Protein 8BHH (pdb70)

Sequence (1007 aa):
CAGFKTSLKLPNTKVWFTEHVPAGKNITFPDNHPTCTPKSTITDVEICRVAMFVTTTGPKSNLTLEAWLPSNWTGRFLSTGNGGMAGCIQYDDVAYGAGFGFATVGANNGHNGTSAVSMYKNSGVVEDYVYRSVHTGTVLGKELTKKFYGKKHTKSYYLGCSTGGRQGWKEAQSFPDDFDGIVAGAPAMRFNGLQSRSGSFWGITGPPGAPTHLSPEEWAMVQKNVLVQCDEPLDGVADGILEDPNLCQYRRPEALVCSKGQTKNCLTGPQIETVRKKVFGPLYGNNGTTYIYPRIPPGADQGFGFAIGEQPFPYSTEWFQYVIWNDTKWDPNTIGPNDYQKASEVNPFNVETWEGDLSKFRKRGSKIIHWHGLEDGLISSDNSMMEYYNHVSATMGLSNTELDEFYRYFRVSGCGHCSGGIGANRIGNNRANLGGKEAKNNVLLALVKWVEEEGQAPETITGVRYVNGATTGKVEVERRHCRYPYRNVWDRKGNYKNPDSWKCELPLEDFAAKCAGFKTSLKLPNTKVWFTEHVPAGKNITFPDNHPTCTPKSTITDVEICRVAMFVTTGPKSNLTLEAWLPSNWTGRFLSTGNGGMMAGCIQYDDVAYGAGFGFATVGANNGHNGTSAVSMYKNSGVVEDYVYRSVHTGTVLGKELTKKFYGKKHTKSYYLGCSSTGGRQGWKEAQSFPDDFDGIVAGAPAMRFNGLQSRSGSFWGITGPPGAPTHLSPEEWAMVQKNVLVQCDEPLDGVADGILEDPNLCQYRPEALVCTKNCLTGPQIETVRKVFGPLYGNNGTTYIYPRIPPGADQGFGFAIGEQPFPYSTEWFQYVIWNDTKWDPNTIGPNDYQKASSEVNPFNVETWEGDLSKFRKRGSKIIHWHGLEDGLISSDNSMMEYYNHVSATMGLSNTELDEFYRYFRVSGCGHCSGGIGANRIGNNRANLGGKEAKNNVLLALVKWVEEGQAPETITGVRYVNGATTTTGKVEVERRHCRYPYRNVWDRKGNYKNPDSWKCELPLE

Radius of gyration: 32.87 Å; Cα contacts (8 Å, |Δi|>4): 2571; chains: 2; bounding box: 97×68×80 Å

Nearest PDB structures (foldseek):
  8bhh-assembly2_B  TM=1.001E+00  e=0.000E+00  Fusarium oxysporum
  6fat-assembly2_B  TM=1.001E+00  e=0.000E+00  Fusarium oxysporum
  6g21-assembly2_B  TM=9.791E-01  e=9.464E-74  Aspergillus oryzae RIB40
  3wmt-assembly1_A  TM=9.776E-01  e=5.243E-69  Aspergillus oryzae RIB40
  3wmt-assembly1_B  TM=9.788E-01  e=8.998E-69  Aspergillus oryzae RIB40

Foldseek 3Di:
DQCCLPVDDDPQKHWPGKDWDAAFDFAAQVPAPPQEDDRTDGQRGIWIWIWMWGDQDPPWIKIKIWTAGPQAPLEAEEEEDDFLWAYWPVQFQSLQVNVRHRYMTIGLTHHHRANQVLFVPLSSVVSNLAVVRQVNLVSSQVSNCVVPVHGRDFYEYFYFASRLLNQLCCLQPVLVSGQEYERELYCALVLLLLLLLLVLCLLQPAPPPLLHAAPVRVVLQLVQQLVQQPCVPFVDSLLWRLDLVVGDDDLCVQEADVPRPPSGRHPSNSSSVCSQQAFDAAPPRHGRGGHQGRSQAFCQCQSRHRDHHRSSLSCLCRPQVSHVPDDSNPRGRVSSVSSVVSCRVVSNSLRLASPVNVVVNGAYEAEYECNENSRRVVRVVVSVVSNCVVHVHDVVRCLQHYWYWYHMQAYRQGHGSALHQQASGLRSHDDDDLQRHVRNVRVCCSPVVDHHQFGKGFAAVPNDSDDHTQAIAGTHTPPWGKHACNPDDNRDNVRIDGDDDPD/DVQVLQQVLQVVDDDPQKHWPGFGKDAAQDKAAQVPAPPQEDDRIDGQRAIWTKIWMWGDQDPLWIKIKIWTAGPQAPLEAEEEEDDFLWAYWPVLFNSLQVNVRHRYMTITLTHHHNANQSLFVPLNSVLSNLAVVRVVNLVRSQVSNCVSVVHGRPFYEYFYFASRLLNQLCCLQPVLVSGLEYERELYCALVLLLLLLLLVLCLLQPAPPDLLHDAPVRVVLQLVVQLVQAPCVPFVDSQLWRLDLVVGDRQLCVQDDVPRGRDPSNSSSVCVQQAFDAADPRHGRGGHQGRSQQFCLCQSRHNDHHNSSLSCLCRPQVSHVPDDSNPRGRVSSVSSVVRCRVVSSSLRLASPVSVVVNGAYEYEYECNENSRHPVRVVVSVVSNCVVHVHDQVRCQQHYWYWYHMQAYRQGDGRALHQQASGLRSHDDDDLQRHVVNVRCCCSPVVDHHQFGKGFAAVVSDSDHHTQAIARTHTPPWGWHACSPDDNRDHVRIDGDDDDD

InterPro domains:
  IPR011118 Tannase/feruloyl esterase [PF07519] (114-346)
  IPR011118 Tannase/feruloyl esterase [PF07519] (403-554)
  IPR011118 Tannase/feruloyl esterase [PTHR33938] (48-555)
  IPR029058 Alpha/Beta hydrolase fold [SSF53474] (112-471)

Structure (mmCIF, N/CA/C/O backbone):
data_8BHH
#
_entry.id   8BHH
#
_cell.length_a   67.704
_cell.length_b   89.637
_cell.length_c   116.978
_cell.angle_alpha   90.00
_cell.angle_beta   103.99
_cell.angle_gamma   90.00
#
_symmetry.space_group_name_H-M   'P 1 21 1'
#
loop_
_entity.id
_entity.type
_entity.pdbx_description
1 polymer 'Carboxylic ester hydrolase'
2 branched alpha-D-mannopyranose-(1-2)-alpha-D-mannopyranose-(1-2)-alpha-D-mannopyranose-(1-3)-[alpha-D-mannopyranose-(1-2)-alpha-D-mannopyranose-(1-6)-[alpha-D-mannopyranose-(1-3)]alpha-D-mannopyranose-(1-6)]beta-D-mannopyranose-(1-4)-2-acetamido-2-deoxy-beta-D-glucopyranose-(1-4)-2-acetamido-2-deoxy-beta-D-glucopyranose
3 branched alpha-D-mannopyranose-(1-2)-alpha-D-mannopyranose-(1-6)-alpha-D-mannopyranose-(1-6)-beta-D-mannopyranose-(1-4)-2-acetamido-2-deoxy-beta-D-glucopyranose-(1-4)-2-acetamido-2-deoxy-beta-D-glucopyranose
4 non-polymer "4'-HYDROXYCINNAMIC ACID"
5 non-polymer 2-acetamido-2-deoxy-beta-D-glucopyranose
6 non-polymer 1,2-ETHANEDIOL
7 non-polymer 'CALCIUM ION'
8 non-polymer 'TETRAETHYLENE GLYCOL'
9 non-polymer 'HEXAETHYLENE GLYCOL'
10 non-polymer DI(HYDROXYETHYL)ETHER
11 water water
#
loop_
_atom_site.group_PDB
_atom_site.id
_atom_site.type_symbol
_atom_site.label_atom_id
_atom_site.label_alt_id
_atom_site.label_comp_id
_atom_site.label_asym_id
_atom_site.label_entity_id
_atom_site.label_seq_id
_atom_site.pdbx_PDB_ins_code
_atom_site.Cartn_x
_atom_site.Cartn_y
_atom_site.Cartn_z
_atom_site.occupancy
_atom_site.B_iso_or_equiv
_atom_site.auth_seq_id
_atom_site.auth_comp_id
_atom_site.auth_asym_id
_atom_site.auth_atom_id
_atom_site.pdbx_PDB_model_num
ATOM 1 N N . CYS A 1 6 ? -51.088 -20.224 4.314 1.00 48.17 41 CYS A N 1
ATOM 2 C CA . CYS A 1 6 ? -50.016 -20.694 3.399 1.00 67.41 41 CYS A CA 1
ATOM 3 C C . CYS A 1 6 ? -50.525 -21.971 2.737 1.00 72.25 41 CYS A C 1
ATOM 4 O O . CYS A 1 6 ? -50.711 -21.948 1.495 1.00 69.41 41 CYS A O 1
ATOM 7 N N . ALA A 1 7 ? -50.780 -23.003 3.551 1.00 67.47 42 ALA A N 1
ATOM 8 C CA . ALA A 1 7 ? -51.394 -24.284 3.126 1.00 66.59 42 ALA A CA 1
ATOM 9 C C . ALA A 1 7 ? -52.630 -23.989 2.261 1.00 57.71 42 ALA A C 1
ATOM 10 O O . ALA A 1 7 ? -52.749 -24.627 1.184 1.00 52.83 42 ALA A O 1
ATOM 12 N N . GLY A 1 8 ? -53.459 -23.026 2.700 1.00 49.44 43 GLY A N 1
ATOM 13 C CA . GLY A 1 8 ? -54.759 -22.650 2.122 1.00 47.85 43 GLY A CA 1
ATOM 14 C C . GLY A 1 8 ? -54.628 -21.725 0.932 1.00 57.15 43 GLY A C 1
ATOM 15 O O . GLY A 1 8 ? -55.489 -21.788 0.029 1.00 57.91 43 GLY A O 1
ATOM 16 N N . PHE A 1 9 ? -53.598 -20.879 0.915 1.00 59.43 44 PHE A N 1
ATOM 17 C CA . PHE A 1 9 ? -53.270 -19.972 -0.216 1.00 54.82 44 PHE A CA 1
ATOM 18 C C . PHE A 1 9 ? -53.255 -20.803 -1.515 1.00 48.68 44 PHE A C 1
ATOM 19 O O . PHE A 1 9 ? -53.701 -20.310 -2.560 1.00 55.06 44 PHE A O 1
ATOM 27 N N . LYS A 1 10 ? -52.785 -22.049 -1.449 1.00 53.24 45 LYS A N 1
ATOM 28 C CA . LYS A 1 10 ? -52.721 -22.986 -2.605 1.00 55.34 45 LYS A CA 1
ATOM 29 C C . LYS A 1 10 ? -53.994 -22.890 -3.460 1.00 65.70 45 LYS A C 1
ATOM 30 O O . LYS A 1 10 ? -53.870 -22.971 -4.709 1.00 61.26 45 LYS A O 1
ATOM 36 N N . THR A 1 11 ? -55.158 -22.711 -2.815 1.00 61.57 46 THR A N 1
ATOM 37 C CA . THR A 1 11 ? -56.510 -22.832 -3.428 1.00 61.65 46 THR A CA 1
ATOM 38 C C . THR A 1 11 ? -57.172 -21.452 -3.533 1.00 57.81 46 THR A C 1
ATOM 39 O O . THR A 1 11 ? -57.901 -21.244 -4.532 1.00 57.19 46 THR A O 1
ATOM 43 N N . SER A 1 12 ? -56.935 -20.544 -2.575 1.00 50.81 47 SER A N 1
ATOM 44 C CA . SER A 1 12 ? -57.518 -19.177 -2.564 1.00 49.32 47 SER A CA 1
ATOM 45 C C . SER A 1 12 ? -56.873 -18.277 -3.642 1.00 53.08 47 SER A C 1
ATOM 46 O O . SER A 1 12 ? -57.602 -17.448 -4.234 1.00 49.63 47 SER A O 1
ATOM 49 N N . LEU A 1 13 ? -55.561 -18.400 -3.879 1.00 48.05 48 LEU A N 1
ATOM 50 C CA . LEU A 1 13 ? -54.846 -17.546 -4.865 1.00 46.69 48 LEU A CA 1
ATOM 51 C C . LEU A 1 13 ? -55.364 -17.828 -6.288 1.00 36.54 48 LEU A C 1
ATOM 52 O O . LEU A 1 13 ? -55.198 -18.932 -6.808 1.00 43.38 48 LEU A O 1
ATOM 57 N N . LYS A 1 14 ? -55.957 -16.822 -6.904 1.00 44.49 49 LYS A N 1
ATOM 58 C CA . LYS A 1 14 ? -56.429 -16.888 -8.307 1.00 51.33 49 LYS A CA 1
ATOM 59 C C . LYS A 1 14 ? -55.770 -15.726 -9.034 1.00 45.28 49 LYS A C 1
ATOM 60 O O . LYS A 1 14 ? -56.119 -14.583 -8.733 1.00 44.12 49 LYS A O 1
ATOM 66 N N . LEU A 1 15 ? -54.807 -16.035 -9.895 1.00 45.12 50 LEU A N 1
ATOM 67 C CA . LEU A 1 15 ? -54.126 -15.035 -10.747 1.00 44.33 50 LEU A CA 1
ATOM 68 C C . LEU A 1 15 ? -54.448 -15.334 -12.204 1.00 37.48 50 LEU A C 1
ATOM 69 O O . LEU A 1 15 ? -54.445 -16.490 -12.625 1.00 34.94 50 LEU A O 1
ATOM 74 N N . PRO A 1 16 ? -54.592 -14.274 -13.022 1.00 38.13 51 PRO A N 1
ATOM 75 C CA . PRO A 1 16 ? -54.901 -14.425 -14.445 1.00 44.37 51 PRO A CA 1
ATOM 76 C C . PRO A 1 16 ? -53.843 -15.281 -15.151 1.00 41.45 51 PRO A C 1
ATOM 77 O O . PRO A 1 16 ? -52.671 -15.014 -14.967 1.00 42.10 51 PRO A O 1
ATOM 81 N N . ASN A 1 17 ? -54.287 -16.301 -15.877 1.00 41.08 52 ASN A N 1
ATOM 82 C CA . ASN A 1 17 ? -53.456 -17.141 -16.766 1.00 44.21 52 ASN A CA 1
ATOM 83 C C . ASN A 1 17 ? -52.466 -17.946 -15.953 1.00 46.87 52 ASN A C 1
ATOM 84 O O . ASN A 1 17 ? -51.488 -18.391 -16.533 1.00 48.89 52 ASN A O 1
ATOM 89 N N . THR A 1 18 ? -52.744 -18.175 -14.673 1.00 47.47 53 THR A N 1
ATOM 90 C CA . THR A 1 18 ? -51.778 -18.786 -13.729 1.00 43.30 53 THR A CA 1
ATOM 91 C C . THR A 1 18 ? -52.373 -20.038 -13.076 1.00 45.12 53 THR A C 1
ATOM 92 O O . THR A 1 18 ? -53.519 -19.963 -12.603 1.00 44.44 53 THR A O 1
ATOM 96 N N . LYS A 1 19 ? -51.615 -21.128 -13.041 1.00 41.73 54 LYS A N 1
ATOM 97 C CA . LYS A 1 19 ? -51.940 -22.347 -12.261 1.00 47.58 54 LYS A CA 1
ATOM 98 C C . LYS A 1 19 ? -51.022 -22.371 -11.041 1.00 50.19 54 LYS A C 1
ATOM 99 O O . LYS A 1 19 ? -49.792 -22.385 -11.232 1.00 46.16 54 LYS A O 1
ATOM 105 N N . VAL A 1 20 ? -51.576 -22.341 -9.830 1.00 45.08 55 VAL A N 1
ATOM 106 C CA . VAL A 1 20 ? -50.770 -22.540 -8.592 1.00 42.83 55 VAL A CA 1
ATOM 107 C C . VAL A 1 20 ? -50.589 -24.031 -8.376 1.00 52.09 55 VAL A C 1
ATOM 108 O O . VAL A 1 20 ? -51.580 -24.637 -7.985 1.00 59.10 55 VAL A O 1
ATOM 112 N N . TRP A 1 21 ? -49.388 -24.579 -8.592 1.00 50.13 56 TRP A N 1
ATOM 113 C CA . TRP A 1 21 ? -49.076 -26.022 -8.412 1.00 52.20 56 TRP A CA 1
ATOM 114 C C . TRP A 1 21 ? -49.153 -26.361 -6.934 1.00 53.35 56 TRP A C 1
ATOM 115 O O . TRP A 1 21 ? -49.582 -27.454 -6.573 1.00 50.23 56 TRP A O 1
ATOM 126 N N . PHE A 1 22 ? -48.555 -25.524 -6.115 1.00 51.61 57 PHE A N 1
ATOM 127 C CA . PHE A 1 22 ? -48.394 -25.868 -4.692 1.00 53.89 57 PHE A CA 1
ATOM 128 C C . PHE A 1 22 ? -47.982 -24.627 -3.938 1.00 57.30 57 PHE A C 1
ATOM 129 O O . PHE A 1 22 ? -47.663 -23.566 -4.514 1.00 54.02 57 PHE A O 1
ATOM 137 N N . THR A 1 23 ? -48.087 -24.800 -2.639 1.00 53.78 58 THR A N 1
ATOM 138 C CA . THR A 1 23 ? -47.676 -23.856 -1.597 1.00 53.32 58 THR A CA 1
ATOM 139 C C . THR A 1 23 ? -46.864 -24.723 -0.651 1.00 58.14 58 THR A C 1
ATOM 140 O O . THR A 1 23 ? -46.900 -25.959 -0.810 1.00 63.41 58 THR A O 1
ATOM 144 N N . GLU A 1 24 ? -46.111 -24.113 0.241 1.00 65.69 59 GLU A N 1
ATOM 145 C CA . GLU A 1 24 ? -45.161 -24.851 1.100 1.00 65.40 59 GLU A CA 1
ATOM 146 C C . GLU A 1 24 ? -44.702 -23.906 2.200 1.00 66.89 59 GLU A C 1
ATOM 147 O O . GLU A 1 24 ? -44.095 -22.873 1.882 1.00 62.47 59 GLU A O 1
ATOM 153 N N . HIS A 1 25 ? -45.086 -24.226 3.428 1.00 64.24 60 HIS A N 1
ATOM 154 C CA . HIS A 1 25 ? -44.440 -23.726 4.657 1.00 62.99 60 HIS A CA 1
ATOM 155 C C . HIS A 1 25 ? -43.016 -24.295 4.675 1.00 59.05 60 HIS A C 1
ATOM 156 O O . HIS A 1 25 ? -42.870 -25.497 4.434 1.00 61.67 60 HIS A O 1
ATOM 163 N N . VAL A 1 26 ? -42.007 -23.423 4.830 1.00 66.02 61 VAL A N 1
ATOM 164 C CA . VAL A 1 26 ? -40.558 -23.752 5.009 1.00 60.09 61 VAL A CA 1
ATOM 165 C C . VAL A 1 26 ? -40.030 -22.879 6.143 1.00 70.44 61 VAL A C 1
ATOM 166 O O . VAL A 1 26 ? -40.176 -21.653 6.083 1.00 65.27 61 VAL A O 1
ATOM 170 N N . PRO A 1 27 ? -39.437 -23.475 7.211 1.00 76.20 62 PRO A N 1
ATOM 171 C CA . PRO A 1 27 ? -38.923 -22.711 8.347 1.00 71.70 62 PRO A CA 1
ATOM 172 C C . PRO A 1 27 ? -37.469 -22.285 8.116 1.00 60.65 62 PRO A C 1
ATOM 173 O O . PRO A 1 27 ? -36.786 -22.935 7.326 1.00 58.01 62 PRO A O 1
ATOM 177 N N . ALA A 1 28 ? -37.046 -21.221 8.803 1.00 57.93 63 ALA A N 1
ATOM 178 C CA . ALA A 1 28 ? -35.636 -20.773 8.874 1.00 57.81 63 ALA A CA 1
ATOM 179 C C . ALA A 1 28 ? -34.750 -22.008 9.057 1.00 56.94 63 ALA A C 1
ATOM 180 O O . ALA A 1 28 ? -35.080 -22.846 9.915 1.00 60.52 63 ALA A O 1
ATOM 182 N N . GLY A 1 29 ? -33.726 -22.149 8.214 1.00 46.61 64 GLY A N 1
ATOM 183 C CA . GLY A 1 29 ? -32.679 -23.168 8.346 1.00 48.27 64 GLY A CA 1
ATOM 184 C C . GLY A 1 29 ? -32.735 -24.231 7.271 1.00 47.96 64 GLY A C 1
ATOM 185 O O . GLY A 1 29 ? -31.659 -24.813 7.021 1.00 51.24 64 GLY A O 1
ATOM 186 N N . LYS A 1 30 ? -33.906 -24.486 6.658 1.00 53.76 65 LYS A N 1
ATOM 187 C CA . LYS A 1 30 ? -34.143 -25.706 5.821 1.00 58.25 65 LYS A CA 1
ATOM 188 C C . LYS A 1 30 ? -33.423 -25.636 4.465 1.00 60.56 65 LYS A C 1
ATOM 189 O O . LYS A 1 30 ? -33.515 -24.587 3.795 1.00 65.16 65 LYS A O 1
ATOM 195 N N . ASN A 1 31 ? -32.737 -26.730 4.104 1.00 66.79 66 ASN A N 1
ATOM 196 C CA . ASN A 1 31 ? -32.160 -27.043 2.764 1.00 72.05 66 ASN A CA 1
ATOM 197 C C . ASN A 1 31 ? -33.315 -27.360 1.797 1.00 77.09 66 ASN A C 1
ATOM 198 O O . ASN A 1 31 ? -33.607 -28.560 1.600 1.00 81.21 66 ASN A O 1
ATOM 203 N N . ILE A 1 32 ? -33.985 -26.323 1.263 1.00 73.82 67 ILE A N 1
ATOM 204 C CA . ILE A 1 32 ? -34.983 -26.428 0.153 1.00 58.00 67 ILE A CA 1
ATOM 205 C C . ILE A 1 32 ? -34.292 -27.061 -1.052 1.00 57.18 67 ILE A C 1
ATOM 206 O O . ILE A 1 32 ? -33.185 -26.627 -1.402 1.00 69.92 67 ILE A O 1
ATOM 211 N N . THR A 1 33 ? -34.927 -28.043 -1.675 1.00 52.12 68 THR A N 1
ATOM 212 C CA . THR A 1 33 ? -34.327 -28.906 -2.723 1.00 52.12 68 THR A CA 1
ATOM 213 C C . THR A 1 33 ? -35.206 -28.718 -3.955 1.00 44.90 68 THR A C 1
ATOM 214 O O . THR A 1 33 ? -36.394 -28.457 -3.739 1.00 52.05 68 THR A O 1
ATOM 218 N N . PHE A 1 34 ? -34.662 -28.823 -5.169 1.00 44.77 69 PHE A N 1
ATOM 219 C CA . PHE A 1 34 ? -35.383 -28.481 -6.432 1.00 45.97 69 PHE A CA 1
ATOM 220 C C . PHE A 1 34 ? -35.392 -29.671 -7.360 1.00 45.50 69 PHE A C 1
ATOM 221 O O . PHE A 1 34 ? -34.808 -29.623 -8.430 1.00 48.22 69 PHE A O 1
ATOM 229 N N . PRO A 1 35 ? -36.109 -30.747 -6.992 1.00 42.54 70 PRO A N 1
ATOM 230 C CA . PRO A 1 35 ? -35.983 -32.016 -7.700 1.00 40.43 70 PRO A CA 1
ATOM 231 C C . PRO A 1 35 ? -36.472 -31.925 -9.151 1.00 37.61 70 PRO A C 1
ATOM 232 O O . PRO A 1 35 ? -36.046 -32.715 -9.953 1.00 40.84 70 PRO A O 1
ATOM 236 N N . ASP A 1 36 ? -37.341 -30.967 -9.459 1.00 42.51 71 ASP A N 1
ATOM 237 C CA . ASP A 1 36 ? -37.846 -30.780 -10.849 1.00 45.25 71 ASP A CA 1
ATOM 238 C C . ASP A 1 36 ? -37.044 -29.726 -11.633 1.00 46.78 71 ASP A C 1
ATOM 239 O O . ASP A 1 36 ? -37.484 -29.369 -12.725 1.00 43.21 71 ASP A O 1
ATOM 244 N N . ASN A 1 37 ? -35.944 -29.222 -11.081 1.00 48.36 72 ASN A N 1
ATOM 245 C CA . ASN A 1 37 ? -35.125 -28.175 -11.733 1.00 42.20 72 ASN A CA 1
ATOM 246 C C . ASN A 1 37 ? -34.514 -28.856 -12.945 1.00 42.89 72 ASN A C 1
ATOM 247 O O . ASN A 1 37 ? -34.133 -30.029 -12.809 1.00 35.46 72 ASN A O 1
ATOM 252 N N . HIS A 1 38 ? -34.407 -28.174 -14.087 1.00 39.92 73 HIS A N 1
ATOM 253 C CA . HIS A 1 38 ? -33.785 -28.780 -15.291 1.00 33.91 73 HIS A CA 1
ATOM 254 C C . HIS A 1 38 ? -32.428 -29.323 -14.864 1.00 32.59 73 HIS A C 1
ATOM 255 O O . HIS A 1 38 ? -31.783 -28.777 -13.976 1.00 34.79 73 HIS A O 1
ATOM 262 N N . PRO A 1 39 ? -31.943 -30.437 -15.429 1.00 37.01 74 PRO A N 1
ATOM 263 C CA . PRO A 1 39 ? -30.597 -30.929 -15.102 1.00 38.10 74 PRO A CA 1
ATOM 264 C C . PRO A 1 39 ? -29.447 -29.899 -15.181 1.00 46.37 74 PRO A C 1
ATOM 265 O O . PRO A 1 39 ? -28.528 -29.990 -14.362 1.00 40.69 74 PRO A O 1
ATOM 269 N N . THR A 1 40 ? -29.500 -28.977 -16.168 1.00 41.68 75 THR A N 1
ATOM 270 C CA . THR A 1 40 ? -28.459 -27.943 -16.440 1.00 35.96 75 THR A CA 1
ATOM 271 C C . THR A 1 40 ? -28.613 -26.779 -15.463 1.00 36.81 75 THR A C 1
ATOM 272 O O . THR A 1 40 ? -27.756 -25.912 -15.455 1.00 40.31 75 THR A O 1
ATOM 276 N N . CYS A 1 41 ? -29.696 -26.708 -14.720 1.00 36.04 76 CYS A N 1
ATOM 277 C CA . CYS A 1 41 ? -29.945 -25.550 -13.833 1.00 37.06 76 CYS A CA 1
ATOM 278 C C . CYS A 1 41 ? -29.223 -25.707 -12.497 1.00 41.86 76 CYS A C 1
ATOM 279 O O . CYS A 1 41 ? -28.948 -26.811 -12.067 1.00 40.78 76 CYS A O 1
ATOM 282 N N . THR A 1 42 ? -28.938 -24.572 -11.880 1.00 45.84 77 THR A N 1
ATOM 283 C CA . THR A 1 42 ? -28.095 -24.427 -10.677 1.00 49.14 77 THR A CA 1
ATOM 284 C C . THR A 1 42 ? -28.785 -23.410 -9.788 1.00 49.36 77 THR A C 1
ATOM 285 O O . THR A 1 42 ? -29.400 -22.500 -10.319 1.00 44.73 77 THR A O 1
ATOM 289 N N . PRO A 1 43 ? -28.765 -23.555 -8.442 1.00 54.52 78 PRO A N 1
ATOM 290 C CA . PRO A 1 43 ? -28.190 -24.736 -7.773 1.00 52.75 78 PRO A CA 1
ATOM 291 C C . PRO A 1 43 ? -29.250 -25.839 -7.602 1.00 49.40 78 PRO A C 1
ATOM 292 O O . PRO A 1 43 ? -30.393 -25.621 -8.003 1.00 53.14 78 PRO A O 1
ATOM 296 N N . LYS A 1 44 ? -28.917 -26.970 -6.979 1.00 57.04 79 LYS A N 1
ATOM 297 C CA . LYS A 1 44 ? -29.895 -28.086 -6.793 1.00 56.09 79 LYS A CA 1
ATOM 298 C C . LYS A 1 44 ? -30.613 -27.927 -5.449 1.00 54.28 79 LYS A C 1
ATOM 299 O O . LYS A 1 44 ? -31.693 -28.538 -5.263 1.00 50.34 79 LYS A O 1
ATOM 305 N N . SER A 1 45 ? -30.123 -27.021 -4.608 1.00 52.38 80 SER A N 1
ATOM 306 C CA . SER A 1 45 ? -30.765 -26.632 -3.330 1.00 52.39 80 SER A CA 1
ATOM 307 C C . SER A 1 45 ? -30.245 -25.260 -2.909 1.00 51.83 80 SER A C 1
ATOM 308 O O . SER A 1 45 ? -29.220 -24.822 -3.480 1.00 58.37 80 SER A O 1
ATOM 311 N N . THR A 1 46 ? -30.893 -24.656 -1.914 1.00 47.40 81 THR A N 1
ATOM 312 C CA . THR A 1 46 ? -30.485 -23.384 -1.267 1.00 48.15 81 THR A CA 1
ATOM 313 C C . THR A 1 46 ? -31.101 -23.335 0.134 1.00 46.87 81 THR A C 1
ATOM 314 O O . THR A 1 46 ? -32.228 -23.805 0.289 1.00 50.92 81 THR A O 1
ATOM 318 N N . ILE A 1 47 ? -30.396 -22.737 1.094 1.00 47.73 82 ILE A N 1
ATOM 319 C CA . ILE A 1 47 ? -30.865 -22.532 2.493 1.00 50.05 82 ILE A CA 1
ATOM 320 C C . ILE A 1 47 ? -31.726 -21.269 2.510 1.00 49.53 82 ILE A C 1
ATOM 321 O O . ILE A 1 47 ? -31.280 -20.278 1.914 1.00 53.47 82 ILE A O 1
ATOM 326 N N . THR A 1 48 ? -32.884 -21.277 3.177 1.00 52.32 83 THR A N 1
ATOM 327 C CA . THR A 1 48 ? -33.634 -20.046 3.566 1.00 50.65 83 THR A CA 1
ATOM 328 C C . THR A 1 48 ? -33.280 -19.765 5.029 1.00 56.43 83 THR A C 1
ATOM 329 O O . THR A 1 48 ? -33.358 -20.711 5.821 1.00 57.49 83 THR A O 1
ATOM 333 N N . ASP A 1 49 ? -32.830 -18.546 5.346 1.00 51.58 84 ASP A N 1
ATOM 334 C CA . ASP A 1 49 ? -32.339 -18.168 6.698 1.00 53.52 84 ASP A CA 1
ATOM 335 C C . ASP A 1 49 ? -33.545 -17.753 7.542 1.00 52.99 84 ASP A C 1
ATOM 336 O O . ASP A 1 49 ? -33.386 -17.577 8.774 1.00 60.67 84 ASP A O 1
ATOM 341 N N . VAL A 1 50 ? -34.698 -17.605 6.888 1.00 49.71 85 VAL A N 1
ATOM 342 C CA . VAL A 1 50 ? -35.982 -17.129 7.472 1.00 49.74 85 VAL A CA 1
ATOM 343 C C . VAL A 1 50 ? -37.128 -18.054 7.039 1.00 53.05 85 VAL A C 1
ATOM 344 O O . VAL A 1 50 ? -36.968 -18.877 6.080 1.00 47.23 85 VAL A O 1
ATOM 348 N N . GLU A 1 51 ? -38.260 -17.914 7.720 1.00 54.79 86 GLU A N 1
ATOM 349 C CA . GLU A 1 51 ? -39.454 -18.771 7.533 1.00 50.65 86 GLU A CA 1
ATOM 350 C C . GLU A 1 51 ? -40.258 -18.208 6.361 1.00 42.45 86 GLU A C 1
ATOM 351 O O . GLU A 1 51 ? -40.574 -17.019 6.400 1.00 38.78 86 GLU A O 1
ATOM 357 N N . ILE A 1 52 ? -40.606 -19.034 5.371 1.00 45.14 87 ILE A N 1
ATOM 358 C CA . ILE A 1 52 ? -41.341 -18.509 4.179 1.00 56.90 87 ILE A CA 1
ATOM 359 C C . ILE A 1 52 ? -42.567 -19.366 3.828 1.00 51.36 87 ILE A C 1
ATOM 360 O O . ILE A 1 52 ? -42.660 -20.509 4.287 1.00 53.99 87 ILE A O 1
ATOM 365 N N . CYS A 1 53 ? -43.462 -18.802 3.021 1.00 50.57 88 CYS A N 1
ATOM 366 C CA . CYS A 1 53 ? -44.388 -19.567 2.155 1.00 51.99 88 CYS A CA 1
ATOM 367 C C . CYS A 1 53 ? -43.827 -19.632 0.720 1.00 43.96 88 CYS A C 1
ATOM 368 O O . CYS A 1 53 ? -43.863 -18.628 0.024 1.00 49.41 88 CYS A O 1
ATOM 371 N N . ARG A 1 54 ? -43.334 -20.788 0.294 1.00 49.23 89 ARG A N 1
ATOM 372 C CA . ARG A 1 54 ? -42.871 -21.012 -1.098 1.00 44.30 89 ARG A CA 1
ATOM 373 C C . ARG A 1 54 ? -44.104 -21.295 -1.977 1.00 50.96 89 ARG A C 1
ATOM 374 O O . ARG A 1 54 ? -44.773 -22.329 -1.737 1.00 40.27 89 ARG A O 1
ATOM 382 N N . VAL A 1 55 ? -44.419 -20.388 -2.916 1.00 40.32 90 VAL A N 1
ATOM 383 C CA . VAL A 1 55 ? -45.515 -20.536 -3.920 1.00 44.73 90 VAL A CA 1
ATOM 384 C C . VAL A 1 55 ? -44.920 -20.841 -5.302 1.00 47.09 90 VAL A C 1
ATOM 385 O O . VAL A 1 55 ? -44.198 -19.989 -5.836 1.00 48.67 90 VAL A O 1
ATOM 389 N N . ALA A 1 56 ? -45.238 -21.994 -5.871 1.00 40.18 91 ALA A N 1
ATOM 390 C CA . ALA A 1 56 ? -44.775 -22.414 -7.206 1.00 40.90 91 ALA A CA 1
ATOM 391 C C . ALA A 1 56 ? -45.944 -22.336 -8.185 1.00 45.78 91 ALA A C 1
ATOM 392 O O . ALA A 1 56 ? -46.930 -23.074 -7.951 1.00 42.46 91 ALA A O 1
ATOM 394 N N . MET A 1 57 ? -45.835 -21.463 -9.207 1.00 39.06 92 MET A N 1
ATOM 395 C CA . MET A 1 57 ? -46.846 -21.247 -10.279 1.00 39.05 92 MET A CA 1
ATOM 396 C C . MET A 1 57 ? -46.351 -21.659 -11.665 1.00 40.66 92 MET A C 1
ATOM 397 O O . MET A 1 57 ? -45.123 -21.756 -11.914 1.00 39.65 92 MET A O 1
ATOM 402 N N . PHE A 1 58 ? -47.316 -21.874 -12.547 1.00 39.11 93 PHE A N 1
ATOM 403 C CA . PHE A 1 58 ? -47.133 -21.984 -14.009 1.00 39.06 93 PHE A CA 1
ATOM 404 C C . PHE A 1 58 ? -47.960 -20.858 -14.619 1.00 42.85 93 PHE A C 1
ATOM 405 O O . PHE A 1 58 ? -49.126 -20.617 -14.185 1.00 42.08 93 PHE A O 1
ATOM 413 N N . VAL A 1 59 ? -47.364 -20.109 -15.554 1.00 37.60 94 VAL A N 1
ATOM 414 C CA . VAL A 1 59 ? -48.007 -18.908 -16.147 1.00 37.80 94 VAL A CA 1
ATOM 415 C C . VAL A 1 59 ? -47.976 -19.028 -17.662 1.00 42.24 94 VAL A C 1
ATOM 416 O O . VAL A 1 59 ? -46.876 -19.189 -18.235 1.00 42.19 94 VAL A O 1
ATOM 420 N N A THR A 1 60 ? -49.137 -18.952 -18.314 0.50 40.59 95 THR A N 1
ATOM 421 N N B THR A 1 60 ? -49.145 -18.992 -18.292 0.50 37.58 95 THR A N 1
ATOM 422 C CA A THR A 1 60 ? -49.231 -19.029 -19.798 0.50 41.49 95 THR A CA 1
ATOM 423 C CA B THR A 1 60 ? -49.233 -18.977 -19.769 0.50 36.56 95 THR A CA 1
ATOM 424 C C A THR A 1 60 ? -49.106 -17.592 -20.323 0.50 38.94 95 THR A C 1
ATOM 425 C C B THR A 1 60 ? -48.967 -17.532 -20.186 0.50 35.71 95 THR A C 1
ATOM 426 O O A THR A 1 60 ? -49.878 -16.719 -19.877 0.50 38.03 95 THR A O 1
ATOM 427 O O B THR A 1 60 ? -49.460 -16.602 -19.506 0.50 34.21 95 THR A O 1
ATOM 434 N N . THR A 1 61 ? -48.129 -17.348 -21.200 1.00 38.64 96 THR A N 1
ATOM 435 C CA . THR A 1 61 ? -47.832 -16.007 -21.752 1.00 35.01 96 THR A CA 1
ATOM 436 C C . THR A 1 61 ? -48.403 -15.949 -23.170 1.00 34.26 96 THR A C 1
ATOM 437 O O . THR A 1 61 ? -48.498 -14.836 -23.679 1.00 40.81 96 THR A O 1
ATOM 441 N N . GLY A 1 62 ? -48.775 -17.092 -23.741 1.00 38.34 97 GLY A N 1
ATOM 442 C CA . GLY A 1 62 ? -49.326 -17.224 -25.100 1.00 38.61 97 GLY A CA 1
ATOM 443 C C . GLY A 1 62 ? -49.602 -18.684 -25.460 1.00 41.86 97 GLY A C 1
ATOM 444 O O . GLY A 1 62 ? -49.326 -19.604 -24.677 1.00 39.07 97 GLY A O 1
ATOM 445 N N . PRO A 1 63 ? -50.127 -18.934 -26.680 1.00 42.47 98 PRO A N 1
ATOM 446 C CA . PRO A 1 63 ? -50.439 -20.291 -27.146 1.00 43.90 98 PRO A CA 1
ATOM 447 C C . PRO A 1 63 ? -49.330 -21.333 -26.932 1.00 41.29 98 PRO A C 1
ATOM 448 O O . PRO A 1 63 ? -49.644 -22.430 -26.645 1.00 37.93 98 PRO A O 1
ATOM 452 N N . LYS A 1 64 ? -48.054 -20.966 -27.084 1.00 40.51 99 LYS A N 1
ATOM 453 C CA . LYS A 1 64 ? -46.900 -21.893 -26.908 1.00 33.98 99 LYS A CA 1
ATOM 454 C C . LYS A 1 64 ? -45.786 -21.216 -26.094 1.00 31.16 99 LYS A C 1
ATOM 455 O O . LYS A 1 64 ? -44.618 -21.510 -26.300 1.00 30.75 99 LYS A O 1
ATOM 461 N N . SER A 1 65 ? -46.111 -20.343 -25.164 1.00 28.24 100 SER A N 1
ATOM 462 C CA . SER A 1 65 ? -45.059 -19.786 -24.279 1.00 31.55 100 SER A CA 1
ATOM 463 C C . SER A 1 65 ? -45.607 -19.665 -22.869 1.00 31.94 100 SER A C 1
ATOM 464 O O . SER A 1 65 ? -46.833 -19.425 -22.720 1.00 31.70 100 SER A O 1
ATOM 467 N N . ASN A 1 66 ? -44.726 -19.804 -21.887 1.00 33.07 101 ASN A N 1
ATOM 468 C CA . ASN A 1 66 ? -45.134 -19.918 -20.468 1.00 35.26 101 ASN A CA 1
ATOM 469 C C . ASN A 1 66 ? -43.907 -19.739 -19.571 1.00 34.83 101 ASN A C 1
ATOM 470 O O . ASN A 1 66 ? -42.769 -19.891 -20.093 1.00 31.54 101 ASN A O 1
ATOM 475 N N . LEU A 1 67 ? -44.143 -19.323 -18.324 1.00 29.83 102 LEU A N 1
ATOM 476 C CA . LEU A 1 67 ? -43.109 -19.193 -17.276 1.00 33.97 102 LEU A CA 1
ATOM 477 C C . LEU A 1 67 ? -43.356 -20.236 -16.182 1.00 37.24 102 LEU A C 1
ATOM 478 O O . LEU A 1 67 ? -44.474 -20.719 -16.025 1.00 36.59 102 LEU A O 1
ATOM 483 N N . THR A 1 68 ? -42.325 -20.521 -15.425 1.00 36.29 103 THR A N 1
ATOM 484 C CA . THR A 1 68 ? -42.437 -20.997 -14.035 1.00 35.72 103 THR A CA 1
ATOM 485 C C . THR A 1 68 ? -42.008 -19.819 -13.193 1.00 38.59 103 THR A C 1
ATOM 486 O O . THR A 1 68 ? -40.950 -19.242 -13.497 1.00 36.42 103 THR A O 1
ATOM 490 N N . LEU A 1 69 ? -42.843 -19.455 -12.236 1.00 32.79 104 LEU A N 1
ATOM 491 C CA . LEU A 1 69 ? -42.638 -18.326 -11.323 1.00 31.93 104 LEU A CA 1
ATOM 492 C C . LEU A 1 69 ? -42.659 -18.927 -9.926 1.00 41.37 104 LEU A C 1
ATOM 493 O O . LEU A 1 69 ? -43.469 -19.836 -9.675 1.00 38.66 104 LEU A O 1
ATOM 498 N N . GLU A 1 70 ? -41.790 -18.475 -9.048 1.00 36.74 105 GLU A N 1
ATOM 499 C CA . GLU A 1 70 ? -42.000 -18.763 -7.614 1.00 38.18 105 GLU A CA 1
ATOM 500 C C . GLU A 1 70 ? -42.029 -17.426 -6.916 1.00 37.30 105 GLU A C 1
ATOM 501 O O . GLU A 1 70 ? -41.459 -16.466 -7.448 1.00 34.58 105 GLU A O 1
ATOM 507 N N . ALA A 1 71 ? -42.773 -17.390 -5.821 1.00 39.43 106 ALA A N 1
ATOM 508 C CA . ALA A 1 71 ? -42.793 -16.341 -4.797 1.00 36.91 106 ALA A CA 1
ATOM 509 C C . ALA A 1 71 ? -42.352 -17.012 -3.509 1.00 43.98 106 ALA A C 1
ATOM 510 O O . ALA A 1 71 ? -42.905 -18.080 -3.176 1.00 44.96 106 ALA A O 1
ATOM 512 N N . TRP A 1 72 ? -41.365 -16.445 -2.835 1.00 40.92 107 TRP A N 1
ATOM 513 C CA . TRP A 1 72 ? -40.995 -16.863 -1.462 1.00 45.21 107 TRP A CA 1
ATOM 514 C C . TRP A 1 72 ? -41.413 -15.720 -0.539 1.00 42.05 107 TRP A C 1
ATOM 515 O O . TRP A 1 72 ? -40.908 -14.607 -0.721 1.00 42.94 107 TRP A O 1
ATOM 526 N N . LEU A 1 73 ? -42.397 -15.967 0.326 1.00 42.21 108 LEU A N 1
ATOM 527 C CA . LEU A 1 73 ? -43.068 -14.913 1.126 1.00 45.63 108 LEU A CA 1
ATOM 528 C C . LEU A 1 73 ? -42.722 -15.104 2.599 1.00 48.69 108 LEU A C 1
ATOM 529 O O . LEU A 1 73 ? -43.147 -16.069 3.240 1.00 44.50 108 LEU A O 1
ATOM 534 N N . PRO A 1 74 ? -41.924 -14.186 3.171 1.00 52.86 109 PRO A N 1
ATOM 535 C CA . PRO A 1 74 ? -41.468 -14.338 4.552 1.00 52.53 109 PRO A CA 1
ATOM 536 C C . PRO A 1 74 ? -42.590 -14.077 5.562 1.00 47.54 109 PRO A C 1
ATOM 537 O O . PRO A 1 74 ? -43.353 -13.135 5.346 1.00 43.28 109 PRO A O 1
ATOM 541 N N . SER A 1 75 ? -42.635 -14.885 6.632 1.00 52.86 110 SER A N 1
ATOM 542 C CA . SER A 1 75 ? -43.500 -14.640 7.828 1.00 52.62 110 SER A CA 1
ATOM 543 C C . SER A 1 75 ? -43.210 -13.235 8.383 1.00 51.04 110 SER A C 1
ATOM 544 O O . SER A 1 75 ? -44.163 -12.448 8.492 1.00 54.47 110 SER A O 1
ATOM 547 N N . ASN A 1 76 ? -41.944 -12.853 8.565 1.00 49.45 111 ASN A N 1
ATOM 548 C CA . ASN A 1 76 ? -41.572 -11.452 8.911 1.00 45.47 111 ASN A CA 1
ATOM 549 C C . ASN A 1 76 ? -41.354 -10.605 7.630 1.00 53.12 111 ASN A C 1
ATOM 550 O O . ASN A 1 76 ? -40.206 -10.565 7.099 1.00 48.08 111 ASN A O 1
ATOM 555 N N . TRP A 1 77 ? -42.394 -9.892 7.192 1.00 51.31 112 TRP A N 1
ATOM 556 C CA . TRP A 1 77 ? -42.435 -9.092 5.944 1.00 49.96 112 TRP A CA 1
ATOM 557 C C . TRP A 1 77 ? -42.236 -7.608 6.230 1.00 48.97 112 TRP A C 1
ATOM 558 O O . TRP A 1 77 ? -43.053 -7.040 6.928 1.00 53.55 112 TRP A O 1
ATOM 569 N N . THR A 1 78 ? -41.232 -6.985 5.600 1.00 48.58 113 THR A N 1
ATOM 570 C CA . THR A 1 78 ? -40.898 -5.539 5.732 1.00 40.00 113 THR A CA 1
ATOM 571 C C . THR A 1 78 ? -41.936 -4.703 4.980 1.00 35.00 113 THR A C 1
ATOM 572 O O . THR A 1 78 ? -41.968 -3.497 5.142 1.00 37.84 113 THR A O 1
ATOM 576 N N . GLY A 1 79 ? -42.747 -5.303 4.131 1.00 37.85 114 GLY A N 1
ATOM 577 C CA . GLY A 1 79 ? -43.597 -4.517 3.224 1.00 41.71 114 GLY A CA 1
ATOM 578 C C . GLY A 1 79 ? -42.981 -4.447 1.829 1.00 41.12 114 GLY A C 1
ATOM 579 O O . GLY A 1 79 ? -43.700 -4.002 0.886 1.00 42.53 114 GLY A O 1
ATOM 580 N N . ARG A 1 80 ? -41.723 -4.884 1.678 1.00 40.03 115 ARG A N 1
ATOM 581 C CA . ARG A 1 80 ? -40.988 -4.681 0.398 1.00 39.51 115 ARG A CA 1
ATOM 582 C C . ARG A 1 80 ? -41.242 -5.834 -0.563 1.00 34.57 115 ARG A C 1
ATOM 583 O O . ARG A 1 80 ? -41.360 -7.003 -0.130 1.00 37.18 115 ARG A O 1
ATOM 591 N N . PHE A 1 81 ? -41.273 -5.506 -1.858 1.00 35.21 116 PHE A N 1
ATOM 592 C CA . PHE A 1 81 ? -41.294 -6.521 -2.939 1.00 33.82 116 PHE A CA 1
ATOM 593 C C . PHE A 1 81 ? -39.962 -6.414 -3.700 1.00 33.38 116 PHE A C 1
ATOM 594 O O . PHE A 1 81 ? -39.477 -5.278 -3.868 1.00 36.45 116 PHE A O 1
ATOM 602 N N . LEU A 1 82 ? -39.379 -7.572 -3.992 1.00 38.30 117 LEU A N 1
ATOM 603 C CA . LEU A 1 82 ? -38.155 -7.765 -4.794 1.00 33.98 117 LEU A CA 1
ATOM 604 C C . LEU A 1 82 ? -38.463 -8.699 -5.969 1.00 32.66 117 LEU A C 1
ATOM 605 O O . LEU A 1 82 ? -39.012 -9.803 -5.732 1.00 31.88 117 LEU A O 1
ATOM 610 N N . SER A 1 83 ? -38.109 -8.310 -7.209 1.00 31.18 118 SER A N 1
ATOM 611 C CA . SER A 1 83 ? -37.982 -9.292 -8.316 1.00 26.76 118 SER A CA 1
ATOM 612 C C . SER A 1 83 ? -36.494 -9.643 -8.485 1.00 30.06 118 SER A C 1
ATOM 613 O O . SER A 1 83 ? -35.632 -8.782 -8.262 1.00 30.54 118 SER A O 1
ATOM 616 N N . THR A 1 84 ? -36.226 -10.898 -8.803 1.00 32.92 119 THR A N 1
ATOM 617 C CA . THR A 1 84 ? -34.933 -11.419 -9.263 1.00 32.84 119 THR A CA 1
ATOM 618 C C . THR A 1 84 ? -35.043 -11.655 -10.783 1.00 30.71 119 THR A C 1
ATOM 619 O O . THR A 1 84 ? -36.090 -11.377 -11.418 1.00 27.22 119 THR A O 1
ATOM 623 N N . GLY A 1 85 ? -33.922 -12.041 -11.365 1.00 33.66 120 GLY A N 1
ATOM 624 C CA . GLY A 1 85 ? -33.761 -12.201 -12.818 1.00 28.93 120 GLY A CA 1
ATOM 625 C C . GLY A 1 85 ? -32.901 -13.402 -13.054 1.00 29.26 120 GLY A C 1
ATOM 626 O O . GLY A 1 85 ? -32.749 -14.275 -12.124 1.00 29.61 120 GLY A O 1
ATOM 627 N N . ASN A 1 86 ? -32.353 -13.485 -14.258 1.00 25.64 121 ASN A N 1
ATOM 628 C CA . ASN A 1 86 ? -31.802 -14.726 -14.819 1.00 24.27 121 ASN A CA 1
ATOM 629 C C . ASN A 1 86 ? -30.294 -14.598 -15.139 1.00 24.67 121 ASN A C 1
ATOM 630 O O . ASN A 1 86 ? -29.674 -13.603 -14.776 1.00 25.73 121 ASN A O 1
ATOM 635 N N . GLY A 1 87 ? -29.742 -15.611 -15.805 1.00 27.28 122 GLY A N 1
ATOM 636 C CA . GLY A 1 87 ? -28.345 -15.720 -16.250 1.00 26.32 122 GLY A CA 1
ATOM 637 C C . GLY A 1 87 ? -28.244 -16.392 -17.603 1.00 26.90 122 GLY A C 1
ATOM 638 O O . GLY A 1 87 ? -29.042 -17.290 -17.929 1.00 27.39 122 GLY A O 1
ATOM 639 N N . GLY A 1 88 ? -27.271 -15.970 -18.395 1.00 24.36 123 GLY A N 1
ATOM 640 C CA . GLY A 1 88 ? -26.964 -16.619 -19.670 1.00 22.56 123 GLY A CA 1
ATOM 641 C C . GLY A 1 88 ? -28.156 -16.608 -20.595 1.00 23.37 123 GLY A C 1
ATOM 642 O O . GLY A 1 88 ? -28.839 -15.582 -20.726 1.00 26.00 123 GLY A O 1
ATOM 643 N N . MET A 1 89 ? -28.365 -17.733 -21.236 1.00 23.17 124 MET A N 1
ATOM 644 C CA . MET A 1 89 ? -29.518 -18.008 -22.092 1.00 26.57 124 MET A CA 1
ATOM 645 C C . MET A 1 89 ? -30.559 -18.813 -21.298 1.00 31.09 124 MET A C 1
ATOM 646 O O . MET A 1 89 ? -31.456 -19.410 -21.947 1.00 30.45 124 MET A O 1
ATOM 651 N N . ALA A 1 90 ? -30.506 -18.757 -19.964 1.00 30.78 125 ALA A N 1
ATOM 652 C CA . ALA A 1 90 ? -31.421 -19.564 -19.118 1.00 30.14 125 ALA A CA 1
ATOM 653 C C . ALA A 1 90 ? -32.644 -18.742 -18.742 1.00 31.96 125 ALA A C 1
ATOM 654 O O . ALA A 1 90 ? -32.652 -17.509 -18.951 1.00 31.44 125 ALA A O 1
ATOM 656 N N . GLY A 1 91 ? -33.711 -19.403 -18.236 1.00 31.70 126 GLY A N 1
ATOM 657 C CA . GLY A 1 91 ? -33.891 -20.858 -18.178 1.00 31.30 126 GLY A CA 1
ATOM 658 C C . GLY A 1 91 ? -33.939 -21.423 -16.746 1.00 32.31 126 GLY A C 1
ATOM 659 O O . GLY A 1 91 ? -34.254 -22.618 -16.570 1.00 30.03 126 GLY A O 1
ATOM 660 N N . CYS A 1 92 ? -33.554 -20.650 -15.739 1.00 30.72 127 CYS A N 1
ATOM 661 C CA . CYS A 1 92 ? -33.344 -21.160 -14.349 1.00 34.38 127 CYS A CA 1
ATOM 662 C C . CYS A 1 92 ? -33.692 -20.029 -13.414 1.00 33.58 127 CYS A C 1
ATOM 663 O O . CYS A 1 92 ? -33.239 -18.890 -13.642 1.00 34.80 127 CYS A O 1
ATOM 666 N N . ILE A 1 93 ? -34.529 -20.312 -12.433 1.00 33.19 128 ILE A N 1
ATOM 667 C CA . ILE A 1 93 ? -34.814 -19.348 -11.337 1.00 30.92 128 ILE A CA 1
ATOM 668 C C . ILE A 1 93 ? -33.536 -19.227 -10.509 1.00 30.51 128 ILE A C 1
ATOM 669 O O . ILE A 1 93 ? -32.914 -20.281 -10.250 1.00 34.09 128 ILE A O 1
ATOM 674 N N . GLN A 1 94 ? -33.135 -18.010 -10.143 1.00 34.37 129 GLN A N 1
ATOM 675 C CA . GLN A 1 94 ? -31.914 -17.793 -9.318 1.00 30.87 129 GLN A CA 1
ATOM 676 C C . GLN A 1 94 ? -32.347 -17.946 -7.859 1.00 32.99 129 GLN A C 1
ATOM 677 O O . GLN A 1 94 ? -32.505 -16.933 -7.158 1.00 32.19 129 GLN A O 1
ATOM 683 N N . TYR A 1 95 ? -32.543 -19.191 -7.440 1.00 32.53 130 TYR A N 1
ATOM 684 C CA . TYR A 1 95 ? -33.025 -19.506 -6.067 1.00 40.49 130 TYR A CA 1
ATOM 685 C C . TYR A 1 95 ? -32.157 -18.882 -4.962 1.00 35.92 130 TYR A C 1
ATOM 686 O O . TYR A 1 95 ? -32.744 -18.378 -4.011 1.00 34.86 130 TYR A O 1
ATOM 695 N N . ASP A 1 96 ? -30.839 -18.803 -5.137 1.00 37.23 131 ASP A N 1
ATOM 696 C CA . ASP A 1 96 ? -29.935 -18.191 -4.127 1.00 40.89 131 ASP A CA 1
ATOM 697 C C . ASP A 1 96 ? -30.291 -16.712 -3.954 1.00 37.63 131 ASP A C 1
ATOM 698 O O . ASP A 1 96 ? -30.288 -16.247 -2.806 1.00 42.28 131 ASP A O 1
ATOM 703 N N . ASP A 1 97 ? -30.608 -16.002 -5.044 1.00 40.98 132 ASP A N 1
ATOM 704 C CA . ASP A 1 97 ? -31.060 -14.586 -5.029 1.00 37.06 132 ASP A CA 1
ATOM 705 C C . ASP A 1 97 ? -32.459 -14.513 -4.403 1.00 32.58 132 ASP A C 1
ATOM 706 O O . ASP A 1 97 ? -32.764 -13.537 -3.679 1.00 32.08 132 ASP A O 1
ATOM 711 N N . VAL A 1 98 ? -33.317 -15.475 -4.720 1.00 33.22 133 VAL A N 1
ATOM 712 C CA . VAL A 1 98 ? -34.685 -15.463 -4.145 1.00 36.19 133 VAL A CA 1
ATOM 713 C C . VAL A 1 98 ? -34.525 -15.627 -2.625 1.00 33.79 133 VAL A C 1
ATOM 714 O O . VAL A 1 98 ? -35.151 -14.829 -1.911 1.00 37.32 133 VAL A O 1
ATOM 718 N N . ALA A 1 99 ? -33.646 -16.536 -2.167 1.00 36.42 134 ALA A N 1
ATOM 719 C CA . ALA A 1 99 ? -33.398 -16.799 -0.724 1.00 36.76 134 ALA A CA 1
ATOM 720 C C . ALA A 1 99 ? -32.791 -15.540 -0.101 1.00 42.42 134 ALA A C 1
ATOM 721 O O . ALA A 1 99 ? -33.310 -15.069 0.944 1.00 35.93 134 ALA A O 1
ATOM 723 N N . TYR A 1 100 ? -31.791 -14.952 -0.779 1.00 37.10 135 TYR A N 1
ATOM 724 C CA . TYR A 1 100 ? -31.151 -13.673 -0.373 1.00 38.37 135 TYR A CA 1
ATOM 725 C C . TYR A 1 100 ? -32.215 -12.621 -0.049 1.00 36.41 135 TYR A C 1
ATOM 726 O O . TYR A 1 100 ? -32.143 -12.000 1.020 1.00 44.05 135 TYR A O 1
ATOM 735 N N . GLY A 1 101 ? -33.146 -12.387 -0.983 1.00 40.64 136 GLY A N 1
ATOM 736 C CA . GLY A 1 101 ? -34.270 -11.438 -0.847 1.00 38.25 136 GLY A CA 1
ATOM 737 C C . GLY A 1 101 ? -35.156 -11.760 0.354 1.00 42.00 136 GLY A C 1
ATOM 738 O O . GLY A 1 101 ? -35.312 -10.895 1.261 1.00 37.17 136 GLY A O 1
ATOM 739 N N . ALA A 1 102 ? -35.694 -12.972 0.393 1.00 40.06 137 ALA A N 1
ATOM 740 C CA . ALA A 1 102 ? -36.563 -13.424 1.508 1.00 42.38 137 ALA A CA 1
ATOM 741 C C . ALA A 1 102 ? -35.855 -13.138 2.851 1.00 44.18 137 ALA A C 1
ATOM 742 O O . ALA A 1 102 ? -36.477 -12.484 3.723 1.00 47.07 137 ALA A O 1
ATOM 744 N N . GLY A 1 103 ? -34.562 -13.487 2.952 1.00 47.66 138 GLY A N 1
ATOM 745 C CA . GLY A 1 103 ? -33.719 -13.387 4.162 1.00 45.68 138 GLY A CA 1
ATOM 746 C C . GLY A 1 103 ? -33.710 -11.993 4.768 1.00 42.66 138 GLY A C 1
ATOM 747 O O . GLY A 1 103 ? -33.491 -11.875 5.983 1.00 48.15 138 GLY A O 1
ATOM 748 N N . PHE A 1 104 ? -33.955 -10.967 3.953 1.00 44.42 139 PHE A N 1
ATOM 749 C CA . PHE A 1 104 ? -34.014 -9.543 4.360 1.00 43.19 139 PHE A CA 1
ATOM 750 C C . PHE A 1 104 ? -35.476 -9.111 4.532 1.00 42.47 139 PHE A C 1
ATOM 751 O O . PHE A 1 104 ? -35.700 -7.908 4.653 1.00 44.34 139 PHE A O 1
ATOM 759 N N . GLY A 1 105 ? -36.428 -10.051 4.509 1.00 42.78 140 GLY A N 1
ATOM 760 C CA . GLY A 1 105 ? -37.868 -9.770 4.646 1.00 43.67 140 GLY A CA 1
ATOM 761 C C . GLY A 1 105 ? -38.512 -9.171 3.403 1.00 46.24 140 GLY A C 1
ATOM 762 O O . GLY A 1 105 ? -39.583 -8.597 3.539 1.00 47.23 140 GLY A O 1
ATOM 763 N N . PHE A 1 106 ? -37.898 -9.263 2.219 1.00 42.21 141 PHE A N 1
ATOM 764 C CA . PHE A 1 106 ? -38.576 -8.917 0.942 1.00 38.16 141 PHE A CA 1
ATOM 765 C C . PHE A 1 106 ? -39.495 -10.075 0.553 1.00 31.23 141 PHE A C 1
ATOM 766 O O . PHE A 1 106 ? -39.084 -11.259 0.617 1.00 36.81 141 PHE A O 1
ATOM 774 N N . ALA A 1 107 ? -40.706 -9.770 0.104 1.00 34.31 142 ALA A N 1
ATOM 775 C CA . ALA A 1 107 ? -41.507 -10.784 -0.605 1.00 37.23 142 ALA A CA 1
ATOM 776 C C . ALA A 1 107 ? -40.849 -10.951 -1.974 1.00 34.76 142 ALA A C 1
ATOM 777 O O . ALA A 1 107 ? -40.890 -9.987 -2.744 1.00 35.09 142 ALA A O 1
ATOM 779 N N . THR A 1 108 ? -40.230 -12.097 -2.230 1.00 40.76 143 THR A N 1
ATOM 780 C CA . THR A 1 108 ? -39.315 -12.227 -3.384 1.00 35.29 143 THR A CA 1
ATOM 781 C C . THR A 1 108 ? -39.860 -13.180 -4.443 1.00 38.98 143 THR A C 1
ATOM 782 O O . THR A 1 108 ? -40.222 -14.345 -4.101 1.00 34.17 143 THR A O 1
ATOM 786 N N . VAL A 1 109 ? -39.834 -12.725 -5.700 1.00 33.17 144 VAL A N 1
ATOM 787 C CA . VAL A 1 109 ? -40.213 -13.582 -6.851 1.00 32.18 144 VAL A CA 1
ATOM 788 C C . VAL A 1 109 ? -39.020 -13.841 -7.760 1.00 32.27 144 VAL A C 1
ATOM 789 O O . VAL A 1 109 ? -38.043 -13.045 -7.778 1.00 37.74 144 VAL A O 1
ATOM 793 N N . GLY A 1 110 ? -39.155 -14.888 -8.541 1.00 31.71 145 GLY A N 1
ATOM 794 C CA . GLY A 1 110 ? -38.231 -15.236 -9.622 1.00 35.01 145 GLY A CA 1
ATOM 795 C C . GLY A 1 110 ? -38.907 -16.161 -10.596 1.00 37.51 145 GLY A C 1
ATOM 796 O O . GLY A 1 110 ? -39.573 -17.088 -10.133 1.00 30.79 145 GLY A O 1
ATOM 797 N N . ALA A 1 111 ? -38.737 -15.917 -11.893 1.00 34.31 146 ALA A N 1
ATOM 798 C CA . ALA A 1 111 ? -39.246 -16.786 -12.970 1.00 29.40 146 ALA A CA 1
ATOM 799 C C . ALA A 1 111 ? -38.059 -17.330 -13.738 1.00 32.34 146 ALA A C 1
ATOM 800 O O . ALA A 1 111 ? -36.946 -16.832 -13.545 1.00 32.04 146 ALA A O 1
ATOM 802 N N . ASN A 1 112 ? -38.336 -18.307 -14.584 1.00 31.93 147 ASN A N 1
ATOM 803 C CA . ASN A 1 112 ? -37.319 -19.082 -15.321 1.00 32.91 147 ASN A CA 1
ATOM 804 C C . ASN A 1 112 ? -37.032 -18.405 -16.668 1.00 28.97 147 ASN A C 1
ATOM 805 O O . ASN A 1 112 ? -36.291 -19.020 -17.415 1.00 27.39 147 ASN A O 1
ATOM 810 N N . ASN A 1 113 ? -37.630 -17.238 -16.962 1.00 27.64 148 ASN A N 1
ATOM 811 C CA . ASN A 1 113 ? -37.300 -16.445 -18.175 1.00 27.91 148 ASN A CA 1
ATOM 812 C C . ASN A 1 113 ? -37.973 -17.065 -19.407 1.00 29.53 148 ASN A C 1
ATOM 813 O O . ASN A 1 113 ? -37.618 -16.644 -20.555 1.00 28.98 148 ASN A O 1
ATOM 818 N N . GLY A 1 114 ? -38.888 -18.031 -19.216 1.00 30.48 149 GLY A N 1
ATOM 819 C CA . GLY A 1 114 ? -39.690 -18.559 -20.334 1.00 26.57 149 GLY A CA 1
ATOM 820 C C . GLY A 1 114 ? -39.321 -19.897 -20.926 1.00 27.50 149 GLY A C 1
ATOM 821 O O . GLY A 1 114 ? -39.992 -20.272 -21.919 1.00 31.37 149 GLY A O 1
ATOM 822 N N . HIS A 1 115 ? -38.351 -20.621 -20.386 1.00 26.14 150 HIS A N 1
ATOM 823 C CA . HIS A 1 115 ? -37.980 -21.970 -20.839 1.00 28.21 150 HIS A CA 1
ATOM 824 C C . HIS A 1 115 ? -37.233 -22.577 -19.662 1.00 29.85 150 HIS A C 1
ATOM 825 O O . HIS A 1 115 ? -36.962 -21.835 -18.733 1.00 30.49 150 HIS A O 1
ATOM 832 N N . ASN A 1 116 ? -36.976 -23.875 -19.715 1.00 33.38 151 ASN A N 1
ATOM 833 C CA . ASN A 1 116 ? -36.170 -24.586 -18.693 1.00 31.65 151 ASN A CA 1
ATOM 834 C C . ASN A 1 116 ? -34.809 -24.928 -19.249 1.00 29.28 151 ASN A C 1
ATOM 835 O O . ASN A 1 116 ? -34.742 -25.561 -20.313 1.00 34.18 151 ASN A O 1
ATOM 840 N N . GLY A 1 117 ? -33.772 -24.579 -18.492 1.00 28.48 152 GLY A N 1
ATOM 841 C CA . GLY A 1 117 ? -32.396 -24.994 -18.767 1.00 32.04 152 GLY A CA 1
ATOM 842 C C . GLY A 1 117 ? -31.603 -23.940 -19.537 1.00 30.74 152 GLY A C 1
ATOM 843 O O . GLY A 1 117 ? -32.157 -22.856 -19.955 1.00 29.63 152 GLY A O 1
ATOM 844 N N . THR A 1 118 ? -30.342 -24.250 -19.712 1.00 31.40 153 THR A N 1
ATOM 845 C CA . THR A 1 118 ? -29.284 -23.272 -20.071 1.00 31.67 153 THR A CA 1
ATOM 846 C C . THR A 1 118 ? -29.213 -23.111 -21.588 1.00 29.46 153 THR A C 1
ATOM 847 O O . THR A 1 118 ? -28.451 -22.250 -22.046 1.00 32.66 153 THR A O 1
ATOM 851 N N . SER A 1 119 ? -29.957 -23.916 -22.333 1.00 30.16 154 SER A N 1
ATOM 852 C CA . SER A 1 119 ? -29.994 -23.861 -23.808 1.00 32.25 154 SER A CA 1
ATOM 853 C C . SER A 1 119 ? -31.109 -22.917 -24.246 1.00 30.73 154 SER A C 1
ATOM 854 O O . SER A 1 119 ? -32.170 -22.897 -23.600 1.00 30.41 154 SER A O 1
ATOM 857 N N . ALA A 1 120 ? -30.898 -22.184 -25.338 1.00 25.52 155 ALA A N 1
ATOM 858 C CA . ALA A 1 120 ? -31.942 -21.347 -25.978 1.00 25.52 155 ALA A CA 1
ATOM 859 C C . ALA A 1 120 ? -32.606 -22.106 -27.136 1.00 27.06 155 ALA A C 1
ATOM 860 O O . ALA A 1 120 ? -33.371 -21.451 -27.887 1.00 27.39 155 ALA A O 1
ATOM 862 N N . VAL A 1 121 ? -32.419 -23.434 -27.245 1.00 28.07 156 VAL A N 1
ATOM 863 C CA . VAL A 1 121 ? -33.014 -24.236 -28.361 1.00 30.06 156 VAL A CA 1
ATOM 864 C C . VAL A 1 121 ? -34.550 -24.057 -28.398 1.00 27.88 156 VAL A C 1
ATOM 865 O O . VAL A 1 121 ? -35.120 -23.954 -29.530 1.00 27.46 156 VAL A O 1
ATOM 869 N N . SER A 1 122 ? -35.211 -23.843 -27.262 1.00 26.82 157 SER A N 1
ATOM 870 C CA . SER A 1 122 ? -36.682 -23.641 -27.225 1.00 28.78 157 SER A CA 1
ATOM 871 C C . SER A 1 122 ? -37.050 -22.342 -27.945 1.00 27.66 157 SER A C 1
ATOM 872 O O . SER A 1 122 ? -38.231 -22.113 -28.226 1.00 26.73 157 SER A O 1
ATOM 875 N N . MET A 1 123 ? -36.090 -21.426 -28.122 1.00 26.49 158 MET A N 1
ATOM 876 C CA . MET A 1 123 ? -36.415 -20.162 -28.823 1.00 25.29 158 MET A CA 1
ATOM 877 C C . MET A 1 123 ? -36.610 -20.404 -30.326 1.00 27.22 158 MET A C 1
ATOM 878 O O . MET A 1 123 ? -37.203 -19.507 -30.991 1.00 28.32 158 MET A O 1
ATOM 883 N N . TYR A 1 124 ? -36.091 -21.497 -30.857 1.00 26.59 159 TYR A N 1
ATOM 884 C CA . TYR A 1 124 ? -36.067 -21.741 -32.317 1.00 27.81 159 TYR A CA 1
ATOM 885 C C . TYR A 1 124 ? -37.507 -21.803 -32.835 1.00 33.20 159 TYR A C 1
ATOM 886 O O . TYR A 1 124 ? -38.275 -22.600 -32.282 1.00 30.36 159 TYR A O 1
ATOM 895 N N . LYS A 1 125 ? -37.879 -20.963 -33.809 1.00 30.37 160 LYS A N 1
ATOM 896 C CA . LYS A 1 125 ? -39.248 -20.964 -34.402 1.00 34.89 160 LYS A CA 1
ATOM 897 C C . LYS A 1 125 ? -40.303 -20.722 -33.306 1.00 33.11 160 LYS A C 1
ATOM 898 O O . LYS A 1 125 ? -41.429 -21.172 -33.478 1.00 28.12 160 LYS A O 1
ATOM 904 N N . ASN A 1 126 ? -39.968 -19.991 -32.241 1.00 26.27 161 ASN A N 1
ATOM 905 C CA . ASN A 1 126 ? -40.909 -19.706 -31.133 1.00 27.96 161 ASN A CA 1
ATOM 906 C C . ASN A 1 126 ? -40.608 -18.319 -30.550 1.00 29.09 161 ASN A C 1
ATOM 907 O O . ASN A 1 126 ? -39.921 -18.216 -29.472 1.00 28.81 161 ASN A O 1
ATOM 912 N N . SER A 1 127 ? -41.183 -17.294 -31.171 1.00 29.55 162 SER A N 1
ATOM 913 C CA . SER A 1 127 ? -40.953 -15.886 -30.800 1.00 30.40 162 SER A CA 1
ATOM 914 C C . SER A 1 127 ? -41.595 -15.616 -29.432 1.00 31.07 162 SER A C 1
ATOM 915 O O . SER A 1 127 ? -41.140 -14.717 -28.730 1.00 28.88 162 SER A O 1
ATOM 918 N N . GLY A 1 128 ? -42.607 -16.368 -29.015 1.00 28.81 163 GLY A N 1
ATOM 919 C CA . GLY A 1 128 ? -43.186 -16.122 -27.678 1.00 28.87 163 GLY A CA 1
ATOM 920 C C . GLY A 1 128 ? -42.188 -16.504 -26.576 1.00 24.86 163 GLY A C 1
ATOM 921 O O . GLY A 1 128 ? -42.157 -15.811 -25.566 1.00 26.51 163 GLY A O 1
ATOM 922 N N . VAL A 1 129 ? -41.407 -17.560 -26.780 1.00 25.03 164 VAL A N 1
ATOM 923 C CA . VAL A 1 129 ? -40.328 -17.964 -25.836 1.00 26.60 164 VAL A CA 1
ATOM 924 C C . VAL A 1 129 ? -39.209 -16.898 -25.861 1.00 28.60 164 VAL A C 1
ATOM 925 O O . VAL A 1 129 ? -38.712 -16.479 -24.766 1.00 25.44 164 VAL A O 1
ATOM 929 N N . VAL A 1 130 ? -38.932 -16.330 -27.045 1.00 29.85 165 VAL A N 1
ATOM 930 C CA . VAL A 1 130 ? -37.968 -15.180 -27.166 1.00 26.44 165 VAL A CA 1
ATOM 931 C C . VAL A 1 130 ? -38.508 -13.978 -26.385 1.00 23.32 165 VAL A C 1
ATOM 932 O O . VAL A 1 130 ? -37.750 -13.352 -25.644 1.00 24.99 165 VAL A O 1
ATOM 936 N N . GLU A 1 131 ? -39.788 -13.656 -26.557 1.00 22.75 166 GLU A N 1
ATOM 937 C CA . GLU A 1 131 ? -40.443 -12.493 -25.939 1.00 25.34 166 GLU A CA 1
ATOM 938 C C . GLU A 1 131 ? -40.355 -12.591 -24.413 1.00 23.02 166 GLU A C 1
ATOM 939 O O . GLU A 1 131 ? -40.093 -11.515 -23.746 1.00 19.48 166 GLU A O 1
ATOM 945 N N . ASP A 1 132 ? -40.494 -13.807 -23.870 1.00 26.88 167 ASP A N 1
ATOM 946 C CA . ASP A 1 132 ? -40.437 -14.017 -22.396 1.00 28.35 167 ASP A CA 1
ATOM 947 C C . ASP A 1 132 ? -38.992 -13.780 -21.943 1.00 27.62 167 ASP A C 1
ATOM 948 O O . ASP A 1 132 ? -38.775 -13.061 -20.959 1.00 26.86 167 ASP A O 1
ATOM 953 N N . TYR A 1 133 ? -38.028 -14.234 -22.743 1.00 27.70 168 TYR A N 1
ATOM 954 C CA . TYR A 1 133 ? -36.583 -14.021 -22.458 1.00 25.57 168 TYR A CA 1
ATOM 955 C C . TYR A 1 133 ? -36.247 -12.532 -22.460 1.00 25.98 168 TYR A C 1
ATOM 956 O O . TYR A 1 133 ? -35.610 -11.990 -21.476 1.00 25.14 168 TYR A O 1
ATOM 965 N N . VAL A 1 134 ? -36.729 -11.816 -23.470 1.00 25.74 169 VAL A N 1
ATOM 966 C CA . VAL A 1 134 ? -36.297 -10.403 -23.682 1.00 22.99 169 VAL A CA 1
ATOM 967 C C . VAL A 1 134 ? -36.865 -9.522 -22.572 1.00 23.67 169 VAL A C 1
ATOM 968 O O . VAL A 1 134 ? -36.103 -8.690 -22.015 1.00 20.92 169 VAL A O 1
ATOM 972 N N . TYR A 1 135 ? -38.179 -9.611 -22.277 1.00 26.14 170 TYR A N 1
ATOM 973 C CA . TYR A 1 135 ? -38.824 -8.667 -21.318 1.00 24.73 170 TYR A CA 1
ATOM 974 C C . TYR A 1 135 ? -39.997 -9.313 -20.557 1.00 26.94 170 TYR A C 1
ATOM 975 O O . TYR A 1 135 ? -40.239 -8.861 -19.420 1.00 25.54 170 TYR A O 1
ATOM 984 N N . ARG A 1 136 ? -40.741 -10.226 -21.181 1.00 23.87 171 ARG A N 1
ATOM 985 C CA . ARG A 1 136 ? -42.123 -10.547 -20.710 1.00 28.49 171 ARG A CA 1
ATOM 986 C C . ARG A 1 136 ? -42.087 -11.414 -19.431 1.00 29.39 171 ARG A C 1
ATOM 987 O O . ARG A 1 136 ? -43.061 -11.350 -18.684 1.00 33.44 171 ARG A O 1
ATOM 995 N N . SER A 1 137 ? -41.041 -12.192 -19.182 1.00 26.82 172 SER A N 1
ATOM 996 C CA . SER A 1 137 ? -40.901 -13.049 -17.978 1.00 28.46 172 SER A CA 1
ATOM 997 C C . SER A 1 137 ? -40.713 -12.184 -16.731 1.00 27.36 172 SER A C 1
ATOM 998 O O . SER A 1 137 ? -41.534 -12.337 -15.793 1.00 28.71 172 SER A O 1
ATOM 1001 N N . VAL A 1 138 ? -39.730 -11.273 -16.724 1.00 26.86 173 VAL A N 1
ATOM 1002 C CA . VAL A 1 138 ? -39.452 -10.438 -15.512 1.00 26.33 173 VAL A CA 1
ATOM 1003 C C . VAL A 1 138 ? -40.653 -9.534 -15.272 1.00 28.80 173 VAL A C 1
ATOM 1004 O O . VAL A 1 138 ? -40.991 -9.301 -14.081 1.00 30.67 173 VAL A O 1
ATOM 1008 N N . HIS A 1 139 ? -41.188 -8.932 -16.348 1.00 24.44 174 HIS A N 1
ATOM 1009 C CA . HIS A 1 139 ? -42.305 -7.969 -16.240 1.00 30.64 174 HIS A CA 1
ATOM 1010 C C . HIS A 1 139 ? -43.522 -8.659 -15.596 1.00 29.97 174 HIS A C 1
ATOM 1011 O O . HIS A 1 139 ? -44.095 -8.072 -14.635 1.00 29.27 174 HIS A O 1
ATOM 1018 N N . THR A 1 140 ? -43.926 -9.783 -16.185 1.00 30.46 175 THR A N 1
ATOM 1019 C CA . THR A 1 140 ? -45.134 -10.572 -15.820 1.00 34.02 175 THR A CA 1
ATOM 1020 C C . THR A 1 140 ? -44.969 -11.076 -14.392 1.00 36.10 175 THR A C 1
ATOM 1021 O O . THR A 1 140 ? -45.904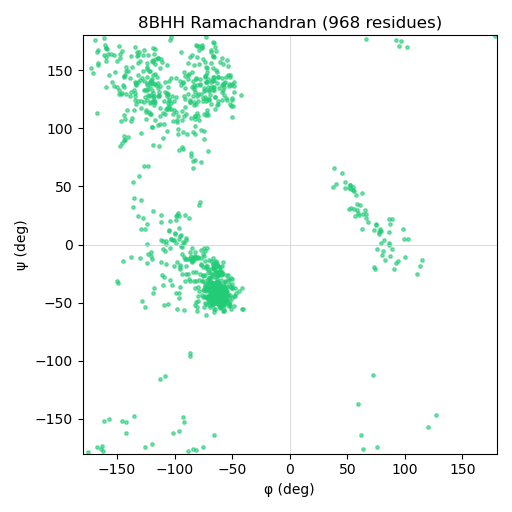 -10.960 -13.614 1.00 35.67 175 THR A O 1
ATOM 1025 N N . GLY A 1 141 ? -43.785 -11.578 -14.068 1.00 36.79 176 GLY A N 1
ATOM 1026 C CA . GLY A 1 141 ? -43.431 -12.006 -12.704 1.00 33.36 176 GLY A CA 1
ATOM 1027 C C . GLY A 1 141 ? -43.612 -10.891 -11.693 1.00 34.33 176 GLY A C 1
ATOM 1028 O O . GLY A 1 141 ? -43.882 -11.202 -10.501 1.00 33.79 176 GLY A O 1
ATOM 1029 N N . THR A 1 142 ? -43.400 -9.638 -12.105 1.00 31.96 177 THR A N 1
ATOM 1030 C CA . THR A 1 142 ? -43.451 -8.470 -11.202 1.00 33.49 177 THR A CA 1
ATOM 1031 C C . THR A 1 142 ? -44.933 -8.105 -10.976 1.00 39.34 177 THR A C 1
ATOM 1032 O O . THR A 1 142 ? -45.319 -7.780 -9.829 1.00 31.84 177 THR A O 1
ATOM 1036 N N . VAL A 1 143 ? -45.718 -8.097 -12.053 1.00 36.78 178 VAL A N 1
ATOM 1037 C CA . VAL A 1 143 ? -47.178 -7.779 -12.017 1.00 40.62 178 VAL A CA 1
ATOM 1038 C C . VAL A 1 143 ? -47.873 -8.763 -11.047 1.00 38.44 178 VAL A C 1
ATOM 1039 O O . VAL A 1 143 ? -48.478 -8.254 -10.077 1.00 39.64 178 VAL A O 1
ATOM 1043 N N . LEU A 1 144 ? -47.725 -10.076 -11.278 1.00 35.41 179 LEU A N 1
ATOM 1044 C CA . LEU A 1 144 ? -48.350 -11.210 -10.540 1.00 37.98 179 LEU A CA 1
ATOM 1045 C C . LEU A 1 144 ? -47.751 -11.297 -9.142 1.00 41.84 179 LEU A C 1
ATOM 1046 O O . LEU A 1 144 ? -48.506 -11.480 -8.204 1.00 41.72 179 LEU A O 1
ATOM 1051 N N . GLY A 1 145 ? -46.426 -11.205 -9.040 1.00 38.69 180 GLY A N 1
ATOM 1052 C CA . GLY A 1 145 ? -45.703 -10.992 -7.779 1.00 35.93 180 GLY A CA 1
ATOM 1053 C C . GLY A 1 145 ? -46.399 -9.968 -6.902 1.00 36.33 180 GLY A C 1
ATOM 1054 O O . GLY A 1 145 ? -46.708 -10.285 -5.730 1.00 37.82 180 GLY A O 1
ATOM 1055 N N . LYS A 1 146 ? -46.630 -8.771 -7.423 1.00 38.43 181 LYS A N 1
ATOM 1056 C CA . LYS A 1 146 ? -47.215 -7.665 -6.627 1.00 41.29 181 LYS A CA 1
ATOM 1057 C C . LYS A 1 146 ? -48.659 -8.025 -6.207 1.00 47.64 181 LYS A C 1
ATOM 1058 O O . LYS A 1 146 ? -49.047 -7.661 -5.064 1.00 40.62 181 LYS A O 1
ATOM 1064 N N . GLU A 1 147 ? -49.412 -8.650 -7.123 1.00 47.50 182 GLU A N 1
ATOM 1065 C CA . GLU A 1 147 ? -50.829 -9.100 -6.971 1.00 49.44 182 GLU A CA 1
ATOM 1066 C C . GLU A 1 147 ? -50.913 -10.108 -5.827 1.00 50.10 182 GLU A C 1
ATOM 1067 O O . GLU A 1 147 ? -51.708 -9.900 -4.898 1.00 52.62 182 GLU A O 1
ATOM 1073 N N . LEU A 1 148 ? -50.113 -11.165 -5.892 1.00 44.58 183 LEU A N 1
ATOM 1074 C CA . LEU A 1 148 ? -50.193 -12.269 -4.914 1.00 50.67 183 LEU A CA 1
ATOM 1075 C C . LEU A 1 148 ? -49.610 -11.810 -3.575 1.00 53.12 183 LEU A C 1
ATOM 1076 O O . LEU A 1 148 ? -50.020 -12.372 -2.540 1.00 45.18 183 LEU A O 1
ATOM 1081 N N . THR A 1 149 ? -48.702 -10.832 -3.581 1.00 50.22 184 THR A N 1
ATOM 1082 C CA . THR A 1 149 ? -48.094 -10.297 -2.334 1.00 49.06 184 THR A CA 1
ATOM 1083 C C . THR A 1 149 ? -49.216 -9.608 -1.559 1.00 45.41 184 THR A C 1
ATOM 1084 O O . THR A 1 149 ? -49.302 -9.863 -0.355 1.00 43.04 184 THR A O 1
ATOM 1088 N N . LYS A 1 150 ? -50.022 -8.801 -2.259 1.00 46.13 185 LYS A N 1
ATOM 1089 C CA . LYS A 1 150 ? -51.266 -8.141 -1.769 1.00 54.99 185 LYS A CA 1
ATOM 1090 C C . LYS A 1 150 ? -52.214 -9.192 -1.158 1.00 56.62 185 LYS A C 1
ATOM 1091 O O . LYS A 1 150 ? -52.626 -9.025 -0.011 1.00 52.75 185 LYS A O 1
ATOM 1097 N N . LYS A 1 151 ? -52.515 -10.257 -1.902 1.00 50.76 186 LYS A N 1
ATOM 1098 C CA . LYS A 1 151 ? -53.526 -11.274 -1.534 1.00 52.79 186 LYS A CA 1
ATOM 1099 C C . LYS A 1 151 ? -53.037 -12.085 -0.334 1.00 56.38 186 LYS A C 1
ATOM 1100 O O . LYS A 1 151 ? -53.880 -12.525 0.456 1.00 63.11 186 LYS A O 1
ATOM 1106 N N . PHE A 1 152 ? -51.734 -12.284 -0.168 1.00 53.71 187 PHE A N 1
ATOM 1107 C CA . PHE A 1 152 ? -51.232 -13.116 0.953 1.00 52.28 187 PHE A CA 1
ATOM 1108 C C . PHE A 1 152 ? -51.174 -12.282 2.240 1.00 57.49 187 PHE A C 1
ATOM 1109 O O . PHE A 1 152 ? -51.461 -12.851 3.276 1.00 58.85 187 PHE A O 1
ATOM 1117 N N . TYR A 1 153 ? -50.807 -11.002 2.194 1.00 58.74 188 TYR A N 1
ATOM 1118 C CA . TYR A 1 153 ? -50.478 -10.209 3.413 1.00 62.86 188 TYR A CA 1
ATOM 1119 C C . TYR A 1 153 ? -51.670 -9.329 3.813 1.00 59.88 188 TYR A C 1
ATOM 1120 O O . TYR A 1 153 ? -51.717 -8.862 4.966 1.00 59.55 188 TYR A O 1
ATOM 1129 N N . GLY A 1 154 ? -52.607 -9.101 2.894 1.00 60.57 189 GLY A N 1
ATOM 1130 C CA . GLY A 1 154 ? -53.805 -8.275 3.131 1.00 57.19 189 GLY A CA 1
ATOM 1131 C C . GLY A 1 154 ? -53.548 -6.797 2.887 1.00 65.90 189 GLY A C 1
ATOM 1132 O O . GLY A 1 154 ? -54.494 -5.989 3.044 1.00 59.68 189 GLY A O 1
ATOM 1133 N N . LYS A 1 155 ? -52.323 -6.413 2.507 1.00 61.92 190 LYS A N 1
ATOM 1134 C CA . LYS A 1 155 ? -52.085 -5.044 1.989 1.00 53.71 190 LYS A CA 1
ATOM 1135 C C . LYS A 1 155 ? -51.004 -5.061 0.898 1.00 47.80 190 LYS A C 1
ATOM 1136 O O . LYS A 1 155 ? -50.283 -6.068 0.762 1.00 55.08 190 LYS A O 1
ATOM 1142 N N . LYS A 1 156 ? -50.950 -3.936 0.199 1.00 47.89 191 LYS A N 1
ATOM 1143 C CA . LYS A 1 156 ? -50.045 -3.571 -0.915 1.00 51.57 191 LYS A CA 1
ATOM 1144 C C . LYS A 1 156 ? -48.605 -3.450 -0.397 1.00 53.21 191 LYS A C 1
ATOM 1145 O O . LYS A 1 156 ? -48.403 -2.883 0.709 1.00 46.48 191 LYS A O 1
ATOM 1151 N N . HIS A 1 157 ? -47.622 -3.918 -1.173 1.00 46.24 192 HIS A N 1
ATOM 1152 C CA . HIS A 1 157 ? -46.183 -3.691 -0.880 1.00 43.05 192 HIS A CA 1
ATOM 1153 C C . HIS A 1 157 ? -45.946 -2.186 -0.711 1.00 39.30 192 HIS A C 1
ATOM 1154 O O . HIS A 1 157 ? -46.704 -1.378 -1.314 1.00 43.07 192 HIS A O 1
ATOM 1161 N N . THR A 1 158 ? -44.917 -1.791 0.048 1.00 42.03 193 THR A N 1
ATOM 1162 C CA . THR A 1 158 ? -44.515 -0.366 0.212 1.00 39.36 193 THR A CA 1
ATOM 1163 C C . THR A 1 158 ? -43.679 0.115 -0.989 1.00 45.08 193 THR A C 1
ATOM 1164 O O . THR A 1 158 ? -44.003 1.161 -1.560 1.00 44.89 193 THR A O 1
ATOM 1168 N N . LYS A 1 159 ? -42.562 -0.560 -1.265 1.00 41.26 194 LYS A N 1
ATOM 1169 C CA . LYS A 1 159 ? -41.598 -0.163 -2.328 1.00 38.58 194 LYS A CA 1
ATOM 1170 C C . LYS A 1 159 ? -41.275 -1.401 -3.159 1.00 34.98 194 LYS A C 1
ATOM 1171 O O . LYS A 1 159 ? -41.201 -2.482 -2.548 1.00 35.35 194 LYS A O 1
ATOM 1177 N N . SER A 1 160 ? -41.044 -1.243 -4.475 1.00 31.72 195 SER A N 1
ATOM 1178 C CA . SER A 1 160 ? -40.790 -2.352 -5.438 1.00 27.62 195 SER A 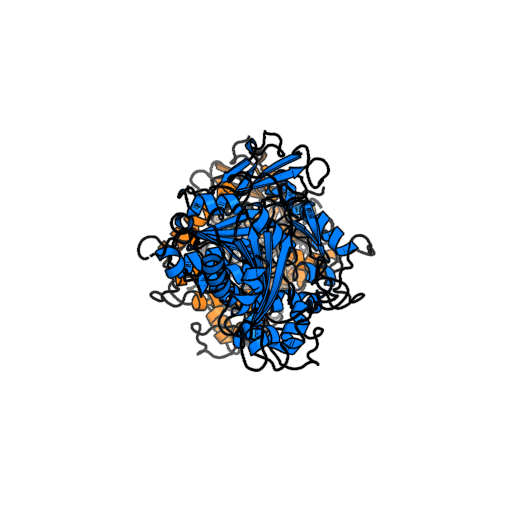CA 1
ATOM 1179 C C . SER A 1 160 ? -39.307 -2.326 -5.894 1.00 28.30 195 SER A C 1
ATOM 1180 O O . SER A 1 160 ? -38.904 -1.288 -6.332 1.00 28.53 195 SER A O 1
ATOM 1183 N N . TYR A 1 161 ? -38.553 -3.414 -5.720 1.00 33.81 196 TYR A N 1
ATOM 1184 C CA . TYR A 1 161 ? -37.090 -3.513 -5.984 1.00 30.87 196 TYR A CA 1
ATOM 1185 C C . TYR A 1 161 ? -36.834 -4.620 -6.989 1.00 30.89 196 TYR A C 1
ATOM 1186 O O . TYR A 1 161 ? -37.600 -5.585 -7.081 1.00 30.38 196 TYR A O 1
ATOM 1195 N N . TYR A 1 162 ? -35.770 -4.435 -7.777 1.00 35.05 197 TYR A N 1
ATOM 1196 C CA . TYR A 1 162 ? -35.205 -5.478 -8.660 1.00 31.23 197 TYR A CA 1
ATOM 1197 C C . TYR A 1 162 ? -33.711 -5.633 -8.368 1.00 29.35 197 TYR A C 1
ATOM 1198 O O . TYR A 1 162 ? -33.018 -4.640 -8.112 1.00 28.33 197 TYR A O 1
ATOM 1207 N N . LEU A 1 163 ? -33.254 -6.881 -8.381 1.00 29.67 198 LEU A N 1
ATOM 1208 C CA . LEU A 1 163 ? -31.843 -7.252 -8.171 1.00 28.12 198 LEU A CA 1
ATOM 1209 C C . LEU A 1 163 ? -31.481 -8.265 -9.258 1.00 29.02 198 LEU A C 1
ATOM 1210 O O . LEU A 1 163 ? -32.107 -9.281 -9.319 1.00 29.58 198 LEU A O 1
ATOM 1215 N N . GLY A 1 164 ? -30.485 -7.984 -10.093 1.00 29.24 199 GLY A N 1
ATOM 1216 C CA . GLY A 1 164 ? -30.056 -8.954 -11.113 1.00 29.33 199 GLY A CA 1
ATOM 1217 C C . GLY A 1 164 ? -28.664 -8.618 -11.627 1.00 28.51 199 GLY A C 1
ATOM 1218 O O . GLY A 1 164 ? -28.220 -7.481 -11.412 1.00 27.37 199 GLY A O 1
ATOM 1219 N N . CYS A 1 165 ? -28.026 -9.581 -12.277 1.00 27.21 200 CYS A N 1
ATOM 1220 C CA . CYS A 1 165 ? -26.616 -9.480 -12.726 1.00 27.46 200 CYS A CA 1
ATOM 1221 C C . CYS A 1 165 ? -26.490 -10.217 -14.056 1.00 24.93 200 CYS A C 1
ATOM 1222 O O . CYS A 1 165 ? -27.115 -11.283 -14.212 1.00 24.78 200 CYS A O 1
ATOM 1225 N N . SER A 1 166 ? -25.759 -9.603 -14.981 1.00 24.31 201 SER A N 1
ATOM 1226 C CA . SER A 1 166 ? -25.387 -10.147 -16.320 1.00 24.85 201 SER A CA 1
ATOM 1227 C C . SER A 1 166 ? -26.630 -10.142 -17.189 1.00 22.32 201 SER A C 1
ATOM 1228 O O . SER A 1 166 ? -27.076 -9.032 -17.514 1.00 24.65 201 SER A O 1
ATOM 1231 N N . THR A 1 167 ? -27.182 -11.269 -17.558 1.00 22.81 202 THR A N 1
ATOM 1232 C CA . THR A 1 167 ? -28.513 -11.293 -18.207 1.00 25.18 202 THR A CA 1
ATOM 1233 C C . THR A 1 167 ? -29.460 -10.533 -17.276 1.00 25.52 202 THR A C 1
ATOM 1234 O O . THR A 1 167 ? -30.258 -9.663 -17.762 1.00 25.32 202 THR A O 1
ATOM 1238 N N . GLY A 1 168 ? -29.353 -10.792 -15.974 1.00 25.13 203 GLY A N 1
ATOM 1239 C CA . GLY A 1 168 ? -30.228 -10.158 -14.967 1.00 26.32 203 GLY A CA 1
ATOM 1240 C C . GLY A 1 168 ? -29.997 -8.665 -14.879 1.00 26.67 203 GLY A C 1
ATOM 1241 O O . GLY A 1 168 ? -30.946 -7.898 -14.508 1.00 25.21 203 GLY A O 1
ATOM 1242 N N . GLY A 1 169 ? -28.784 -8.229 -15.203 1.00 20.95 204 GLY A N 1
ATOM 1243 C CA . GLY A 1 169 ? -28.506 -6.795 -15.272 1.00 19.88 204 GLY A CA 1
ATOM 1244 C C . GLY A 1 169 ? -29.143 -6.192 -16.508 1.00 20.42 204 GLY A C 1
ATOM 1245 O O . GLY A 1 169 ? -29.606 -5.061 -16.411 1.00 23.35 204 GLY A O 1
ATOM 1246 N N . ARG A 1 170 ? -29.131 -6.887 -17.659 1.00 21.44 205 ARG A N 1
ATOM 1247 C CA . ARG A 1 170 ? -29.846 -6.412 -18.864 1.00 21.93 205 ARG A CA 1
ATOM 1248 C C . ARG A 1 170 ? -31.347 -6.303 -18.537 1.00 23.67 205 ARG A C 1
ATOM 1249 O O . ARG A 1 170 ? -32.000 -5.360 -18.984 1.00 25.99 205 ARG A O 1
ATOM 1257 N N . GLN A 1 171 ? -31.893 -7.329 -17.886 1.00 25.93 206 GLN A N 1
ATOM 1258 C CA . GLN A 1 171 ? -33.325 -7.375 -17.467 1.00 27.17 206 GLN A CA 1
ATOM 1259 C C . GLN A 1 171 ? -33.629 -6.156 -16.585 1.00 25.82 206 GLN A C 1
ATOM 1260 O O . GLN A 1 171 ? -34.658 -5.522 -16.880 1.00 24.32 206 GLN A O 1
ATOM 1266 N N . GLY A 1 172 ? -32.769 -5.808 -15.599 1.00 24.48 207 GLY A N 1
ATOM 1267 C CA . GLY A 1 172 ? -32.949 -4.593 -14.760 1.00 23.00 207 GLY A CA 1
ATOM 1268 C C . GLY A 1 172 ? -33.066 -3.350 -15.645 1.00 26.50 207 GLY A C 1
ATOM 1269 O O . GLY A 1 172 ? -33.925 -2.412 -15.423 1.00 23.45 207 GLY A O 1
ATOM 1270 N N . TRP A 1 173 ? -32.206 -3.263 -16.663 1.00 24.81 208 TRP A N 1
ATOM 1271 C CA . TRP A 1 173 ? -32.179 -2.054 -17.520 1.00 21.98 208 TRP A CA 1
ATOM 1272 C C . TRP A 1 173 ? -33.400 -2.059 -18.430 1.00 20.53 208 TRP A C 1
ATOM 1273 O O . TRP A 1 173 ? -33.906 -0.946 -18.728 1.00 23.28 208 TRP A O 1
ATOM 1284 N N . LYS A 1 174 ? -33.812 -3.224 -18.909 1.00 20.74 209 LYS A N 1
ATOM 1285 C CA . LYS A 1 174 ? -35.044 -3.331 -19.740 1.00 24.34 209 LYS A CA 1
ATOM 1286 C C . LYS A 1 174 ? -36.230 -2.750 -18.936 1.00 27.14 209 LYS A C 1
ATOM 1287 O O . LYS A 1 174 ? -37.040 -2.006 -19.498 1.00 26.11 209 LYS A O 1
ATOM 1293 N N . GLU A 1 175 ? -36.262 -3.028 -17.635 1.00 29.68 210 GLU A N 1
ATOM 1294 C CA . GLU A 1 175 ? -37.301 -2.494 -16.704 1.00 29.18 210 GLU A CA 1
ATOM 1295 C C . GLU A 1 175 ? -37.162 -0.961 -16.607 1.00 30.31 210 GLU A C 1
ATOM 1296 O O . GLU A 1 175 ? -38.191 -0.214 -16.891 1.00 29.24 210 GLU A O 1
ATOM 1302 N N . ALA A 1 176 ? -35.980 -0.412 -16.255 1.00 30.09 211 ALA A N 1
ATOM 1303 C CA . ALA A 1 176 ? -35.828 1.068 -16.139 1.00 27.27 211 ALA A CA 1
ATOM 1304 C C . ALA A 1 176 ? -36.195 1.755 -17.457 1.00 27.97 211 ALA A C 1
ATOM 1305 O O . ALA A 1 176 ? -36.784 2.874 -17.446 1.00 25.91 211 ALA A O 1
ATOM 1307 N N . GLN A 1 177 ? -35.792 1.154 -18.572 1.00 25.66 212 GLN A N 1
ATOM 1308 C CA . GLN A 1 177 ? -35.947 1.746 -19.924 1.00 25.15 212 GLN A CA 1
ATOM 1309 C C . GLN A 1 177 ? -37.419 1.684 -20.360 1.00 26.92 212 GLN A C 1
ATOM 1310 O O . GLN A 1 177 ? -37.901 2.715 -20.910 1.00 26.95 212 GLN A O 1
ATOM 1316 N N . SER A 1 178 ? -38.040 0.516 -20.247 1.00 24.28 213 SER A N 1
ATOM 1317 C CA . SER A 1 178 ? -39.292 0.206 -20.980 1.00 27.35 213 SER A CA 1
ATOM 1318 C C . SER A 1 178 ? -40.466 -0.122 -20.037 1.00 32.07 213 SER A C 1
ATOM 1319 O O . SER A 1 178 ? -41.597 -0.140 -20.520 1.00 29.89 213 SER A O 1
ATOM 1322 N N . PHE A 1 179 ? -40.232 -0.354 -18.750 1.00 30.74 214 PHE A N 1
ATOM 1323 C CA . PHE A 1 179 ? -41.288 -0.678 -17.753 1.00 26.93 214 PHE A CA 1
ATOM 1324 C C . PHE A 1 179 ? -40.996 0.132 -16.494 1.00 24.64 214 PHE A C 1
ATOM 1325 O O . PHE A 1 179 ? -40.874 -0.395 -15.390 1.00 28.83 214 PHE A O 1
ATOM 1333 N N . PRO A 1 180 ? -40.849 1.446 -16.637 1.00 25.34 215 PRO A N 1
ATOM 1334 C CA . PRO A 1 180 ? -40.322 2.275 -15.563 1.00 27.67 215 PRO A CA 1
ATOM 1335 C C . PRO A 1 180 ? -41.113 2.243 -14.250 1.00 30.58 215 PRO A C 1
ATOM 1336 O O . PRO A 1 180 ? -40.526 2.581 -13.256 1.00 31.52 215 PRO A O 1
ATOM 1340 N N . ASP A 1 181 ? -42.406 1.894 -14.293 1.00 35.19 216 ASP A N 1
ATOM 1341 C CA . ASP A 1 181 ? -43.296 1.862 -13.099 1.00 36.40 216 ASP A CA 1
ATOM 1342 C C . ASP A 1 181 ? -43.146 0.540 -12.343 1.00 37.65 216 ASP A C 1
ATOM 1343 O O . ASP A 1 181 ? -43.624 0.440 -11.186 1.00 33.25 216 ASP A O 1
ATOM 1348 N N . ASP A 1 182 ? -42.483 -0.461 -12.913 1.00 32.35 217 ASP A N 1
ATOM 1349 C CA . ASP A 1 182 ? -42.426 -1.768 -12.230 1.00 28.30 217 ASP A CA 1
ATOM 1350 C C . ASP A 1 182 ? -41.681 -1.591 -10.906 1.00 29.88 217 ASP A C 1
ATOM 1351 O O . ASP A 1 182 ? -42.022 -2.306 -9.929 1.00 29.17 217 ASP A O 1
ATOM 1356 N N . PHE A 1 183 ? -40.623 -0.776 -10.905 1.00 31.78 218 PHE A N 1
ATOM 1357 C CA . PHE A 1 183 ? -39.660 -0.752 -9.779 1.00 32.27 218 PHE A CA 1
ATOM 1358 C C . PHE A 1 183 ? -39.382 0.686 -9.390 1.00 29.71 218 PHE A C 1
ATOM 1359 O O . PHE A 1 183 ? -39.189 1.602 -10.281 1.00 33.03 218 PHE A O 1
ATOM 1367 N N . ASP A 1 184 ? -39.322 0.865 -8.083 1.00 30.68 219 ASP A N 1
ATOM 1368 C CA . ASP A 1 184 ? -38.899 2.145 -7.456 1.00 31.87 219 ASP A CA 1
ATOM 1369 C C . ASP A 1 184 ? -37.372 2.190 -7.305 1.00 30.57 219 ASP A C 1
ATOM 1370 O O . ASP A 1 184 ? -36.839 3.307 -7.260 1.00 30.97 219 ASP A O 1
ATOM 1375 N N . GLY A 1 185 ? -36.755 1.013 -7.102 1.00 36.75 220 GLY A N 1
ATOM 1376 C CA . GLY A 1 185 ? -35.293 0.766 -6.993 1.00 34.88 220 GLY A CA 1
ATOM 1377 C C . GLY A 1 185 ? -34.829 -0.432 -7.825 1.00 29.89 220 GLY A C 1
ATOM 1378 O O . GLY A 1 185 ? -35.476 -1.490 -7.807 1.00 31.78 220 GLY A O 1
ATOM 1379 N N . ILE A 1 186 ? -33.699 -0.307 -8.511 1.00 28.13 221 ILE A N 1
ATOM 1380 C CA . ILE A 1 186 ? -33.111 -1.389 -9.357 1.00 28.61 221 ILE A CA 1
ATOM 1381 C C . ILE A 1 186 ? -31.603 -1.469 -9.041 1.00 25.04 221 ILE A C 1
ATOM 1382 O O . ILE A 1 186 ? -30.949 -0.417 -9.002 1.00 28.86 221 ILE A O 1
ATOM 1387 N N . VAL A 1 187 ? -31.089 -2.640 -8.722 1.00 29.89 222 VAL A N 1
ATOM 1388 C CA . VAL A 1 187 ? -29.626 -2.926 -8.803 1.00 26.81 222 VAL A CA 1
ATOM 1389 C C . VAL A 1 187 ? -29.396 -3.700 -10.104 1.00 26.23 222 VAL A C 1
ATOM 1390 O O . VAL A 1 187 ? -29.934 -4.821 -10.231 1.00 24.76 222 VAL A O 1
ATOM 1394 N N . ALA A 1 188 ? -28.661 -3.139 -11.051 1.00 25.84 223 ALA A N 1
ATOM 1395 C CA . ALA A 1 188 ? -28.371 -3.851 -12.325 1.00 24.05 223 ALA A CA 1
ATOM 1396 C C . ALA A 1 188 ? -26.856 -4.077 -12.423 1.00 27.23 223 ALA A C 1
ATOM 1397 O O . ALA A 1 188 ? -26.122 -3.060 -12.649 1.00 23.71 223 ALA A O 1
ATOM 1399 N N . GLY A 1 189 ? -26.420 -5.329 -12.239 1.00 25.61 224 GLY A N 1
ATOM 1400 C CA . GLY A 1 189 ? -24.999 -5.745 -12.225 1.00 25.39 224 GLY A CA 1
ATOM 1401 C C . GLY A 1 189 ? -24.506 -6.200 -13.608 1.00 22.99 224 GLY A C 1
ATOM 1402 O O . GLY A 1 189 ? -25.251 -6.962 -14.288 1.00 25.02 224 GLY A O 1
ATOM 1403 N N . ALA A 1 190 ? -23.286 -5.833 -13.991 1.00 22.29 225 ALA A N 1
ATOM 1404 C CA . ALA A 1 190 ? -22.558 -6.399 -15.161 1.00 22.56 225 ALA A CA 1
ATOM 1405 C C . ALA A 1 190 ? -23.507 -6.663 -16.321 1.00 19.42 225 ALA A C 1
ATOM 1406 O O . ALA A 1 190 ? -23.607 -7.766 -16.841 1.00 23.69 225 ALA A O 1
ATOM 1408 N N . PRO A 1 191 ? -24.352 -5.673 -16.696 1.00 23.05 226 PRO A N 1
ATOM 1409 C CA . PRO A 1 191 ? -25.495 -5.939 -17.558 1.00 20.40 226 PRO A CA 1
ATOM 1410 C C . PRO A 1 191 ? -25.148 -6.381 -18.973 1.00 20.17 226 PRO A C 1
ATOM 1411 O O . PRO A 1 191 ? -24.281 -5.779 -19.580 1.00 20.85 226 PRO A O 1
ATOM 1415 N N . ALA A 1 192 ? -25.842 -7.389 -19.455 1.00 19.57 227 ALA A N 1
ATOM 1416 C CA . ALA A 1 192 ? -25.709 -7.930 -20.829 1.00 22.49 227 ALA A CA 1
ATOM 1417 C C . ALA A 1 192 ? -26.462 -7.007 -21.805 1.00 22.04 227 ALA A C 1
ATOM 1418 O O . ALA A 1 192 ? -27.125 -7.527 -22.723 1.00 21.62 227 ALA A O 1
ATOM 1420 N N . MET A 1 193 ? -26.464 -5.700 -21.531 1.00 21.95 228 MET A N 1
ATOM 1421 C CA . MET A 1 193 ? -27.142 -4.691 -22.402 1.00 21.92 228 MET A CA 1
ATOM 1422 C C . MET A 1 193 ? -26.272 -4.446 -23.642 1.00 21.95 228 MET A C 1
ATOM 1423 O O . MET A 1 193 ? -25.130 -4.969 -23.697 1.00 19.86 228 MET A O 1
ATOM 1428 N N . ARG A 1 194 ? -26.823 -3.745 -24.630 1.00 20.20 229 ARG A N 1
ATOM 1429 C CA . ARG A 1 194 ? -26.349 -3.830 -26.034 1.00 21.79 229 ARG A CA 1
ATOM 1430 C C . ARG A 1 194 ? -26.236 -5.319 -26.366 1.00 22.27 229 ARG A C 1
ATOM 1431 O O . ARG A 1 194 ? -25.164 -5.792 -26.738 1.00 20.05 229 ARG A O 1
ATOM 1439 N N . PHE A 1 195 ? -27.312 -6.060 -26.153 1.00 21.83 230 PHE A N 1
ATOM 1440 C CA . PHE A 1 195 ? -27.227 -7.522 -26.110 1.00 19.97 230 PHE A CA 1
ATOM 1441 C C . PHE A 1 195 ? -26.818 -8.089 -27.474 1.00 21.32 230 PHE A C 1
ATOM 1442 O O . PHE A 1 195 ? -26.072 -9.076 -27.462 1.00 19.22 230 PHE A O 1
ATOM 1450 N N . ASN A 1 196 ? -27.302 -7.556 -28.601 1.00 21.47 231 ASN A N 1
ATOM 1451 C CA . ASN A 1 196 ? -26.894 -8.097 -29.927 1.00 24.66 231 ASN A CA 1
ATOM 1452 C C . ASN A 1 196 ? -25.395 -7.797 -30.103 1.00 24.30 231 ASN A C 1
ATOM 1453 O O . ASN A 1 196 ? -24.684 -8.678 -30.593 1.00 21.63 231 ASN A O 1
ATOM 1458 N N . GLY A 1 197 ? -24.944 -6.599 -29.747 1.00 20.54 232 GLY A N 1
ATOM 1459 C CA . GLY A 1 197 ? -23.511 -6.291 -29.839 1.00 19.70 232 GLY A CA 1
ATOM 1460 C C . GLY A 1 197 ? -22.695 -7.197 -28.948 1.00 18.40 232 GLY A C 1
ATOM 1461 O O . GLY A 1 197 ? -21.600 -7.510 -29.325 1.00 16.66 232 GLY A O 1
ATOM 1462 N N . LEU A 1 198 ? -23.232 -7.598 -27.781 1.00 20.45 233 LEU A N 1
ATOM 1463 C CA . LEU A 1 198 ? -22.515 -8.503 -26.840 1.00 18.74 233 LEU A CA 1
ATOM 1464 C C . LEU A 1 198 ? -22.450 -9.891 -27.478 1.00 19.08 233 LEU A C 1
ATOM 1465 O O . LEU A 1 198 ? -21.437 -10.558 -27.398 1.00 19.13 233 LEU A O 1
ATOM 1470 N N . GLN A 1 199 ? -23.491 -10.319 -28.153 1.00 18.65 234 GLN A N 1
ATOM 1471 C CA . GLN A 1 199 ? -23.445 -11.661 -28.792 1.00 20.51 234 GLN A CA 1
ATOM 1472 C C . GLN A 1 199 ? -22.447 -11.624 -29.944 1.00 22.75 234 GLN A C 1
ATOM 1473 O O . GLN A 1 199 ? -21.649 -12.592 -30.072 1.00 20.21 234 GLN A O 1
ATOM 1479 N N . SER A 1 200 ? -22.485 -10.549 -30.758 1.00 20.53 235 SER A N 1
ATOM 1480 C CA . SER A 1 200 ? -21.490 -10.322 -31.841 1.00 21.25 235 SER A CA 1
ATOM 1481 C C . SER A 1 200 ? -20.060 -10.294 -31.254 1.00 21.74 235 SER A C 1
ATOM 1482 O O . SER A 1 200 ? -19.191 -10.957 -31.802 1.00 19.58 235 SER A O 1
ATOM 1485 N N . ARG A 1 201 ? -19.831 -9.524 -30.182 1.00 18.96 236 ARG A N 1
ATOM 1486 C CA . ARG A 1 201 ? -18.515 -9.409 -29.510 1.00 19.72 236 ARG A CA 1
ATOM 1487 C C . ARG A 1 201 ? -18.044 -10.804 -29.079 1.00 19.04 236 ARG A C 1
ATOM 1488 O O . ARG A 1 201 ? -16.872 -11.177 -29.379 1.00 19.06 236 ARG A O 1
ATOM 1496 N N . SER A 1 202 ? -18.919 -11.502 -28.340 1.00 20.66 237 SER A N 1
ATOM 1497 C CA . SER A 1 202 ? -18.628 -12.813 -27.719 1.00 20.10 237 SER A CA 1
ATOM 1498 C C . SER A 1 202 ? -18.375 -13.865 -28.812 1.00 22.99 237 SER A C 1
ATOM 1499 O O . SER A 1 202 ? -17.376 -14.619 -28.707 1.00 20.62 237 SER A O 1
ATOM 1502 N N . GLY A 1 203 ? -19.193 -13.886 -29.856 1.00 19.79 238 GLY A N 1
ATOM 1503 C CA . GLY A 1 203 ? -18.974 -14.776 -31.015 1.00 19.83 238 GLY A CA 1
ATOM 1504 C C . GLY A 1 203 ? -17.696 -14.464 -31.765 1.00 21.61 238 GLY A C 1
ATOM 1505 O O . GLY A 1 203 ? -17.058 -15.383 -32.321 1.00 22.56 238 GLY A O 1
ATOM 1506 N N . SER A 1 204 ? -17.332 -13.186 -31.864 1.00 20.00 239 SER A N 1
ATOM 1507 C CA . SER A 1 204 ? -16.223 -12.737 -32.745 1.00 20.50 239 SER A CA 1
ATOM 1508 C C . SER A 1 204 ? -14.903 -13.355 -32.279 1.00 20.46 239 SER A C 1
ATOM 1509 O O . SER A 1 204 ? -14.028 -13.598 -33.130 1.00 20.04 239 SER A O 1
ATOM 1512 N N . PHE A 1 205 ? -14.773 -13.691 -30.990 1.00 20.64 240 PHE A N 1
ATOM 1513 C CA . PHE A 1 205 ? -13.475 -14.103 -30.409 1.00 18.62 240 PHE A CA 1
ATOM 1514 C C . PHE A 1 205 ? -13.005 -15.408 -31.027 1.00 22.66 240 PHE A C 1
ATOM 1515 O O . PHE A 1 205 ? -11.811 -15.509 -31.313 1.00 19.98 240 PHE A O 1
ATOM 1523 N N . TRP A 1 206 ? -13.912 -16.381 -31.220 1.00 24.42 241 TRP A N 1
ATOM 1524 C CA . TRP A 1 206 ? -13.583 -17.653 -31.913 1.00 23.05 241 TRP A CA 1
ATOM 1525 C C . TRP A 1 206 ? -13.168 -17.426 -33.378 1.00 22.43 241 TRP A C 1
ATOM 1526 O O . TRP A 1 206 ? -12.226 -18.102 -33.815 1.00 22.61 241 TRP A O 1
ATOM 1537 N N . GLY A 1 207 ? -13.780 -16.497 -34.121 1.00 23.74 242 GLY A N 1
ATOM 1538 C CA . GLY A 1 207 ? -13.269 -16.124 -35.462 1.00 22.32 242 GLY A CA 1
ATOM 1539 C C . GLY A 1 207 ? -11.879 -15.504 -35.431 1.00 25.00 242 GLY A C 1
ATOM 1540 O O . GLY A 1 207 ? -11.057 -15.812 -36.301 1.00 25.34 242 GLY A O 1
ATOM 1541 N N . ILE A 1 208 ? -11.597 -14.650 -34.438 1.00 22.53 243 ILE A N 1
ATOM 1542 C CA . ILE A 1 208 ? -10.289 -13.965 -34.259 1.00 22.30 243 ILE A CA 1
ATOM 1543 C C . ILE A 1 208 ? -9.215 -15.015 -33.894 1.00 23.96 243 ILE A C 1
ATOM 1544 O O . ILE A 1 208 ? -8.193 -15.036 -34.565 1.00 25.65 243 ILE A O 1
ATOM 1549 N N . THR A 1 209 ? -9.450 -15.863 -32.877 1.00 22.10 244 THR A N 1
ATOM 1550 C CA . THR A 1 209 ? -8.411 -16.783 -32.364 1.00 20.69 244 THR A CA 1
ATOM 1551 C C . THR A 1 209 ? -8.272 -17.939 -33.360 1.00 23.04 244 THR A C 1
ATOM 1552 O O . THR A 1 209 ? -7.164 -18.471 -33.468 1.00 22.85 244 THR A O 1
ATOM 1556 N N . GLY A 1 210 ? -9.356 -18.319 -34.050 1.00 22.50 245 GLY A N 1
ATOM 1557 C CA . GLY A 1 210 ? -9.430 -19.640 -34.708 1.00 24.10 245 GLY A CA 1
ATOM 1558 C C . GLY A 1 210 ? -9.366 -20.768 -33.671 1.00 29.30 245 GLY A C 1
ATOM 1559 O O . GLY A 1 210 ? -9.342 -20.545 -32.441 1.00 25.04 245 GLY A O 1
ATOM 1560 N N . PRO A 1 211 ? -9.336 -22.035 -34.151 1.00 28.12 246 PRO A N 1
ATOM 1561 C CA . PRO A 1 211 ? -9.376 -23.195 -33.254 1.00 28.86 246 PRO A CA 1
ATOM 1562 C C . PRO A 1 211 ? -8.030 -23.497 -32.594 1.00 25.39 246 PRO A C 1
ATOM 1563 O O . PRO A 1 211 ? -7.021 -22.924 -32.970 1.00 25.76 246 PRO A O 1
ATOM 1567 N N . PRO A 1 212 ? -7.989 -24.419 -31.606 1.00 25.03 247 PRO A N 1
ATOM 1568 C CA . PRO A 1 212 ? -6.733 -24.899 -31.052 1.00 26.12 247 PRO A CA 1
ATOM 1569 C C . PRO A 1 212 ? -5.769 -25.282 -32.182 1.00 28.55 247 PRO A C 1
ATOM 1570 O O . PRO A 1 212 ? -6.237 -25.823 -33.197 1.00 28.91 247 PRO A O 1
ATOM 1574 N N . GLY A 1 213 ? -4.506 -24.871 -32.018 1.00 26.37 248 GLY A N 1
ATOM 1575 C CA . GLY A 1 213 ? -3.423 -25.172 -32.967 1.00 31.05 248 GLY A CA 1
ATOM 1576 C C . GLY A 1 213 ? -3.379 -24.229 -34.157 1.00 31.29 248 GLY A C 1
ATOM 1577 O O . GLY A 1 213 ? -2.335 -24.226 -34.814 1.00 31.78 248 GLY A O 1
ATOM 1578 N N . ALA A 1 214 ? -4.414 -23.409 -34.429 1.00 30.50 249 ALA A N 1
ATOM 1579 C CA . ALA A 1 214 ? -4.329 -22.342 -35.453 1.00 26.47 249 ALA A CA 1
ATOM 1580 C C . ALA A 1 214 ? -3.241 -21.352 -35.026 1.00 25.14 249 ALA A C 1
ATOM 1581 O O . ALA A 1 214 ? -3.087 -21.066 -33.841 1.00 24.67 249 ALA A O 1
ATOM 1583 N N . PRO A 1 215 ? -2.461 -20.768 -35.965 1.00 25.45 250 PRO A N 1
ATOM 1584 C CA . PRO A 1 215 ? -1.411 -19.814 -35.607 1.00 26.53 250 PRO A CA 1
ATOM 1585 C C . PRO A 1 215 ? -1.894 -18.640 -34.714 1.00 26.80 250 PRO A C 1
ATOM 1586 O O . PRO A 1 215 ? -1.103 -18.139 -33.882 1.00 24.54 250 PRO A O 1
ATOM 1590 N N . THR A 1 216 ? -3.159 -18.243 -34.881 1.00 24.89 251 THR A N 1
ATOM 1591 C CA . THR A 1 216 ? -3.787 -17.094 -34.185 1.00 24.17 251 THR A CA 1
ATOM 1592 C C . THR A 1 216 ? -4.204 -17.463 -32.770 1.00 25.52 251 THR A C 1
ATOM 1593 O O . THR A 1 216 ? -4.573 -16.575 -31.991 1.00 24.51 251 THR A O 1
ATOM 1597 N N . HIS A 1 217 ? -4.169 -18.741 -32.424 1.00 21.61 252 HIS A N 1
ATOM 1598 C CA . HIS A 1 217 ? -4.850 -19.213 -31.203 1.00 20.34 252 HIS A CA 1
ATOM 1599 C C . HIS A 1 217 ? -3.865 -19.073 -30.048 1.00 22.93 252 HIS A C 1
ATOM 1600 O O . HIS A 1 217 ? -2.688 -19.419 -30.230 1.00 22.94 252 HIS A O 1
ATOM 1607 N N . LEU A 1 218 ? -4.364 -18.698 -28.881 1.00 21.75 253 LEU A N 1
ATOM 1608 C CA . LEU A 1 218 ? -3.625 -18.719 -27.601 1.00 22.71 253 LEU A CA 1
ATOM 1609 C C . LEU A 1 218 ? -4.297 -19.775 -26.726 1.00 24.74 253 LEU A C 1
ATOM 1610 O O . LEU A 1 218 ? -5.560 -19.791 -26.575 1.00 24.30 253 LEU A O 1
ATOM 1615 N N . SER A 1 219 ? -3.465 -20.657 -26.208 1.00 23.60 254 SER A N 1
ATOM 1616 C CA . SER A 1 219 ? -3.817 -21.660 -25.189 1.00 22.70 254 SER A CA 1
ATOM 1617 C C . SER A 1 219 ? -4.218 -20.930 -23.927 1.00 22.83 254 SER A C 1
ATOM 1618 O O . SER A 1 219 ? -3.869 -19.772 -23.773 1.00 23.59 254 SER A O 1
ATOM 1621 N N . PRO A 1 220 ? -4.848 -21.596 -22.940 1.00 23.55 255 PRO A N 1
ATOM 1622 C CA . PRO A 1 220 ? -5.084 -20.961 -21.656 1.00 25.42 255 PRO A CA 1
ATOM 1623 C C . PRO A 1 220 ? -3.797 -20.442 -21.013 1.00 24.70 255 PRO A C 1
ATOM 1624 O O . PRO A 1 220 ? -3.792 -19.373 -20.469 1.00 24.47 255 PRO A O 1
ATOM 1628 N N . GLU A 1 221 ? -2.702 -21.202 -21.113 1.00 26.28 256 GLU A N 1
ATOM 1629 C CA . GLU A 1 221 ? -1.413 -20.818 -20.489 1.00 29.17 256 GLU A CA 1
ATOM 1630 C C . GLU A 1 221 ? -0.832 -19.584 -21.211 1.00 25.98 256 GLU A C 1
ATOM 1631 O O . GLU A 1 221 ? -0.312 -18.700 -20.550 1.00 23.55 256 GLU A O 1
ATOM 1637 N N . GLU A 1 222 ? -0.982 -19.485 -22.514 1.00 23.19 257 GLU A N 1
ATOM 1638 C CA . GLU A 1 222 ? -0.549 -18.291 -23.285 1.00 23.18 257 GLU A CA 1
ATOM 1639 C C . GLU A 1 222 ? -1.392 -17.048 -22.874 1.00 22.77 257 GLU A C 1
ATOM 1640 O O . GLU A 1 222 ? -0.790 -15.968 -22.714 1.00 20.89 257 GLU A O 1
ATOM 1646 N N . TRP A 1 223 ? -2.721 -17.172 -22.716 1.00 22.98 258 TRP A N 1
ATOM 1647 C CA . TRP A 1 223 ? -3.573 -16.063 -22.181 1.00 22.89 258 TRP A CA 1
ATOM 1648 C C . TRP A 1 223 ? -3.112 -15.663 -20.777 1.00 23.80 258 TRP A C 1
ATOM 1649 O O . TRP A 1 223 ? -3.033 -14.470 -20.508 1.00 21.69 258 TRP A O 1
ATOM 1660 N N . ALA A 1 224 ? -2.784 -16.593 -19.889 1.00 23.74 259 ALA A N 1
ATOM 1661 C CA . ALA A 1 224 ? -2.351 -16.248 -18.503 1.00 24.75 259 ALA A CA 1
ATOM 1662 C C . ALA A 1 224 ? -1.018 -15.505 -18.591 1.00 23.22 259 ALA A C 1
ATOM 1663 O O . ALA A 1 224 ? -0.771 -14.537 -17.782 1.00 22.51 259 ALA A O 1
ATOM 1665 N N . MET A 1 225 ? -0.182 -15.859 -19.563 1.00 24.09 260 MET A N 1
ATOM 1666 C CA . MET A 1 225 ? 1.129 -15.142 -19.758 1.00 25.82 260 MET A CA 1
ATOM 1667 C C . MET A 1 225 ? 0.840 -13.699 -20.229 1.00 24.30 260 MET A C 1
ATOM 1668 O O . MET A 1 225 ? 1.456 -12.723 -19.710 1.00 23.68 260 MET A O 1
ATOM 1673 N N . VAL A 1 226 ? -0.109 -13.545 -21.144 1.00 21.69 261 VAL A N 1
ATOM 1674 C CA . VAL A 1 226 ? -0.528 -12.171 -21.575 1.00 20.98 261 VAL A CA 1
ATOM 1675 C C . VAL A 1 226 ? -0.998 -11.389 -20.340 1.00 21.50 261 VAL A C 1
ATOM 1676 O O . VAL A 1 226 ? -0.600 -10.249 -20.131 1.00 23.45 261 VAL A O 1
ATOM 1680 N N . GLN A 1 227 ? -1.866 -11.976 -19.530 1.00 22.99 262 GLN A N 1
ATOM 1681 C CA . GLN A 1 227 ? -2.444 -11.257 -18.361 1.00 23.62 262 GLN A CA 1
ATOM 1682 C C . GLN A 1 227 ? -1.337 -10.851 -17.376 1.00 23.54 262 GLN A C 1
ATOM 1683 O O . GLN A 1 227 ? -1.458 -9.770 -16.771 1.00 25.94 262 GLN A O 1
ATOM 1689 N N . LYS A 1 228 ? -0.290 -11.659 -17.193 1.00 25.64 263 LYS A N 1
ATOM 1690 C CA . LYS A 1 228 ? 0.818 -11.332 -16.270 1.00 27.07 263 LYS A CA 1
ATOM 1691 C C . LYS A 1 228 ? 1.532 -10.120 -16.832 1.00 24.14 263 LYS A C 1
ATOM 1692 O O . LYS A 1 228 ? 1.950 -9.252 -16.082 1.00 23.55 263 LYS A O 1
ATOM 1698 N N . ASN A 1 229 ? 1.688 -10.085 -18.143 1.00 23.13 264 ASN A N 1
ATOM 1699 C CA . ASN A 1 229 ? 2.413 -8.975 -18.826 1.00 22.55 264 ASN A CA 1
ATOM 1700 C C . ASN A 1 229 ? 1.533 -7.720 -18.858 1.00 21.99 264 ASN A C 1
ATOM 1701 O O . ASN A 1 229 ? 2.086 -6.615 -18.757 1.00 21.07 264 ASN A O 1
ATOM 1706 N N . VAL A 1 230 ? 0.212 -7.864 -18.844 1.00 22.78 265 VAL A N 1
ATOM 1707 C CA . VAL A 1 230 ? -0.702 -6.691 -18.661 1.00 22.14 265 VAL A CA 1
ATOM 1708 C C . VAL A 1 230 ? -0.410 -6.026 -17.313 1.00 22.96 265 VAL A C 1
ATOM 1709 O O . VAL A 1 230 ? -0.304 -4.796 -17.263 1.00 22.33 265 VAL A O 1
ATOM 1713 N N . LEU A 1 231 ? -0.301 -6.788 -16.232 1.00 23.89 266 LEU A N 1
ATOM 1714 C CA . LEU A 1 231 ? -0.015 -6.186 -14.910 1.00 25.11 266 LEU A CA 1
ATOM 1715 C C . LEU A 1 231 ? 1.348 -5.506 -14.943 1.00 23.40 266 LEU A C 1
ATOM 1716 O O . LEU A 1 231 ? 1.459 -4.387 -14.397 1.00 24.68 266 LEU A O 1
ATOM 1721 N N . VAL A 1 232 ? 2.332 -6.071 -15.629 1.00 24.66 267 VAL A N 1
ATOM 1722 C CA . VAL A 1 232 ? 3.677 -5.416 -15.749 1.00 26.02 267 VAL A CA 1
ATOM 1723 C C . VAL A 1 232 ? 3.480 -4.027 -16.373 1.00 24.34 267 VAL A C 1
ATOM 1724 O O . VAL A 1 232 ? 3.976 -3.027 -15.812 1.00 25.78 267 VAL A O 1
ATOM 1728 N N . GLN A 1 233 ? 2.701 -3.931 -17.447 1.00 23.24 268 GLN A N 1
ATOM 1729 C CA . GLN A 1 233 ? 2.553 -2.630 -18.173 1.00 22.60 268 GLN A CA 1
ATOM 1730 C C . GLN A 1 233 ? 1.566 -1.691 -17.444 1.00 24.62 268 GLN A C 1
ATOM 1731 O O . GLN A 1 233 ? 1.752 -0.454 -17.546 1.00 25.60 268 GLN A O 1
ATOM 1737 N N . CYS A 1 234 ? 0.489 -2.212 -16.847 1.00 22.89 269 CYS A N 1
ATOM 1738 C CA . CYS A 1 234 ? -0.720 -1.406 -16.571 1.00 23.81 269 CYS A CA 1
ATOM 1739 C C . CYS A 1 234 ? -1.069 -1.332 -15.098 1.00 24.48 269 CYS A C 1
ATOM 1740 O O . CYS A 1 234 ? -1.991 -0.597 -14.799 1.00 26.32 269 CYS A O 1
ATOM 1743 N N . ASP A 1 235 ? -0.435 -2.115 -14.230 1.00 25.59 270 ASP A N 1
ATOM 1744 C CA . ASP A 1 235 ? -0.869 -2.215 -12.809 1.00 25.18 270 ASP A CA 1
ATOM 1745 C C . ASP A 1 235 ? -0.202 -1.094 -12.020 1.00 22.88 270 ASP A C 1
ATOM 1746 O O . ASP A 1 235 ? -0.742 0.028 -12.017 1.00 25.84 270 ASP A O 1
ATOM 1751 N N . GLU A 1 236 ? 0.917 -1.360 -11.362 1.00 27.40 271 GLU A N 1
ATOM 1752 C CA . GLU A 1 236 ? 1.637 -0.333 -10.564 1.00 27.68 271 GLU A CA 1
ATOM 1753 C C . GLU A 1 236 ? 1.899 0.932 -11.376 1.00 24.57 271 GLU A C 1
ATOM 1754 O O . GLU A 1 236 ? 1.765 2.028 -10.834 1.00 24.91 271 GLU A O 1
ATOM 1760 N N . PRO A 1 237 ? 2.343 0.860 -12.655 1.00 22.78 272 PRO A N 1
ATOM 1761 C CA . PRO A 1 237 ? 2.637 2.076 -13.425 1.00 26.09 272 PRO A CA 1
ATOM 1762 C C . PRO A 1 237 ? 1.470 3.063 -13.601 1.00 22.33 272 PRO A C 1
ATOM 1763 O O . PRO A 1 237 ? 1.732 4.215 -13.837 1.00 26.47 272 PRO A O 1
ATOM 1767 N N . LEU A 1 238 ? 0.220 2.600 -13.540 1.00 23.71 273 LEU A N 1
ATOM 1768 C CA . LEU A 1 238 ? -0.965 3.459 -13.799 1.00 22.21 273 LEU A CA 1
ATOM 1769 C C . LEU A 1 238 ? -1.740 3.728 -12.498 1.00 21.92 273 LEU A C 1
ATOM 1770 O O . LEU A 1 238 ? -2.383 4.745 -12.461 1.00 24.97 273 LEU A O 1
ATOM 1775 N N . ASP A 1 239 ? -1.723 2.862 -11.488 1.00 23.09 274 ASP A N 1
ATOM 1776 C CA . ASP A 1 239 ? -2.449 3.173 -10.227 1.00 25.68 274 ASP A CA 1
ATOM 1777 C C . ASP A 1 239 ? -1.505 3.207 -9.009 1.00 27.55 274 ASP A C 1
ATOM 1778 O O . ASP A 1 239 ? -1.950 3.558 -7.911 1.00 31.38 274 ASP A O 1
ATOM 1783 N N . GLY A 1 240 ? -0.245 2.847 -9.182 1.00 27.97 275 GLY A N 1
ATOM 1784 C CA . GLY A 1 240 ? 0.732 2.935 -8.089 1.00 27.61 275 GLY A CA 1
ATOM 1785 C C . GLY A 1 240 ? 0.694 1.782 -7.113 1.00 29.40 275 GLY A C 1
ATOM 1786 O O . GLY A 1 240 ? 1.572 1.734 -6.289 1.00 33.21 275 GLY A O 1
ATOM 1787 N N . VAL A 1 241 ? -0.247 0.836 -7.215 1.00 29.63 276 VAL A N 1
ATOM 1788 C CA . VAL A 1 241 ? -0.375 -0.292 -6.254 1.00 27.72 276 VAL A CA 1
ATOM 1789 C C . VAL A 1 241 ? -0.337 -1.610 -7.009 1.00 31.96 276 VAL A C 1
ATOM 1790 O O . VAL A 1 241 ? -1.281 -1.867 -7.796 1.00 31.44 276 VAL A O 1
ATOM 1794 N N . ALA A 1 242 ? 0.707 -2.401 -6.780 1.00 28.86 277 ALA A N 1
ATOM 1795 C CA . ALA A 1 242 ? 0.935 -3.712 -7.424 1.00 29.24 277 ALA A CA 1
ATOM 1796 C C . ALA A 1 242 ? 0.132 -4.778 -6.682 1.00 30.16 277 ALA A C 1
ATOM 1797 O O . ALA A 1 242 ? 0.752 -5.637 -6.061 1.00 32.62 277 ALA A O 1
ATOM 1799 N N . ASP A 1 243 ? -1.197 -4.780 -6.843 1.00 27.36 278 ASP A N 1
ATOM 1800 C CA . ASP A 1 243 ? -2.128 -5.749 -6.200 1.00 27.62 278 ASP A CA 1
ATOM 1801 C C . ASP A 1 243 ? -2.686 -6.682 -7.267 1.00 27.92 278 ASP A C 1
ATOM 1802 O O . ASP A 1 243 ? -3.564 -7.467 -6.956 1.00 27.43 278 ASP A O 1
ATOM 1807 N N . GLY A 1 244 ? -2.248 -6.555 -8.526 1.00 26.35 279 GLY A N 1
ATOM 1808 C CA . GLY A 1 244 ? -2.777 -7.396 -9.628 1.00 25.01 279 GLY A CA 1
ATOM 1809 C C . GLY A 1 244 ? -4.120 -6.911 -10.112 1.00 22.91 279 GLY A C 1
ATOM 1810 O O . GLY A 1 244 ? -4.850 -7.675 -10.788 1.00 21.97 279 GLY A O 1
ATOM 1811 N N . ILE A 1 245 ? -4.497 -5.709 -9.669 1.00 26.98 280 ILE A N 1
ATOM 1812 C CA . ILE A 1 245 ? -5.840 -5.116 -9.907 1.00 26.16 280 ILE A CA 1
ATOM 1813 C C . ILE A 1 245 ? -5.669 -3.814 -10.662 1.00 25.30 280 ILE A C 1
ATOM 1814 O O . ILE A 1 245 ? -5.083 -2.902 -10.093 1.00 26.42 280 ILE A O 1
ATOM 1819 N N . LEU A 1 246 ? -6.296 -3.688 -11.827 1.00 22.99 281 LEU A N 1
ATOM 1820 C CA . LEU A 1 246 ? -6.274 -2.398 -12.561 1.00 25.38 281 LEU A CA 1
ATOM 1821 C C . LEU A 1 246 ? -7.421 -1.520 -12.019 1.00 27.06 281 LEU A C 1
ATOM 1822 O O . LEU A 1 246 ? -8.603 -1.832 -12.297 1.00 24.40 281 LEU A O 1
ATOM 1827 N N . GLU A 1 247 ? -7.069 -0.464 -11.280 1.00 23.64 282 GLU A N 1
ATOM 1828 C CA . GLU A 1 247 ? -8.081 0.363 -10.582 1.00 27.41 282 GLU A CA 1
ATOM 1829 C C . GLU A 1 247 ? -8.895 1.115 -11.633 1.00 26.51 282 GLU A C 1
ATOM 1830 O O . GLU A 1 247 ? -10.045 1.392 -11.391 1.00 25.01 282 GLU A O 1
ATOM 1836 N N . ASP A 1 248 ? -8.280 1.479 -12.757 1.00 27.71 283 ASP A N 1
ATOM 1837 C CA . ASP A 1 248 ? -8.991 2.164 -13.859 1.00 22.61 283 ASP A CA 1
ATOM 1838 C C . ASP A 1 248 ? -8.392 1.643 -15.158 1.00 22.09 283 ASP A C 1
ATOM 1839 O O . ASP A 1 248 ? -7.358 2.126 -15.608 1.00 21.97 283 ASP A O 1
ATOM 1844 N N . PRO A 1 249 ? -8.987 0.593 -15.761 1.00 23.60 284 PRO A N 1
ATOM 1845 C CA . PRO A 1 249 ? -8.457 0.030 -17.003 1.00 23.85 284 PRO A CA 1
ATOM 1846 C C . PRO A 1 249 ? -8.464 1.015 -18.169 1.00 24.39 284 PRO A C 1
ATOM 1847 O O . PRO A 1 249 ? -7.793 0.728 -19.159 1.00 22.45 284 PRO A O 1
ATOM 1851 N N . ASN A 1 250 ? -9.258 2.094 -18.085 1.00 23.07 285 ASN A N 1
ATOM 1852 C CA . ASN A 1 250 ? -9.274 3.101 -19.172 1.00 26.30 285 ASN A CA 1
ATOM 1853 C C . ASN A 1 250 ? -7.873 3.665 -19.471 1.00 23.88 285 ASN A C 1
ATOM 1854 O O . ASN A 1 250 ? -7.691 4.211 -20.595 1.00 27.44 285 ASN A O 1
ATOM 1859 N N . LEU A 1 251 ? -6.958 3.654 -18.491 1.00 22.85 286 LEU A N 1
ATOM 1860 C CA . LEU A 1 251 ? -5.582 4.201 -18.660 1.00 23.59 286 LEU A CA 1
ATOM 1861 C C . LEU A 1 251 ? -4.667 3.179 -19.349 1.00 21.54 286 LEU A C 1
ATOM 1862 O O . LEU A 1 251 ? -3.580 3.572 -19.712 1.00 23.97 286 LEU A O 1
ATOM 1867 N N . CYS A 1 252 ? -5.096 1.925 -19.497 1.00 21.68 287 CYS A N 1
ATOM 1868 C CA . CYS A 1 252 ? -4.305 0.779 -19.993 1.00 22.37 287 CYS A CA 1
ATOM 1869 C C . CYS A 1 252 ? -4.550 0.525 -21.482 1.00 22.89 287 CYS A C 1
ATOM 1870 O O . CYS A 1 252 ? -5.654 0.043 -21.875 1.00 21.38 287 CYS A O 1
ATOM 1873 N N . GLN A 1 253 ? -3.529 0.803 -22.282 1.00 23.49 288 GLN A N 1
ATOM 1874 C CA . GLN A 1 253 ? -3.445 0.340 -23.686 1.00 23.04 288 GLN A CA 1
ATOM 1875 C C . GLN A 1 253 ? -2.287 -0.655 -23.670 1.00 21.65 288 GLN A C 1
ATOM 1876 O O . GLN A 1 253 ? -1.115 -0.207 -23.597 1.00 21.01 288 GLN A O 1
ATOM 1882 N N . TYR A 1 254 ? -2.593 -1.942 -23.693 1.00 23.49 289 TYR A N 1
ATOM 1883 C CA . TYR A 1 254 ? -1.585 -3.022 -23.578 1.00 21.23 289 TYR A CA 1
ATOM 1884 C C . TYR A 1 254 ? -0.831 -3.205 -24.919 1.00 22.81 289 TYR A C 1
ATOM 1885 O O . TYR A 1 254 ? -1.419 -3.142 -25.992 1.00 20.43 289 TYR A O 1
ATOM 1894 N N A ARG A 1 255 ? 0.491 -3.390 -24.842 0.50 19.87 290 ARG A N 1
ATOM 1895 N N B ARG A 1 255 ? 0.453 -3.531 -24.784 0.50 24.00 290 ARG A N 1
ATOM 1896 C CA A ARG A 1 255 ? 1.381 -3.612 -26.008 0.50 20.48 290 ARG A CA 1
ATOM 1897 C CA B ARG A 1 255 ? 1.449 -3.647 -25.864 0.50 26.93 290 ARG A CA 1
ATOM 1898 C C A ARG A 1 255 ? 1.854 -5.073 -25.981 0.50 20.66 290 ARG A C 1
ATOM 1899 C C B ARG A 1 255 ? 1.890 -5.111 -25.965 0.50 24.14 290 ARG A C 1
ATOM 1900 O O A ARG A 1 255 ? 2.841 -5.415 -25.322 0.50 20.45 290 ARG A O 1
ATOM 1901 O O B ARG A 1 255 ? 2.908 -5.498 -25.378 0.50 22.88 290 ARG A O 1
ATOM 1916 N N . PRO A 1 256 ? 1.178 -5.975 -26.733 1.00 23.66 291 PRO A N 1
ATOM 1917 C CA . PRO A 1 256 ? 1.537 -7.405 -26.760 1.00 23.31 291 PRO A CA 1
ATOM 1918 C C . PRO A 1 256 ? 2.901 -7.634 -27.436 1.00 22.20 291 PRO A C 1
ATOM 1919 O O . PRO A 1 256 ? 3.530 -8.691 -27.197 1.00 19.91 291 PRO A O 1
ATOM 1923 N N . GLU A 1 257 ? 3.366 -6.664 -28.233 1.00 20.76 292 GLU A N 1
ATOM 1924 C CA . GLU A 1 257 ? 4.711 -6.752 -28.869 1.00 21.21 292 GLU A CA 1
ATOM 1925 C C . GLU A 1 257 ? 5.820 -6.874 -27.811 1.00 20.99 292 GLU A C 1
ATOM 1926 O O . GLU A 1 257 ? 6.911 -7.327 -28.165 1.00 20.67 292 GLU A O 1
ATOM 1932 N N . ALA A 1 258 ? 5.576 -6.530 -26.557 1.00 22.25 293 ALA A N 1
ATOM 1933 C CA . ALA A 1 258 ? 6.523 -6.729 -25.438 1.00 23.64 293 ALA A CA 1
ATOM 1934 C C . ALA A 1 258 ? 6.851 -8.208 -25.325 1.00 24.35 293 ALA A C 1
ATOM 1935 O O . ALA A 1 258 ? 7.897 -8.547 -24.787 1.00 25.16 293 ALA A O 1
ATOM 1937 N N . LEU A 1 259 ? 5.968 -9.082 -25.796 1.00 25.62 294 LEU A N 1
ATOM 1938 C CA . LEU A 1 259 ? 6.165 -10.553 -25.664 1.00 23.63 294 LEU A CA 1
ATOM 1939 C C . LEU A 1 259 ? 6.579 -11.171 -27.003 1.00 22.18 294 LEU A C 1
ATOM 1940 O O . LEU A 1 259 ? 6.548 -12.417 -27.097 1.00 20.69 294 LEU A O 1
ATOM 1945 N N . VAL A 1 260 ? 6.955 -10.375 -28.005 1.00 19.42 295 VAL A N 1
ATOM 1946 C CA . VAL A 1 260 ? 7.199 -10.949 -29.353 1.00 18.99 295 VAL A CA 1
ATOM 1947 C C . VAL A 1 260 ? 8.292 -12.053 -29.268 1.00 19.24 295 VAL A C 1
ATOM 1948 O O . VAL A 1 260 ? 9.304 -11.849 -28.631 1.00 20.13 295 VAL A O 1
ATOM 1952 N N . CYS A 1 261 ? 8.103 -13.170 -29.960 1.00 20.08 296 CYS A N 1
ATOM 1953 C CA . CYS A 1 261 ? 9.166 -14.220 -30.129 1.00 22.20 296 CYS A CA 1
ATOM 1954 C C . CYS A 1 261 ? 10.313 -13.621 -30.940 1.00 24.43 296 CYS A C 1
ATOM 1955 O O . CYS A 1 261 ? 10.046 -13.123 -32.024 1.00 24.74 296 CYS A O 1
ATOM 1958 N N . SER A 1 262 ? 11.548 -13.684 -30.459 1.00 32.75 297 SER A N 1
ATOM 1959 C CA . SER A 1 262 ? 12.770 -13.320 -31.236 1.00 39.34 297 SER A CA 1
ATOM 1960 C C . SER A 1 262 ? 13.260 -14.482 -32.109 1.00 52.66 297 SER A C 1
ATOM 1961 O O . SER A 1 262 ? 12.566 -15.530 -32.174 1.00 55.45 297 SER A O 1
ATOM 1964 N N . LYS A 1 263 ? 14.403 -14.302 -32.786 1.00 50.94 298 LYS A N 1
ATOM 1965 C CA . LYS A 1 263 ? 15.052 -15.360 -33.628 1.00 60.04 298 LYS A CA 1
ATOM 1966 C C . LYS A 1 263 ? 15.159 -16.666 -32.815 1.00 47.56 298 LYS A C 1
ATOM 1967 O O . LYS A 1 263 ? 15.901 -16.680 -31.796 1.00 37.42 298 LYS A O 1
ATOM 1973 N N . GLY A 1 264 ? 14.364 -17.672 -33.193 1.00 48.23 299 GLY A N 1
ATOM 1974 C CA . GLY A 1 264 ? 14.450 -19.053 -32.688 1.00 52.22 299 GLY A CA 1
ATOM 1975 C C . GLY A 1 264 ? 13.890 -19.239 -31.281 1.00 50.64 299 GLY A C 1
ATOM 1976 O O . GLY A 1 264 ? 13.928 -20.375 -30.819 1.00 50.59 299 GLY A O 1
ATOM 1977 N N . GLN A 1 265 ? 13.455 -18.180 -30.586 1.00 43.62 300 GLN A N 1
ATOM 1978 C CA . GLN A 1 265 ? 12.590 -18.278 -29.376 1.00 39.93 300 GLN A CA 1
ATOM 1979 C C . GLN A 1 265 ? 11.232 -18.844 -29.833 1.00 36.11 300 GLN A C 1
ATOM 1980 O O . GLN A 1 265 ? 10.724 -18.416 -30.880 1.00 41.46 300 GLN A O 1
ATOM 1986 N N . THR A 1 266 ? 10.668 -19.836 -29.150 1.00 40.86 301 THR A N 1
ATOM 1987 C CA . THR A 1 266 ? 9.328 -20.417 -29.470 1.00 42.84 301 THR A CA 1
ATOM 1988 C C . THR A 1 266 ? 8.472 -20.478 -28.208 1.00 42.99 301 THR A C 1
ATOM 1989 O O . THR A 1 266 ? 7.249 -20.703 -28.344 1.00 41.93 301 THR A O 1
ATOM 1993 N N . LYS A 1 267 ? 9.094 -20.261 -27.043 1.00 44.47 302 LYS A N 1
ATOM 1994 C CA . LYS A 1 267 ? 8.494 -20.541 -25.717 1.00 45.95 302 LYS A CA 1
ATOM 1995 C C . LYS A 1 267 ? 8.365 -19.224 -24.953 1.00 36.40 302 LYS A C 1
ATOM 1996 O O . LYS A 1 267 ? 9.219 -18.347 -25.121 1.00 38.06 302 LYS A O 1
ATOM 2002 N N . ASN A 1 268 ? 7.335 -19.095 -24.134 1.00 30.32 303 ASN A N 1
ATOM 2003 C CA . ASN A 1 268 ? 7.153 -17.928 -23.243 1.00 36.53 303 ASN A CA 1
ATOM 2004 C C . ASN A 1 268 ? 7.106 -16.652 -24.097 1.00 30.18 303 ASN A C 1
ATOM 2005 O O . ASN A 1 268 ? 7.590 -15.652 -23.628 1.00 28.85 303 ASN A O 1
ATOM 2010 N N . CYS A 1 269 ? 6.535 -16.715 -25.294 1.00 27.17 304 CYS A N 1
ATOM 2011 C CA . CYS A 1 269 ? 6.503 -15.549 -26.213 1.00 28.28 304 CYS A CA 1
ATOM 2012 C C . CYS A 1 269 ? 5.286 -15.631 -27.151 1.00 26.91 304 CYS A C 1
ATOM 2013 O O . CYS A 1 269 ? 4.681 -16.674 -27.240 1.00 25.46 304 CYS A O 1
ATOM 2016 N N . LEU A 1 270 ? 4.900 -14.527 -27.791 1.00 23.08 305 LEU A N 1
ATOM 2017 C CA . LEU A 1 270 ? 3.816 -14.517 -28.805 1.00 21.49 305 LEU A CA 1
ATOM 2018 C C . LEU A 1 270 ? 4.402 -14.400 -30.229 1.00 19.76 305 LEU A C 1
ATOM 2019 O O . LEU A 1 270 ? 5.259 -13.525 -30.495 1.00 19.69 305 LEU A O 1
ATOM 2024 N N . THR A 1 271 ? 3.834 -15.117 -31.180 1.00 19.17 306 THR A N 1
ATOM 2025 C CA . THR A 1 271 ? 4.173 -14.949 -32.590 1.00 19.82 306 THR A CA 1
ATOM 2026 C C . THR A 1 271 ? 3.419 -13.738 -33.125 1.00 22.10 306 THR A C 1
ATOM 2027 O O . THR A 1 271 ? 2.482 -13.246 -32.429 1.00 20.68 306 THR A O 1
ATOM 2031 N N . GLY A 1 272 ? 3.745 -13.317 -34.346 1.00 20.96 307 GLY A N 1
ATOM 2032 C CA . GLY A 1 272 ? 3.022 -12.232 -35.036 1.00 20.43 307 GLY A CA 1
ATOM 2033 C C . GLY A 1 272 ? 1.512 -12.476 -35.024 1.00 23.38 307 GLY A C 1
ATOM 2034 O O . GLY A 1 272 ? 0.719 -11.624 -34.597 1.00 20.12 307 GLY A O 1
ATOM 2035 N N . PRO A 1 273 ? 1.029 -13.633 -35.523 1.00 22.03 308 PRO A N 1
ATOM 2036 C CA . PRO A 1 273 ? -0.409 -13.910 -35.509 1.00 21.47 308 PRO A CA 1
ATOM 2037 C C . PRO A 1 273 ? -1.040 -13.859 -34.101 1.00 23.51 308 PRO A C 1
ATOM 2038 O O . PRO A 1 273 ? -2.176 -13.352 -34.011 1.00 21.25 308 PRO A O 1
ATOM 2042 N N . GLN A 1 274 ? -0.329 -14.291 -33.056 1.00 21.41 309 GLN A N 1
ATOM 2043 C CA . GLN A 1 274 ? -0.872 -14.246 -31.677 1.00 22.55 309 GLN A CA 1
ATOM 2044 C C . GLN A 1 274 ? -0.910 -12.790 -31.209 1.00 20.96 309 GLN A C 1
ATOM 2045 O O . GLN A 1 274 ? -1.850 -12.449 -30.465 1.00 19.22 309 GLN A O 1
ATOM 2051 N N . ILE A 1 275 ? 0.061 -11.964 -31.627 1.00 20.64 310 ILE A N 1
ATOM 2052 C CA . ILE A 1 275 ? 0.042 -10.522 -31.252 1.00 21.41 310 ILE A CA 1
ATOM 2053 C C . ILE A 1 275 ? -1.226 -9.866 -31.853 1.00 22.57 310 ILE A C 1
ATOM 2054 O O . ILE A 1 275 ? -1.881 -9.069 -31.127 1.00 20.96 310 ILE A O 1
ATOM 2059 N N . GLU A 1 276 ? -1.563 -10.167 -33.122 1.00 21.38 311 GLU A N 1
ATOM 2060 C CA . GLU A 1 276 ? -2.766 -9.646 -33.806 1.00 26.44 311 GLU A CA 1
ATOM 2061 C C . GLU A 1 276 ? -4.000 -10.083 -33.010 1.00 22.01 311 GLU A C 1
ATOM 2062 O O . GLU A 1 276 ? -4.932 -9.269 -32.861 1.00 20.75 311 GLU A O 1
ATOM 2068 N N . THR A 1 277 ? -4.011 -11.330 -32.550 1.00 20.68 312 THR A N 1
ATOM 2069 C CA . THR A 1 277 ? -5.114 -11.895 -31.747 1.00 20.26 312 THR A CA 1
ATOM 2070 C C . THR A 1 277 ? -5.287 -11.074 -30.477 1.00 18.99 312 THR A C 1
ATOM 2071 O O . THR A 1 277 ? -6.423 -10.658 -30.257 1.00 23.07 312 THR A O 1
ATOM 2075 N N . VAL A 1 278 ? -4.238 -10.774 -29.721 1.00 18.08 313 VAL A N 1
ATOM 2076 C CA . VAL A 1 278 ? -4.409 -10.032 -28.440 1.00 19.94 313 VAL A CA 1
ATOM 2077 C C . VAL A 1 278 ? -4.870 -8.606 -28.756 1.00 19.62 313 VAL A C 1
ATOM 2078 O O . VAL A 1 278 ? -5.790 -8.085 -28.031 1.00 19.90 313 VAL A O 1
ATOM 2082 N N . ARG A 1 279 ? -4.291 -7.977 -29.805 1.00 18.75 314 ARG A N 1
ATOM 2083 C CA . ARG A 1 279 ? -4.735 -6.620 -30.252 1.00 19.56 314 ARG A CA 1
ATOM 2084 C C . ARG A 1 279 ? -6.235 -6.571 -30.577 1.00 19.09 314 ARG A C 1
ATOM 2085 O O . ARG A 1 279 ? -6.885 -5.581 -30.121 1.00 18.96 314 ARG A O 1
ATOM 2093 N N A LYS A 1 280 ? -6.767 -7.578 -31.282 0.50 17.95 315 LYS A N 1
ATOM 2094 N N B LYS A 1 280 ? -6.783 -7.593 -31.250 0.50 16.63 315 LYS A N 1
ATOM 2095 C CA A LYS A 1 280 ? -8.202 -7.705 -31.617 0.50 18.76 315 LYS A CA 1
ATOM 2096 C CA B LYS A 1 280 ? -8.215 -7.688 -31.610 0.50 16.57 315 LYS A CA 1
ATOM 2097 C C A LYS A 1 280 ? -9.021 -7.948 -30.345 0.50 18.17 315 LYS A C 1
ATOM 2098 C C B LYS A 1 280 ? -9.076 -8.022 -30.390 0.50 17.05 315 LYS A C 1
ATOM 2099 O O A LYS A 1 280 ? -10.029 -7.258 -30.170 0.50 19.08 315 LYS A O 1
ATOM 2100 O O B LYS A 1 280 ? -10.206 -7.522 -30.330 0.50 18.12 315 LYS A O 1
ATOM 2111 N N . VAL A 1 281 ? -8.617 -8.872 -29.470 1.00 18.86 316 VAL A N 1
ATOM 2112 C CA . VAL A 1 281 ? -9.430 -9.208 -28.251 1.00 18.17 316 VAL A CA 1
ATOM 2113 C C . VAL A 1 281 ? -9.508 -7.991 -27.323 1.00 19.97 316 VAL A C 1
ATOM 2114 O O . VAL A 1 281 ? -10.590 -7.704 -26.757 1.00 20.33 316 VAL A O 1
ATOM 2118 N N . PHE A 1 282 ? -8.390 -7.299 -27.138 1.00 20.03 317 PHE A N 1
ATOM 2119 C CA . PHE A 1 282 ? -8.289 -6.048 -26.342 1.00 19.33 317 PHE A CA 1
ATOM 2120 C C . PHE A 1 282 ? -8.588 -4.817 -27.214 1.00 19.13 317 PHE A C 1
ATOM 2121 O O . PHE A 1 282 ? -8.167 -3.705 -26.865 1.00 20.36 317 PHE A O 1
ATOM 2129 N N . GLY A 1 283 ? -9.317 -5.005 -28.313 1.00 17.25 318 GLY A N 1
ATOM 2130 C CA . GLY A 1 283 ? -9.675 -3.929 -29.249 1.00 18.22 318 GLY A CA 1
ATOM 2131 C C . GLY A 1 283 ? -11.180 -3.911 -29.467 1.00 17.98 318 GLY A C 1
ATOM 2132 O O . GLY A 1 283 ? -11.875 -4.894 -29.230 1.00 19.42 318 GLY A O 1
ATOM 2133 N N . PRO A 1 284 ? -11.696 -2.828 -30.085 1.00 19.39 319 PRO A N 1
ATOM 2134 C CA . PRO A 1 284 ? -13.114 -2.736 -30.387 1.00 18.60 319 PRO A CA 1
ATOM 2135 C C . PRO A 1 284 ? -13.475 -3.626 -31.572 1.00 19.90 319 PRO A C 1
ATOM 2136 O O . PRO A 1 284 ? -12.584 -4.057 -32.361 1.00 18.67 319 PRO A O 1
ATOM 2140 N N . LEU A 1 285 ? -14.769 -3.927 -31.645 1.00 19.55 320 LEU A N 1
ATOM 2141 C CA . LEU A 1 285 ? -15.337 -4.648 -32.787 1.00 18.57 320 LEU A CA 1
ATOM 2142 C C . LEU A 1 285 ? -16.112 -3.626 -33.626 1.00 18.27 320 LEU A C 1
ATOM 2143 O O . LEU A 1 285 ? -17.045 -2.965 -33.101 1.00 16.17 320 LEU A O 1
ATOM 2148 N N . TYR A 1 286 ? -15.722 -3.514 -34.879 1.00 17.66 321 TYR A N 1
ATOM 2149 C CA . TYR A 1 286 ? -16.399 -2.712 -35.918 1.00 20.35 321 TYR A CA 1
ATOM 2150 C C . TYR A 1 286 ? -16.859 -3.653 -37.021 1.00 21.30 321 TYR A C 1
ATOM 2151 O O . TYR A 1 286 ? -16.364 -4.790 -37.031 1.00 19.00 321 TYR A O 1
ATOM 2160 N N . GLY A 1 287 ? -17.771 -3.201 -37.880 1.00 19.58 322 GLY A N 1
ATOM 2161 C CA . GLY A 1 287 ? -18.425 -4.075 -38.860 1.00 21.52 322 GLY A CA 1
ATOM 2162 C C . GLY A 1 287 ? -18.634 -3.349 -40.165 1.00 23.23 322 GLY A C 1
ATOM 2163 O O . GLY A 1 287 ? -17.851 -2.412 -40.455 1.00 21.76 322 GLY A O 1
ATOM 2164 N N . ASN A 1 288 ? -19.654 -3.772 -40.910 1.00 22.35 323 ASN A N 1
ATOM 2165 C CA . ASN A 1 288 ? -19.984 -3.254 -42.255 1.00 22.39 323 ASN A CA 1
ATOM 2166 C C . ASN A 1 288 ? -20.092 -1.731 -42.214 1.00 20.57 323 ASN A C 1
ATOM 2167 O O . ASN A 1 288 ? -20.606 -1.165 -41.217 1.00 19.40 323 ASN A O 1
ATOM 2172 N N . ASN A 1 289 ? -19.531 -1.135 -43.254 1.00 22.52 324 ASN A N 1
ATOM 2173 C CA . ASN A 1 289 ? -19.461 0.325 -43.479 1.00 24.30 324 ASN A CA 1
ATOM 2174 C C . ASN A 1 289 ? -18.864 1.062 -42.281 1.00 25.23 324 ASN A C 1
ATOM 2175 O O . ASN A 1 289 ? -19.279 2.183 -42.044 1.00 25.22 324 ASN A O 1
ATOM 2180 N N . GLY A 1 290 ? -17.957 0.440 -41.541 1.00 21.93 325 GLY A N 1
ATOM 2181 C CA . GLY A 1 290 ? -17.267 1.071 -40.409 1.00 22.30 325 GLY A CA 1
ATOM 2182 C C . GLY A 1 290 ? -18.150 1.278 -39.206 1.00 22.10 325 GLY A C 1
ATOM 2183 O O . GLY A 1 290 ? -17.777 2.050 -38.357 1.00 22.29 325 GLY A O 1
ATOM 2184 N N A THR A 1 291 ? -19.261 0.556 -39.105 0.50 21.84 326 THR A N 1
ATOM 2185 N N B THR A 1 291 ? -19.286 0.596 -39.137 0.50 20.28 326 THR A N 1
ATOM 2186 C CA A THR A 1 291 ? -20.212 0.659 -37.966 0.50 23.83 326 THR A CA 1
ATOM 2187 C CA B THR A 1 291 ? -20.197 0.666 -37.967 0.50 21.30 326 THR A CA 1
ATOM 2188 C C A THR A 1 291 ? -19.621 0.010 -36.710 0.50 22.29 326 THR A C 1
ATOM 2189 C C B THR A 1 291 ? -19.484 0.102 -36.737 0.50 20.64 326 THR A C 1
ATOM 2190 O O A THR A 1 291 ? -19.107 -1.127 -36.786 0.50 23.73 326 THR A O 1
ATOM 2191 O O B THR A 1 291 ? -18.689 -0.843 -36.878 0.50 21.07 326 THR A O 1
ATOM 2198 N N . TYR A 1 292 ? -19.737 0.707 -35.591 1.00 21.55 327 TYR A N 1
ATOM 2199 C CA . TYR A 1 292 ? -19.225 0.285 -34.282 1.00 23.19 327 TYR A CA 1
ATOM 2200 C C . TYR A 1 292 ? -20.186 -0.763 -33.742 1.00 23.58 327 TYR A C 1
ATOM 2201 O O . TYR A 1 292 ? -21.444 -0.579 -33.808 1.00 23.46 327 TYR A O 1
ATOM 2210 N N . ILE A 1 293 ? -19.642 -1.855 -33.227 1.00 21.68 328 ILE A N 1
ATOM 2211 C CA . ILE A 1 293 ? -20.488 -2.968 -32.719 1.00 20.75 328 ILE A CA 1
ATOM 2212 C C . ILE A 1 293 ? -20.377 -2.989 -31.194 1.00 20.72 328 ILE A C 1
ATOM 2213 O O . ILE A 1 293 ? -21.387 -3.070 -30.555 1.00 21.33 328 ILE A O 1
ATOM 2218 N N . TYR A 1 294 ? -19.167 -3.014 -30.639 1.00 19.62 329 TYR A N 1
ATOM 2219 C CA . TYR A 1 294 ? -18.970 -3.299 -29.204 1.00 17.73 329 TYR A CA 1
ATOM 2220 C C . TYR A 1 294 ? -17.517 -3.025 -28.838 1.00 18.15 329 TYR A C 1
ATOM 2221 O O . TYR A 1 294 ? -16.619 -3.107 -29.680 1.00 17.84 329 TYR A O 1
ATOM 2230 N N . PRO A 1 295 ? -17.269 -2.583 -27.594 1.00 19.13 330 PRO A N 1
ATOM 2231 C CA . PRO A 1 295 ? -15.910 -2.324 -27.132 1.00 20.11 330 PRO A CA 1
ATOM 2232 C C . PRO A 1 295 ? -15.025 -3.575 -27.018 1.00 20.88 330 PRO A C 1
ATOM 2233 O O . PRO A 1 295 ? -15.455 -4.660 -27.331 1.00 21.24 330 PRO A O 1
ATOM 2237 N N . ARG A 1 296 ? -13.755 -3.350 -26.719 1.00 20.27 331 ARG A N 1
ATOM 2238 C CA . ARG A 1 296 ? -12.780 -4.381 -26.306 1.00 21.98 331 ARG A CA 1
ATOM 2239 C C . ARG A 1 296 ? -13.249 -5.100 -25.040 1.00 21.19 331 ARG A C 1
ATOM 2240 O O . ARG A 1 296 ? -14.075 -4.542 -24.261 1.00 21.11 331 ARG A O 1
ATOM 2248 N N . ILE A 1 297 ? -12.687 -6.285 -24.810 1.00 20.45 332 ILE A N 1
ATOM 2249 C CA . ILE A 1 297 ? -12.498 -6.818 -23.430 1.00 20.77 332 ILE A CA 1
ATOM 2250 C C . ILE A 1 297 ? -11.341 -6.059 -22.818 1.00 20.71 332 ILE A C 1
ATOM 2251 O O . ILE A 1 297 ? -10.278 -5.929 -23.422 1.00 21.29 332 ILE A O 1
ATOM 2256 N N . PRO A 1 298 ? -11.489 -5.441 -21.637 1.00 20.40 333 PRO A N 1
ATOM 2257 C CA . PRO A 1 298 ? -10.367 -4.702 -21.082 1.00 19.71 333 PRO A CA 1
ATOM 2258 C C . PRO A 1 298 ? -9.222 -5.659 -20.713 1.00 21.37 333 PRO A C 1
ATOM 2259 O O . PRO A 1 298 ? -9.476 -6.751 -20.201 1.00 19.78 333 PRO A O 1
ATOM 2263 N N . PRO A 1 299 ? -7.958 -5.232 -20.888 1.00 21.41 334 PRO A N 1
ATOM 2264 C CA . PRO A 1 299 ? -6.841 -5.904 -20.244 1.00 22.30 334 PRO A CA 1
ATOM 2265 C C . PRO A 1 299 ? -7.101 -5.984 -18.738 1.00 22.14 334 PRO A C 1
ATOM 2266 O O . PRO A 1 299 ? -7.801 -5.132 -18.161 1.00 20.35 334 PRO A O 1
ATOM 2270 N N . GLY A 1 300 ? -6.636 -7.078 -18.171 1.00 23.52 335 GLY A N 1
ATOM 2271 C CA . GLY A 1 300 ? -6.772 -7.394 -16.734 1.00 25.72 335 GLY A CA 1
ATOM 2272 C C . GLY A 1 300 ? -8.059 -8.106 -16.395 1.00 26.73 335 GLY A C 1
ATOM 2273 O O . GLY A 1 300 ? -8.190 -8.568 -15.248 1.00 28.62 335 GLY A O 1
ATOM 2274 N N . ALA A 1 301 ? -9.006 -8.205 -17.333 1.00 26.37 336 ALA A N 1
ATOM 2275 C CA . ALA A 1 301 ? -10.338 -8.769 -17.042 1.00 24.59 336 ALA A CA 1
ATOM 2276 C C . ALA A 1 301 ? -10.302 -10.260 -17.382 1.00 26.22 336 ALA A C 1
ATOM 2277 O O . ALA A 1 301 ? -10.660 -10.657 -18.475 1.00 27.20 336 ALA A O 1
ATOM 2279 N N . ASP A 1 302 ? -9.821 -11.049 -16.422 1.00 28.31 337 ASP A N 1
ATOM 2280 C CA . ASP A 1 302 ? -9.482 -12.476 -16.588 1.00 28.72 337 ASP A CA 1
ATOM 2281 C C . ASP A 1 302 ? -10.636 -13.356 -16.090 1.00 28.82 337 ASP A C 1
ATOM 2282 O O . ASP A 1 302 ? -10.646 -14.528 -16.416 1.00 20.96 337 ASP A O 1
ATOM 2287 N N . GLN A 1 303 ? -11.589 -12.808 -15.333 1.00 27.87 338 GLN A N 1
ATOM 2288 C CA . GLN A 1 303 ? -12.643 -13.609 -14.655 1.00 27.30 338 GLN A CA 1
ATOM 2289 C C . GLN A 1 303 ? -13.741 -13.984 -15.654 1.00 27.26 338 GLN A C 1
ATOM 2290 O O . GLN A 1 303 ? -14.461 -13.071 -16.153 1.00 28.16 338 GLN A O 1
ATOM 2296 N N . GLY A 1 304 ? -13.842 -15.253 -16.009 1.00 23.80 339 GLY A N 1
ATOM 2297 C CA . GLY A 1 304 ? -14.863 -15.674 -16.981 1.00 26.28 339 GLY A CA 1
ATOM 2298 C C . GLY A 1 304 ? -14.364 -15.512 -18.406 1.00 24.22 339 GLY A C 1
ATOM 2299 O O . GLY A 1 304 ? -15.116 -15.868 -19.321 1.00 25.78 339 GLY A O 1
ATOM 2300 N N . PHE A 1 305 ? -13.130 -15.067 -18.585 1.00 21.70 340 PHE A N 1
ATOM 2301 C CA . PHE A 1 305 ? -12.491 -14.769 -19.898 1.00 22.52 340 PHE A CA 1
ATOM 2302 C C . PHE A 1 305 ? -12.547 -16.027 -20.791 1.00 23.35 340 PHE A C 1
ATOM 2303 O O . PHE A 1 305 ? -12.799 -15.930 -22.036 1.00 23.06 340 PHE A O 1
ATOM 2311 N N . GLY A 1 306 ? -12.252 -17.201 -20.192 1.00 23.15 341 GLY A N 1
ATOM 2312 C CA . GLY A 1 306 ? -12.080 -18.485 -20.894 1.00 25.64 341 GLY A CA 1
ATOM 2313 C C . GLY A 1 306 ? -13.391 -19.108 -21.372 1.00 26.58 341 GLY A C 1
ATOM 2314 O O . GLY A 1 306 ? -13.327 -20.134 -22.134 1.00 25.90 341 GLY A O 1
ATOM 2315 N N . PHE A 1 307 ? -14.542 -18.499 -21.068 1.00 26.10 342 PHE A N 1
ATOM 2316 C CA . PHE A 1 307 ? -15.840 -19.030 -21.547 1.00 25.10 342 PHE A CA 1
ATOM 2317 C C . PHE A 1 307 ? -16.004 -18.776 -23.069 1.00 26.00 342 PHE A C 1
ATOM 2318 O O . PHE A 1 307 ? -16.100 -19.762 -23.855 1.00 26.57 342 PHE A O 1
ATOM 2326 N N . ALA A 1 308 ? -16.007 -17.514 -23.520 1.00 23.41 343 ALA A N 1
ATOM 2327 C CA . ALA A 1 308 ? -16.171 -17.155 -24.949 1.00 25.30 343 ALA A CA 1
ATOM 2328 C C . ALA A 1 308 ? -14.859 -17.279 -25.716 1.00 21.17 343 ALA A C 1
ATOM 2329 O O . ALA A 1 308 ? -14.930 -17.397 -26.913 1.00 23.45 343 ALA A O 1
ATOM 2331 N N . ILE A 1 309 ? -13.736 -17.199 -25.007 1.00 23.74 344 ILE A N 1
ATOM 2332 C CA . ILE A 1 309 ? -12.342 -17.173 -25.542 1.00 22.62 344 ILE A CA 1
ATOM 2333 C C . ILE A 1 309 ? -11.611 -18.410 -24.968 1.00 23.55 344 ILE A C 1
ATOM 2334 O O . ILE A 1 309 ? -10.901 -18.286 -23.947 1.00 23.50 344 ILE A O 1
ATOM 2339 N N . GLY A 1 310 ? -11.761 -19.532 -25.660 1.00 27.53 345 GLY A N 1
ATOM 2340 C CA . GLY A 1 310 ? -11.311 -20.871 -25.225 1.00 25.88 345 GLY A CA 1
ATOM 2341 C C . GLY A 1 310 ? -11.214 -21.845 -26.382 1.00 29.48 345 GLY A C 1
ATOM 2342 O O . GLY A 1 310 ? -10.943 -21.411 -27.546 1.00 22.12 345 GLY A O 1
ATOM 2343 N N . GLU A 1 311 ? -11.388 -23.140 -26.074 1.00 25.08 346 GLU A N 1
ATOM 2344 C CA . GLU A 1 311 ? -10.924 -24.237 -26.943 1.00 29.67 346 GLU A CA 1
ATOM 2345 C C . GLU A 1 311 ? -12.070 -24.680 -27.854 1.00 26.14 346 GLU A C 1
ATOM 2346 O O . GLU A 1 311 ? -11.852 -25.577 -28.666 1.00 28.34 346 GLU A O 1
ATOM 2352 N N . GLN A 1 312 ? -13.253 -24.074 -27.720 1.00 25.31 347 GLN A N 1
ATOM 2353 C CA . GLN A 1 312 ? -14.421 -24.405 -28.569 1.00 28.50 347 GLN A CA 1
ATOM 2354 C C . GLN A 1 312 ? -15.279 -23.154 -28.791 1.00 25.92 347 GLN A C 1
ATOM 2355 O O . GLN A 1 312 ? -15.197 -22.199 -28.018 1.00 24.68 347 GLN A O 1
ATOM 2361 N N . PRO A 1 313 ? -16.182 -23.171 -29.789 1.00 26.43 348 PRO A N 1
ATOM 2362 C CA . PRO A 1 313 ? -17.079 -22.030 -30.008 1.00 28.85 348 PRO A CA 1
ATOM 2363 C C . PRO A 1 313 ? -17.863 -21.683 -28.735 1.00 27.08 348 PRO A C 1
ATOM 2364 O O . PRO A 1 313 ? -18.088 -22.535 -27.886 1.00 25.31 348 PRO A O 1
ATOM 2368 N N . PHE A 1 314 ? -18.361 -20.454 -28.653 1.00 24.15 349 PHE A N 1
ATOM 2369 C CA . PHE A 1 314 ? -19.129 -19.961 -27.498 1.00 22.45 349 PHE A CA 1
ATOM 2370 C C . PHE A 1 314 ? -20.601 -20.329 -27.680 1.00 22.78 349 PHE A C 1
ATOM 2371 O O . PHE A 1 314 ? -21.195 -19.981 -28.701 1.00 22.00 349 PHE A O 1
ATOM 2379 N N . PRO A 1 315 ? -21.211 -21.067 -26.718 1.00 26.86 350 PRO A N 1
ATOM 2380 C CA . PRO A 1 315 ? -22.610 -21.491 -26.826 1.00 28.37 350 PRO A CA 1
ATOM 2381 C C . PRO A 1 315 ? -23.655 -20.365 -26.932 1.00 27.53 350 PRO A C 1
ATOM 2382 O O . PRO A 1 315 ? -24.540 -20.484 -27.764 1.00 24.86 350 PRO A O 1
ATOM 2386 N N . TYR A 1 316 ? -23.538 -19.321 -26.111 1.00 24.04 351 TYR A N 1
ATOM 2387 C CA . TYR A 1 316 ? -24.603 -18.292 -26.021 1.00 22.64 351 TYR A CA 1
ATOM 2388 C C . TYR A 1 316 ? -24.726 -17.595 -27.386 1.00 24.19 351 TYR A C 1
ATOM 2389 O O . TYR A 1 316 ? -25.817 -17.493 -27.948 1.00 23.41 351 TYR A O 1
ATOM 2398 N N . SER A 1 317 ? -23.613 -17.135 -27.939 1.00 22.26 352 SER A N 1
ATOM 2399 C CA . SER A 1 317 ? -23.629 -16.450 -29.254 1.00 22.75 352 SER A CA 1
ATOM 2400 C C . SER A 1 317 ? -24.035 -17.411 -30.357 1.00 23.69 352 SER A C 1
ATOM 2401 O O . SER A 1 317 ? -24.797 -17.009 -31.243 1.00 19.87 352 SER A O 1
ATOM 2404 N N . THR A 1 318 ? -23.551 -18.650 -30.300 1.00 20.87 353 THR A N 1
ATOM 2405 C CA . THR A 1 318 ? -23.787 -19.627 -31.400 1.00 23.44 353 THR A CA 1
ATOM 2406 C C . THR A 1 318 ? -25.293 -19.928 -31.507 1.00 22.99 353 THR A C 1
ATOM 2407 O O . THR A 1 318 ? -25.851 -19.882 -32.626 1.00 22.91 353 THR A O 1
ATOM 2411 N N . GLU A 1 319 ? -25.932 -20.164 -30.375 1.00 23.14 354 GLU A N 1
ATOM 2412 C CA . GLU A 1 319 ? -27.390 -20.441 -30.291 1.00 23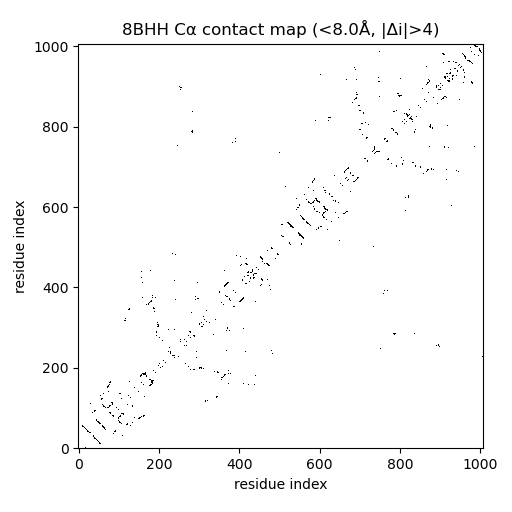.52 354 GLU A CA 1
ATOM 2413 C C . GLU A 1 319 ? -28.162 -19.190 -30.689 1.00 24.55 354 GLU A C 1
ATOM 2414 O O . GLU A 1 319 ? -29.198 -19.323 -31.348 1.00 26.50 354 GLU A O 1
ATOM 2420 N N . TRP A 1 320 ? -27.674 -17.994 -30.317 1.00 24.30 355 TRP A N 1
ATOM 2421 C CA . TRP A 1 320 ? -28.411 -16.757 -30.683 1.00 22.34 355 TRP A CA 1
ATOM 2422 C C . TRP A 1 320 ? -28.482 -16.677 -32.211 1.00 21.59 355 TRP A C 1
ATOM 2423 O O . TRP A 1 320 ? -29.568 -16.416 -32.774 1.00 23.93 355 TRP A O 1
ATOM 2434 N N . PHE A 1 321 ? -27.356 -16.817 -32.871 1.00 20.31 356 PHE A N 1
ATOM 2435 C CA . PHE A 1 321 ? -27.267 -16.667 -34.359 1.00 21.73 356 PHE A CA 1
ATOM 2436 C C . PHE A 1 321 ? -28.091 -17.763 -35.042 1.00 22.60 356 PHE A C 1
ATOM 2437 O O . PHE A 1 321 ? -28.805 -17.455 -36.008 1.00 22.46 356 PHE A O 1
ATOM 2445 N N . GLN A 1 322 ? -28.021 -18.987 -34.521 1.00 22.25 357 GLN A N 1
ATOM 2446 C CA . GLN A 1 322 ? -28.707 -20.160 -35.115 1.00 25.69 357 GLN A CA 1
ATOM 2447 C C . GLN A 1 322 ? -30.221 -20.046 -34.923 1.00 24.41 357 GLN A C 1
ATOM 2448 O O . GLN A 1 322 ? -30.958 -20.151 -35.934 1.00 25.47 357 GLN A O 1
ATOM 2454 N N . TYR A 1 323 ? -30.651 -19.813 -33.679 1.00 24.41 358 TYR A N 1
ATOM 2455 C CA . TYR A 1 323 ? -32.060 -19.990 -33.240 1.00 25.58 358 TYR A CA 1
ATOM 2456 C C . TYR A 1 323 ? -32.893 -18.714 -33.394 1.00 29.42 358 TYR A C 1
ATOM 2457 O O . TYR A 1 323 ? -34.126 -18.851 -33.581 1.00 25.71 358 TYR A O 1
ATOM 2466 N N . VAL A 1 324 ? -32.268 -17.533 -33.252 1.00 22.95 359 VAL A N 1
ATOM 2467 C CA . VAL A 1 324 ? -33.004 -16.274 -33.040 1.00 22.59 359 VAL A CA 1
ATOM 2468 C C . VAL A 1 324 ? -32.733 -15.307 -34.216 1.00 24.92 359 VAL A C 1
ATOM 2469 O O . VAL A 1 324 ? -33.677 -14.597 -34.634 1.00 25.18 359 VAL A O 1
ATOM 2473 N N . ILE A 1 325 ? -31.514 -15.278 -34.750 1.00 22.15 360 ILE A N 1
ATOM 2474 C CA . ILE A 1 325 ? -31.148 -14.205 -35.722 1.00 24.52 360 ILE A CA 1
ATOM 2475 C C . ILE A 1 325 ? -31.301 -14.744 -37.146 1.00 23.00 360 ILE A C 1
ATOM 2476 O O . ILE A 1 325 ? -32.023 -14.126 -37.928 1.00 23.05 360 ILE A O 1
ATOM 2481 N N . TRP A 1 326 ? -30.648 -15.836 -37.475 1.00 21.56 361 TRP A N 1
ATOM 2482 C CA . TRP A 1 326 ? -30.639 -16.409 -38.843 1.00 23.64 361 TRP A CA 1
ATOM 2483 C C . TRP A 1 326 ? -31.700 -17.511 -38.992 1.00 28.09 361 TRP A C 1
ATOM 2484 O O . TRP A 1 326 ? -31.890 -17.970 -40.164 1.00 26.81 361 TRP A O 1
ATOM 2495 N N . ASN A 1 327 ? -32.193 -18.034 -37.854 1.00 26.87 362 ASN A N 1
ATOM 2496 C CA . ASN A 1 327 ? -33.194 -19.136 -37.818 1.00 27.37 362 ASN A CA 1
ATOM 2497 C C . ASN A 1 327 ? -32.688 -20.286 -38.679 1.00 28.44 362 ASN A C 1
ATOM 2498 O O . ASN A 1 327 ? -33.450 -20.808 -39.480 1.00 26.90 362 ASN A O 1
ATOM 2503 N N . ASP A 1 328 ? -31.453 -20.709 -38.440 1.00 30.30 363 ASP A N 1
ATOM 2504 C CA . ASP A 1 328 ? -30.777 -21.739 -39.261 1.00 32.11 363 ASP A CA 1
ATOM 2505 C C . ASP A 1 328 ? -29.877 -22.531 -38.326 1.00 30.11 363 ASP A C 1
ATOM 2506 O O . ASP A 1 328 ? -28.849 -22.015 -37.925 1.00 27.55 363 ASP A O 1
ATOM 2511 N N . THR A 1 329 ? -30.250 -23.759 -37.984 1.00 32.24 364 THR A N 1
ATOM 2512 C CA . THR A 1 329 ? -29.534 -24.583 -36.961 1.00 30.27 364 THR A CA 1
ATOM 2513 C C . THR A 1 329 ? -28.141 -24.941 -37.491 1.00 29.58 364 THR A C 1
ATOM 2514 O O . THR A 1 329 ? -27.327 -25.465 -36.713 1.00 34.38 364 THR A O 1
ATOM 2518 N N . LYS A 1 330 ? -27.878 -24.699 -38.780 1.00 29.17 365 LYS A N 1
ATOM 2519 C CA . LYS A 1 330 ? -26.583 -25.028 -39.421 1.00 30.49 365 LYS A CA 1
ATOM 2520 C C . LYS A 1 330 ? -25.675 -23.779 -39.515 1.00 28.40 365 LYS A C 1
ATOM 2521 O O . LYS A 1 330 ? -24.548 -23.898 -39.981 1.00 25.98 365 LYS A O 1
ATOM 2527 N N . TRP A 1 331 ? -26.105 -22.615 -39.024 1.00 27.52 366 TRP A N 1
ATOM 2528 C CA . TRP A 1 331 ? -25.203 -21.427 -39.008 1.00 25.64 366 TRP A CA 1
ATOM 2529 C C . TRP A 1 331 ? -23.904 -21.836 -38.324 1.00 23.64 366 TRP A C 1
ATOM 2530 O O . TRP A 1 331 ? -23.956 -22.517 -37.297 1.00 26.31 366 TRP A O 1
ATOM 2541 N N . ASP A 1 332 ? -22.781 -21.447 -38.878 1.00 24.83 367 ASP A N 1
ATOM 2542 C CA . ASP A 1 332 ? -21.453 -21.956 -38.469 1.00 28.08 367 ASP A CA 1
ATOM 2543 C C . ASP A 1 332 ? -20.706 -20.911 -37.651 1.00 27.27 367 ASP A C 1
ATOM 2544 O O . ASP A 1 332 ? -20.393 -19.854 -38.192 1.00 28.07 367 ASP A O 1
ATOM 2549 N N . PRO A 1 333 ? -20.384 -21.146 -36.367 1.00 25.42 368 PRO A N 1
ATOM 2550 C CA . PRO A 1 333 ? -19.676 -20.140 -35.575 1.00 28.52 368 PRO A CA 1
ATOM 2551 C C . PRO A 1 333 ? -18.248 -19.863 -36.075 1.00 29.97 368 PRO A C 1
ATOM 2552 O O . PRO A 1 333 ? -17.628 -18.832 -35.701 1.00 26.53 368 PRO A O 1
ATOM 2556 N N . ASN A 1 334 ? -17.736 -20.755 -36.935 1.00 28.17 369 ASN A N 1
ATOM 2557 C CA . ASN A 1 334 ? -16.359 -20.674 -37.470 1.00 31.29 369 ASN A CA 1
ATOM 2558 C C . ASN A 1 334 ? -16.268 -19.496 -38.439 1.00 29.55 369 ASN A C 1
ATOM 2559 O O . ASN A 1 334 ? -15.168 -18.974 -38.556 1.00 29.51 369 ASN A O 1
ATOM 2564 N N . THR A 1 335 ? -17.349 -19.110 -39.113 1.00 28.06 370 THR A N 1
ATOM 2565 C CA . THR A 1 335 ? -17.299 -18.104 -40.202 1.00 29.98 370 THR A CA 1
ATOM 2566 C C . THR A 1 335 ? -18.016 -16.825 -39.745 1.00 27.96 370 THR A C 1
ATOM 2567 O O . THR A 1 335 ? -18.378 -16.041 -40.599 1.00 29.91 370 THR A O 1
ATOM 2571 N N . ILE A 1 336 ? -18.203 -16.625 -38.433 1.00 26.05 371 ILE A N 1
ATOM 2572 C CA . ILE A 1 336 ? -18.826 -15.379 -37.895 1.00 24.95 371 ILE A CA 1
ATOM 2573 C C . ILE A 1 336 ? -18.147 -14.157 -38.530 1.00 22.96 371 ILE A C 1
ATOM 2574 O O . ILE A 1 336 ? -16.920 -14.145 -38.684 1.00 20.59 371 ILE A O 1
ATOM 2579 N N . GLY A 1 337 ? -18.921 -13.140 -38.868 1.00 21.46 372 GLY A N 1
ATOM 2580 C CA . GLY A 1 337 ? -18.317 -11.929 -39.401 1.00 19.27 372 GLY A CA 1
ATOM 2581 C C . GLY A 1 337 ? -19.298 -10.789 -39.434 1.00 20.53 372 GLY A C 1
ATOM 2582 O O . GLY A 1 337 ? -20.398 -10.866 -38.910 1.00 21.41 372 GLY A O 1
ATOM 2583 N N . PRO A 1 338 ? -18.875 -9.667 -40.027 1.00 21.98 373 PRO A N 1
ATOM 2584 C CA . PRO A 1 338 ? -19.717 -8.465 -40.045 1.00 22.61 373 PRO A CA 1
ATOM 2585 C C . PRO A 1 338 ? -21.164 -8.644 -40.519 1.00 19.69 373 PRO A C 1
ATOM 2586 O O . PRO A 1 338 ? -22.038 -7.951 -39.968 1.00 19.95 373 PRO A O 1
ATOM 2590 N N . ASN A 1 339 ? -21.422 -9.488 -41.514 1.00 20.03 374 ASN A N 1
ATOM 2591 C CA . ASN A 1 339 ? -22.821 -9.695 -41.969 1.00 19.91 374 ASN A CA 1
ATOM 2592 C C . ASN A 1 339 ? -23.683 -10.213 -40.798 1.00 20.81 374 ASN A C 1
ATOM 2593 O O . ASN A 1 339 ? -24.881 -9.863 -40.689 1.00 21.69 374 ASN A O 1
ATOM 2598 N N . ASP A 1 340 ? -23.108 -11.045 -39.944 1.00 19.74 375 ASP A N 1
ATOM 2599 C CA . ASP A 1 340 ? -23.752 -11.518 -38.697 1.00 20.31 375 ASP A CA 1
ATOM 2600 C C . ASP A 1 340 ? -24.059 -10.370 -37.751 1.00 22.16 375 ASP A C 1
ATOM 2601 O O . ASP A 1 340 ? -25.224 -10.311 -37.212 1.00 19.78 375 ASP A O 1
ATOM 2606 N N . TYR A 1 341 ? -23.055 -9.560 -37.439 1.00 20.63 376 TYR A N 1
ATOM 2607 C CA . TYR A 1 341 ? -23.220 -8.458 -36.458 1.00 22.32 376 TYR A CA 1
ATOM 2608 C C . TYR A 1 341 ? -24.319 -7.504 -36.939 1.00 22.62 376 TYR A C 1
ATOM 2609 O O . TYR A 1 341 ? -25.146 -7.076 -36.137 1.00 20.70 376 TYR A O 1
ATOM 2618 N N . GLN A 1 342 ? -24.336 -7.229 -38.240 1.00 20.69 377 GLN A N 1
ATOM 2619 C CA . GLN A 1 342 ? -25.336 -6.335 -38.857 1.00 21.94 377 GLN A CA 1
ATOM 2620 C C . GLN A 1 342 ? -26.717 -6.984 -38.761 1.00 20.47 377 GLN A C 1
ATOM 2621 O O . GLN A 1 342 ? -27.658 -6.292 -38.385 1.00 21.13 377 GLN A O 1
ATOM 2627 N N . LYS A 1 343 ? -26.846 -8.236 -39.154 1.00 22.98 378 LYS A N 1
ATOM 2628 C CA . LYS A 1 343 ? -28.178 -8.899 -39.095 1.00 24.27 378 LYS A CA 1
ATOM 2629 C C . LYS A 1 343 ? -28.689 -8.905 -37.649 1.00 22.36 378 LYS A C 1
ATOM 2630 O O . LYS A 1 343 ? -29.846 -8.580 -37.433 1.00 22.03 378 LYS A O 1
ATOM 2636 N N . ALA A 1 344 ? -27.875 -9.199 -36.662 1.00 22.71 379 ALA A N 1
ATOM 2637 C CA . ALA A 1 344 ? -28.362 -9.245 -35.264 1.00 23.43 379 ALA A CA 1
ATOM 2638 C C . ALA A 1 344 ? -28.898 -7.873 -34.848 1.00 23.19 379 ALA A C 1
ATOM 2639 O O . ALA A 1 344 ? -29.852 -7.785 -34.086 1.00 23.86 379 ALA A O 1
ATOM 2641 N N . SER A 1 345 ? -28.215 -6.805 -35.233 1.00 23.25 380 SER A N 1
ATOM 2642 C CA . SER A 1 345 ? -28.619 -5.420 -34.877 1.00 23.83 380 SER A CA 1
ATOM 2643 C C . SER A 1 345 ? -29.993 -5.104 -35.480 1.00 21.73 380 SER A C 1
ATOM 2644 O O . SER A 1 345 ? -30.724 -4.361 -34.856 1.00 22.43 380 SER A O 1
ATOM 2647 N N . GLU A 1 346 ? -30.231 -5.555 -36.706 1.00 23.50 381 GLU A N 1
ATOM 2648 C CA . GLU A 1 346 ? -31.457 -5.273 -37.508 1.00 26.32 381 GLU A CA 1
ATOM 2649 C C . GLU A 1 346 ? -32.629 -6.157 -37.057 1.00 27.55 381 GLU A C 1
ATOM 2650 O O . GLU A 1 346 ? -33.756 -5.708 -37.149 1.00 25.73 381 GLU A O 1
ATOM 2656 N N . VAL A 1 347 ? -32.381 -7.376 -36.566 1.00 23.51 382 VAL A N 1
ATOM 2657 C CA . VAL A 1 347 ? -33.478 -8.269 -36.154 1.00 22.75 382 VAL A CA 1
ATOM 2658 C C . VAL A 1 347 ? -33.891 -7.847 -34.746 1.00 23.10 382 VAL A C 1
ATOM 2659 O O . VAL A 1 347 ? -35.076 -7.607 -34.514 1.00 22.06 382 VAL A O 1
ATOM 2663 N N . ASN A 1 348 ? -32.930 -7.764 -33.854 1.00 20.20 383 ASN A N 1
ATOM 2664 C CA . ASN A 1 348 ? -33.080 -7.161 -32.521 1.00 21.82 383 ASN A CA 1
ATOM 2665 C C . ASN A 1 348 ? -34.435 -7.487 -31.917 1.00 23.08 383 ASN A C 1
ATOM 2666 O O . ASN A 1 348 ? -35.230 -6.590 -31.642 1.00 20.01 383 ASN A O 1
ATOM 2671 N N . PRO A 1 349 ? -34.703 -8.763 -31.604 1.00 24.48 384 PRO A N 1
ATOM 2672 C CA . PRO A 1 349 ? -36.055 -9.179 -31.174 1.00 27.88 384 PRO A CA 1
ATOM 2673 C C . PRO A 1 349 ? -36.574 -8.451 -29.927 1.00 24.85 384 PRO A C 1
ATOM 2674 O O . PRO A 1 349 ? -35.861 -8.404 -28.933 1.00 22.06 384 PRO A O 1
ATOM 2678 N N . PHE A 1 350 ? -37.755 -7.812 -30.029 1.00 25.21 385 PHE A N 1
ATOM 2679 C CA . PHE A 1 350 ? -38.428 -7.134 -28.881 1.00 23.49 385 PHE A CA 1
ATOM 2680 C C . PHE A 1 350 ? -37.459 -6.115 -28.278 1.00 24.84 385 PHE A C 1
ATOM 2681 O O . PHE A 1 350 ? -37.557 -5.778 -27.110 1.00 22.91 385 PHE A O 1
ATOM 2689 N N . ASN A 1 351 ? -36.585 -5.542 -29.113 1.00 23.07 386 ASN A N 1
ATOM 2690 C CA . ASN A 1 351 ? -35.604 -4.537 -28.646 1.00 22.15 386 ASN A CA 1
ATOM 2691 C C . ASN A 1 351 ? -34.782 -5.130 -27.482 1.00 19.64 386 ASN A C 1
ATOM 2692 O O . ASN A 1 351 ? -34.451 -4.382 -26.519 1.00 19.34 386 ASN A O 1
ATOM 2697 N N . VAL A 1 352 ? -34.292 -6.357 -27.643 1.00 20.63 387 VAL A N 1
ATOM 2698 C CA . VAL A 1 352 ? -33.382 -6.982 -26.643 1.00 22.50 387 VAL A CA 1
ATOM 2699 C C . VAL A 1 352 ? -32.076 -6.196 -26.571 1.00 21.95 387 VAL A C 1
ATOM 2700 O O . VAL A 1 352 ? -31.424 -6.295 -25.519 1.00 23.05 387 VAL A O 1
ATOM 2704 N N . GLU A 1 353 ? -31.778 -5.341 -27.559 1.00 20.14 388 GLU A N 1
ATOM 2705 C CA . GLU A 1 353 ? -30.560 -4.461 -27.463 1.00 20.54 388 GLU A CA 1
ATOM 2706 C C . GLU A 1 353 ? -30.496 -3.808 -26.095 1.00 22.05 388 GLU A C 1
ATOM 2707 O O . GLU A 1 353 ? -29.379 -3.701 -25.507 1.00 19.67 388 GLU A O 1
ATOM 2713 N N . THR A 1 354 ? -31.629 -3.340 -25.569 1.00 23.40 389 THR A N 1
ATOM 2714 C CA . THR A 1 354 ? -31.655 -2.735 -24.221 1.00 21.48 389 THR A CA 1
ATOM 2715 C C . THR A 1 354 ? -30.646 -1.603 -24.131 1.00 20.70 389 THR A C 1
ATOM 2716 O O . THR A 1 354 ? -29.933 -1.476 -23.103 1.00 22.34 389 THR A O 1
ATOM 2720 N N . TRP A 1 355 ? -30.692 -0.701 -25.108 1.00 22.74 390 TRP A N 1
ATOM 2721 C CA . TRP A 1 355 ? -29.694 0.378 -25.320 1.00 22.66 390 TRP A CA 1
ATOM 2722 C C . TRP A 1 355 ? -30.407 1.726 -25.417 1.00 23.47 390 TRP A C 1
ATOM 2723 O O . TRP A 1 355 ? -29.821 2.672 -25.918 1.00 24.92 390 TRP A O 1
ATOM 2734 N N . GLU A 1 356 ? -31.611 1.837 -24.868 1.00 25.81 391 GLU A N 1
ATOM 2735 C CA . GLU A 1 356 ? -32.374 3.118 -24.831 1.00 23.42 391 GLU A CA 1
ATOM 2736 C C . GLU A 1 356 ? -31.713 4.103 -23.878 1.00 24.55 391 GLU A C 1
ATOM 2737 O O . GLU A 1 356 ? -31.568 3.772 -22.698 1.00 25.00 391 GLU A O 1
ATOM 2743 N N . GLY A 1 357 ? -31.381 5.309 -24.363 1.00 23.16 392 GLY A N 1
ATOM 2744 C CA . GLY A 1 357 ? -30.709 6.318 -23.538 1.00 25.53 392 GLY A CA 1
ATOM 2745 C C . GLY A 1 357 ? -31.678 7.166 -22.737 1.00 26.34 392 GLY A C 1
ATOM 2746 O O . GLY A 1 357 ? -31.210 7.924 -21.857 1.00 25.63 392 GLY A O 1
ATOM 2747 N N . ASP A 1 358 ? -32.966 7.100 -23.055 1.00 26.42 393 ASP A N 1
ATOM 2748 C CA . ASP A 1 358 ? -33.962 8.073 -22.518 1.00 28.81 393 ASP A CA 1
ATOM 2749 C C . ASP A 1 358 ? -34.574 7.511 -21.241 1.00 23.12 393 ASP A C 1
ATOM 2750 O O . ASP A 1 358 ? -35.440 6.689 -21.319 1.00 25.35 393 ASP A O 1
ATOM 2755 N N . LEU A 1 359 ? -34.077 7.897 -20.091 1.00 24.16 394 LEU A N 1
ATOM 2756 C CA . LEU A 1 359 ? -34.622 7.430 -18.796 1.00 24.34 394 LEU A CA 1
ATOM 2757 C C . LEU A 1 359 ? -35.574 8.482 -18.180 1.00 25.94 394 LEU A C 1
ATOM 2758 O O . LEU A 1 359 ? -35.780 8.444 -16.931 1.00 27.65 394 LEU A O 1
ATOM 2763 N N . SER A 1 360 ? -36.167 9.343 -18.997 1.00 27.43 395 SER A N 1
ATOM 2764 C CA . SER A 1 360 ? -37.156 10.387 -18.583 1.00 31.13 395 SER A CA 1
ATOM 2765 C C . SER A 1 360 ? -38.134 9.833 -17.538 1.00 30.27 395 SER A C 1
ATOM 2766 O O . SER A 1 360 ? -38.237 10.436 -16.433 1.00 29.75 395 SER A O 1
ATOM 2769 N N . LYS A 1 361 ? -38.807 8.728 -17.869 1.00 29.26 396 LYS A N 1
ATOM 2770 C CA . LYS A 1 361 ? -40.023 8.280 -17.145 1.00 30.29 396 LYS A CA 1
ATOM 2771 C C . LYS A 1 361 ? -39.584 7.704 -15.811 1.00 35.05 396 LYS A C 1
ATOM 2772 O O . LYS A 1 361 ? -40.215 7.984 -14.771 1.00 31.55 396 LYS A O 1
ATOM 2778 N N . PHE A 1 362 ? -38.469 6.976 -15.832 1.00 31.14 397 PHE A N 1
ATOM 2779 C CA . PHE A 1 362 ? -37.930 6.360 -14.601 1.00 28.94 397 PHE A CA 1
ATOM 2780 C C . PHE A 1 362 ? -37.513 7.508 -13.651 1.00 30.59 397 PHE A C 1
ATOM 2781 O O . PHE A 1 362 ? -37.758 7.466 -12.439 1.00 33.13 397 PHE A O 1
ATOM 2789 N N . ARG A 1 363 ? -36.808 8.491 -14.204 1.00 28.49 398 ARG A N 1
ATOM 2790 C CA . ARG A 1 363 ? -36.289 9.662 -13.460 1.00 32.72 398 ARG A CA 1
ATOM 2791 C C . ARG A 1 363 ? -37.488 10.392 -12.852 1.00 34.28 398 ARG A C 1
ATOM 2792 O O . ARG A 1 363 ? -37.456 10.663 -11.635 1.00 36.56 398 ARG A O 1
ATOM 2800 N N . LYS A 1 364 ? -38.461 10.710 -13.706 1.00 29.63 399 LYS A N 1
ATOM 2801 C CA . LYS A 1 364 ? -39.622 11.575 -13.347 1.00 37.47 399 LYS A CA 1
ATOM 2802 C C . LYS A 1 364 ? -40.478 10.929 -12.242 1.00 39.20 399 LYS A C 1
ATOM 2803 O O . LYS A 1 364 ? -40.877 11.652 -11.326 1.00 38.22 399 LYS A O 1
ATOM 2809 N N . ARG A 1 365 ? -40.752 9.625 -12.282 1.00 36.36 400 ARG A N 1
ATOM 2810 C CA . ARG A 1 365 ? -41.563 8.982 -11.223 1.00 36.78 400 ARG A CA 1
ATOM 2811 C C . ARG A 1 365 ? -40.763 8.878 -9.915 1.00 36.73 400 ARG A C 1
ATOM 2812 O O . ARG A 1 365 ? -41.334 8.438 -8.964 1.00 34.75 400 ARG A O 1
ATOM 2820 N N . GLY A 1 366 ? -39.491 9.281 -9.849 1.00 37.87 401 GLY A N 1
ATOM 2821 C CA . GLY A 1 366 ? -38.696 9.168 -8.607 1.00 33.98 401 GLY A CA 1
ATOM 2822 C C . GLY A 1 366 ? -37.996 7.815 -8.417 1.00 35.09 401 GLY A C 1
ATOM 2823 O O . GLY A 1 366 ? -37.412 7.575 -7.331 1.00 31.39 401 GLY A O 1
ATOM 2824 N N . SER A 1 367 ? -37.961 6.938 -9.430 1.00 33.49 402 SER A N 1
ATOM 2825 C CA . SER A 1 367 ? -37.208 5.660 -9.324 1.00 34.69 402 SER A CA 1
ATOM 2826 C C . SER A 1 367 ? -35.676 5.907 -9.361 1.00 32.72 402 SER A C 1
ATOM 2827 O O . SER A 1 367 ? -35.207 6.927 -9.959 1.00 31.63 402 SER A O 1
ATOM 2830 N N . LYS A 1 368 ? -34.929 5.006 -8.729 1.00 33.50 403 LYS A N 1
ATOM 2831 C CA . LYS A 1 368 ? -33.445 5.066 -8.575 1.00 32.63 403 LYS A CA 1
ATOM 2832 C C . LYS A 1 368 ? -32.807 3.781 -9.137 1.00 31.33 403 LYS A C 1
ATOM 2833 O O . LYS A 1 368 ? -33.354 2.703 -8.926 1.00 27.94 403 LYS A O 1
ATOM 2839 N N . ILE A 1 369 ? -31.677 3.894 -9.841 1.00 32.01 404 ILE A N 1
ATOM 2840 C CA . ILE A 1 369 ? -30.958 2.690 -10.338 1.00 27.13 404 ILE A CA 1
ATOM 2841 C C . ILE A 1 369 ? -29.495 2.791 -9.932 1.00 24.41 404 ILE A C 1
ATOM 2842 O O . ILE A 1 369 ? -28.889 3.864 -10.139 1.00 24.53 404 ILE A O 1
ATOM 2847 N N . ILE A 1 370 ? -29.051 1.760 -9.218 1.00 25.45 405 ILE A N 1
ATOM 2848 C CA . ILE A 1 370 ? -27.617 1.474 -8.956 1.00 25.15 405 ILE A CA 1
ATOM 2849 C C . ILE A 1 370 ? -27.176 0.504 -10.064 1.00 24.71 405 ILE A C 1
ATOM 2850 O O . ILE A 1 370 ? -27.596 -0.610 -10.044 1.00 24.52 405 ILE A O 1
ATOM 2855 N N . HIS A 1 371 ? -26.385 0.996 -11.004 1.00 25.59 406 HIS A N 1
ATOM 2856 C CA . HIS A 1 371 ? -25.694 0.203 -12.043 1.00 25.63 406 HIS A CA 1
ATOM 2857 C C . HIS A 1 371 ? -24.308 -0.139 -11.493 1.00 23.43 406 HIS A C 1
ATOM 2858 O O . HIS A 1 371 ? -23.752 0.672 -10.787 1.00 28.97 406 HIS A O 1
ATOM 2865 N N . TRP A 1 372 ? -23.798 -1.345 -11.692 1.00 24.98 407 TRP A N 1
ATOM 2866 C CA . TRP A 1 372 ? -22.409 -1.634 -11.267 1.00 24.68 407 TRP A CA 1
ATOM 2867 C C . TRP A 1 372 ? -21.786 -2.705 -12.173 1.00 21.73 407 TRP A C 1
ATOM 2868 O O . TRP A 1 372 ? -22.529 -3.484 -12.822 1.00 26.78 407 TRP A O 1
ATOM 2879 N N . HIS A 1 373 ? -20.467 -2.746 -12.223 1.00 24.09 408 HIS A N 1
ATOM 2880 C CA . HIS A 1 373 ? -19.776 -3.695 -13.124 1.00 20.97 408 HIS A CA 1
ATOM 2881 C C . HIS A 1 373 ? -18.435 -3.999 -12.498 1.00 23.36 408 HIS A C 1
ATOM 2882 O O . HIS A 1 373 ? -17.813 -3.064 -12.012 1.00 23.69 408 HIS A O 1
ATOM 2889 N N . GLY A 1 374 ? -18.055 -5.272 -12.493 1.00 22.25 409 GLY A N 1
ATOM 2890 C CA . GLY A 1 374 ? -16.687 -5.659 -12.090 1.00 24.58 409 GLY A CA 1
ATOM 2891 C C . GLY A 1 374 ? -15.686 -5.378 -13.194 1.00 23.37 409 GLY A C 1
ATOM 2892 O O . GLY A 1 374 ? -15.909 -5.851 -14.336 1.00 25.91 409 GLY A O 1
ATOM 2893 N N . LEU A 1 375 ? -14.605 -4.687 -12.843 1.00 23.65 410 LEU A N 1
ATOM 2894 C CA . LEU A 1 375 ? -13.521 -4.283 -13.766 1.00 24.61 410 LEU A CA 1
ATOM 2895 C C . LEU A 1 375 ? -12.675 -5.493 -14.173 1.00 27.42 410 LEU A C 1
ATOM 2896 O O . LEU A 1 375 ? -12.011 -5.411 -15.286 1.00 25.23 410 LEU A O 1
ATOM 2901 N N . GLU A 1 376 ? -12.748 -6.594 -13.409 1.00 25.53 411 GLU A N 1
ATOM 2902 C CA . GLU A 1 376 ? -12.034 -7.866 -13.722 1.00 25.91 411 GLU A CA 1
ATOM 2903 C C . GLU A 1 376 ? -12.922 -8.828 -14.551 1.00 26.79 411 GLU A C 1
ATOM 2904 O O . GLU A 1 376 ? -12.473 -9.932 -14.808 1.00 23.60 411 GLU A O 1
ATOM 2910 N N . ASP A 1 377 ? -14.148 -8.439 -14.933 1.00 21.93 412 ASP A N 1
ATOM 2911 C CA . ASP A 1 377 ? -15.121 -9.249 -15.716 1.00 23.96 412 ASP A CA 1
ATOM 2912 C C . ASP A 1 377 ? -14.657 -9.407 -17.161 1.00 23.06 412 ASP A C 1
ATOM 2913 O O . ASP A 1 377 ? -14.628 -8.418 -17.898 1.00 22.01 412 ASP A O 1
ATOM 2918 N N . GLY A 1 378 ? -14.290 -10.623 -17.539 1.00 24.01 413 GLY A N 1
ATOM 2919 C CA . GLY A 1 378 ? -13.856 -10.964 -18.902 1.00 23.18 413 GLY A CA 1
ATOM 2920 C C . GLY A 1 378 ? -14.934 -11.637 -19.710 1.00 22.01 413 GLY A C 1
ATOM 2921 O O . GLY A 1 378 ? -14.650 -12.006 -20.862 1.00 23.85 413 GLY A O 1
ATOM 2922 N N . LEU A 1 379 ? -16.136 -11.779 -19.155 1.00 23.48 414 LEU A N 1
ATOM 2923 C CA . LEU A 1 379 ? -17.308 -12.371 -19.855 1.00 21.74 414 LEU A CA 1
ATOM 2924 C C . LEU A 1 379 ? -18.195 -11.272 -20.449 1.00 22.84 414 LEU A C 1
ATOM 2925 O O . LEU A 1 379 ? -18.656 -11.457 -21.615 1.00 25.27 414 LEU A O 1
ATOM 2930 N N . ILE A 1 380 ? -18.475 -10.240 -19.645 1.00 23.50 415 ILE A N 1
ATOM 2931 C CA . ILE A 1 380 ? -19.145 -8.989 -20.119 1.00 22.50 415 ILE A CA 1
ATOM 2932 C C . ILE A 1 380 ? -18.199 -7.830 -19.845 1.00 20.71 415 ILE A C 1
ATOM 2933 O O . ILE A 1 380 ? -17.976 -7.466 -18.642 1.00 20.28 415 ILE A O 1
ATOM 2938 N N . SER A 1 381 ? -17.683 -7.225 -20.932 1.00 20.84 416 SER A N 1
ATOM 2939 C CA . SER A 1 381 ? -16.777 -6.054 -20.852 1.00 19.36 416 SER A CA 1
ATOM 2940 C C . SER A 1 381 ? -17.363 -4.964 -19.953 1.00 21.26 416 SER A C 1
ATOM 2941 O O . SER A 1 381 ? -18.377 -4.397 -20.321 1.00 19.47 416 SER A O 1
ATOM 2944 N N . SER A 1 382 ? -16.641 -4.530 -18.926 1.00 21.18 417 SER A N 1
ATOM 2945 C CA . SER A 1 382 ? -17.082 -3.385 -18.096 1.00 21.84 417 SER A CA 1
ATOM 2946 C C . SER A 1 382 ? -17.049 -2.108 -18.946 1.00 23.36 417 SER A C 1
ATOM 2947 O O . SER A 1 382 ? -17.734 -1.092 -18.575 1.00 21.49 417 SER A O 1
ATOM 2950 N N . ASP A 1 383 ? -16.290 -2.088 -20.060 1.00 22.05 418 ASP A N 1
ATOM 2951 C CA . ASP A 1 383 ? -16.267 -0.860 -20.929 1.00 22.30 418 ASP A CA 1
ATOM 2952 C C . ASP A 1 383 ? -17.676 -0.583 -21.472 1.00 20.65 418 ASP A C 1
ATOM 2953 O O . ASP A 1 383 ? -18.012 0.580 -21.730 1.00 23.10 418 ASP A O 1
ATOM 2958 N N . ASN A 1 384 ? -18.450 -1.635 -21.772 1.00 22.08 419 ASN A N 1
ATOM 2959 C CA . ASN A 1 384 ? -19.815 -1.452 -22.341 1.00 21.05 419 ASN A CA 1
ATOM 2960 C C . ASN A 1 384 ? -20.712 -0.667 -21.367 1.00 23.43 419 ASN A C 1
ATOM 2961 O O . ASN A 1 384 ? -21.513 0.148 -21.825 1.00 21.17 419 ASN A O 1
ATOM 2966 N N . SER A 1 385 ? -20.565 -0.893 -20.060 1.00 22.96 420 SER A N 1
ATOM 2967 C CA . SER A 1 385 ? -21.300 -0.166 -18.994 1.00 21.54 420 SER A CA 1
ATOM 2968 C C . SER A 1 385 ? -20.962 1.332 -18.973 1.00 22.62 420 SER A C 1
ATOM 2969 O O . SER A 1 385 ? -21.864 2.104 -18.923 1.00 20.43 420 SER A O 1
ATOM 2972 N N A MET A 1 386 ? -19.695 1.751 -19.041 0.50 22.68 421 MET A N 1
ATOM 2973 N N B MET A 1 386 ? -19.673 1.690 -19.001 0.50 21.96 421 MET A N 1
ATOM 2974 C CA A MET A 1 386 ? -19.418 3.211 -19.043 0.50 22.60 421 MET A CA 1
ATOM 2975 C CA B MET A 1 386 ? -19.208 3.091 -19.161 0.50 21.64 421 MET A CA 1
ATOM 2976 C C A MET A 1 386 ? -19.847 3.815 -20.398 0.50 22.12 421 MET A C 1
ATOM 2977 C C B MET A 1 386 ? -19.932 3.727 -20.360 0.50 21.19 421 MET A C 1
ATOM 2978 O O A MET A 1 386 ? -20.072 5.059 -20.418 0.50 21.98 421 MET A O 1
ATOM 2979 O O B MET A 1 386 ? -20.441 4.860 -20.250 0.50 21.03 421 MET A O 1
ATOM 2988 N N . GLU A 1 387 ? -19.952 3.024 -21.489 1.00 20.62 422 GLU A N 1
ATOM 2989 C CA . GLU A 1 387 ? -20.463 3.560 -22.781 1.00 22.41 422 GLU A CA 1
ATOM 2990 C C . GLU A 1 387 ? -21.974 3.828 -22.654 1.00 22.41 422 GLU A C 1
ATOM 2991 O O . GLU A 1 387 ? -22.472 4.840 -23.248 1.00 21.51 422 GLU A O 1
ATOM 2997 N N . TYR A 1 388 ? -22.699 2.936 -21.956 1.00 23.76 423 TYR A N 1
ATOM 2998 C CA . TYR A 1 388 ? -24.146 3.140 -21.690 1.00 23.59 423 TYR A CA 1
ATOM 2999 C C . TYR A 1 388 ? -24.333 4.414 -20.835 1.00 24.06 423 TYR A C 1
ATOM 3000 O O . TYR A 1 388 ? -25.189 5.255 -21.214 1.00 23.70 423 TYR A O 1
ATOM 3009 N N . TYR A 1 389 ? -23.587 4.585 -19.745 1.00 22.47 424 TYR A N 1
ATOM 3010 C CA . TYR A 1 389 ? -23.682 5.791 -18.894 1.00 25.38 424 TYR A CA 1
ATOM 3011 C C . TYR A 1 389 ? -23.522 7.041 -19.776 1.00 27.86 424 TYR A C 1
ATOM 3012 O O . TYR A 1 389 ? -24.348 7.977 -19.712 1.00 23.03 424 TYR A O 1
ATOM 3021 N N . ASN A 1 390 ? -22.449 7.086 -20.573 1.00 23.79 425 ASN A N 1
ATOM 3022 C CA . ASN A 1 390 ? -22.159 8.243 -21.461 1.00 24.78 425 ASN A CA 1
ATOM 3023 C C . ASN A 1 390 ? -23.254 8.414 -22.507 1.00 23.93 425 ASN A C 1
ATOM 3024 O O . ASN A 1 390 ? -23.594 9.590 -22.810 1.00 23.42 425 ASN A O 1
ATOM 3029 N N . HIS A 1 391 ? -23.862 7.325 -22.956 1.00 24.28 426 HIS A N 1
ATOM 3030 C CA . HIS A 1 391 ? -24.988 7.360 -23.916 1.00 26.00 426 HIS A CA 1
ATOM 3031 C C . HIS A 1 391 ? -26.211 8.030 -23.273 1.00 27.70 426 HIS A C 1
ATOM 3032 O O . HIS A 1 391 ? -26.901 8.795 -23.939 1.00 26.92 426 HIS A O 1
ATOM 3039 N N . VAL A 1 392 ? -26.526 7.648 -22.043 1.00 25.83 427 VAL A N 1
ATOM 3040 C CA . VAL A 1 392 ? -27.646 8.261 -21.261 1.00 24.59 427 VAL A CA 1
ATOM 3041 C C . VAL A 1 392 ? -27.361 9.761 -21.157 1.00 26.96 427 VAL A C 1
ATOM 3042 O O . VAL A 1 392 ? -28.290 10.553 -21.423 1.00 28.00 427 VAL A O 1
ATOM 3046 N N . SER A 1 393 ? -26.146 10.151 -20.751 1.00 23.39 428 SER A N 1
ATOM 3047 C CA . SER A 1 393 ? -25.771 11.577 -20.507 1.00 25.79 428 SER A CA 1
ATOM 3048 C C . SER A 1 393 ? -26.004 12.370 -21.793 1.00 28.38 428 SER A C 1
ATOM 3049 O O . SER A 1 393 ? -26.637 13.459 -21.737 1.00 26.71 428 SER A O 1
ATOM 3052 N N . ALA A 1 394 ? -25.529 11.840 -22.919 1.00 25.81 429 ALA A N 1
ATOM 3053 C CA . ALA A 1 394 ? -25.657 12.505 -24.227 1.00 24.05 429 ALA A CA 1
ATOM 3054 C C . ALA A 1 394 ? -27.134 12.537 -24.629 1.00 24.61 429 ALA A C 1
ATOM 3055 O O . ALA A 1 394 ? -27.550 13.561 -25.168 1.00 28.83 429 ALA A O 1
ATOM 3057 N N . THR A 1 395 ? -27.875 11.456 -24.471 1.00 26.03 430 THR A N 1
ATOM 3058 C CA . THR A 1 395 ? -29.244 11.327 -25.023 1.00 28.53 430 THR A CA 1
ATOM 3059 C C . THR A 1 395 ? -30.151 12.271 -24.232 1.00 29.67 430 THR A C 1
ATOM 3060 O O . THR A 1 395 ? -30.975 12.938 -24.845 1.00 32.08 430 THR A O 1
ATOM 3064 N N . MET A 1 396 ? -30.026 12.273 -22.902 1.00 29.19 431 MET A N 1
ATOM 3065 C CA . MET A 1 396 ? -30.921 13.051 -22.001 1.00 29.40 431 MET A CA 1
ATOM 3066 C C . MET A 1 396 ? -30.432 14.508 -21.840 1.00 31.77 431 MET A C 1
ATOM 3067 O O . MET A 1 396 ? -31.138 15.297 -21.209 1.00 31.35 431 MET A O 1
ATOM 3072 N N . GLY A 1 397 ? -29.199 14.843 -22.225 1.00 28.98 432 GLY A N 1
ATOM 3073 C CA . GLY A 1 397 ? -28.599 16.163 -21.959 1.00 28.16 432 GLY A CA 1
ATOM 3074 C C . GLY A 1 397 ? -28.462 16.410 -20.468 1.00 30.90 432 GLY A C 1
ATOM 3075 O O . GLY A 1 397 ? -28.759 17.514 -19.985 1.00 29.69 432 GLY A O 1
ATOM 3076 N N . LEU A 1 398 ? -27.998 15.424 -19.734 1.00 28.85 433 LEU A N 1
ATOM 3077 C CA . LEU A 1 398 ? -27.748 15.543 -18.285 1.00 28.98 433 LEU A CA 1
ATOM 3078 C C . LEU A 1 398 ? -26.275 15.266 -17.984 1.00 32.50 433 LEU A C 1
ATOM 3079 O O . LEU A 1 398 ? -25.729 14.254 -18.480 1.00 29.97 433 LEU A O 1
ATOM 3084 N N . SER A 1 399 ? -25.647 16.181 -17.259 1.00 25.58 434 SER A N 1
ATOM 3085 C CA . SER A 1 399 ? -24.271 16.050 -16.742 1.00 27.78 434 SER A CA 1
ATOM 3086 C C . SER A 1 399 ? -24.294 14.900 -15.749 1.00 28.07 434 SER A C 1
ATOM 3087 O O . SER A 1 399 ? -25.409 14.484 -15.348 1.00 24.46 434 SER A O 1
ATOM 3090 N N . ASN A 1 400 ? -23.114 14.465 -15.303 1.00 28.94 435 ASN A N 1
ATOM 3091 C CA . ASN A 1 400 ? -23.010 13.381 -14.297 1.00 32.60 435 ASN A CA 1
ATOM 3092 C C . ASN A 1 400 ? -23.673 13.820 -12.990 1.00 33.53 435 ASN A C 1
ATOM 3093 O O . ASN A 1 400 ? -24.161 12.930 -12.275 1.00 36.33 435 ASN A O 1
ATOM 3098 N N . THR A 1 401 ? -23.643 15.114 -12.644 1.00 34.07 436 THR A N 1
ATOM 3099 C CA . THR A 1 401 ? -24.200 15.563 -11.329 1.00 34.74 436 THR A CA 1
ATOM 3100 C C . THR A 1 401 ? -25.734 15.530 -11.374 1.00 31.34 436 THR A C 1
ATOM 3101 O O . THR A 1 401 ? -26.321 15.114 -10.377 1.00 31.03 436 THR A O 1
ATOM 3105 N N . GLU A 1 402 ? -26.342 15.846 -12.518 1.00 30.57 437 GLU A N 1
ATOM 3106 C CA . GLU A 1 402 ? -27.799 15.667 -12.762 1.00 34.04 437 GLU A CA 1
ATOM 3107 C C . GLU A 1 402 ? -28.101 14.175 -12.718 1.00 33.44 437 GLU A C 1
ATOM 3108 O O . GLU A 1 402 ? -29.052 13.795 -12.066 1.00 32.23 437 GLU A O 1
ATOM 3114 N N . LEU A 1 403 ? -27.323 13.332 -13.410 1.00 31.19 438 LEU A N 1
ATOM 3115 C CA . LEU A 1 403 ? -27.643 11.886 -13.431 1.00 29.19 438 LEU A CA 1
ATOM 3116 C C . LEU A 1 403 ? -27.519 11.323 -12.012 1.00 25.90 438 LEU A C 1
ATOM 3117 O O . LEU A 1 403 ? -28.256 10.423 -11.720 1.00 25.95 438 LEU A O 1
ATOM 3122 N N . ASP A 1 404 ? -26.606 11.846 -11.193 1.00 27.98 439 ASP A N 1
ATOM 3123 C CA . ASP A 1 404 ? -26.382 11.424 -9.776 1.00 29.88 439 ASP A CA 1
ATOM 3124 C C . ASP A 1 404 ? -27.728 11.403 -9.042 1.00 30.11 439 ASP A C 1
ATOM 3125 O O . ASP A 1 404 ? -27.841 10.645 -8.073 1.00 29.53 439 ASP A O 1
ATOM 3130 N N . GLU A 1 405 ? -28.686 12.251 -9.434 1.00 31.39 440 GLU A N 1
ATOM 3131 C CA . GLU A 1 405 ? -30.006 12.293 -8.712 1.00 37.01 440 GLU A CA 1
ATOM 3132 C C . GLU A 1 405 ? -30.754 10.938 -8.761 1.00 35.02 440 GLU A C 1
ATOM 3133 O O . GLU A 1 405 ? -31.461 10.624 -7.773 1.00 29.75 440 GLU A O 1
ATOM 3139 N N . PHE A 1 406 ? -30.663 10.153 -9.849 1.00 29.62 441 PHE A N 1
ATOM 3140 C CA . PHE A 1 406 ? -31.470 8.916 -10.034 1.00 28.70 441 PHE A CA 1
ATOM 3141 C C . PHE A 1 406 ? -30.695 7.714 -10.622 1.00 28.00 441 PHE A C 1
ATOM 3142 O O . PHE A 1 406 ? -31.242 6.605 -10.551 1.00 28.10 441 PHE A O 1
ATOM 3150 N N . TYR A 1 407 ? -29.473 7.895 -11.123 1.00 27.77 442 TYR A N 1
ATOM 3151 C CA . TYR A 1 407 ? -28.718 6.818 -11.825 1.00 27.58 442 TYR A CA 1
ATOM 3152 C C . TYR A 1 407 ? -27.238 6.976 -11.477 1.00 26.11 442 TYR A C 1
ATOM 3153 O O . TYR A 1 407 ? -26.622 7.983 -11.859 1.00 26.55 442 TYR A O 1
ATOM 3162 N N . ARG A 1 408 ? -26.727 6.030 -10.713 1.00 26.17 443 ARG A N 1
ATOM 3163 C CA . ARG A 1 408 ? -25.298 5.931 -10.400 1.00 27.05 443 ARG A CA 1
ATOM 3164 C C . ARG A 1 408 ? -24.765 4.585 -10.882 1.00 27.78 443 ARG A C 1
ATOM 3165 O O . ARG A 1 408 ? -25.442 3.573 -10.750 1.00 27.68 443 ARG A O 1
ATOM 3173 N N . TYR A 1 409 ? -23.550 4.650 -11.390 1.00 27.73 444 TYR A N 1
ATOM 3174 C CA . TYR A 1 409 ? -22.826 3.523 -12.028 1.00 27.30 444 TYR A CA 1
ATOM 3175 C C . TYR A 1 409 ? -21.493 3.367 -11.316 1.00 22.25 444 TYR A C 1
ATOM 3176 O O . TYR A 1 409 ? -20.647 4.247 -11.415 1.00 24.45 444 TYR A O 1
ATOM 3185 N N . PHE A 1 410 ? -21.325 2.239 -10.666 1.00 23.51 445 PHE A N 1
ATOM 3186 C CA . PHE A 1 410 ? -20.175 1.963 -9.790 1.00 24.00 445 PHE A CA 1
ATOM 3187 C C . PHE A 1 410 ? -19.232 1.018 -10.522 1.00 22.23 445 PHE A C 1
ATOM 3188 O O . PHE A 1 410 ? -19.703 -0.044 -10.946 1.00 24.17 445 PHE A O 1
ATOM 3196 N N . ARG A 1 411 ? -17.979 1.445 -10.662 1.00 23.15 446 ARG A N 1
ATOM 3197 C CA . ARG A 1 411 ? -16.863 0.619 -11.201 1.00 22.42 446 ARG A CA 1
ATOM 3198 C C . ARG A 1 411 ? -16.188 -0.058 -10.009 1.00 21.83 446 ARG A C 1
ATOM 3199 O O . ARG A 1 411 ? -15.556 0.646 -9.193 1.00 23.41 446 ARG A O 1
ATOM 3207 N N . VAL A 1 412 ? -16.364 -1.376 -9.921 1.00 24.18 447 VAL A N 1
ATOM 3208 C CA . VAL A 1 412 ? -15.817 -2.214 -8.814 1.00 27.22 447 VAL A CA 1
ATOM 3209 C C . VAL A 1 412 ? -14.516 -2.867 -9.282 1.00 26.39 447 VAL A C 1
ATOM 3210 O O . VAL A 1 412 ? -14.553 -3.826 -10.057 1.00 26.25 447 VAL A O 1
ATOM 3214 N N . SER A 1 413 ? -13.403 -2.359 -8.792 1.00 25.68 448 SER A N 1
ATOM 3215 C CA . SER A 1 413 ? -12.066 -2.888 -9.132 1.00 27.25 448 SER A CA 1
ATOM 3216 C C . SER A 1 413 ? -11.895 -4.247 -8.461 1.00 27.84 448 SER A C 1
ATOM 3217 O O . SER A 1 413 ? -12.412 -4.432 -7.314 1.00 27.28 448 SER A O 1
ATOM 3220 N N . GLY A 1 414 ? -11.234 -5.183 -9.147 1.00 26.27 449 GLY A N 1
ATOM 3221 C CA . GLY A 1 414 ? -10.876 -6.494 -8.577 1.00 28.03 449 GLY A CA 1
ATOM 3222 C C . GLY A 1 414 ? -12.089 -7.357 -8.279 1.00 30.39 449 GLY A C 1
ATOM 3223 O O . GLY A 1 414 ? -12.019 -8.258 -7.367 1.00 27.01 449 GLY A O 1
ATOM 3224 N N . CYS A 1 415 ? -13.166 -7.111 -9.027 1.00 28.01 450 CYS A N 1
ATOM 3225 C CA . CYS A 1 415 ? -14.388 -7.934 -9.009 1.00 25.39 450 CYS A CA 1
ATOM 3226 C C . CYS A 1 415 ? -14.606 -8.553 -10.388 1.00 25.96 450 CYS A C 1
ATOM 3227 O O . CYS A 1 415 ? -14.438 -7.878 -11.467 1.00 23.84 450 CYS A O 1
ATOM 3230 N N . GLY A 1 416 ? -14.997 -9.807 -10.362 1.00 23.09 451 GLY A N 1
ATOM 3231 C CA . GLY A 1 416 ? -15.222 -10.579 -11.579 1.00 22.59 451 GLY A CA 1
ATOM 3232 C C . GLY A 1 416 ? -16.658 -10.480 -11.998 1.00 24.78 451 GLY A C 1
ATOM 3233 O O . GLY A 1 416 ? -17.277 -9.419 -11.748 1.00 26.89 451 GLY A O 1
ATOM 3234 N N . HIS A 1 417 ? -17.117 -11.523 -12.701 1.00 26.71 452 HIS A N 1
ATOM 3235 C CA . HIS A 1 417 ? -18.468 -11.637 -13.290 1.00 26.56 452 HIS A CA 1
ATOM 3236 C C . HIS A 1 417 ? -19.507 -11.923 -12.192 1.00 28.60 452 HIS A C 1
ATOM 3237 O O . HIS A 1 417 ? -19.736 -13.069 -11.925 1.00 27.03 452 HIS A O 1
ATOM 3244 N N . CYS A 1 418 ? -20.111 -10.886 -11.598 1.00 31.54 453 CYS A N 1
ATOM 3245 C CA . CYS A 1 418 ? -21.187 -10.929 -10.550 1.00 33.75 453 CYS A CA 1
ATOM 3246 C C . CYS A 1 418 ? -20.634 -11.335 -9.183 1.00 35.33 453 CYS A C 1
ATOM 3247 O O . CYS A 1 418 ? -21.292 -11.053 -8.150 1.00 31.92 453 CYS A O 1
ATOM 3250 N N . SER A 1 419 ? -19.479 -11.985 -9.178 1.00 31.61 454 SER A N 1
ATOM 3251 C CA . SER A 1 419 ? -18.763 -12.390 -7.955 1.00 34.68 454 SER A CA 1
ATOM 3252 C C . SER A 1 419 ? -17.326 -12.739 -8.326 1.00 35.77 454 SER A C 1
ATOM 3253 O O . SER A 1 419 ? -16.937 -12.540 -9.535 1.00 34.84 454 SER A O 1
ATOM 3256 N N . GLY A 1 420 ? -16.568 -13.204 -7.330 1.00 36.00 455 GLY A N 1
ATOM 3257 C CA . GLY A 1 420 ? -15.144 -13.551 -7.457 1.00 35.98 455 GLY A CA 1
ATOM 3258 C C . GLY A 1 420 ? -14.285 -12.352 -7.838 1.00 34.39 455 GLY A C 1
ATOM 3259 O O . GLY A 1 420 ? -14.777 -11.213 -7.751 1.00 32.85 455 GLY A O 1
ATOM 3260 N N . GLY A 1 421 ? -13.061 -12.615 -8.295 1.00 32.45 456 GLY A N 1
ATOM 3261 C CA . GLY A 1 421 ? -12.017 -11.600 -8.479 1.00 34.19 456 GLY A CA 1
ATOM 3262 C C . GLY A 1 421 ? -11.122 -11.541 -7.266 1.00 30.72 456 GLY A C 1
ATOM 3263 O O . GLY A 1 421 ? -11.445 -12.206 -6.254 1.00 29.77 456 GLY A O 1
ATOM 3264 N N . ILE A 1 422 ? -10.017 -10.809 -7.358 1.00 27.26 457 ILE A N 1
ATOM 3265 C CA . ILE A 1 422 ? -8.943 -10.902 -6.331 1.00 31.83 457 ILE A CA 1
ATOM 3266 C C . ILE A 1 422 ? -8.925 -9.658 -5.455 1.00 32.16 457 ILE A C 1
ATOM 3267 O O . ILE A 1 422 ? -8.076 -9.620 -4.565 1.00 29.95 457 ILE A O 1
ATOM 3272 N N . GLY A 1 423 ? -9.822 -8.699 -5.702 1.00 28.16 458 GLY A N 1
ATOM 3273 C CA . GLY A 1 423 ? -9.865 -7.405 -4.999 1.00 28.59 458 GLY A CA 1
ATOM 3274 C C . GLY A 1 423 ? -10.861 -7.379 -3.834 1.00 25.49 458 GLY A C 1
ATOM 3275 O O . GLY A 1 423 ? -11.294 -8.451 -3.375 1.00 28.75 458 GLY A O 1
ATOM 3276 N N . ALA A 1 424 ? -11.252 -6.179 -3.417 1.00 26.99 459 ALA A N 1
ATOM 3277 C CA . ALA A 1 424 ? -12.319 -5.955 -2.404 1.00 30.24 459 ALA A CA 1
ATOM 3278 C C . ALA A 1 424 ? -13.666 -5.999 -3.137 1.00 26.97 459 ALA A C 1
ATOM 3279 O O . ALA A 1 424 ? -14.283 -4.926 -3.375 1.00 28.73 459 ALA A O 1
ATOM 3281 N N . ASN A 1 425 ? -14.041 -7.214 -3.550 1.00 28.85 460 ASN A N 1
ATOM 3282 C CA . ASN A 1 425 ? -15.099 -7.473 -4.550 1.00 30.12 460 ASN A CA 1
ATOM 3283 C C . ASN A 1 425 ? -16.480 -7.553 -3.885 1.00 33.05 460 ASN A C 1
ATOM 3284 O O . ASN A 1 425 ? -17.437 -7.267 -4.601 1.00 31.84 460 ASN A O 1
ATOM 3289 N N . ARG A 1 426 ? -16.586 -7.981 -2.612 1.00 30.70 461 ARG A N 1
ATOM 3290 C CA . ARG A 1 426 ? -17.865 -8.376 -1.969 1.00 31.42 461 ARG A CA 1
ATOM 3291 C C . ARG A 1 426 ? -18.651 -7.102 -1.661 1.00 31.96 461 ARG A C 1
ATOM 3292 O O . ARG A 1 426 ? -18.304 -6.402 -0.671 1.00 32.72 461 ARG A O 1
ATOM 3300 N N . ILE A 1 427 ? -19.598 -6.757 -2.545 1.00 31.12 462 ILE A N 1
ATOM 3301 C CA . ILE A 1 427 ? -20.421 -5.519 -2.460 1.00 30.85 462 ILE A CA 1
ATOM 3302 C C . ILE A 1 427 ? -21.882 -5.816 -2.063 1.00 33.56 462 ILE A C 1
ATOM 3303 O O . ILE A 1 427 ? -22.620 -4.813 -1.959 1.00 32.97 462 ILE A O 1
ATOM 3308 N N . GLY A 1 428 ? -22.288 -7.087 -1.951 1.00 34.75 463 GLY A N 1
ATOM 3309 C CA . GLY A 1 428 ? -23.609 -7.543 -1.456 1.00 37.18 463 GLY A CA 1
ATOM 3310 C C . GLY A 1 428 ? -24.691 -7.601 -2.523 1.00 37.74 463 GLY A C 1
ATOM 3311 O O . GLY A 1 428 ? -25.871 -7.572 -2.172 1.00 36.11 463 GLY A O 1
ATOM 3312 N N . ASN A 1 429 ? -24.330 -7.699 -3.796 1.00 34.95 464 ASN A N 1
ATOM 3313 C CA . ASN A 1 429 ? -25.309 -7.883 -4.901 1.00 32.79 464 ASN A CA 1
ATOM 3314 C C . ASN A 1 429 ? -25.906 -9.293 -4.848 1.00 30.99 464 ASN A C 1
ATOM 3315 O O . ASN A 1 429 ? -26.954 -9.499 -5.448 1.00 27.15 464 ASN A O 1
ATOM 3320 N N . ASN A 1 430 ? -25.257 -10.264 -4.202 1.00 31.99 465 ASN A N 1
ATOM 3321 C CA . ASN A 1 430 ? -25.857 -11.611 -4.028 1.00 32.97 465 ASN A CA 1
ATOM 3322 C C . ASN A 1 430 ? -25.123 -12.336 -2.908 1.00 35.79 465 ASN A C 1
ATOM 3323 O O . ASN A 1 430 ? -24.218 -11.733 -2.314 1.00 32.88 465 ASN A O 1
ATOM 3328 N N . ARG A 1 431 ? -25.487 -13.582 -2.640 1.00 34.92 466 ARG A N 1
ATOM 3329 C CA . ARG A 1 431 ? -24.857 -14.364 -1.546 1.00 38.57 466 ARG A CA 1
ATOM 3330 C C . ARG A 1 431 ? -23.392 -14.603 -1.856 1.00 38.06 466 ARG A C 1
ATOM 3331 O O . ARG A 1 431 ? -22.582 -14.349 -0.960 1.00 39.15 466 ARG A O 1
ATOM 3339 N N . ALA A 1 432 ? -23.095 -15.088 -3.059 1.00 36.82 467 ALA A N 1
ATOM 3340 C CA . ALA A 1 432 ? -21.732 -15.415 -3.523 1.00 37.14 467 ALA A CA 1
ATOM 3341 C C . ALA A 1 432 ? -20.823 -14.196 -3.322 1.00 36.39 467 ALA A C 1
ATOM 3342 O O . ALA A 1 432 ? -19.631 -14.370 -3.080 1.00 33.47 467 ALA A O 1
ATOM 3344 N N . ASN A 1 433 ? -21.360 -12.986 -3.479 1.00 35.89 468 ASN A N 1
ATOM 3345 C CA . ASN A 1 433 ? -20.557 -11.742 -3.398 1.00 33.83 468 ASN A CA 1
ATOM 3346 C C . ASN A 1 433 ? -20.957 -10.943 -2.155 1.00 29.96 468 ASN A C 1
ATOM 3347 O O . ASN A 1 433 ? -20.781 -9.724 -2.124 1.00 31.22 468 ASN A O 1
ATOM 3352 N N . LEU A 1 434 ? -21.487 -11.613 -1.140 1.00 33.62 469 LEU A N 1
ATOM 3353 C CA . LEU A 1 434 ? -21.927 -10.946 0.109 1.00 32.93 469 LEU A CA 1
ATOM 3354 C C . LEU A 1 434 ? -20.735 -10.510 0.983 1.00 30.78 469 LEU A C 1
ATOM 3355 O O . LEU A 1 434 ? -19.887 -11.328 1.340 1.00 35.50 469 LEU A O 1
ATOM 3360 N N . GLY A 1 435 ? -20.698 -9.250 1.356 1.00 30.94 470 GLY A N 1
ATOM 3361 C CA . GLY A 1 435 ? -19.786 -8.739 2.393 1.00 37.82 470 GLY A CA 1
ATOM 3362 C C . GLY A 1 435 ? -20.547 -8.398 3.661 1.00 37.75 470 GLY A C 1
ATOM 3363 O O . GLY A 1 435 ? -21.044 -9.325 4.301 1.00 37.39 470 GLY A O 1
ATOM 3364 N N . GLY A 1 436 ? -20.608 -7.117 4.004 1.00 39.38 471 GLY A N 1
ATOM 3365 C CA . GLY A 1 436 ? -21.326 -6.619 5.182 1.00 43.13 471 GLY A CA 1
ATOM 3366 C C . GLY A 1 436 ? -22.823 -6.463 4.924 1.00 45.34 471 GLY A C 1
ATOM 3367 O O . GLY A 1 436 ? -23.318 -6.802 3.823 1.00 37.75 471 GLY A O 1
ATOM 3368 N N . LYS A 1 437 ? -23.537 -5.951 5.923 1.00 47.90 472 LYS A N 1
ATOM 3369 C CA . LYS A 1 437 ? -25.014 -5.915 5.914 1.00 43.84 472 LYS A CA 1
ATOM 3370 C C . LYS A 1 437 ? -25.453 -4.532 6.374 1.00 47.97 472 LYS A C 1
ATOM 3371 O O . LYS A 1 437 ? -26.471 -4.463 7.090 1.00 49.10 472 LYS A O 1
ATOM 3377 N N . GLU A 1 438 ? -24.751 -3.483 5.936 1.00 41.48 473 GLU A N 1
ATOM 3378 C CA . GLU A 1 438 ? -25.182 -2.069 6.112 1.00 42.29 473 GLU A CA 1
ATOM 3379 C C . GLU A 1 438 ? -25.248 -1.423 4.735 1.00 42.31 473 GLU A C 1
ATOM 3380 O O . GLU A 1 438 ? -24.660 -1.985 3.796 1.00 40.86 473 GLU A O 1
ATOM 3386 N N . ALA A 1 439 ? -25.934 -0.292 4.623 1.00 39.56 474 ALA A N 1
ATOM 3387 C CA . ALA A 1 439 ? -26.163 0.407 3.343 1.00 42.78 474 ALA A CA 1
ATOM 3388 C C . ALA A 1 439 ? -24.811 0.700 2.656 1.00 48.24 474 ALA A C 1
ATOM 3389 O O . ALA A 1 439 ? -24.720 0.528 1.433 1.00 38.76 474 ALA A O 1
ATOM 3391 N N . LYS A 1 440 ? -23.788 1.086 3.425 1.00 44.18 475 LYS A N 1
ATOM 3392 C CA . LYS A 1 440 ? -22.486 1.560 2.879 1.00 45.96 475 LYS A CA 1
ATOM 3393 C C . LYS A 1 440 ? -21.727 0.408 2.188 1.00 39.86 475 LYS A C 1
ATOM 3394 O O . LYS A 1 440 ? -20.849 0.727 1.349 1.00 41.95 475 LYS A O 1
ATOM 3400 N N . ASN A 1 441 ? -21.954 -0.849 2.587 1.00 34.99 476 ASN A N 1
ATOM 3401 C CA . ASN A 1 441 ? -21.151 -2.004 2.119 1.00 33.25 476 ASN A CA 1
ATOM 3402 C C . ASN A 1 441 ? -22.055 -3.086 1.535 1.00 30.40 476 ASN A C 1
ATOM 3403 O O . ASN A 1 441 ? -21.565 -4.170 1.295 1.00 37.20 476 ASN A O 1
ATOM 3408 N N . ASN A 1 442 ? -23.327 -2.790 1.265 1.00 31.38 477 ASN A N 1
ATOM 3409 C CA . ASN A 1 442 ? -24.285 -3.781 0.717 1.00 32.77 477 ASN A CA 1
ATOM 3410 C C . ASN A 1 442 ? -25.154 -3.035 -0.288 1.00 31.52 477 ASN A C 1
ATOM 3411 O O . ASN A 1 442 ? -25.844 -2.128 0.159 1.00 29.88 477 ASN A O 1
ATOM 3416 N N . VAL A 1 443 ? -25.091 -3.383 -1.592 1.00 29.31 478 VAL A N 1
ATOM 3417 C CA . VAL A 1 443 ? -25.713 -2.534 -2.655 1.00 32.19 478 VAL A CA 1
ATOM 3418 C C . VAL A 1 443 ? -27.236 -2.614 -2.567 1.00 29.81 478 VAL A C 1
ATOM 3419 O O . VAL A 1 443 ? -27.914 -1.656 -3.042 1.00 28.55 478 VAL A O 1
ATOM 3423 N N . LEU A 1 444 ? -27.768 -3.733 -2.089 1.00 33.33 479 LEU A N 1
ATOM 3424 C CA . LEU A 1 444 ? -29.250 -3.912 -1.986 1.00 35.69 479 LEU A CA 1
ATOM 3425 C C . LEU A 1 444 ? -29.793 -2.988 -0.879 1.00 34.85 479 LEU A C 1
ATOM 3426 O O . LEU A 1 444 ? -30.789 -2.300 -1.156 1.00 34.56 479 LEU A O 1
ATOM 3431 N N . LEU A 1 445 ? -29.123 -2.908 0.278 1.00 35.37 480 LEU A N 1
ATOM 3432 C CA . LEU A 1 445 ? -29.475 -1.943 1.369 1.00 33.41 480 LEU A CA 1
ATOM 3433 C C . LEU A 1 445 ? -29.198 -0.517 0.918 1.00 33.87 480 LEU A C 1
ATOM 3434 O O . LEU A 1 445 ? -29.987 0.405 1.247 1.00 32.84 480 LEU A O 1
ATOM 3439 N N . ALA A 1 446 ? -28.125 -0.284 0.155 1.00 31.58 481 ALA A N 1
ATOM 3440 C CA . ALA A 1 446 ? -27.870 1.064 -0.391 1.00 29.37 481 ALA A CA 1
ATOM 3441 C C . ALA A 1 446 ? -29.055 1.460 -1.283 1.00 25.90 481 ALA A C 1
ATOM 3442 O O . ALA A 1 446 ? -29.404 2.631 -1.332 1.00 32.86 481 ALA A O 1
ATOM 3444 N N . LEU A 1 447 ? -29.665 0.519 -1.987 1.00 28.13 482 LEU A N 1
ATOM 3445 C CA . LEU A 1 447 ? -30.773 0.879 -2.909 1.00 28.48 482 LEU A CA 1
ATOM 3446 C C . LEU A 1 447 ? -32.002 1.218 -2.034 1.00 29.64 482 LEU A C 1
ATOM 3447 O O . LEU A 1 447 ? -32.652 2.240 -2.285 1.00 31.92 482 LEU A O 1
ATOM 3452 N N . VAL A 1 448 ? -32.269 0.397 -1.031 1.00 34.22 483 VAL A N 1
ATOM 3453 C CA . VAL A 1 448 ? -33.395 0.628 -0.070 1.00 38.46 483 VAL A CA 1
ATOM 3454 C C . VAL A 1 448 ? -33.217 2.030 0.546 1.00 39.02 483 VAL A C 1
ATOM 3455 O O . VAL A 1 448 ? -34.161 2.838 0.473 1.00 41.45 483 VAL A O 1
ATOM 3459 N N . LYS A 1 449 ? -32.011 2.368 1.018 1.00 38.78 484 LYS A N 1
ATOM 3460 C CA . LYS A 1 449 ? -3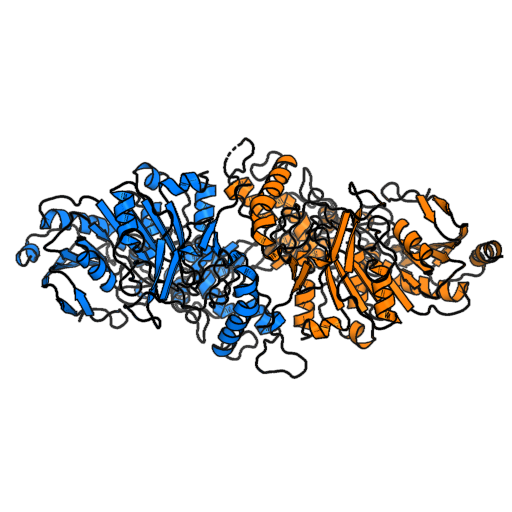1.742 3.655 1.716 1.00 35.78 484 LYS A CA 1
ATOM 3461 C C . LYS A 1 449 ? -31.917 4.839 0.760 1.00 36.69 484 LYS A C 1
ATOM 3462 O O . LYS A 1 449 ? -32.394 5.928 1.171 1.00 36.67 484 LYS A O 1
ATOM 3468 N N . TRP A 1 450 ? -31.518 4.672 -0.494 1.00 32.37 485 TRP A N 1
ATOM 3469 C CA . TRP A 1 450 ? -31.675 5.731 -1.515 1.00 33.86 485 TRP A CA 1
ATOM 3470 C C . TRP A 1 450 ? -33.173 5.929 -1.789 1.00 34.12 485 TRP A C 1
ATOM 3471 O O . TRP A 1 450 ? -33.586 7.110 -1.836 1.00 37.12 485 TRP A O 1
ATOM 3482 N N . VAL A 1 451 ? -33.921 4.837 -2.011 1.00 35.38 486 VAL A N 1
ATOM 3483 C CA . VAL A 1 451 ? -35.357 4.932 -2.402 1.00 40.53 486 VAL A CA 1
ATOM 3484 C C . VAL A 1 451 ? -36.126 5.465 -1.180 1.00 40.06 486 VAL A C 1
ATOM 3485 O O . VAL A 1 451 ? -36.855 6.445 -1.343 1.00 36.35 486 VAL A O 1
ATOM 3489 N N . GLU A 1 452 ? -35.874 4.922 0.009 1.00 39.51 487 GLU A N 1
ATOM 3490 C CA . GLU A 1 452 ? -36.715 5.198 1.214 1.00 38.49 487 GLU A CA 1
ATOM 3491 C C . GLU A 1 452 ? -36.271 6.471 1.957 1.00 36.75 487 GLU A C 1
ATOM 3492 O O . GLU A 1 452 ? -37.160 7.246 2.336 1.00 42.25 487 GLU A O 1
ATOM 3498 N N A GLU A 1 453 ? -34.969 6.713 2.149 0.50 37.05 488 GLU A N 1
ATOM 3499 N N B GLU A 1 453 ? -34.968 6.722 2.108 0.50 36.26 488 GLU A N 1
ATOM 3500 C CA A GLU A 1 453 ? -34.434 7.877 2.918 0.50 37.56 488 GLU A CA 1
ATOM 3501 C CA B GLU A 1 453 ? -34.404 7.848 2.908 0.50 36.07 488 GLU A CA 1
ATOM 3502 C C A GLU A 1 453 ? -33.996 9.031 2.001 0.50 38.57 488 GLU A C 1
ATOM 3503 C C B GLU A 1 453 ? -33.857 8.978 2.025 0.50 38.08 488 GLU A C 1
ATOM 3504 O O A GLU A 1 453 ? -33.806 10.134 2.522 0.50 39.95 488 GLU A O 1
ATOM 3505 O O B GLU A 1 453 ? -33.418 9.988 2.602 0.50 39.33 488 GLU A O 1
ATOM 3516 N N . GLY A 1 454 ? -33.799 8.806 0.696 1.00 36.35 489 GLY A N 1
ATOM 3517 C CA . GLY A 1 454 ? -33.261 9.842 -0.211 1.00 34.84 489 GLY A CA 1
ATOM 3518 C C . GLY A 1 454 ? -31.751 10.027 -0.074 1.00 31.69 489 GLY A C 1
ATOM 3519 O O . GLY A 1 454 ? -31.245 10.997 -0.588 1.00 32.48 489 GLY A O 1
ATOM 3520 N N . GLN A 1 455 ? -31.048 9.111 0.582 1.00 35.41 490 GLN A N 1
ATOM 3521 C CA . GLN A 1 455 ? -29.572 9.113 0.756 1.00 33.94 490 GLN A CA 1
ATOM 3522 C C . GLN A 1 455 ? -28.968 8.199 -0.326 1.00 33.96 490 GLN A C 1
ATOM 3523 O O . GLN A 1 455 ? -28.989 6.994 -0.135 1.00 32.17 490 GLN A O 1
ATOM 3529 N N . ALA A 1 456 ? -28.547 8.789 -1.454 1.00 34.55 491 ALA A N 1
ATOM 3530 C CA . ALA A 1 456 ? -27.833 8.123 -2.577 1.00 34.01 491 ALA A CA 1
ATOM 3531 C C . ALA A 1 456 ? -26.487 7.570 -2.109 1.00 33.20 491 ALA A C 1
ATOM 3532 O O . ALA A 1 456 ? -25.745 8.243 -1.417 1.00 32.30 491 ALA A O 1
ATOM 3534 N N . PRO A 1 457 ? -26.023 6.417 -2.618 1.00 34.81 492 PRO A N 1
ATOM 3535 C CA . PRO A 1 457 ? -24.638 5.992 -2.382 1.00 32.85 492 PRO A CA 1
ATOM 3536 C C . PRO A 1 457 ? -23.652 6.905 -3.137 1.00 36.93 492 PRO A C 1
ATOM 3537 O O . PRO A 1 457 ? -23.859 7.178 -4.307 1.00 30.88 492 PRO A O 1
ATOM 3541 N N . GLU A 1 458 ? -22.657 7.418 -2.415 1.00 38.57 493 GLU A N 1
ATOM 3542 C CA . GLU A 1 458 ? -21.535 8.245 -2.930 1.00 41.38 493 GLU A CA 1
ATOM 3543 C C . GLU A 1 458 ? -20.514 7.273 -3.543 1.00 36.84 493 GLU A C 1
ATOM 3544 O O . GLU A 1 458 ? -20.035 7.543 -4.651 1.00 33.36 493 GLU A O 1
ATOM 3550 N N . THR A 1 459 ? -20.200 6.240 -2.763 1.00 34.51 494 THR A N 1
ATOM 3551 C CA . THR A 1 459 ? -19.360 5.050 -3.048 1.00 35.07 494 THR A CA 1
ATOM 3552 C C . THR A 1 459 ? -20.156 3.790 -2.691 1.00 34.22 494 THR A C 1
ATOM 3553 O O . THR A 1 459 ? -21.161 3.911 -1.988 1.00 33.73 494 THR A O 1
ATOM 3557 N N . ILE A 1 460 ? -19.745 2.629 -3.180 1.00 30.80 495 ILE A N 1
ATOM 3558 C CA . ILE A 1 460 ? -20.208 1.317 -2.633 1.00 31.20 495 ILE A CA 1
ATOM 3559 C C . ILE A 1 460 ? -18.999 0.569 -2.101 1.00 32.75 495 ILE A C 1
ATOM 3560 O O . ILE A 1 460 ? -18.003 0.417 -2.873 1.00 33.14 495 ILE A O 1
ATOM 3565 N N . THR A 1 461 ? -19.050 0.118 -0.845 1.00 30.29 496 THR A N 1
ATOM 3566 C CA . THR A 1 461 ? -17.877 -0.514 -0.209 1.00 31.36 496 THR A CA 1
ATOM 3567 C C . THR A 1 461 ? -17.874 -1.988 -0.595 1.00 30.67 496 THR A C 1
ATOM 3568 O O . THR A 1 461 ? -18.964 -2.658 -0.534 1.00 33.65 496 THR A O 1
ATOM 3572 N N . GLY A 1 462 ? -16.686 -2.479 -0.969 1.00 28.11 497 GLY A N 1
ATOM 3573 C CA . GLY A 1 462 ? -16.408 -3.902 -1.112 1.00 28.68 497 GLY A CA 1
ATOM 3574 C C . GLY A 1 462 ? -15.305 -4.332 -0.180 1.00 31.06 497 GLY A C 1
ATOM 3575 O O . GLY A 1 462 ? -14.485 -3.478 0.227 1.00 33.60 497 GLY A O 1
ATOM 3576 N N . VAL A 1 463 ? -15.272 -5.620 0.110 1.00 28.98 498 VAL A N 1
ATOM 3577 C CA . VAL A 1 463 ? -14.269 -6.229 1.013 1.00 33.69 498 VAL A CA 1
ATOM 3578 C C . VAL A 1 463 ? -13.794 -7.529 0.409 1.00 30.41 498 VAL A C 1
ATOM 3579 O O . VAL A 1 463 ? -14.528 -8.187 -0.352 1.00 31.80 498 VAL A O 1
ATOM 3583 N N . ARG A 1 464 ? -12.563 -7.864 0.766 1.00 34.27 499 ARG A N 1
ATOM 3584 C CA . ARG A 1 464 ? -12.022 -9.234 0.706 1.00 35.52 499 ARG A CA 1
ATOM 3585 C C . ARG A 1 464 ? -11.744 -9.704 2.144 1.00 36.80 499 ARG A C 1
ATOM 3586 O O . ARG A 1 464 ? -11.198 -8.935 2.961 1.00 36.79 499 ARG A O 1
ATOM 3594 N N . TYR A 1 465 ? -12.142 -10.922 2.475 1.00 39.05 500 TYR A N 1
ATOM 3595 C CA . TYR A 1 465 ? -11.851 -11.499 3.813 1.00 40.89 500 TYR A CA 1
ATOM 3596 C C . TYR A 1 465 ? -10.451 -12.125 3.774 1.00 42.29 500 TYR A C 1
ATOM 3597 O O . TYR A 1 465 ? -9.930 -12.412 2.652 1.00 43.04 500 TYR A O 1
ATOM 3606 N N . VAL A 1 466 ? -9.866 -12.378 4.951 1.00 47.53 501 VAL A N 1
ATOM 3607 C CA . VAL A 1 466 ? -8.540 -13.046 5.060 1.00 41.86 501 VAL A CA 1
ATOM 3608 C C . VAL A 1 466 ? -8.604 -14.302 4.198 1.00 43.95 501 VAL A C 1
ATOM 3609 O O . VAL A 1 466 ? -9.566 -15.075 4.342 1.00 47.67 501 VAL A O 1
ATOM 3613 N N . ASN A 1 467 ? -7.633 -14.418 3.287 1.00 49.48 502 ASN A N 1
ATOM 3614 C CA . ASN A 1 467 ? -7.332 -15.611 2.454 1.00 58.30 502 ASN A CA 1
ATOM 3615 C C . ASN A 1 467 ? -8.368 -15.785 1.326 1.00 59.71 502 ASN A C 1
ATOM 3616 O O . ASN A 1 467 ? -8.371 -16.867 0.704 1.00 51.95 502 ASN A O 1
ATOM 3621 N N . GLY A 1 468 ? -9.154 -14.746 1.003 1.00 57.66 503 GLY A N 1
ATOM 3622 C CA . GLY A 1 468 ? -10.210 -14.799 -0.028 1.00 54.19 503 GLY A CA 1
ATOM 3623 C C . GLY A 1 468 ? -11.367 -15.699 0.381 1.00 52.30 503 GLY A C 1
ATOM 3624 O O . GLY A 1 468 ? -12.124 -16.113 -0.502 1.00 50.01 503 GLY A O 1
ATOM 3625 N N . ALA A 1 469 ? -11.509 -15.983 1.678 1.00 53.56 504 ALA A N 1
ATOM 3626 C CA . ALA A 1 469 ? -12.599 -16.802 2.258 1.00 47.42 504 ALA A CA 1
ATOM 3627 C C . ALA A 1 469 ? -13.947 -16.070 2.153 1.00 49.95 504 ALA A C 1
ATOM 3628 O O . ALA A 1 469 ? -13.990 -14.830 1.925 1.00 42.63 504 ALA A O 1
ATOM 3630 N N . THR A 1 470 ? -15.018 -16.832 2.372 1.00 45.48 505 THR A N 1
ATOM 3631 C CA . THR A 1 470 ? -16.445 -16.421 2.334 1.00 49.87 505 THR A CA 1
ATOM 3632 C C . THR A 1 470 ? -16.772 -15.409 3.429 1.00 48.12 505 THR A C 1
ATOM 3633 O O . THR A 1 470 ? -17.772 -14.696 3.273 1.00 52.21 505 THR A O 1
ATOM 3637 N N . THR A 1 471 ? -16.012 -15.401 4.523 1.00 50.41 506 THR A N 1
ATOM 3638 C CA . THR A 1 471 ? -16.310 -14.609 5.747 1.00 47.53 506 THR A CA 1
ATOM 3639 C C . THR A 1 471 ? -15.029 -14.454 6.558 1.00 46.09 506 THR A C 1
ATOM 3640 O O . THR A 1 471 ? -14.044 -15.143 6.216 1.00 42.94 506 THR A O 1
ATOM 3644 N N . GLY A 1 472 ? -15.072 -13.634 7.608 1.00 46.49 507 GLY A N 1
ATOM 3645 C CA . GLY A 1 472 ? -14.012 -13.581 8.624 1.00 48.95 507 GLY A CA 1
ATOM 3646 C C . GLY A 1 472 ? -13.505 -12.171 8.839 1.00 50.21 507 GLY A C 1
ATOM 3647 O O . GLY A 1 472 ? -14.303 -11.219 8.733 1.00 52.04 507 GLY A O 1
ATOM 3648 N N . LYS A 1 473 ? -12.216 -12.056 9.151 1.00 49.72 508 LYS A N 1
ATOM 3649 C CA . LYS A 1 473 ? -11.489 -10.777 9.277 1.00 54.17 508 LYS A CA 1
ATOM 3650 C C . LYS A 1 473 ? -11.347 -10.176 7.862 1.00 45.53 508 LYS A C 1
ATOM 3651 O O . LYS A 1 473 ? -11.013 -10.927 6.909 1.00 41.31 508 LYS A O 1
ATOM 3657 N N . VAL A 1 474 ? -11.654 -8.885 7.732 1.00 43.16 509 VAL A N 1
ATOM 3658 C CA . VAL A 1 474 ? -11.521 -8.092 6.473 1.00 43.52 509 VAL A CA 1
ATOM 3659 C C . VAL A 1 474 ? -10.026 -7.880 6.252 1.00 43.54 509 VAL A C 1
ATOM 3660 O O . VAL A 1 474 ? -9.363 -7.472 7.210 1.00 44.01 509 VAL A O 1
ATOM 3664 N N . GLU A 1 475 ? -9.526 -8.263 5.073 1.00 43.34 510 GLU A N 1
ATOM 3665 C CA . GLU A 1 475 ? -8.111 -8.121 4.652 1.00 42.91 510 GLU A CA 1
ATOM 3666 C C . GLU A 1 475 ? -7.966 -6.840 3.833 1.00 40.34 510 GLU A C 1
ATOM 3667 O O . GLU A 1 475 ? -6.964 -6.141 3.979 1.00 38.23 510 GLU A O 1
ATOM 3673 N N . VAL A 1 476 ? -8.929 -6.586 2.950 1.00 35.20 511 VAL A N 1
ATOM 3674 C CA . VAL A 1 476 ? -8.927 -5.421 2.029 1.00 34.04 511 VAL A CA 1
ATOM 3675 C C . VAL A 1 476 ? -10.329 -4.859 2.072 1.00 31.98 511 VAL A C 1
ATOM 3676 O O . VAL A 1 476 ? -11.273 -5.657 1.878 1.00 34.28 511 VAL A O 1
ATOM 3680 N N . GLU A 1 477 ? -10.450 -3.541 2.219 1.00 34.36 512 GLU A N 1
ATOM 3681 C CA . GLU A 1 477 ? -11.736 -2.850 2.012 1.00 31.62 512 GLU A CA 1
ATOM 3682 C C . GLU A 1 477 ? -11.556 -1.631 1.114 1.00 28.37 512 GLU A C 1
ATOM 3683 O O . GLU A 1 477 ? -10.623 -0.863 1.334 1.00 29.87 512 GLU A O 1
ATOM 3689 N N . ARG A 1 478 ? -12.494 -1.385 0.202 1.00 28.08 513 ARG A N 1
ATOM 3690 C CA . ARG A 1 478 ? -12.325 -0.275 -0.762 1.00 28.47 513 ARG A CA 1
ATOM 3691 C C . ARG A 1 478 ? -13.695 0.299 -1.112 1.00 28.84 513 ARG A C 1
ATOM 3692 O O . ARG A 1 478 ? -14.605 -0.500 -1.435 1.00 30.32 513 ARG A O 1
ATOM 3700 N N . ARG A 1 479 ? -13.788 1.635 -1.070 1.00 27.42 514 ARG A N 1
ATOM 3701 C CA . ARG A 1 479 ? -14.976 2.410 -1.463 1.00 29.48 514 ARG A CA 1
ATOM 3702 C C . ARG A 1 479 ? -14.917 2.606 -2.973 1.00 29.10 514 ARG A C 1
ATOM 3703 O O . ARG A 1 479 ? -14.225 3.508 -3.406 1.00 28.74 514 ARG A O 1
ATOM 3711 N N . HIS A 1 480 ? -15.618 1.757 -3.736 1.00 28.48 515 HIS A N 1
ATOM 3712 C CA . HIS A 1 480 ? -15.608 1.794 -5.216 1.00 26.50 515 HIS A CA 1
ATOM 3713 C C . HIS A 1 480 ? -16.311 3.053 -5.683 1.00 28.08 515 HIS A C 1
ATOM 3714 O O . HIS A 1 480 ? -17.352 3.379 -5.124 1.00 28.14 515 HIS A O 1
ATOM 3721 N N . CYS A 1 481 ? -15.767 3.701 -6.715 1.00 24.70 516 CYS A N 1
ATOM 3722 C CA . CYS A 1 481 ? -16.183 5.044 -7.172 1.00 26.32 516 CYS A CA 1
ATOM 3723 C C . CYS A 1 481 ? -17.336 4.933 -8.159 1.00 29.31 516 CYS A C 1
ATOM 3724 O O . CYS A 1 481 ? -17.318 3.969 -8.971 1.00 25.23 516 CYS A O 1
ATOM 3727 N N . ARG A 1 482 ? -18.230 5.924 -8.123 1.00 24.98 517 ARG A N 1
ATOM 3728 C CA . ARG A 1 482 ? -19.276 6.110 -9.154 1.00 27.29 517 ARG A CA 1
ATOM 3729 C C . ARG A 1 482 ? -18.620 6.819 -10.340 1.00 24.96 517 ARG A C 1
ATOM 3730 O O . ARG A 1 482 ? -17.753 7.673 -10.132 1.00 26.79 517 ARG A O 1
ATOM 3738 N N . TYR A 1 483 ? -18.942 6.356 -11.536 1.00 25.65 518 TYR A N 1
ATOM 3739 C CA . TYR A 1 483 ? -18.417 6.927 -12.799 1.00 25.34 518 TYR A CA 1
ATOM 3740 C C . TYR A 1 483 ? -18.825 8.398 -12.850 1.00 26.43 518 TYR A C 1
ATOM 3741 O O . TYR A 1 483 ? -19.961 8.674 -12.463 1.00 28.47 518 TYR A O 1
ATOM 3750 N N . PRO A 1 484 ? -18.018 9.360 -13.371 1.00 26.89 519 PRO A N 1
ATOM 3751 C CA . PRO A 1 484 ? -16.695 9.108 -13.961 1.00 29.10 519 PRO A CA 1
ATOM 3752 C C . PRO A 1 484 ? -15.542 9.339 -12.978 1.00 27.02 519 PRO A C 1
ATOM 3753 O O . PRO A 1 484 ? -14.435 9.526 -13.426 1.00 25.23 519 PRO A O 1
ATOM 3757 N N . TYR A 1 485 ? -15.811 9.232 -11.677 1.00 27.30 520 TYR A N 1
ATOM 3758 C CA . TYR A 1 485 ? -14.763 9.307 -10.631 1.00 28.76 520 TYR A CA 1
ATOM 3759 C C . TYR A 1 485 ? -13.790 8.128 -10.823 1.00 26.67 520 TYR A C 1
ATOM 3760 O O . TYR A 1 485 ? -14.175 7.012 -11.206 1.00 24.25 520 TYR A O 1
ATOM 3769 N N . ARG A 1 486 ? -12.541 8.379 -10.468 1.00 28.72 521 ARG A N 1
ATOM 3770 C CA . ARG A 1 486 ? -11.439 7.405 -10.503 1.00 27.44 521 ARG A CA 1
ATOM 3771 C C . ARG A 1 486 ? -10.947 7.185 -9.076 1.00 25.86 521 ARG A C 1
ATOM 3772 O O . ARG A 1 486 ? -10.726 8.183 -8.354 1.00 28.01 521 ARG A O 1
ATOM 3780 N N . ASN A 1 487 ? -10.682 5.955 -8.692 1.00 25.42 522 ASN A N 1
ATOM 3781 C CA . ASN A 1 487 ? -10.143 5.679 -7.338 1.00 26.52 522 ASN A CA 1
ATOM 3782 C C . ASN A 1 487 ? -8.634 5.934 -7.345 1.00 30.27 522 ASN A C 1
ATOM 3783 O O . ASN A 1 487 ? -7.896 5.321 -8.147 1.00 27.24 522 ASN A O 1
ATOM 3788 N N . VAL A 1 488 ? -8.173 6.839 -6.495 1.00 27.34 523 VAL A N 1
ATOM 3789 C CA . VAL A 1 488 ? -6.759 7.306 -6.488 1.00 28.12 523 VAL A CA 1
ATOM 3790 C C . VAL A 1 488 ? -6.148 7.021 -5.122 1.00 28.65 523 VAL A C 1
ATOM 3791 O O . VAL A 1 488 ? -6.653 7.520 -4.123 1.00 29.41 523 VAL A O 1
ATOM 3795 N N . TRP A 1 489 ? -5.075 6.253 -5.123 1.00 26.83 524 TRP A N 1
ATOM 3796 C CA . TRP A 1 489 ? -4.274 5.904 -3.934 1.00 32.38 524 TRP A CA 1
ATOM 3797 C C . TRP A 1 489 ? -3.497 7.145 -3.470 1.00 29.54 524 TRP A C 1
ATOM 3798 O O . TRP A 1 489 ? -2.978 7.867 -4.340 1.00 33.44 524 TRP A O 1
ATOM 3809 N N . ASP A 1 490 ? -3.471 7.424 -2.167 1.00 32.98 525 ASP A N 1
ATOM 3810 C CA . ASP A 1 490 ? -2.834 8.668 -1.609 1.00 35.22 525 ASP A CA 1
ATOM 3811 C C . ASP A 1 490 ? -1.291 8.556 -1.579 1.00 37.16 525 ASP A C 1
ATOM 3812 O O . ASP A 1 490 ? -0.629 9.547 -1.257 1.00 39.92 525 ASP A O 1
ATOM 3817 N N . ARG A 1 491 ? -0.715 7.413 -1.934 1.00 39.87 526 ARG A N 1
ATOM 3818 C CA . ARG A 1 491 ? 0.754 7.219 -2.099 1.00 46.49 526 ARG A CA 1
ATOM 3819 C C . ARG A 1 491 ? 1.469 7.023 -0.767 1.00 45.94 526 ARG A C 1
ATOM 3820 O O . ARG A 1 491 ? 2.689 6.903 -0.825 1.00 50.01 526 ARG A O 1
ATOM 3828 N N . LYS A 1 492 ? 0.763 7.021 0.361 1.00 44.10 527 LYS A N 1
ATOM 3829 C CA . LYS A 1 492 ? 1.387 6.947 1.703 1.00 49.05 527 LYS A CA 1
ATOM 3830 C C . LYS A 1 492 ? 0.730 5.814 2.505 1.00 45.43 527 LYS A C 1
ATOM 3831 O O . LYS A 1 492 ? 1.487 4.968 3.019 1.00 45.10 527 LYS A O 1
ATOM 3837 N N . GLY A 1 493 ? -0.609 5.738 2.550 1.00 43.19 528 GLY A N 1
ATOM 3838 C CA . GLY A 1 493 ? -1.334 4.784 3.411 1.00 37.91 528 GLY A CA 1
ATOM 3839 C C . GLY A 1 493 ? -1.251 3.357 2.888 1.00 40.73 528 GLY A C 1
ATOM 3840 O O . GLY A 1 493 ? -0.999 3.148 1.681 1.00 40.16 528 GLY A O 1
ATOM 3841 N N . ASN A 1 494 ? -1.446 2.399 3.784 1.00 37.15 529 ASN A N 1
ATOM 3842 C CA . ASN A 1 494 ? -1.648 0.962 3.486 1.00 40.77 529 ASN A CA 1
ATOM 3843 C C . ASN A 1 494 ? -2.764 0.831 2.426 1.00 39.46 529 ASN A C 1
ATOM 3844 O O . ASN A 1 494 ? -3.896 1.280 2.711 1.00 39.28 529 ASN A O 1
ATOM 3849 N N . TYR A 1 495 ? -2.469 0.263 1.250 1.00 36.84 530 TYR A N 1
ATOM 3850 C CA . TYR A 1 495 ? -3.405 0.217 0.089 1.00 38.82 530 TYR A CA 1
ATOM 3851 C C . TYR A 1 495 ? -4.667 -0.585 0.449 1.00 33.88 530 TYR A C 1
ATOM 3852 O O . TYR A 1 495 ? -5.756 -0.306 -0.118 1.00 31.18 530 TYR A O 1
ATOM 3861 N N . LYS A 1 496 ? -4.545 -1.516 1.404 1.00 33.61 531 LYS A N 1
ATOM 3862 C CA . LYS A 1 496 ? -5.650 -2.371 1.923 1.00 34.18 531 LYS A CA 1
ATOM 3863 C C . LYS A 1 496 ? -6.631 -1.572 2.802 1.00 34.04 531 LYS A C 1
ATOM 3864 O O . LYS A 1 496 ? -7.778 -2.042 3.010 1.00 33.41 531 LYS A O 1
ATOM 3870 N N . ASN A 1 497 ? -6.220 -0.414 3.301 1.00 37.92 532 ASN A N 1
ATOM 3871 C CA . ASN A 1 497 ? -7.089 0.474 4.124 1.00 36.50 532 ASN A CA 1
ATOM 3872 C C . ASN A 1 497 ? -7.890 1.386 3.193 1.00 34.40 532 ASN A C 1
ATOM 3873 O O . ASN A 1 497 ? -7.317 2.138 2.410 1.00 41.44 532 ASN A O 1
ATOM 3878 N N . PRO A 1 498 ? -9.241 1.410 3.279 1.00 35.69 533 PRO A N 1
ATOM 3879 C CA . PRO A 1 498 ? -10.046 2.256 2.394 1.00 36.51 533 PRO A CA 1
ATOM 3880 C C . PRO A 1 498 ? -9.726 3.752 2.528 1.00 36.33 533 PRO A C 1
ATOM 3881 O O . PRO A 1 498 ? -9.930 4.533 1.552 1.00 34.56 533 PRO A O 1
ATOM 3885 N N . ASP A 1 499 ? -9.221 4.140 3.714 1.00 41.23 534 ASP A N 1
ATOM 3886 C CA . ASP A 1 499 ? -8.879 5.550 4.047 1.00 37.69 534 ASP A CA 1
ATOM 3887 C C . ASP A 1 499 ? -7.680 6.010 3.208 1.00 38.14 534 ASP A C 1
ATOM 3888 O O . ASP A 1 499 ? -7.545 7.226 3.053 1.00 40.93 534 ASP A O 1
ATOM 3893 N N . SER A 1 500 ? -6.875 5.078 2.673 1.00 37.07 535 SER A N 1
ATOM 3894 C CA . SER A 1 500 ? -5.715 5.334 1.776 1.00 36.20 535 SER A CA 1
ATOM 3895 C C . SER A 1 500 ? -6.142 5.739 0.362 1.00 33.95 535 SER A C 1
ATOM 3896 O O . SER A 1 500 ? -5.234 6.072 -0.453 1.00 38.22 535 SER A O 1
ATOM 3899 N N . TRP A 1 501 ? -7.438 5.716 0.058 1.00 32.55 536 TRP A N 1
ATOM 3900 C CA . TRP A 1 501 ? -7.943 6.003 -1.310 1.00 32.09 536 TRP A CA 1
ATOM 3901 C C . TRP A 1 501 ? -8.954 7.143 -1.314 1.00 35.58 536 TRP A C 1
ATOM 3902 O O . TRP A 1 501 ? -9.716 7.275 -0.343 1.00 33.45 536 TRP A O 1
ATOM 3913 N N . LYS A 1 502 ? -9.036 7.844 -2.439 1.00 30.45 537 LYS A N 1
ATOM 3914 C CA . LYS A 1 502 ? -10.058 8.876 -2.644 1.00 35.33 537 LYS A CA 1
ATOM 3915 C C . LYS A 1 502 ? -10.630 8.761 -4.059 1.00 33.50 537 LYS A C 1
ATOM 3916 O O . LYS A 1 502 ? -9.853 8.715 -5.045 1.00 29.96 537 LYS A O 1
ATOM 3922 N N . CYS A 1 503 ? -11.950 8.759 -4.163 1.00 32.32 538 CYS A N 1
ATOM 3923 C CA . CYS A 1 503 ? -12.633 8.889 -5.462 1.00 35.42 538 CYS A CA 1
ATOM 3924 C C . CYS A 1 503 ? -12.431 10.305 -5.960 1.00 32.60 538 CYS A C 1
ATOM 3925 O O . CYS A 1 503 ? -12.777 11.195 -5.230 1.00 31.03 538 CYS A O 1
ATOM 3928 N N . GLU A 1 504 ? -11.889 10.482 -7.165 1.00 27.77 539 GLU A N 1
ATOM 3929 C CA . GLU A 1 504 ? -11.488 11.825 -7.634 1.00 30.63 539 GLU A CA 1
ATOM 3930 C C . GLU A 1 504 ? -12.056 12.095 -9.008 1.00 28.22 539 GLU A C 1
ATOM 3931 O O . GLU A 1 504 ? -12.010 11.192 -9.897 1.00 29.20 539 GLU A O 1
ATOM 3937 N N . LEU A 1 505 ? -12.458 13.340 -9.180 1.00 27.98 540 LEU A N 1
ATOM 3938 C CA . LEU A 1 505 ? -13.040 13.849 -10.432 1.00 32.97 540 LEU A CA 1
ATOM 3939 C C . LEU A 1 505 ? -12.548 15.265 -10.584 1.00 37.70 540 LEU A C 1
ATOM 3940 O O . LEU A 1 505 ? -13.182 16.176 -10.081 1.00 50.17 540 LEU A O 1
ATOM 3945 N N . PRO A 1 506 ? -11.394 15.456 -11.247 1.00 42.35 541 PRO A N 1
ATOM 3946 C CA . PRO A 1 506 ? -10.866 16.781 -11.571 1.00 47.54 541 PRO A CA 1
ATOM 3947 C C . PRO A 1 506 ? -11.840 17.663 -12.361 1.00 49.31 541 PRO A C 1
ATOM 3948 O O . PRO A 1 506 ? -12.332 17.215 -13.412 1.00 50.14 541 PRO A O 1
ATOM 3952 N N . LEU A 1 507 ? -12.102 18.868 -11.837 1.00 48.93 542 LEU A N 1
ATOM 3953 C CA . LEU A 1 507 ? -13.007 19.888 -12.441 1.00 49.58 542 LEU A CA 1
ATOM 3954 C C . LEU A 1 507 ? -12.195 21.096 -12.945 1.00 49.17 542 LEU A C 1
ATOM 3955 O O . LEU A 1 507 ? -12.659 21.715 -13.913 1.00 45.18 542 LEU A O 1
ATOM 3960 N N . GLU A 1 508 ? -11.016 21.374 -12.361 1.00 55.58 543 GLU A N 1
ATOM 3961 C CA . GLU A 1 508 ? -10.041 22.417 -12.807 1.00 63.40 543 GLU A CA 1
ATOM 3962 C C . GLU A 1 508 ? -8.704 21.766 -13.195 1.00 57.60 543 GLU A C 1
ATOM 3963 O O . GLU A 1 508 ? -7.994 22.449 -13.937 1.00 52.07 543 GLU A O 1
ATOM 3969 N N . ASP B 1 1 ? 40.324 30.382 -56.521 1.00 47.05 36 ASP B N 1
ATOM 3970 C CA . ASP B 1 1 ? 39.444 30.561 -55.335 1.00 39.70 36 ASP B CA 1
ATOM 3971 C C . ASP B 1 1 ? 38.155 29.756 -55.556 1.00 34.33 36 ASP B C 1
ATOM 3972 O O . ASP B 1 1 ? 37.808 29.346 -56.724 1.00 28.14 36 ASP B O 1
ATOM 3977 N N . PHE B 1 2 ? 37.452 29.569 -54.458 1.00 28.54 37 PHE B N 1
ATOM 3978 C CA . PHE B 1 2 ? 36.225 28.750 -54.430 1.00 29.20 37 PHE B CA 1
ATOM 3979 C C . PHE B 1 2 ? 35.213 29.334 -55.425 1.00 26.27 37 PHE B C 1
ATOM 3980 O O . PHE B 1 2 ? 34.525 28.599 -56.132 1.00 24.76 37 PHE B O 1
ATOM 3988 N N . ALA B 1 3 ? 35.076 30.656 -55.456 1.00 26.99 38 ALA B N 1
ATOM 3989 C CA . ALA B 1 3 ? 34.081 31.325 -56.324 1.00 24.35 38 ALA B CA 1
ATOM 3990 C C . ALA B 1 3 ? 34.375 30.954 -57.781 1.00 24.27 38 ALA B C 1
ATOM 3991 O O . ALA B 1 3 ? 33.426 30.701 -58.553 1.00 23.86 38 ALA B O 1
ATOM 3993 N N . ALA B 1 4 ? 35.635 30.834 -58.185 1.00 25.30 39 ALA B N 1
ATOM 3994 C CA . ALA B 1 4 ? 35.953 30.550 -59.611 1.00 27.65 39 ALA B CA 1
ATOM 3995 C C . ALA B 1 4 ? 35.649 29.066 -59.898 1.00 27.61 39 ALA B C 1
ATOM 3996 O O . ALA B 1 4 ? 35.197 28.725 -60.999 1.00 27.05 39 ALA B O 1
ATOM 3998 N N . LYS B 1 5 ? 35.963 28.203 -58.942 1.00 27.73 40 LYS B N 1
ATOM 3999 C CA . LYS B 1 5 ? 35.709 26.737 -59.060 1.00 31.13 40 LYS B CA 1
ATOM 4000 C C . LYS B 1 5 ? 34.219 26.511 -59.236 1.00 25.39 40 LYS B C 1
ATOM 4001 O O . LYS B 1 5 ? 33.795 25.721 -60.104 1.00 26.33 40 LYS B O 1
ATOM 4007 N N . CYS B 1 6 ? 33.454 27.201 -58.414 1.00 25.03 41 CYS B N 1
ATOM 4008 C CA . CYS B 1 6 ? 31.981 27.143 -58.476 1.00 24.20 41 CYS B CA 1
ATOM 4009 C C . CYS B 1 6 ? 31.526 27.546 -59.877 1.00 24.48 41 CYS B C 1
ATOM 4010 O O . CYS B 1 6 ? 30.786 26.794 -60.543 1.00 25.04 41 CYS B O 1
ATOM 4013 N N . ALA B 1 7 ? 31.893 28.730 -60.323 1.00 24.73 42 ALA B N 1
ATOM 4014 C CA . ALA B 1 7 ? 31.461 29.219 -61.651 1.00 26.24 42 ALA B CA 1
ATOM 4015 C C . ALA B 1 7 ? 31.861 28.229 -62.742 1.00 25.46 42 ALA B C 1
ATOM 4016 O O . ALA B 1 7 ? 31.040 28.024 -63.640 1.00 27.21 42 ALA B O 1
ATOM 4018 N N . GLY B 1 8 ? 33.067 27.647 -62.652 1.00 28.24 43 GLY B N 1
ATOM 4019 C CA . GLY B 1 8 ? 33.621 26.703 -63.632 1.00 29.00 43 GLY B CA 1
ATOM 4020 C C . GLY B 1 8 ? 32.831 25.402 -63.672 1.00 29.91 43 GLY B C 1
ATOM 4021 O O . GLY B 1 8 ? 32.886 24.714 -64.676 1.00 27.73 43 GLY B O 1
ATOM 4022 N N . PHE B 1 9 ? 32.057 25.099 -62.626 1.00 29.62 44 PHE B N 1
ATOM 4023 C CA . PHE B 1 9 ? 31.397 23.771 -62.471 1.00 29.44 44 PHE B CA 1
ATOM 4024 C C . PHE B 1 9 ? 30.285 23.645 -63.519 1.00 31.31 44 PHE B C 1
ATOM 4025 O O . PHE B 1 9 ? 30.150 22.542 -64.032 1.00 34.69 44 PHE B O 1
ATOM 4033 N N . LYS B 1 10 ? 29.558 24.719 -63.858 1.00 31.41 45 LYS B N 1
ATOM 4034 C CA . LYS B 1 10 ? 28.346 24.637 -64.720 1.00 36.07 45 LYS B CA 1
ATOM 4035 C C . LYS B 1 10 ? 28.706 23.968 -66.049 1.00 37.95 45 LYS B C 1
ATOM 4036 O O . LYS B 1 10 ? 27.884 23.144 -66.552 1.00 44.85 45 LYS B O 1
ATOM 4042 N N . THR B 1 11 ? 29.879 24.233 -66.589 1.00 35.85 46 THR B N 1
ATOM 4043 C CA . THR B 1 11 ? 30.204 23.757 -67.961 1.00 45.40 46 THR B CA 1
ATOM 4044 C C . THR B 1 11 ? 30.805 22.352 -67.924 1.00 46.11 46 THR B C 1
ATOM 4045 O O . THR B 1 11 ? 30.686 21.668 -68.948 1.00 51.79 46 THR B O 1
ATOM 4049 N N . SER B 1 12 ? 31.439 21.934 -66.825 1.00 39.46 47 SER B N 1
ATOM 4050 C CA . SER B 1 12 ? 32.071 20.598 -66.770 1.00 37.05 47 SER B CA 1
ATOM 4051 C C . SER B 1 12 ? 31.065 19.575 -66.254 1.00 37.34 47 SER B C 1
ATOM 4052 O O . SER B 1 12 ? 31.266 18.432 -66.543 1.00 34.50 47 SER B O 1
ATOM 4055 N N . LEU B 1 13 ? 30.050 19.963 -65.472 1.00 35.82 48 LEU B N 1
ATOM 4056 C CA . LEU B 1 13 ? 29.107 18.980 -64.851 1.00 32.30 48 LEU B CA 1
ATOM 4057 C C . LEU B 1 13 ? 28.171 18.368 -65.909 1.00 32.99 48 LEU B C 1
ATOM 4058 O O . LEU B 1 13 ? 27.286 19.075 -66.425 1.00 34.56 48 LEU B O 1
ATOM 4063 N N . LYS B 1 14 ? 28.277 17.065 -66.131 1.00 32.29 49 LYS B N 1
ATOM 4064 C CA . LYS B 1 14 ? 27.330 16.275 -66.966 1.00 34.43 49 LYS B CA 1
ATOM 4065 C C . LYS B 1 14 ? 26.687 15.208 -66.071 1.00 32.34 49 LYS B C 1
ATOM 4066 O O . LYS B 1 14 ? 27.433 14.402 -65.411 1.00 27.98 49 LYS B O 1
ATOM 4072 N N . LEU B 1 15 ? 25.371 15.220 -66.024 1.00 25.38 50 LEU B N 1
ATOM 4073 C CA . LEU B 1 15 ? 24.608 14.218 -65.266 1.00 24.54 50 LEU B CA 1
ATOM 4074 C C . LEU B 1 15 ? 23.561 13.634 -66.197 1.00 25.72 50 LEU B C 1
ATOM 4075 O O . LEU B 1 15 ? 22.954 14.331 -66.980 1.00 23.19 50 LEU B O 1
ATOM 4080 N N . PRO B 1 16 ? 23.262 12.322 -66.105 1.00 26.97 51 PRO B N 1
ATOM 4081 C CA . PRO B 1 16 ? 22.252 11.735 -66.974 1.00 27.87 51 PRO B CA 1
ATOM 4082 C C . PRO B 1 16 ? 20.882 12.425 -66.814 1.00 27.37 51 PRO B C 1
ATOM 4083 O O . PRO B 1 16 ? 20.429 12.676 -65.668 1.00 25.52 51 PRO B O 1
ATOM 4087 N N . ASN B 1 17 ? 20.223 12.676 -67.951 1.00 26.76 52 ASN B N 1
ATOM 4088 C CA . ASN B 1 17 ? 18.859 13.262 -68.060 1.00 30.20 52 ASN B CA 1
ATOM 4089 C C . ASN B 1 17 ? 18.772 14.622 -67.353 1.00 30.62 52 ASN B C 1
ATOM 4090 O O . ASN B 1 17 ? 17.678 15.004 -66.944 1.00 29.55 52 ASN B O 1
ATOM 4095 N N . THR B 1 18 ? 19.878 15.340 -67.197 1.00 27.30 53 THR B N 1
ATOM 4096 C CA . THR B 1 18 ? 19.912 16.553 -66.350 1.00 25.72 53 THR B CA 1
ATOM 4097 C C . THR B 1 18 ? 20.414 17.751 -67.177 1.00 25.62 53 THR B C 1
ATOM 4098 O O . THR B 1 18 ? 21.424 17.587 -67.886 1.00 25.74 53 THR B O 1
ATOM 4102 N N . LYS B 1 19 ? 19.764 18.907 -67.021 1.00 25.89 54 LYS B N 1
ATOM 4103 C CA . LYS B 1 19 ? 20.212 20.243 -67.492 1.00 22.56 54 LYS B CA 1
ATOM 4104 C C . LYS B 1 19 ? 20.688 20.999 -66.258 1.00 24.14 54 LYS B C 1
ATOM 4105 O O . LYS B 1 19 ? 19.915 21.068 -65.240 1.00 23.59 54 LYS B O 1
ATOM 4111 N N . VAL B 1 20 ? 21.930 21.502 -66.291 1.00 22.12 55 VAL B N 1
ATOM 4112 C CA . VAL B 1 20 ? 22.433 22.397 -65.211 1.00 23.59 55 VAL B CA 1
ATOM 4113 C C . VAL B 1 20 ? 22.108 23.831 -65.618 1.00 24.77 55 VAL B C 1
ATOM 4114 O O . VAL B 1 20 ? 22.720 24.339 -66.534 1.00 29.17 55 VAL B O 1
ATOM 4118 N N . TRP B 1 21 ? 21.211 24.473 -64.894 1.00 24.83 56 TRP B N 1
ATOM 4119 C CA . TRP B 1 21 ? 20.797 25.866 -65.134 1.00 24.94 56 TRP B CA 1
ATOM 4120 C C . TRP B 1 21 ? 21.914 26.808 -64.737 1.00 27.75 56 TRP B C 1
ATOM 4121 O O . TRP B 1 21 ? 22.102 27.798 -65.453 1.00 27.50 56 TRP B O 1
ATOM 4132 N N . PHE B 1 22 ? 22.531 26.589 -63.582 1.00 26.20 57 PHE B N 1
ATOM 4133 C CA . PHE B 1 22 ? 23.577 27.504 -63.057 1.00 27.87 57 PHE B CA 1
ATOM 4134 C C . PHE B 1 22 ? 24.342 26.855 -61.900 1.00 30.70 57 PHE B C 1
ATOM 4135 O O . PHE B 1 22 ? 23.821 25.928 -61.231 1.00 29.14 57 PHE B O 1
ATOM 4143 N N . THR B 1 23 ? 25.578 27.295 -61.703 1.00 28.91 58 THR B N 1
ATOM 4144 C CA . THR B 1 23 ? 26.394 26.978 -60.506 1.00 31.74 58 THR B CA 1
ATOM 4145 C C . THR B 1 23 ? 26.920 28.294 -59.961 1.00 38.34 58 THR B C 1
ATOM 4146 O O . THR B 1 23 ? 27.981 28.705 -60.528 1.00 34.12 58 THR B O 1
ATOM 4150 N N . GLU B 1 24 ? 26.200 28.849 -58.959 1.00 28.31 59 GLU B N 1
ATOM 4151 C CA . GLU B 1 24 ? 26.242 30.224 -58.394 1.00 29.60 59 GLU B CA 1
ATOM 4152 C C . GLU B 1 24 ? 27.000 30.212 -57.060 1.00 27.62 59 GLU B C 1
ATOM 4153 O O . GLU B 1 24 ? 26.577 29.539 -56.115 1.00 24.28 59 GLU B O 1
ATOM 4159 N N . HIS B 1 25 ? 28.069 30.999 -56.950 1.00 23.87 60 HIS B N 1
ATOM 4160 C CA . HIS B 1 25 ? 28.855 31.119 -55.700 1.00 22.84 60 HIS B CA 1
ATOM 4161 C C . HIS B 1 25 ? 28.008 31.953 -54.754 1.00 24.11 60 HIS B C 1
ATOM 4162 O O . HIS B 1 25 ? 27.501 32.986 -55.197 1.00 24.15 60 HIS B O 1
ATOM 4169 N N . VAL B 1 26 ? 27.881 31.559 -53.490 1.00 21.18 61 VAL B N 1
ATOM 4170 C CA . VAL B 1 26 ? 27.183 32.360 -52.468 1.00 23.04 61 VAL B CA 1
ATOM 4171 C C . VAL B 1 26 ? 28.097 32.478 -51.253 1.00 25.26 61 VAL B C 1
ATOM 4172 O O . VAL B 1 26 ? 28.443 31.497 -50.591 1.00 26.58 61 VAL B O 1
ATOM 4176 N N . PRO B 1 27 ? 28.515 33.702 -50.891 1.00 24.24 62 PRO B N 1
ATOM 4177 C CA . PRO B 1 27 ? 29.306 33.894 -49.677 1.00 25.37 62 PRO B CA 1
ATOM 4178 C C . PRO B 1 27 ? 28.531 33.631 -48.377 1.00 22.96 62 PRO B C 1
ATOM 4179 O O . PRO B 1 27 ? 27.344 33.777 -48.365 1.00 23.19 62 PRO B O 1
ATOM 4183 N N . ALA B 1 28 ? 29.240 33.299 -47.297 1.00 24.99 63 ALA B N 1
ATOM 4184 C CA . ALA B 1 28 ? 28.680 33.203 -45.918 1.00 25.56 63 ALA B CA 1
ATOM 4185 C C . ALA B 1 28 ? 27.857 34.440 -45.589 1.00 29.39 63 ALA B C 1
ATOM 4186 O O . ALA B 1 28 ? 28.377 35.515 -45.799 1.00 25.00 63 ALA B O 1
ATOM 4188 N N . GLY B 1 29 ? 26.636 34.271 -45.061 1.00 27.18 64 GLY B N 1
ATOM 4189 C CA . GLY B 1 29 ? 25.779 35.358 -44.572 1.00 23.51 64 GLY B CA 1
ATOM 4190 C C . GLY B 1 29 ? 24.896 35.937 -45.675 1.00 25.88 64 GLY B C 1
ATOM 4191 O O . GLY B 1 29 ? 24.062 36.779 -45.382 1.00 27.51 64 GLY B O 1
ATOM 4192 N N . LYS B 1 30 ? 25.017 35.511 -46.926 1.00 23.11 65 LYS B N 1
ATOM 4193 C CA . LYS B 1 30 ? 24.190 36.128 -47.982 1.00 27.05 65 LYS B CA 1
ATOM 4194 C C . LYS B 1 30 ? 22.744 35.594 -47.947 1.00 29.59 65 LYS B C 1
ATOM 4195 O O . LYS B 1 30 ? 22.501 34.363 -47.718 1.00 25.52 65 LYS B O 1
ATOM 4201 N N . ASN B 1 31 ? 21.802 36.497 -48.220 1.00 30.12 66 ASN B N 1
ATOM 4202 C CA . ASN B 1 31 ? 20.358 36.237 -48.396 1.00 30.50 66 ASN B CA 1
ATOM 4203 C C . ASN B 1 31 ? 20.134 35.678 -49.807 1.00 30.36 66 ASN B C 1
ATOM 4204 O O . ASN B 1 31 ? 20.299 36.404 -50.814 1.00 28.64 66 ASN B O 1
ATOM 4209 N N . ILE B 1 32 ? 19.838 34.399 -49.921 1.00 23.73 67 ILE B N 1
ATOM 4210 C CA . ILE B 1 32 ? 19.582 33.808 -51.260 1.00 25.18 67 ILE B CA 1
ATOM 4211 C C . ILE B 1 32 ? 18.105 33.994 -51.524 1.00 25.27 67 ILE B C 1
ATOM 4212 O O . ILE B 1 32 ? 17.279 33.665 -50.606 1.00 24.10 67 ILE B O 1
ATOM 4217 N N . THR B 1 33 ? 17.773 34.537 -52.692 1.00 24.14 68 THR B N 1
ATOM 4218 C CA . THR B 1 33 ? 16.359 34.778 -53.052 1.00 23.42 68 THR B CA 1
ATOM 4219 C C . THR B 1 33 ? 15.937 33.753 -54.117 1.00 22.27 68 THR B C 1
ATOM 4220 O O . THR B 1 33 ? 16.772 33.257 -54.897 1.00 28.11 68 THR B O 1
ATOM 4224 N N . PHE B 1 34 ? 14.649 33.475 -54.173 1.00 22.91 69 PHE B N 1
ATOM 4225 C CA . PHE B 1 34 ? 14.060 32.420 -55.029 1.00 24.47 69 PHE B CA 1
ATOM 4226 C C . PHE B 1 34 ? 12.966 33.089 -55.855 1.00 25.64 69 PHE B C 1
ATOM 4227 O O . PHE B 1 34 ? 11.804 32.703 -55.801 1.00 24.56 69 PHE B O 1
ATOM 4235 N N . PRO B 1 35 ? 13.359 33.990 -56.778 1.00 31.09 70 PRO B N 1
ATOM 4236 C CA . PRO B 1 35 ? 12.398 34.703 -57.614 1.00 31.10 70 PRO B CA 1
ATOM 4237 C C . PRO B 1 35 ? 11.574 33.762 -58.503 1.00 31.27 70 PRO B C 1
ATOM 4238 O O . PRO B 1 35 ? 10.501 34.147 -58.809 1.00 30.40 70 PRO B O 1
ATOM 4242 N N . ASP B 1 36 ? 12.036 32.548 -58.839 1.00 29.46 71 ASP B N 1
ATOM 4243 C CA . ASP B 1 36 ? 11.279 31.645 -59.744 1.00 28.16 71 ASP B CA 1
ATOM 4244 C C . ASP B 1 36 ? 10.509 30.566 -58.958 1.00 27.09 71 ASP B C 1
ATOM 4245 O O . ASP B 1 36 ? 9.883 29.721 -59.615 1.00 27.94 71 ASP B O 1
ATOM 4250 N N . ASN B 1 37 ? 10.538 30.619 -57.629 1.00 24.56 72 ASN B N 1
ATOM 4251 C CA . ASN B 1 37 ? 9.762 29.740 -56.725 1.00 23.73 72 ASN B CA 1
ATOM 4252 C C . ASN B 1 37 ? 8.286 29.932 -57.057 1.00 26.29 72 ASN B C 1
ATOM 4253 O O . ASN B 1 37 ? 7.818 31.101 -57.244 1.00 23.96 72 ASN B O 1
ATOM 4258 N N . HIS B 1 38 ? 7.533 28.842 -57.111 1.00 25.38 73 HIS B N 1
ATOM 4259 C CA . HIS B 1 38 ? 6.067 28.933 -57.316 1.00 24.35 73 HIS B CA 1
ATOM 4260 C C . HIS B 1 38 ? 5.509 29.906 -56.292 1.00 23.15 73 HIS B C 1
ATOM 4261 O O . HIS B 1 38 ? 5.942 29.925 -55.140 1.00 23.39 73 HIS B O 1
ATOM 4268 N N . PRO B 1 39 ? 4.478 30.703 -56.673 1.00 25.67 74 PRO B N 1
ATOM 4269 C CA . PRO B 1 39 ? 3.808 31.582 -55.729 1.00 27.04 74 PRO B CA 1
ATOM 4270 C C . PRO B 1 39 ? 3.383 30.892 -54.436 1.00 26.00 74 PRO B C 1
ATOM 4271 O O . PRO B 1 39 ? 3.409 31.580 -53.425 1.00 22.24 74 PRO B O 1
ATOM 4275 N N . THR B 1 40 ? 2.989 29.598 -54.459 1.00 24.54 75 THR B N 1
ATOM 4276 C CA . THR B 1 40 ? 2.499 28.934 -53.224 1.00 26.49 75 THR B CA 1
ATOM 4277 C C . THR B 1 40 ? 3.663 28.399 -52.381 1.00 25.64 75 THR B C 1
ATOM 4278 O O . THR B 1 40 ? 3.430 28.065 -51.254 1.00 25.00 75 THR B O 1
ATOM 4282 N N . CYS B 1 41 ? 4.886 28.361 -52.893 1.00 24.06 76 CYS B N 1
ATOM 4283 C CA . CYS B 1 41 ? 6.055 27.822 -52.157 1.00 23.61 76 CYS B CA 1
ATOM 4284 C C . CYS B 1 41 ? 6.684 28.839 -51.220 1.00 28.19 76 CYS B C 1
ATOM 4285 O O . CYS B 1 41 ? 6.936 29.985 -51.596 1.00 29.07 76 CYS B O 1
ATOM 4288 N N . THR B 1 42 ? 7.026 28.387 -50.045 1.00 25.42 77 THR B N 1
ATOM 4289 C CA . THR B 1 42 ? 7.849 29.139 -49.093 1.00 25.58 77 THR B CA 1
ATOM 4290 C C . THR B 1 42 ? 9.106 28.307 -48.860 1.00 27.76 77 THR B C 1
ATOM 4291 O O . THR B 1 42 ? 9.075 27.067 -49.074 1.00 27.47 77 THR B O 1
ATOM 4295 N N . PRO B 1 43 ? 10.228 28.935 -48.426 1.00 25.19 78 PRO B N 1
ATOM 4296 C CA . PRO B 1 43 ? 10.334 30.391 -48.230 1.00 27.62 78 PRO B CA 1
ATOM 4297 C C . PRO B 1 43 ? 10.607 31.126 -49.561 1.00 30.39 78 PRO B C 1
ATOM 4298 O O . PRO B 1 43 ? 10.754 30.438 -50.570 1.00 25.80 78 PRO B O 1
ATOM 4302 N N . LYS B 1 44 ? 10.567 32.478 -49.604 1.00 27.91 79 LYS B N 1
ATOM 4303 C CA . LYS B 1 44 ? 10.949 33.273 -50.848 1.00 30.83 79 LYS B CA 1
ATOM 4304 C C . LYS B 1 44 ? 12.439 33.641 -50.835 1.00 28.07 79 LYS B C 1
ATOM 4305 O O . LYS B 1 44 ? 13.043 34.057 -51.905 1.00 23.78 79 LYS B O 1
ATOM 4311 N N . SER B 1 45 ? 13.050 33.443 -49.670 1.00 25.62 80 SER B N 1
ATOM 4312 C CA . SER B 1 45 ? 14.475 33.693 -49.451 1.00 24.59 80 SER B CA 1
ATOM 4313 C C . SER B 1 45 ? 14.953 32.906 -48.226 1.00 25.11 80 SER B C 1
ATOM 4314 O O . SER B 1 45 ? 14.119 32.528 -47.370 1.00 25.44 80 SER B O 1
ATOM 4317 N N . THR B 1 46 ? 16.257 32.646 -48.142 1.00 22.77 81 THR B N 1
ATOM 4318 C CA . THR B 1 46 ? 16.893 32.079 -46.929 1.00 23.07 81 THR B CA 1
ATOM 4319 C C . THR B 1 46 ? 18.348 32.552 -46.882 1.00 25.64 81 THR B C 1
ATOM 4320 O O . THR B 1 46 ? 18.971 32.734 -47.936 1.00 29.66 81 THR B O 1
ATOM 4324 N N . ILE B 1 47 ? 18.867 32.719 -45.679 1.00 27.79 82 ILE B N 1
ATOM 4325 C CA . ILE B 1 47 ? 20.293 33.016 -45.408 1.00 28.44 82 ILE B CA 1
ATOM 4326 C C . ILE B 1 47 ? 21.080 31.710 -45.400 1.00 28.46 82 ILE B C 1
ATOM 4327 O O . ILE B 1 47 ? 20.647 30.749 -44.731 1.00 25.81 82 ILE B O 1
ATOM 4332 N N . THR B 1 48 ? 22.229 31.684 -46.082 1.00 25.81 83 THR B N 1
ATOM 4333 C CA . THR B 1 48 ? 23.262 30.642 -45.889 1.00 25.22 83 THR B CA 1
ATOM 4334 C C . THR B 1 48 ? 24.224 31.181 -44.843 1.00 27.27 83 THR B C 1
ATOM 4335 O O . THR B 1 48 ? 24.733 32.289 -45.030 1.00 29.90 83 THR B O 1
ATOM 4339 N N . ASP B 1 49 ? 24.494 30.415 -43.811 1.00 27.58 84 ASP B N 1
ATOM 4340 C CA . ASP B 1 49 ? 25.501 30.780 -42.788 1.00 32.18 84 ASP B CA 1
ATOM 4341 C C . ASP B 1 49 ? 26.917 30.547 -43.301 1.00 28.83 84 ASP B C 1
ATOM 4342 O O . ASP B 1 49 ? 27.839 31.071 -42.673 1.00 26.68 84 ASP B O 1
ATOM 4347 N N . VAL B 1 50 ? 27.107 29.770 -44.375 1.00 26.80 85 VAL B N 1
ATOM 4348 C CA . VAL B 1 50 ? 28.460 29.392 -44.855 1.00 24.81 85 VAL B CA 1
ATOM 4349 C C . VAL B 1 50 ? 28.544 29.598 -46.364 1.00 24.81 85 VAL B C 1
ATOM 4350 O O . VAL B 1 50 ? 27.527 29.672 -47.090 1.00 24.60 85 VAL B O 1
ATOM 4354 N N . GLU B 1 51 ? 29.766 29.652 -46.826 1.00 23.68 86 GLU B N 1
ATOM 4355 C CA . GLU B 1 51 ? 30.071 29.822 -48.255 1.00 24.04 86 GLU B CA 1
ATOM 4356 C C . GLU B 1 51 ? 29.693 28.535 -48.957 1.00 23.66 86 GLU B C 1
ATOM 4357 O O . GLU B 1 51 ? 30.142 27.505 -48.480 1.00 23.95 86 GLU B O 1
ATOM 4363 N N . ILE B 1 52 ? 28.971 28.615 -50.057 1.00 19.60 87 ILE B N 1
ATOM 4364 C CA . ILE B 1 52 ? 28.527 27.422 -50.807 1.00 21.31 87 ILE B CA 1
ATOM 4365 C C . ILE B 1 52 ? 28.691 27.686 -52.284 1.00 20.36 87 ILE B C 1
ATOM 4366 O O . ILE B 1 52 ? 28.707 28.878 -52.707 1.00 20.06 87 ILE B O 1
ATOM 4371 N N . CYS B 1 53 ? 28.693 26.598 -53.034 1.00 22.06 88 CYS B N 1
ATOM 4372 C CA . CYS B 1 53 ? 28.378 26.598 -54.478 1.00 23.12 88 CYS B CA 1
ATOM 4373 C C . CYS B 1 53 ? 26.944 26.103 -54.619 1.00 23.63 88 CYS B C 1
ATOM 4374 O O . CYS B 1 53 ? 26.720 24.948 -54.227 1.00 23.21 88 CYS B O 1
ATOM 4377 N N . ARG B 1 54 ? 26.010 26.948 -55.033 1.00 20.57 89 ARG B N 1
ATOM 4378 C CA . ARG B 1 54 ? 24.606 26.556 -55.294 1.00 20.47 89 ARG B CA 1
ATOM 4379 C C . ARG B 1 54 ? 24.464 26.047 -56.730 1.00 21.49 89 ARG B C 1
ATOM 4380 O O . ARG B 1 54 ? 24.680 26.842 -57.694 1.00 22.58 89 ARG B O 1
ATOM 4388 N N . VAL B 1 55 ? 23.994 24.813 -56.905 1.00 21.87 90 VAL B N 1
ATOM 4389 C CA . VAL B 1 55 ? 23.805 24.183 -58.242 1.00 22.42 90 VAL B CA 1
ATOM 4390 C C . VAL B 1 55 ? 22.306 23.950 -58.483 1.00 24.05 90 VAL B C 1
ATOM 4391 O O . VAL B 1 55 ? 21.643 23.345 -57.597 1.00 21.73 90 VAL B O 1
ATOM 4395 N N . ALA B 1 56 ? 21.769 24.418 -59.619 1.00 23.73 91 ALA B N 1
ATOM 4396 C CA . ALA B 1 56 ? 20.338 24.265 -59.926 1.00 23.38 91 ALA B CA 1
ATOM 4397 C C . ALA B 1 56 ? 20.185 23.507 -61.227 1.00 21.94 91 ALA B C 1
ATOM 4398 O O . ALA B 1 56 ? 20.905 23.801 -62.199 1.00 22.76 91 ALA B O 1
ATOM 4400 N N . MET B 1 57 ? 19.246 22.561 -61.209 1.00 18.62 92 MET B N 1
ATOM 4401 C CA . MET B 1 57 ? 19.142 21.533 -62.238 1.00 19.77 92 MET B CA 1
ATOM 4402 C C . MET B 1 57 ? 17.671 21.267 -62.529 1.00 19.53 92 MET B C 1
ATOM 4403 O O . MET B 1 57 ? 16.766 21.423 -61.653 1.00 21.69 92 MET B O 1
ATOM 4408 N N . PHE B 1 58 ? 17.481 20.825 -63.760 1.00 22.58 93 PHE B N 1
ATOM 4409 C CA . PHE B 1 58 ? 16.201 20.305 -64.260 1.00 23.06 93 PHE B CA 1
ATOM 4410 C C . PHE B 1 58 ? 16.457 18.869 -64.639 1.00 23.46 93 PHE B C 1
ATOM 4411 O O . PHE B 1 58 ? 17.279 18.647 -65.558 1.00 23.47 93 PHE B O 1
ATOM 4419 N N . VAL B 1 59 ? 15.708 17.940 -64.042 1.00 22.29 94 VAL B N 1
ATOM 4420 C CA . VAL B 1 59 ? 15.960 16.487 -64.253 1.00 22.70 94 VAL B CA 1
ATOM 4421 C C . VAL B 1 59 ? 14.716 15.877 -64.895 1.00 20.47 94 VAL B C 1
ATOM 4422 O O . VAL B 1 59 ? 13.670 15.930 -64.261 1.00 23.61 94 VAL B O 1
ATOM 4426 N N . THR B 1 60 ? 14.892 15.232 -66.041 1.00 20.40 95 THR B N 1
ATOM 4427 C CA . THR B 1 60 ? 13.872 14.484 -66.806 1.00 24.97 95 THR B CA 1
ATOM 4428 C C . THR B 1 60 ? 13.729 13.133 -66.114 1.00 22.63 95 THR B C 1
ATOM 4429 O O . THR B 1 60 ? 14.766 12.443 -66.002 1.00 23.70 95 THR B O 1
ATOM 4433 N N . THR B 1 61 ? 12.527 12.769 -65.680 1.00 25.81 96 THR B N 1
ATOM 4434 C CA . THR B 1 61 ? 12.239 11.432 -65.066 1.00 24.66 96 THR B CA 1
ATOM 4435 C C . THR B 1 61 ? 11.426 10.554 -66.021 1.00 25.36 96 THR B C 1
ATOM 4436 O O . THR B 1 61 ? 11.366 9.362 -65.771 1.00 28.38 96 THR B O 1
ATOM 4440 N N . GLY B 1 62 ? 10.802 11.140 -67.038 1.00 27.47 97 GLY B N 1
ATOM 4441 C CA . GLY B 1 62 ? 10.032 10.452 -68.080 1.00 28.25 97 GLY B CA 1
ATOM 4442 C C . GLY B 1 62 ? 9.594 11.469 -69.116 1.00 33.59 97 GLY B C 1
ATOM 4443 O O . GLY B 1 62 ? 9.916 12.660 -69.011 1.00 32.82 97 GLY B O 1
ATOM 4444 N N . PRO B 1 63 ? 8.845 11.049 -70.144 1.00 35.38 98 PRO B N 1
ATOM 4445 C CA . PRO B 1 63 ? 8.439 11.979 -71.201 1.00 39.05 98 PRO B CA 1
ATOM 4446 C C . PRO B 1 63 ? 7.527 13.095 -70.678 1.00 37.25 98 PRO B C 1
ATOM 4447 O O . PRO B 1 63 ? 7.492 14.130 -71.276 1.00 41.45 98 PRO B O 1
ATOM 4451 N N . LYS B 1 64 ? 6.849 12.887 -69.553 1.00 35.30 99 LYS B N 1
ATOM 4452 C CA . LYS B 1 64 ? 5.934 13.907 -68.992 1.00 35.44 99 LYS B CA 1
ATOM 4453 C C . LYS B 1 64 ? 6.207 14.106 -67.499 1.00 29.93 99 LYS B C 1
ATOM 4454 O O . LYS B 1 64 ? 5.283 14.535 -66.745 1.00 26.50 99 LYS B O 1
ATOM 4460 N N . SER B 1 65 ? 7.412 13.811 -67.030 1.00 25.58 100 SER B N 1
ATOM 4461 C CA . SER B 1 65 ? 7.667 14.010 -65.594 1.00 24.31 100 SER B CA 1
ATOM 4462 C C . SER B 1 65 ? 9.087 14.530 -65.425 1.00 20.68 100 SER B C 1
ATOM 4463 O O . SER B 1 65 ? 9.971 14.176 -66.203 1.00 20.46 100 SER B O 1
ATOM 4466 N N . ASN B 1 66 ? 9.310 15.332 -64.405 1.00 21.35 101 ASN B N 1
ATOM 4467 C CA . ASN B 1 66 ? 10.619 15.954 -64.209 1.00 19.87 101 ASN B CA 1
ATOM 4468 C C . ASN B 1 66 ? 10.675 16.549 -62.819 1.00 20.81 101 ASN B C 1
ATOM 4469 O O . ASN B 1 66 ? 9.643 16.771 -62.211 1.00 22.39 101 ASN B O 1
ATOM 4474 N N . LEU B 1 67 ? 11.884 16.868 -62.419 1.00 20.42 102 LEU B N 1
ATOM 4475 C CA . LEU B 1 67 ? 12.208 17.466 -61.109 1.00 22.52 102 LEU B CA 1
ATOM 4476 C C . LEU B 1 67 ? 12.974 18.778 -61.381 1.00 20.03 102 LEU B C 1
ATOM 4477 O O . LEU B 1 67 ? 13.644 18.922 -62.427 1.00 20.85 102 LEU B O 1
ATOM 4482 N N . THR B 1 68 ? 12.900 19.657 -60.408 1.00 21.32 103 THR B N 1
ATOM 4483 C CA . THR B 1 68 ? 13.891 20.718 -60.121 1.00 21.67 103 THR B CA 1
ATOM 4484 C C . THR B 1 68 ? 14.677 20.174 -58.945 1.00 20.15 103 THR B C 1
ATOM 4485 O O . THR B 1 68 ? 14.016 19.722 -57.966 1.00 21.99 103 THR B O 1
ATOM 4489 N N . LEU B 1 69 ? 15.994 20.162 -59.089 1.00 19.27 104 LEU B N 1
ATOM 4490 C CA . LEU B 1 69 ? 16.918 19.691 -58.037 1.00 20.82 104 LEU B CA 1
ATOM 4491 C C . LEU B 1 69 ? 17.950 20.780 -57.749 1.00 20.47 104 LEU B C 1
ATOM 4492 O O . LEU B 1 69 ? 18.592 21.261 -58.678 1.00 18.59 104 LEU B O 1
ATOM 4497 N N . GLU B 1 70 ? 18.182 21.064 -56.478 1.00 20.19 105 GLU B N 1
ATOM 4498 C CA . GLU B 1 70 ? 19.341 21.894 -56.084 1.00 22.53 105 GLU B CA 1
ATOM 4499 C C . GLU B 1 70 ? 20.298 21.118 -55.177 1.00 22.40 105 GLU B C 1
ATOM 4500 O O . GLU B 1 70 ? 19.847 20.250 -54.393 1.00 20.38 105 GLU B O 1
ATOM 4506 N N . ALA B 1 71 ? 21.590 21.429 -55.340 1.00 20.07 106 ALA B N 1
ATOM 4507 C CA . ALA B 1 71 ? 22.667 20.966 -54.459 1.00 19.27 106 ALA B CA 1
ATOM 4508 C C . ALA B 1 71 ? 23.429 22.195 -53.972 1.00 19.90 106 ALA B C 1
ATOM 4509 O O . ALA B 1 71 ? 23.800 23.060 -54.793 1.00 23.15 106 ALA B O 1
ATOM 4511 N N . TRP B 1 72 ? 23.566 22.306 -52.673 1.00 20.92 107 TRP B N 1
ATOM 4512 C CA . TRP B 1 72 ? 24.330 23.377 -51.998 1.00 21.76 107 TRP B CA 1
ATOM 4513 C C . TRP B 1 72 ? 25.591 22.720 -51.443 1.00 22.91 107 TRP B C 1
ATOM 4514 O O . TRP B 1 72 ? 25.497 21.882 -50.507 1.00 21.05 107 TRP B O 1
ATOM 4525 N N . LEU B 1 73 ? 26.743 23.080 -52.012 1.00 21.72 108 LEU B N 1
ATOM 4526 C CA . LEU B 1 73 ? 28.056 22.450 -51.725 1.00 21.43 108 LEU B CA 1
ATOM 4527 C C . LEU B 1 73 ? 28.947 23.400 -50.938 1.00 22.37 108 LEU B C 1
ATOM 4528 O O . LEU B 1 73 ? 29.414 24.388 -51.463 1.00 21.46 108 LEU B O 1
ATOM 4533 N N . PRO B 1 74 ? 29.116 23.204 -49.624 1.00 20.70 109 PRO B N 1
ATOM 4534 C CA . PRO B 1 74 ? 29.939 24.093 -48.827 1.00 21.96 109 PRO B CA 1
ATOM 4535 C C . PRO B 1 74 ? 31.433 24.044 -49.217 1.00 22.23 109 PRO B C 1
ATOM 4536 O O . PRO B 1 74 ? 31.963 22.982 -49.581 1.00 25.58 109 PRO B O 1
ATOM 4540 N N . SER B 1 75 ? 32.141 25.166 -49.164 1.00 26.00 110 SER B N 1
ATOM 4541 C CA . SER B 1 75 ? 33.615 25.132 -49.400 1.00 25.28 110 SER B CA 1
ATOM 4542 C C . SER B 1 75 ? 34.270 24.388 -48.232 1.00 23.92 110 SER B C 1
ATOM 4543 O O . SER B 1 75 ? 35.291 23.728 -48.470 1.00 26.01 110 SER B O 1
ATOM 4546 N N . ASN B 1 76 ? 33.716 24.497 -47.035 1.00 25.67 111 ASN B N 1
ATOM 4547 C CA . ASN B 1 76 ? 34.201 23.748 -45.848 1.00 26.51 111 ASN B CA 1
ATOM 4548 C C . ASN B 1 76 ? 33.341 22.478 -45.705 1.00 26.99 111 ASN B C 1
ATOM 4549 O O . ASN B 1 76 ? 32.419 22.491 -44.899 1.00 26.56 111 ASN B O 1
ATOM 4554 N N . TRP B 1 77 ? 33.657 21.430 -46.473 1.00 23.95 112 TRP B N 1
ATOM 4555 C CA . TRP B 1 77 ? 32.880 20.169 -46.556 1.00 26.06 112 TRP B CA 1
ATOM 4556 C C . TRP B 1 77 ? 33.405 19.170 -45.525 1.00 26.24 112 TRP B C 1
ATOM 4557 O O . TRP B 1 77 ? 34.620 18.913 -45.519 1.00 23.25 112 TRP B O 1
ATOM 4568 N N . THR B 1 78 ? 32.507 18.515 -44.796 1.00 26.95 113 THR B N 1
ATOM 4569 C CA . THR B 1 78 ? 32.859 17.452 -43.832 1.00 25.30 113 THR B CA 1
ATOM 4570 C C . THR B 1 78 ? 33.038 16.131 -44.549 1.00 24.02 113 THR B C 1
ATOM 4571 O O . THR B 1 78 ? 33.516 15.167 -43.908 1.00 24.21 113 THR B O 1
ATOM 4575 N N . GLY B 1 79 ? 32.672 16.071 -45.826 1.00 21.13 114 GLY B N 1
ATOM 4576 C CA . GLY B 1 79 ? 32.571 14.815 -46.573 1.00 21.11 114 GLY B CA 1
ATOM 4577 C C . GLY B 1 79 ? 31.164 14.218 -46.522 1.00 21.20 114 GLY B C 1
ATOM 4578 O O . GLY B 1 79 ? 30.899 13.301 -47.339 1.00 22.09 114 GLY B O 1
ATOM 4579 N N . ARG B 1 80 ? 30.301 14.665 -45.599 1.00 20.23 115 ARG B N 1
ATOM 4580 C CA . ARG B 1 80 ? 28.923 14.096 -45.438 1.00 20.07 115 ARG B CA 1
ATOM 4581 C C . ARG B 1 80 ? 28.002 14.536 -46.597 1.00 21.76 115 ARG B C 1
ATOM 4582 O O . ARG B 1 80 ? 28.106 15.706 -47.079 1.00 22.29 115 ARG B O 1
ATOM 4590 N N . PHE B 1 81 ? 27.076 13.652 -47.006 1.00 22.02 116 PHE B N 1
ATOM 4591 C CA . PHE B 1 81 ? 25.996 13.964 -47.962 1.00 22.05 116 PHE B CA 1
ATOM 4592 C C . PHE B 1 81 ? 24.689 14.007 -47.183 1.00 21.14 116 PHE B C 1
ATOM 4593 O O . PHE B 1 81 ? 24.521 13.181 -46.285 1.00 20.88 116 PHE B O 1
ATOM 4601 N N . LEU B 1 82 ? 23.802 14.963 -47.491 1.00 19.68 117 LEU B N 1
ATOM 4602 C CA . LEU B 1 82 ? 22.459 15.086 -46.884 1.00 18.88 117 LEU B CA 1
ATOM 4603 C C . LEU B 1 82 ? 21.443 15.340 -47.973 1.00 19.09 117 LEU B C 1
ATOM 4604 O O . LEU B 1 82 ? 21.639 16.256 -48.780 1.00 17.68 117 LEU B O 1
ATOM 4609 N N . SER B 1 83 ? 20.372 14.579 -47.978 1.00 19.16 118 SER B N 1
ATOM 4610 C CA . SER B 1 83 ? 19.147 14.897 -48.740 1.00 18.49 118 SER B CA 1
ATOM 4611 C C . SER B 1 83 ? 18.121 15.420 -47.754 1.00 19.39 118 SER B C 1
ATOM 4612 O O . SER B 1 83 ? 17.994 14.896 -46.603 1.00 18.84 118 SER B O 1
ATOM 4615 N N . THR B 1 84 ? 17.358 16.410 -48.241 1.00 18.73 119 THR B N 1
ATOM 4616 C CA . THR B 1 84 ? 16.102 16.906 -47.647 1.00 18.46 119 THR B CA 1
ATOM 4617 C C . THR B 1 84 ? 14.925 16.354 -48.447 1.00 18.40 119 THR B C 1
ATOM 4618 O O . THR B 1 84 ? 15.112 15.635 -49.488 1.00 17.91 119 THR B O 1
ATOM 4622 N N . GLY B 1 85 ? 13.752 16.719 -47.987 1.00 17.24 120 GLY B N 1
ATOM 4623 C CA . GLY B 1 85 ? 12.512 16.299 -48.666 1.00 18.65 120 GLY B CA 1
ATOM 4624 C C . GLY B 1 85 ? 11.463 17.367 -48.566 1.00 17.62 120 GLY B C 1
ATOM 4625 O O . GLY B 1 85 ? 11.818 18.526 -48.399 1.00 21.80 120 GLY B O 1
ATOM 4626 N N . ASN B 1 86 ? 10.212 16.970 -48.595 1.00 16.29 121 ASN B N 1
ATOM 4627 C CA . ASN B 1 86 ? 9.126 17.875 -48.987 1.00 17.39 121 ASN B CA 1
ATOM 4628 C C . ASN B 1 86 ? 8.041 17.925 -47.926 1.00 17.45 121 ASN B C 1
ATOM 4629 O O . ASN B 1 86 ? 8.160 17.341 -46.825 1.00 18.65 121 ASN B O 1
ATOM 4634 N N . GLY B 1 87 ? 6.966 18.638 -48.260 1.00 19.43 122 GLY B N 1
ATOM 4635 C CA . GLY B 1 87 ? 5.839 18.894 -47.351 1.00 20.58 122 GLY B CA 1
ATOM 4636 C C . GLY B 1 87 ? 4.532 18.890 -48.105 1.00 18.68 122 GLY B C 1
ATOM 4637 O O . GLY B 1 87 ? 4.534 19.199 -49.304 1.00 20.82 122 GLY B O 1
ATOM 4638 N N . GLY B 1 88 ? 3.506 18.390 -47.447 1.00 17.09 123 GLY B N 1
ATOM 4639 C CA . GLY B 1 88 ? 2.137 18.330 -47.943 1.00 18.50 123 GLY B CA 1
ATOM 4640 C C . GLY B 1 88 ? 2.061 17.614 -49.266 1.00 19.39 123 GLY B C 1
ATOM 4641 O O . GLY B 1 88 ? 2.633 16.511 -49.410 1.00 21.70 123 GLY B O 1
ATOM 4642 N N A MET B 1 89 ? 1.389 18.236 -50.226 0.50 18.60 124 MET B N 1
ATOM 4643 N N B MET B 1 89 ? 1.380 18.241 -50.224 0.50 19.30 124 MET B N 1
ATOM 4644 C CA A MET B 1 89 ? 1.254 17.722 -51.610 0.50 18.52 124 MET B CA 1
ATOM 4645 C CA B MET B 1 89 ? 1.220 17.765 -51.623 0.50 19.69 124 MET B CA 1
ATOM 4646 C C A MET B 1 89 ? 2.219 18.486 -52.533 0.50 18.68 124 MET B C 1
ATOM 4647 C C B MET B 1 89 ? 2.239 18.468 -52.536 0.50 19.24 124 MET B C 1
ATOM 4648 O O A MET B 1 89 ? 2.100 18.382 -53.745 0.50 21.76 124 MET B O 1
ATOM 4649 O O B MET B 1 89 ? 2.167 18.316 -53.746 0.50 21.82 124 MET B O 1
ATOM 4658 N N . ALA B 1 90 ? 3.210 19.169 -51.971 1.00 19.83 125 ALA B N 1
ATOM 4659 C CA . ALA B 1 90 ? 4.159 19.992 -52.749 1.00 20.14 125 ALA B CA 1
ATOM 4660 C C . ALA B 1 90 ? 5.373 19.144 -53.142 1.00 22.25 125 ALA B C 1
ATOM 4661 O O . ALA B 1 90 ? 5.574 18.068 -52.539 1.00 21.85 125 ALA B O 1
ATOM 4663 N N . GLY B 1 91 ? 6.216 19.619 -54.102 1.00 20.47 126 GLY B N 1
ATOM 4664 C CA . GLY B 1 91 ? 6.000 20.812 -54.908 1.00 21.92 126 GLY B CA 1
ATOM 4665 C C . GLY B 1 91 ? 6.986 21.928 -54.626 1.00 21.52 126 GLY B C 1
ATOM 4666 O O . GLY B 1 91 ? 7.028 22.875 -55.434 1.00 21.18 126 GLY B O 1
ATOM 4667 N N . CYS B 1 92 ? 7.689 21.902 -53.478 1.00 20.96 127 CYS B N 1
ATOM 4668 C CA . CYS B 1 92 ? 8.566 23.032 -53.003 1.00 20.52 127 CYS B CA 1
ATOM 4669 C C . CYS B 1 92 ? 9.858 22.461 -52.422 1.00 19.12 127 CYS B C 1
ATOM 4670 O O . CYS B 1 92 ? 9.783 21.548 -51.521 1.00 21.62 127 CYS B O 1
ATOM 4673 N N . ILE B 1 93 ? 11.002 22.939 -52.882 1.00 18.85 128 ILE B N 1
ATOM 4674 C CA . ILE B 1 93 ? 12.275 22.604 -52.195 1.00 20.07 128 ILE B CA 1
ATOM 4675 C C . ILE B 1 93 ? 12.242 23.269 -50.806 1.00 20.75 128 ILE B C 1
ATOM 4676 O O . ILE B 1 93 ? 11.908 24.459 -50.748 1.00 20.35 128 ILE B O 1
ATOM 4681 N N . GLN B 1 94 ? 12.586 22.540 -49.742 1.00 19.12 129 GLN B N 1
ATOM 4682 C CA . GLN B 1 94 ? 12.579 23.110 -48.372 1.00 21.32 129 GLN B CA 1
ATOM 4683 C C . GLN B 1 94 ? 13.938 23.779 -48.168 1.00 20.51 129 GLN B C 1
ATOM 4684 O O . GLN B 1 94 ? 14.847 23.184 -47.583 1.00 18.84 129 GLN B O 1
ATOM 4690 N N . TYR B 1 95 ? 14.069 24.980 -48.729 1.00 20.13 130 TYR B N 1
ATOM 4691 C CA . TYR B 1 95 ? 15.353 25.687 -48.831 1.00 19.93 130 TYR B CA 1
ATOM 4692 C C . TYR B 1 95 ? 15.872 25.978 -47.418 1.00 18.80 130 TYR B C 1
ATOM 4693 O O . TYR B 1 95 ? 17.087 25.990 -47.278 1.00 19.40 130 TYR B O 1
ATOM 4702 N N . ASP B 1 96 ? 15.030 26.188 -46.420 1.00 17.08 131 ASP B N 1
ATOM 4703 C CA . ASP B 1 96 ? 15.557 26.413 -45.048 1.00 21.18 131 ASP B CA 1
ATOM 4704 C C . ASP B 1 96 ? 16.251 25.135 -44.570 1.00 20.28 131 ASP B C 1
ATOM 4705 O O . ASP B 1 96 ? 17.269 25.244 -43.899 1.00 19.44 131 ASP B O 1
ATOM 4710 N N . ASP B 1 97 ? 15.760 23.967 -44.959 1.00 18.80 132 ASP B N 1
ATOM 4711 C CA . ASP B 1 97 ? 16.442 22.683 -44.596 1.00 20.25 132 ASP B CA 1
ATOM 4712 C C . ASP B 1 97 ? 17.741 22.488 -45.388 1.00 20.00 132 ASP B C 1
ATOM 4713 O O . ASP B 1 97 ? 18.732 21.982 -44.811 1.00 19.68 132 ASP B O 1
ATOM 4718 N N . VAL B 1 98 ? 17.762 22.832 -46.675 1.00 20.04 133 VAL B N 1
ATOM 4719 C CA . VAL B 1 98 ? 19.012 22.777 -47.487 1.00 21.89 133 VAL B CA 1
ATOM 4720 C C . VAL B 1 98 ? 20.081 23.693 -46.864 1.00 22.54 133 VAL B C 1
ATOM 4721 O O . VAL B 1 98 ? 21.211 23.256 -46.663 1.00 23.60 133 VAL B O 1
ATOM 4725 N N . ALA B 1 99 ? 19.696 24.907 -46.472 1.00 22.12 134 ALA B N 1
ATOM 4726 C CA . ALA B 1 99 ? 20.592 25.883 -45.822 1.00 23.75 134 ALA B CA 1
ATOM 4727 C C . ALA B 1 99 ? 21.083 25.323 -44.486 1.00 23.19 134 ALA B C 1
ATOM 4728 O O . ALA B 1 99 ? 22.242 25.485 -44.184 1.00 21.96 134 ALA B O 1
ATOM 4730 N N . TYR B 1 100 ? 20.209 24.698 -43.722 1.00 22.66 135 TYR B N 1
ATOM 4731 C CA . TYR B 1 100 ? 20.497 24.088 -42.401 1.00 23.21 135 TYR B CA 1
ATOM 4732 C C . TYR B 1 100 ? 21.611 23.050 -42.561 1.00 21.76 135 TYR B C 1
ATOM 4733 O O . TYR B 1 100 ? 22.606 23.069 -41.813 1.00 21.70 135 TYR B O 1
ATOM 4742 N N . GLY B 1 101 ? 21.468 22.172 -43.555 1.00 21.15 136 GLY B N 1
ATOM 4743 C CA . GLY B 1 101 ? 22.465 21.145 -43.870 1.00 20.79 136 GLY B CA 1
ATOM 4744 C C . GLY B 1 101 ? 23.776 21.764 -44.310 1.00 23.52 136 GLY B C 1
ATOM 4745 O O . GLY B 1 101 ? 24.830 21.335 -43.784 1.00 20.43 136 GLY B O 1
ATOM 4746 N N . ALA B 1 102 ? 23.750 22.726 -45.249 1.00 22.09 137 ALA B N 1
ATOM 4747 C CA . ALA B 1 102 ? 25.003 23.353 -45.734 1.00 21.58 137 ALA B CA 1
ATOM 4748 C C . ALA B 1 102 ? 25.716 23.981 -44.534 1.00 22.76 137 ALA B C 1
ATOM 4749 O O . ALA B 1 102 ? 26.951 23.861 -44.453 1.00 22.63 137 ALA B O 1
ATOM 4751 N N . GLY B 1 103 ? 24.967 24.634 -43.652 1.00 20.50 138 GLY B N 1
ATOM 4752 C CA . GLY B 1 103 ? 25.475 25.295 -42.431 1.00 22.26 138 GLY B CA 1
ATOM 4753 C C . GLY B 1 103 ? 26.296 24.358 -41.565 1.00 25.27 138 GLY B C 1
ATOM 4754 O O . GLY B 1 103 ? 27.187 24.849 -40.890 1.00 25.19 138 GLY B O 1
ATOM 4755 N N . PHE B 1 104 ? 26.014 23.046 -41.584 1.00 24.84 139 PHE B N 1
ATOM 4756 C CA . PHE B 1 104 ? 26.753 22.008 -40.814 1.00 27.06 139 PHE B CA 1
ATOM 4757 C C . PHE B 1 104 ? 27.829 21.330 -41.660 1.00 24.21 139 PHE B C 1
ATOM 4758 O O . PHE B 1 104 ? 28.468 20.367 -41.164 1.00 25.41 139 PHE B O 1
ATOM 4766 N N . GLY B 1 105 ? 28.041 21.779 -42.892 1.00 21.84 140 GLY B N 1
ATOM 4767 C CA . GLY B 1 105 ? 29.115 21.274 -43.728 1.00 22.14 140 GLY B CA 1
ATOM 4768 C C . GLY B 1 105 ? 28.720 20.055 -44.499 1.00 23.20 140 GLY B C 1
ATOM 4769 O O . GLY B 1 105 ? 29.613 19.423 -45.081 1.00 24.16 140 GLY B O 1
ATOM 4770 N N . PHE B 1 106 ? 27.423 19.791 -44.628 1.00 20.09 141 PHE B N 1
ATOM 4771 C CA . PHE B 1 106 ? 26.956 18.708 -45.508 1.00 18.27 141 PHE B CA 1
ATOM 4772 C C . PHE B 1 106 ? 26.870 19.235 -46.929 1.00 19.14 141 PHE B C 1
ATOM 4773 O O . PHE B 1 106 ? 26.308 20.341 -47.128 1.00 20.61 141 PHE B O 1
ATOM 4781 N N . ALA B 1 107 ? 27.245 18.430 -47.920 1.00 19.83 142 ALA B N 1
ATOM 4782 C CA . ALA B 1 107 ? 26.789 18.658 -49.304 1.00 21.45 142 ALA B CA 1
ATOM 4783 C C . ALA B 1 107 ? 25.298 18.284 -49.350 1.00 22.56 142 ALA B C 1
ATOM 4784 O O . ALA B 1 107 ? 25.007 17.102 -49.187 1.00 21.77 142 ALA B O 1
ATOM 4786 N N . THR B 1 108 ? 24.402 19.251 -49.555 1.00 22.10 143 THR B N 1
ATOM 4787 C CA . THR B 1 108 ? 22.955 19.099 -49.283 1.00 19.78 143 THR B CA 1
ATOM 4788 C C . THR B 1 108 ? 22.112 19.266 -50.546 1.00 21.05 143 THR B C 1
ATOM 4789 O O . THR B 1 108 ? 22.327 20.252 -51.287 1.00 22.08 143 THR B O 1
ATOM 4793 N N . VAL B 1 109 ? 21.206 18.327 -50.797 1.00 19.20 144 VAL B N 1
ATOM 4794 C CA . VAL B 1 109 ? 20.283 18.419 -51.953 1.00 19.43 144 VAL B CA 1
ATOM 4795 C C . VAL B 1 109 ? 18.836 18.501 -51.451 1.00 19.53 144 VAL B C 1
ATOM 4796 O O . VAL B 1 109 ? 18.486 18.128 -50.284 1.00 20.41 144 VAL B O 1
ATOM 4800 N N . GLY B 1 110 ? 18.020 19.075 -52.298 1.00 21.18 145 GLY B N 1
ATOM 4801 C CA . GLY B 1 110 ? 16.571 19.116 -52.183 1.00 18.76 145 GLY B CA 1
ATOM 4802 C C . GLY B 1 110 ? 15.963 19.167 -53.559 1.00 22.62 145 GLY B C 1
ATOM 4803 O O . GLY B 1 110 ? 16.472 19.938 -54.423 1.00 19.53 145 GLY B O 1
ATOM 4804 N N . ALA B 1 111 ? 14.919 18.373 -53.784 1.00 20.43 146 ALA B N 1
ATOM 4805 C CA . ALA B 1 111 ? 14.206 18.416 -55.062 1.00 21.59 146 ALA B CA 1
ATOM 4806 C C . ALA B 1 111 ? 12.762 18.824 -54.772 1.00 20.62 146 ALA B C 1
ATOM 4807 O O . ALA B 1 111 ? 12.307 18.890 -53.563 1.00 21.39 146 ALA B O 1
ATOM 4809 N N . ASN B 1 112 ? 12.032 19.137 -55.826 1.00 22.19 147 ASN B N 1
ATOM 4810 C CA . ASN B 1 112 ? 10.692 19.741 -55.673 1.00 20.84 147 ASN B CA 1
ATOM 4811 C C . ASN B 1 112 ? 9.613 18.666 -55.607 1.00 20.98 147 ASN B C 1
ATOM 4812 O O . ASN B 1 112 ? 8.429 19.028 -55.620 1.00 20.92 147 ASN B O 1
ATOM 4817 N N . ASN B 1 113 ? 9.968 17.390 -55.567 1.00 19.76 148 ASN B N 1
ATOM 4818 C CA . ASN B 1 113 ? 8.962 16.289 -55.496 1.00 17.70 148 ASN B CA 1
ATOM 4819 C C . ASN B 1 113 ? 8.208 16.063 -56.809 1.00 17.65 148 ASN B C 1
ATOM 4820 O O . ASN B 1 113 ? 7.250 15.223 -56.793 1.00 19.68 148 ASN B O 1
ATOM 4825 N N . GLY B 1 114 ? 8.653 16.634 -57.922 1.00 16.46 149 GLY B N 1
ATOM 4826 C CA . GLY B 1 114 ? 8.210 16.267 -59.285 1.00 18.03 149 GLY B CA 1
ATOM 4827 C C . GLY B 1 114 ? 7.159 17.210 -59.859 1.00 19.18 149 GLY B C 1
ATOM 4828 O O . GLY B 1 114 ? 6.657 16.942 -60.948 1.00 21.26 149 GLY B O 1
ATOM 4829 N N . HIS B 1 115 ? 6.829 18.279 -59.146 1.00 20.20 150 HIS B N 1
ATOM 4830 C CA . HIS B 1 115 ? 5.969 19.390 -59.636 1.00 19.98 150 HIS B CA 1
ATOM 4831 C C . HIS B 1 115 ? 6.230 20.636 -58.781 1.00 20.97 150 HIS B C 1
ATOM 4832 O O . HIS B 1 115 ? 6.899 20.539 -57.745 1.00 20.76 150 HIS B O 1
ATOM 4839 N N . ASN B 1 116 ? 5.701 21.785 -59.232 1.00 21.57 151 ASN B N 1
ATOM 4840 C CA . ASN B 1 116 ? 5.878 23.065 -58.526 1.00 21.82 151 ASN B CA 1
ATOM 4841 C C . ASN B 1 116 ? 4.571 23.433 -57.846 1.00 21.55 151 ASN B C 1
ATOM 4842 O O . ASN B 1 116 ? 3.526 23.499 -58.492 1.00 23.78 151 ASN B O 1
ATOM 4847 N N . GLY B 1 117 ? 4.654 23.780 -56.570 1.00 23.64 152 GLY B N 1
ATOM 4848 C CA . GLY B 1 117 ? 3.529 24.401 -55.875 1.00 22.22 152 GLY B CA 1
ATOM 4849 C C . GLY B 1 117 ? 2.798 23.412 -55.004 1.00 22.70 152 GLY B C 1
ATOM 4850 O O . GLY B 1 117 ? 3.093 22.201 -55.084 1.00 21.85 152 GLY B O 1
ATOM 4851 N N . THR B 1 118 ? 1.896 23.910 -54.169 1.00 21.20 153 THR B N 1
ATOM 4852 C CA . THR B 1 118 ? 1.291 23.134 -53.060 1.00 21.93 153 THR B CA 1
ATOM 4853 C C . THR B 1 118 ? 0.083 22.306 -53.522 1.00 25.34 153 THR B C 1
ATOM 4854 O O . THR B 1 118 ? -0.372 21.487 -52.699 1.00 23.99 153 THR B O 1
ATOM 4858 N N . SER B 1 119 ? -0.320 22.410 -54.789 1.00 22.64 154 SER B N 1
ATOM 4859 C CA . SER B 1 119 ? -1.467 21.657 -55.358 1.00 25.87 154 SER B CA 1
ATOM 4860 C C . SER B 1 119 ? -0.991 20.334 -55.965 1.00 23.35 154 SER B C 1
ATOM 4861 O O . SER B 1 119 ? 0.134 20.325 -56.501 1.00 23.13 154 SER B O 1
ATOM 4864 N N . ALA B 1 120 ? -1.846 19.281 -55.933 1.00 23.35 155 ALA B N 1
ATOM 4865 C CA . ALA B 1 120 ? -1.567 17.971 -56.561 1.00 25.68 155 ALA B CA 1
ATOM 4866 C C . ALA B 1 120 ? -2.167 17.912 -57.963 1.00 23.89 155 ALA B C 1
ATOM 4867 O O . ALA B 1 120 ? -2.192 16.850 -58.544 1.00 24.08 155 ALA B O 1
ATOM 4869 N N . VAL B 1 121 ? -2.676 19.000 -58.499 1.00 24.57 156 VAL B N 1
ATOM 4870 C CA . VAL B 1 121 ? -3.437 18.909 -59.781 1.00 27.06 156 VAL B CA 1
ATOM 4871 C C . VAL B 1 121 ? -2.552 18.349 -60.896 1.00 24.30 156 VAL B C 1
ATOM 4872 O O . VAL B 1 121 ? -3.100 17.611 -61.759 1.00 21.84 156 VAL B O 1
ATOM 4876 N N . SER B 1 122 ? -1.229 18.584 -60.868 1.00 24.84 157 SER B N 1
ATOM 4877 C CA . SER B 1 122 ? -0.262 18.004 -61.848 1.00 25.21 157 SER B CA 1
ATOM 4878 C C . SER B 1 122 ? -0.249 16.461 -61.813 1.00 25.14 157 SER B C 1
ATOM 4879 O O . SER B 1 122 ? 0.114 15.859 -62.818 1.00 23.03 157 SER B O 1
ATOM 4882 N N . MET B 1 123 ? -0.734 15.820 -60.748 1.00 22.95 158 MET B N 1
ATOM 4883 C CA . MET B 1 123 ? -0.807 14.327 -60.701 1.00 22.72 158 MET B CA 1
ATOM 4884 C C . MET B 1 123 ? -1.980 13.792 -61.526 1.00 23.49 158 MET B C 1
ATOM 4885 O O . MET B 1 123 ? -1.981 12.587 -61.846 1.00 22.52 158 MET B O 1
ATOM 4890 N N . TYR B 1 124 ? -2.961 14.637 -61.862 1.00 25.04 159 TYR B N 1
ATOM 4891 C CA . TYR B 1 124 ? -4.164 14.174 -62.598 1.00 27.46 159 TYR B CA 1
ATOM 4892 C C . TYR B 1 124 ? -3.712 13.648 -63.962 1.00 28.42 159 TYR B C 1
ATOM 4893 O O . TYR B 1 124 ? -3.065 14.395 -64.692 1.00 26.76 159 TYR B O 1
ATOM 4902 N N . LYS B 1 125 ? -3.998 12.370 -64.230 1.00 29.03 160 LYS B N 1
ATOM 4903 C CA . LYS B 1 125 ? -3.737 11.652 -65.510 1.00 32.78 160 LYS B CA 1
ATOM 4904 C C . LYS B 1 125 ? -2.244 11.668 -65.832 1.00 31.98 160 LYS B C 1
ATOM 4905 O O . LYS B 1 125 ? -1.890 11.599 -66.993 1.00 35.00 160 LYS B O 1
ATOM 4911 N N . ASN B 1 126 ? -1.397 11.748 -64.822 1.00 29.71 161 ASN B N 1
ATOM 4912 C CA . ASN B 1 126 ? 0.066 11.750 -65.026 1.00 29.28 161 ASN B CA 1
ATOM 4913 C C . ASN B 1 126 ? 0.751 10.964 -63.901 1.00 27.18 161 ASN B C 1
ATOM 4914 O O . ASN B 1 126 ? 1.157 11.570 -62.865 1.00 24.26 161 ASN B O 1
ATOM 4919 N N . SER B 1 127 ? 0.915 9.669 -64.127 1.00 28.04 162 SER B N 1
ATOM 4920 C CA . SER B 1 127 ? 1.474 8.706 -63.149 1.00 29.16 162 SER B CA 1
ATOM 4921 C C . SER B 1 127 ? 2.971 8.949 -62.972 1.00 25.36 162 SER B C 1
ATOM 4922 O O . SER B 1 127 ? 3.492 8.648 -61.899 1.00 26.97 162 SER B O 1
ATOM 4925 N N . GLY B 1 128 ? 3.641 9.548 -63.958 1.00 27.38 163 GLY B N 1
ATOM 4926 C CA . GLY B 1 128 ? 5.043 9.950 -63.798 1.00 24.38 163 GLY B CA 1
ATOM 4927 C C . GLY B 1 128 ? 5.203 10.999 -62.689 1.00 21.81 163 GLY B C 1
ATOM 4928 O O . GLY B 1 128 ? 6.164 10.934 -61.911 1.00 23.83 163 GLY B O 1
ATOM 4929 N N . VAL B 1 129 ? 4.336 11.993 -62.644 1.00 21.49 164 VAL B N 1
ATOM 4930 C CA . VAL B 1 129 ? 4.401 13.051 -61.607 1.00 23.07 164 VAL B CA 1
ATOM 4931 C C . VAL B 1 129 ? 4.056 12.401 -60.248 1.00 23.49 164 VAL B C 1
ATOM 4932 O O . VAL B 1 129 ? 4.668 12.736 -59.243 1.00 20.23 164 VAL B O 1
ATOM 4936 N N . VAL B 1 130 ? 3.125 11.449 -60.242 1.00 22.04 165 VAL B N 1
ATOM 4937 C CA . VAL B 1 130 ? 2.771 10.665 -59.013 1.00 21.93 165 VAL B CA 1
ATOM 4938 C C . VAL B 1 130 ? 3.989 9.859 -58.549 1.00 20.35 165 VAL B C 1
ATOM 4939 O O . VAL B 1 130 ? 4.266 9.844 -57.371 1.00 21.74 165 VAL B O 1
ATOM 4943 N N . GLU B 1 131 ? 4.692 9.228 -59.484 1.00 19.76 166 GLU B N 1
ATOM 4944 C CA . GLU B 1 131 ? 5.817 8.326 -59.185 1.00 21.32 166 GLU B CA 1
ATOM 4945 C C . GLU B 1 131 ? 6.921 9.164 -58.540 1.00 20.41 166 GLU B C 1
ATOM 4946 O O . GLU B 1 131 ? 7.520 8.749 -57.519 1.00 18.11 166 GLU B O 1
ATOM 4952 N N . ASP B 1 132 ? 7.148 10.351 -59.085 1.00 20.17 167 ASP B N 1
ATOM 4953 C CA . ASP B 1 132 ? 8.165 11.303 -58.543 1.00 20.88 167 ASP B CA 1
ATOM 4954 C C . ASP B 1 132 ? 7.764 11.679 -57.095 1.00 20.05 167 ASP B C 1
ATOM 4955 O O . ASP B 1 132 ? 8.612 11.657 -56.195 1.00 20.37 167 ASP B O 1
ATOM 4960 N N . TYR B 1 133 ? 6.498 11.950 -56.842 1.00 19.57 168 TYR B N 1
ATOM 4961 C CA . TYR B 1 133 ? 6.007 12.332 -55.492 1.00 18.81 168 TYR B CA 1
ATOM 4962 C C . TYR B 1 133 ? 6.249 11.147 -54.536 1.00 19.56 168 TYR B C 1
ATOM 4963 O O . TYR B 1 133 ? 6.592 11.300 -53.369 1.00 20.84 168 TYR B O 1
ATOM 4972 N N . VAL B 1 134 ? 5.899 9.951 -54.978 1.00 21.07 169 VAL B N 1
ATOM 4973 C CA . VAL B 1 134 ? 5.833 8.797 -54.048 1.00 20.68 169 VAL B CA 1
ATOM 4974 C C . VAL B 1 134 ? 7.272 8.389 -53.657 1.00 18.43 169 VAL B C 1
ATOM 4975 O O . VAL B 1 134 ? 7.519 8.149 -52.473 1.00 19.59 169 VAL B O 1
ATOM 4979 N N . TYR B 1 135 ? 8.205 8.286 -54.607 1.00 18.39 170 TYR B N 1
ATOM 4980 C CA . TYR B 1 135 ? 9.589 7.822 -54.308 1.00 17.94 170 TYR B CA 1
ATOM 4981 C C . TYR B 1 135 ? 10.657 8.406 -55.227 1.00 19.88 170 TYR B C 1
ATOM 4982 O O . TYR B 1 135 ? 11.789 8.494 -54.801 1.00 21.15 170 TYR B O 1
ATOM 4991 N N . ARG B 1 136 ? 10.359 8.697 -56.481 1.00 19.17 171 ARG B N 1
ATOM 4992 C CA . ARG B 1 136 ? 11.411 8.819 -57.513 1.00 19.16 171 ARG B CA 1
ATOM 4993 C C . ARG B 1 136 ? 12.127 10.171 -57.392 1.00 21.66 171 ARG B C 1
ATOM 4994 O O . ARG B 1 136 ? 13.286 10.262 -57.739 1.00 22.33 171 ARG B O 1
ATOM 5002 N N . SER B 1 137 ? 11.485 11.190 -56.849 1.00 20.74 172 SER B N 1
ATOM 5003 C CA . SER B 1 137 ? 12.133 12.509 -56.634 1.00 20.39 172 SER B CA 1
ATOM 5004 C C . SER B 1 137 ? 13.263 12.389 -55.608 1.00 19.01 172 SER B C 1
ATOM 5005 O O . SER B 1 137 ? 14.448 12.734 -55.940 1.00 17.89 172 SER B O 1
ATOM 5008 N N . VAL B 1 138 ? 12.936 11.920 -54.406 1.00 20.56 173 VAL B N 1
ATOM 5009 C CA . VAL B 1 138 ? 13.944 11.840 -53.309 1.00 19.03 173 VAL B CA 1
ATOM 5010 C C . VAL B 1 138 ? 15.049 10.877 -53.732 1.00 20.02 173 VAL B C 1
ATOM 5011 O O . VAL B 1 138 ? 16.247 11.228 -53.569 1.00 19.21 173 VAL B O 1
ATOM 5015 N N . HIS B 1 139 ? 14.690 9.762 -54.337 1.00 20.98 174 HIS B N 1
ATOM 5016 C CA . HIS B 1 139 ? 15.677 8.742 -54.784 1.00 22.53 174 HIS B CA 1
ATOM 5017 C C . HIS B 1 139 ? 16.597 9.313 -55.895 1.00 23.65 174 HIS B C 1
ATOM 5018 O O . HIS B 1 139 ? 17.844 9.228 -55.744 1.00 20.31 174 HIS B O 1
ATOM 5025 N N . THR B 1 140 ? 16.029 9.929 -56.941 1.00 22.99 175 THR B N 1
ATOM 5026 C CA . THR B 1 140 ? 16.832 10.460 -58.071 1.00 21.45 175 THR B CA 1
ATOM 5027 C C . THR B 1 140 ? 17.712 11.612 -57.577 1.00 23.45 175 THR B C 1
ATOM 5028 O O . THR B 1 140 ? 18.891 11.688 -57.972 1.00 22.53 175 THR B O 1
ATOM 5032 N N . GLY B 1 141 ? 17.174 12.467 -56.724 1.00 23.35 176 GLY B N 1
ATOM 5033 C CA . GLY B 1 141 ? 17.955 13.533 -56.075 1.00 20.90 176 GLY B CA 1
ATOM 5034 C C . GLY B 1 141 ? 19.164 12.999 -55.352 1.00 21.85 176 GLY B C 1
ATOM 5035 O O . GLY B 1 141 ? 20.232 13.632 -55.404 1.00 20.70 176 GLY B O 1
ATOM 5036 N N . THR B 1 142 ? 19.021 11.882 -54.649 1.00 21.25 177 THR B N 1
ATOM 5037 C CA . THR B 1 142 ? 20.106 11.279 -53.855 1.00 19.94 177 THR B CA 1
ATOM 5038 C C . THR B 1 142 ? 21.171 10.708 -54.807 1.00 20.43 177 THR B C 1
ATOM 5039 O O . THR B 1 142 ? 22.366 10.974 -54.613 1.00 19.97 177 THR B O 1
ATOM 5043 N N . VAL B 1 143 ? 20.750 9.939 -55.807 1.00 19.90 178 VAL B N 1
ATOM 5044 C CA . VAL B 1 143 ? 21.684 9.332 -56.814 1.00 21.95 178 VAL B CA 1
ATOM 5045 C C . VAL B 1 143 ? 22.492 10.429 -57.517 1.00 21.24 178 VAL B C 1
ATOM 5046 O O . VAL B 1 143 ? 23.765 10.364 -57.518 1.00 22.77 178 VAL B O 1
ATOM 5050 N N . LEU B 1 144 ? 21.795 11.426 -58.055 1.00 20.43 179 LEU B N 1
ATOM 5051 C CA . LEU B 1 144 ? 22.417 12.546 -58.802 1.00 20.91 179 LEU B CA 1
ATOM 5052 C C . LEU B 1 144 ? 23.216 13.431 -57.830 1.00 22.81 179 LEU B C 1
ATOM 5053 O O . LEU B 1 144 ? 24.329 13.772 -58.200 1.00 21.97 179 LEU B O 1
ATOM 5058 N N . GLY B 1 145 ? 22.723 13.678 -56.619 1.00 21.88 180 GLY B N 1
ATOM 5059 C CA . GLY B 1 145 ? 23.393 14.441 -55.544 1.00 21.58 180 GLY B CA 1
ATOM 5060 C C . GLY B 1 145 ? 24.745 13.820 -55.220 1.00 24.64 180 GLY B C 1
ATOM 5061 O O . GLY B 1 145 ? 25.739 14.528 -55.108 1.00 27.32 180 GLY B O 1
ATOM 5062 N N . LYS B 1 146 ? 24.815 12.507 -55.093 1.00 23.21 181 LYS B N 1
ATOM 5063 C CA . LYS B 1 146 ? 26.082 11.811 -54.752 1.00 23.75 181 LYS B CA 1
ATOM 5064 C C . LYS B 1 146 ? 27.089 11.935 -55.918 1.00 21.92 181 LYS B C 1
ATOM 5065 O O . LYS B 1 146 ? 28.229 12.258 -55.692 1.00 23.31 181 LYS B O 1
ATOM 5071 N N . GLU B 1 147 ? 26.628 11.733 -57.141 1.00 23.34 182 GLU B N 1
ATOM 5072 C CA . GLU B 1 147 ? 27.469 11.788 -58.348 1.00 24.79 182 GLU B CA 1
ATOM 5073 C C . GLU B 1 147 ? 28.037 13.201 -58.508 1.00 25.15 182 GLU B C 1
ATOM 5074 O O . GLU B 1 147 ? 29.249 13.358 -58.726 1.00 23.73 182 GLU B O 1
ATOM 5080 N N . LEU B 1 148 ? 27.221 14.237 -58.401 1.00 24.05 183 LEU B N 1
ATOM 5081 C CA . LEU B 1 148 ? 27.754 15.613 -58.590 1.00 24.58 183 LEU B CA 1
ATOM 5082 C C . LEU B 1 148 ? 28.615 15.999 -57.379 1.00 22.93 183 LEU B C 1
ATOM 5083 O O . LEU B 1 148 ? 29.533 16.802 -57.573 1.00 21.66 183 LEU B O 1
ATOM 5088 N N . THR B 1 149 ? 28.345 15.504 -56.180 1.00 20.02 184 THR B N 1
ATOM 5089 C CA . THR B 1 149 ? 29.221 15.785 -54.999 1.00 20.64 184 THR B CA 1
ATOM 5090 C C . THR B 1 149 ? 30.630 15.229 -55.258 1.00 25.56 184 THR B C 1
ATOM 5091 O O . THR B 1 149 ? 31.654 15.954 -55.037 1.00 23.43 184 THR B O 1
ATOM 5095 N N . LYS B 1 150 ? 30.711 13.991 -55.731 1.00 23.53 185 LYS B N 1
ATOM 5096 C CA . LYS B 1 150 ? 32.006 13.345 -56.070 1.00 26.83 185 LYS B CA 1
ATOM 5097 C C . LYS B 1 150 ? 32.678 14.159 -57.188 1.00 27.63 185 LYS B C 1
ATOM 5098 O O . LYS B 1 150 ? 33.916 14.400 -57.108 1.00 26.51 185 LYS B O 1
ATOM 5104 N N . LYS B 1 151 ? 31.910 14.621 -58.178 1.00 25.27 186 LYS B N 1
ATOM 5105 C CA . LYS B 1 151 ? 32.507 15.427 -59.280 1.00 26.47 186 LYS B CA 1
ATOM 5106 C C . LYS B 1 151 ? 33.062 16.744 -58.776 1.00 26.81 186 LYS B C 1
ATOM 5107 O O . LYS B 1 151 ? 34.178 17.120 -59.201 1.00 26.12 186 LYS B O 1
ATOM 5113 N N . PHE B 1 152 ? 32.337 17.421 -57.904 1.00 26.61 187 PHE B N 1
ATOM 5114 C CA . PHE B 1 152 ? 32.743 18.749 -57.402 1.00 26.90 187 PHE B CA 1
ATOM 5115 C C . PHE B 1 152 ? 34.014 18.631 -56.564 1.00 25.69 187 PHE B C 1
ATOM 5116 O O . PHE B 1 152 ? 34.961 19.439 -56.744 1.00 23.17 187 PHE B O 1
ATOM 5124 N N . TYR B 1 153 ? 34.004 17.725 -55.591 1.00 25.61 188 TYR B N 1
ATOM 5125 C CA . TYR B 1 153 ? 35.064 17.661 -54.560 1.00 26.41 188 TYR B CA 1
ATOM 5126 C C . TYR B 1 153 ? 36.211 16.733 -55.008 1.00 25.60 188 TYR B C 1
ATOM 5127 O O . TYR B 1 153 ? 37.260 16.782 -54.368 1.00 28.22 188 TYR B O 1
ATOM 5136 N N . GLY B 1 154 ? 36.044 15.927 -56.057 1.00 25.25 189 GLY B N 1
ATOM 5137 C CA . GLY B 1 154 ? 37.112 15.038 -56.567 1.00 27.31 189 GLY B CA 1
ATOM 5138 C C . GLY B 1 154 ? 37.213 13.783 -55.708 1.00 34.10 189 GLY B C 1
ATOM 5139 O O . GLY B 1 154 ? 38.191 13.060 -55.822 1.00 30.28 189 GLY B O 1
ATOM 5140 N N . LYS B 1 155 ? 36.249 13.531 -54.820 1.00 31.11 190 LYS B N 1
ATOM 5141 C CA . LYS B 1 155 ? 36.186 12.267 -54.056 1.00 33.57 190 LYS B CA 1
ATOM 5142 C C . LYS B 1 155 ? 34.761 12.009 -53.551 1.00 34.48 190 LYS B C 1
ATOM 5143 O O . LYS B 1 155 ? 33.949 12.962 -53.485 1.00 26.41 190 LYS B O 1
ATOM 5149 N N . LYS B 1 156 ? 34.532 10.757 -53.146 1.00 31.31 191 LYS B N 1
ATOM 5150 C CA . LYS B 1 156 ? 33.212 10.193 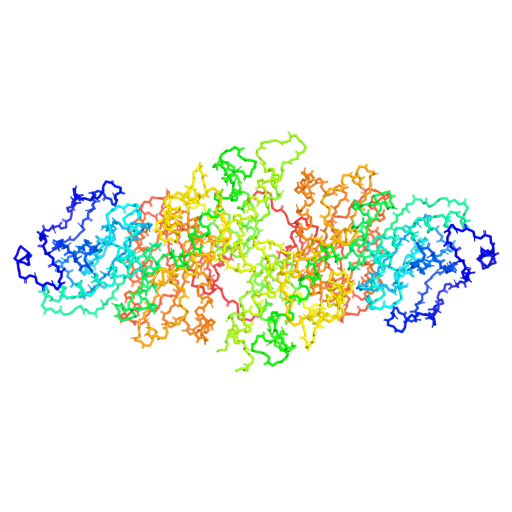-52.770 1.00 30.73 191 LYS B CA 1
ATOM 5151 C C . LYS B 1 156 ? 32.835 10.808 -51.423 1.00 24.97 191 LYS B C 1
ATOM 5152 O O . LYS B 1 156 ? 33.751 11.092 -50.662 1.00 23.45 191 LYS B O 1
ATOM 5158 N N . HIS B 1 157 ? 31.549 11.016 -51.126 1.00 23.01 192 HIS B N 1
ATOM 5159 C CA . HIS B 1 157 ? 31.078 11.360 -49.763 1.00 22.39 192 HIS B CA 1
ATOM 5160 C C . HIS B 1 157 ? 31.497 10.259 -48.782 1.00 22.17 192 HIS B C 1
ATOM 5161 O O . HIS B 1 157 ? 31.699 9.123 -49.249 1.00 21.53 192 HIS B O 1
ATOM 5168 N N . THR B 1 158 ? 31.627 10.584 -47.492 1.00 22.46 193 THR B N 1
ATOM 5169 C CA . THR B 1 158 ? 31.976 9.613 -46.431 1.00 25.35 193 THR B CA 1
ATOM 5170 C C . THR B 1 158 ? 30.726 8.831 -45.990 1.00 27.11 193 THR B C 1
ATOM 5171 O O . THR B 1 158 ? 30.808 7.608 -45.841 1.00 26.15 193 THR B O 1
ATOM 5175 N N . LYS B 1 159 ? 29.643 9.539 -45.699 1.00 23.23 194 LYS B N 1
ATOM 5176 C CA . LYS B 1 159 ? 28.392 8.984 -45.131 1.00 23.79 194 LYS B CA 1
ATOM 5177 C C . LYS B 1 159 ? 27.219 9.761 -45.745 1.00 23.78 194 LYS B C 1
ATOM 5178 O O . LYS B 1 159 ? 27.407 10.932 -46.009 1.00 23.26 194 LYS B O 1
ATOM 5184 N N . SER B 1 160 ? 26.092 9.107 -45.993 1.00 23.05 195 SER B N 1
ATOM 5185 C CA . SER B 1 160 ? 24.881 9.684 -46.632 1.00 20.45 195 SER B CA 1
ATOM 5186 C C . SER B 1 160 ? 23.805 9.825 -45.553 1.00 21.24 195 SER B C 1
ATOM 5187 O O . SER B 1 160 ? 23.496 8.770 -44.865 1.00 21.53 195 SER B O 1
ATOM 5190 N N . TYR B 1 161 ? 23.169 10.989 -45.441 1.00 18.95 196 TYR B N 1
ATOM 5191 C CA . TYR B 1 161 ? 22.098 11.237 -44.445 1.00 17.68 196 TYR B CA 1
ATOM 5192 C C . TYR B 1 161 ? 20.859 11.788 -45.131 1.00 19.23 196 TYR B C 1
ATOM 5193 O O . TYR B 1 161 ? 20.992 12.485 -46.192 1.00 17.96 196 TYR B O 1
ATOM 5202 N N . TYR B 1 162 ? 19.692 11.472 -44.572 1.00 19.12 197 TYR B N 1
ATOM 5203 C CA . TYR B 1 162 ? 18.389 12.071 -44.948 1.00 17.47 197 TYR B CA 1
ATOM 5204 C C . TYR B 1 162 ? 17.762 12.772 -43.742 1.00 17.43 197 TYR B C 1
ATOM 5205 O O . TYR B 1 162 ? 17.745 12.209 -42.623 1.00 17.67 197 TYR B O 1
ATOM 5214 N N . LEU B 1 163 ? 17.172 13.938 -43.998 1.00 18.14 198 LEU B N 1
ATOM 5215 C CA . LEU B 1 163 ? 16.446 14.731 -42.986 1.00 18.22 198 LEU B CA 1
ATOM 5216 C C . LEU B 1 163 ? 15.128 15.232 -43.575 1.00 20.35 198 LEU B C 1
ATOM 5217 O O . LEU B 1 163 ? 15.129 15.973 -44.594 1.00 19.26 198 LEU B O 1
ATOM 5222 N N . GLY B 1 164 ? 14.012 14.768 -42.998 1.00 21.39 199 GLY B N 1
ATOM 5223 C CA . GLY B 1 164 ? 12.706 15.285 -43.448 1.00 21.92 199 GLY B CA 1
ATOM 5224 C C . GLY B 1 164 ? 11.598 15.070 -42.443 1.00 18.66 199 GLY B C 1
ATOM 5225 O O . GLY B 1 164 ? 11.754 14.293 -41.524 1.00 17.23 199 GLY B O 1
ATOM 5226 N N . CYS B 1 165 ? 10.528 15.812 -42.600 1.00 18.47 200 CYS B N 1
ATOM 5227 C CA . CYS B 1 165 ? 9.400 15.850 -41.643 1.00 21.03 200 CYS B CA 1
ATOM 5228 C C . CYS B 1 165 ? 8.070 15.877 -42.416 1.00 18.59 200 CYS B C 1
ATOM 5229 O O . CYS B 1 165 ? 8.000 16.524 -43.485 1.00 17.87 200 CYS B O 1
ATOM 5232 N N A SER B 1 166 ? 7.078 15.138 -41.924 0.50 18.04 201 SER B N 1
ATOM 5233 N N B SER B 1 166 ? 7.064 15.174 -41.900 0.50 18.25 201 SER B N 1
ATOM 5234 C CA A SER B 1 166 ? 5.680 15.072 -42.438 0.50 18.66 201 SER B CA 1
ATOM 5235 C CA B SER B 1 166 ? 5.689 15.115 -42.467 0.50 18.82 201 SER B CA 1
ATOM 5236 C C A SER B 1 166 ? 5.625 14.298 -43.758 0.50 17.94 201 SER B C 1
ATOM 5237 C C B SER B 1 166 ? 5.747 14.350 -43.785 0.50 18.18 201 SER B C 1
ATOM 5238 O O A SER B 1 166 ? 5.910 13.093 -43.713 0.50 18.56 201 SER B O 1
ATOM 5239 O O B SER B 1 166 ? 6.326 13.251 -43.791 0.50 18.10 201 SER B O 1
ATOM 5244 N N . THR B 1 167 ? 5.292 14.905 -44.892 1.00 17.69 202 THR B N 1
ATOM 5245 C CA . THR B 1 167 ? 5.562 14.260 -46.207 1.00 17.37 202 THR B CA 1
ATOM 5246 C C . THR B 1 167 ? 7.032 13.818 -46.257 1.00 17.69 202 THR B C 1
ATOM 5247 O O . THR B 1 167 ? 7.301 12.639 -46.640 1.00 19.02 202 THR B O 1
ATOM 5251 N N . GLY B 1 168 ? 7.955 14.638 -45.762 1.00 17.66 203 GLY B N 1
ATOM 5252 C CA . GLY B 1 168 ? 9.381 14.309 -45.742 1.00 17.06 203 GLY B CA 1
ATOM 5253 C C . GLY B 1 168 ? 9.717 13.192 -44.769 1.00 18.80 203 GLY B C 1
ATOM 5254 O O . GLY B 1 168 ? 10.712 12.482 -45.017 1.00 19.01 203 GLY B O 1
ATOM 5255 N N . GLY B 1 169 ? 8.954 13.029 -43.688 1.00 19.45 204 GLY B N 1
ATOM 5256 C CA . GLY B 1 169 ? 9.081 11.825 -42.850 1.00 18.91 204 GLY B CA 1
ATOM 5257 C C . GLY B 1 169 ? 8.652 10.566 -43.604 1.00 18.39 204 GLY B C 1
ATOM 5258 O O . GLY B 1 169 ? 9.275 9.518 -43.455 1.00 16.18 204 GLY B O 1
ATOM 5259 N N . ARG B 1 170 ? 7.551 10.617 -44.294 1.00 17.42 205 ARG B N 1
ATOM 5260 C CA . ARG B 1 170 ? 7.140 9.474 -45.143 1.00 18.82 205 ARG B CA 1
ATOM 5261 C C . ARG B 1 170 ? 8.264 9.180 -46.125 1.00 18.73 205 ARG B C 1
ATOM 5262 O O . ARG B 1 170 ? 8.577 7.996 -46.327 1.00 16.48 205 ARG B O 1
ATOM 5270 N N . GLN B 1 171 ? 8.813 10.189 -46.793 1.00 18.43 206 GLN B N 1
ATOM 5271 C CA . GLN B 1 171 ? 9.883 9.992 -47.809 1.00 18.71 206 GLN B CA 1
ATOM 5272 C C . GLN B 1 171 ? 11.086 9.286 -47.141 1.00 17.78 206 GLN B C 1
ATOM 5273 O O . GLN B 1 171 ? 11.676 8.422 -47.782 1.00 19.45 206 GLN B O 1
ATOM 5279 N N . GLY B 1 172 ? 11.470 9.689 -45.938 1.00 17.48 207 GLY B N 1
ATOM 5280 C CA . GLY B 1 172 ? 12.546 9.045 -45.174 1.00 19.92 207 GLY B CA 1
ATOM 5281 C C . GLY B 1 172 ? 12.221 7.574 -44.991 1.00 16.86 207 GLY B C 1
ATOM 5282 O O . GLY B 1 172 ? 13.120 6.771 -45.227 1.00 18.75 207 GLY B O 1
ATOM 5283 N N . TRP B 1 173 ? 10.973 7.241 -44.609 1.00 17.54 208 TRP B N 1
ATOM 5284 C CA . TRP B 1 173 ? 10.553 5.842 -44.389 1.00 15.60 208 TRP B CA 1
ATOM 5285 C C . TRP B 1 173 ? 10.482 5.088 -45.716 1.00 18.15 208 TRP B C 1
ATOM 5286 O O . TRP B 1 173 ? 10.853 3.897 -45.723 1.00 18.10 208 TRP B O 1
ATOM 5297 N N . LYS B 1 174 ? 10.125 5.731 -46.821 1.00 15.82 209 LYS B N 1
ATOM 5298 C CA . LYS B 1 174 ? 10.148 5.088 -48.155 1.00 16.63 209 LYS B CA 1
ATOM 5299 C C . LYS B 1 174 ? 11.585 4.684 -48.462 1.00 18.88 209 LYS B C 1
ATOM 5300 O O . LYS B 1 174 ? 11.789 3.584 -49.009 1.00 18.35 209 LYS B O 1
ATOM 5306 N N . GLU B 1 175 ? 12.571 5.530 -48.084 1.00 20.03 210 GLU B N 1
ATOM 5307 C CA . GLU B 1 175 ? 14.019 5.263 -48.322 1.00 19.03 210 GLU B CA 1
ATOM 5308 C C . GLU B 1 175 ? 14.433 4.061 -47.468 1.00 19.58 210 GLU B C 1
ATOM 5309 O O . GLU B 1 175 ? 14.964 3.100 -48.037 1.00 19.02 210 GLU B O 1
ATOM 5315 N N . ALA B 1 176 ? 14.146 4.060 -46.174 1.00 18.36 211 ALA B N 1
ATOM 5316 C CA . ALA B 1 176 ? 14.558 2.948 -45.273 1.00 17.92 211 ALA B CA 1
ATOM 5317 C C . ALA B 1 176 ? 13.882 1.632 -45.696 1.00 20.73 211 ALA B C 1
ATOM 5318 O O . ALA B 1 176 ? 14.559 0.622 -45.610 1.00 18.26 211 ALA B O 1
ATOM 5320 N N . GLN B 1 177 ? 12.618 1.652 -46.125 1.00 18.05 212 GLN B N 1
ATOM 5321 C CA . GLN B 1 177 ? 11.833 0.450 -46.482 1.00 17.81 212 GLN B CA 1
ATOM 5322 C C . GLN B 1 177 ? 12.263 -0.085 -47.843 1.00 19.17 212 GLN B C 1
ATOM 5323 O O . GLN B 1 177 ? 12.337 -1.313 -47.978 1.00 17.59 212 GLN B O 1
ATOM 5329 N N . SER B 1 178 ? 12.462 0.783 -48.831 1.00 20.01 213 SER B N 1
ATOM 5330 C CA . SER B 1 178 ? 12.494 0.398 -50.252 1.00 20.32 213 SER B CA 1
ATOM 5331 C C . SER B 1 178 ? 13.798 0.824 -50.933 1.00 20.44 213 SER B C 1
ATOM 5332 O O . SER B 1 178 ? 14.070 0.290 -52.035 1.00 19.13 213 SER B O 1
ATOM 5335 N N . PHE B 1 179 ? 14.594 1.730 -50.362 1.00 17.86 214 PHE B N 1
ATOM 5336 C CA . PHE B 1 179 ? 15.904 2.115 -50.946 1.00 18.24 214 PHE B CA 1
ATOM 5337 C C . PHE B 1 179 ? 16.969 2.071 -49.871 1.00 18.44 214 PHE B C 1
ATOM 5338 O O . PHE B 1 179 ? 17.653 3.052 -49.633 1.00 18.95 214 PHE B O 1
ATOM 5346 N N . PRO B 1 180 ? 17.192 0.897 -49.230 1.00 20.99 215 PRO B N 1
ATOM 5347 C CA . PRO B 1 180 ? 17.976 0.836 -47.998 1.00 22.76 215 PRO B CA 1
ATOM 5348 C C . PRO B 1 180 ? 19.420 1.279 -48.240 1.00 21.90 215 PRO B C 1
ATOM 5349 O O . PRO B 1 180 ? 20.005 1.766 -47.307 1.00 20.74 215 PRO B O 1
ATOM 5353 N N . ASP B 1 181 ? 19.920 1.185 -49.485 1.00 22.45 216 ASP B N 1
ATOM 5354 C CA . ASP B 1 181 ? 21.337 1.513 -49.815 1.00 24.55 216 ASP B CA 1
ATOM 5355 C C . ASP B 1 181 ? 21.522 3.021 -49.971 1.00 23.48 216 ASP B C 1
ATOM 5356 O O . ASP B 1 181 ? 22.683 3.440 -50.017 1.00 20.39 216 ASP B O 1
ATOM 5361 N N . ASP B 1 182 ? 20.460 3.817 -50.039 1.00 21.81 217 ASP B N 1
ATOM 5362 C CA . ASP B 1 182 ? 20.593 5.279 -50.316 1.00 20.29 217 ASP B CA 1
ATOM 5363 C C . ASP B 1 182 ? 21.235 6.029 -49.126 1.00 19.48 217 ASP B C 1
ATOM 5364 O O . ASP B 1 182 ? 22.035 6.896 -49.380 1.00 21.70 217 ASP B O 1
ATOM 5369 N N . PHE B 1 183 ? 20.945 5.677 -47.883 1.00 18.28 218 PHE B N 1
ATOM 5370 C CA . PHE B 1 183 ? 21.318 6.430 -46.662 1.00 19.40 218 PHE B CA 1
ATOM 5371 C C . PHE B 1 183 ? 21.886 5.495 -45.596 1.00 20.75 218 PHE B C 1
ATOM 5372 O O . PHE B 1 183 ? 21.359 4.396 -45.371 1.00 19.43 218 PHE B O 1
ATOM 5380 N N . ASP B 1 184 ? 22.918 5.993 -44.931 1.00 18.42 219 ASP B N 1
ATOM 5381 C CA . ASP B 1 184 ? 23.533 5.381 -43.734 1.00 20.60 219 ASP B CA 1
ATOM 5382 C C . ASP B 1 184 ? 22.695 5.805 -42.542 1.00 19.56 219 ASP B C 1
ATOM 5383 O O . ASP B 1 184 ? 22.655 5.083 -41.553 1.00 19.61 219 ASP B O 1
ATOM 5388 N N . GLY B 1 185 ? 22.100 6.996 -42.608 1.00 17.03 220 GLY B N 1
ATOM 5389 C CA . GLY B 1 185 ? 21.333 7.566 -41.498 1.00 18.44 220 GLY B CA 1
ATOM 5390 C C . GLY B 1 185 ? 20.130 8.351 -41.999 1.00 19.60 220 GLY B C 1
ATOM 5391 O O . GLY B 1 185 ? 20.251 9.038 -43.025 1.00 19.11 220 GLY B O 1
ATOM 5392 N N . ILE B 1 186 ? 18.985 8.148 -41.368 1.00 19.30 221 ILE B N 1
ATOM 5393 C CA . ILE B 1 186 ? 17.709 8.833 -41.692 1.00 19.34 221 ILE B CA 1
ATOM 5394 C C . ILE B 1 186 ? 17.153 9.478 -40.422 1.00 17.75 221 ILE B C 1
ATOM 5395 O O . ILE B 1 186 ? 17.086 8.774 -39.381 1.00 20.44 221 ILE B O 1
ATOM 5400 N N . VAL B 1 187 ? 16.726 10.749 -40.516 1.00 17.97 222 VAL B N 1
ATOM 5401 C CA . VAL B 1 187 ? 15.787 11.382 -39.555 1.00 19.78 222 VAL B CA 1
ATOM 5402 C C . VAL B 1 187 ? 14.435 11.511 -40.261 1.00 18.12 222 VAL B C 1
ATOM 5403 O O . VAL B 1 187 ? 14.343 12.203 -41.306 1.00 20.24 222 VAL B O 1
ATOM 5407 N N . ALA B 1 188 ? 13.424 10.827 -39.733 1.00 16.14 223 ALA B N 1
ATOM 5408 C CA . ALA B 1 188 ? 12.062 10.793 -40.294 1.00 18.12 223 ALA B CA 1
ATOM 5409 C C . ALA B 1 188 ? 11.124 11.357 -39.230 1.00 18.33 223 ALA B C 1
ATOM 5410 O O . ALA B 1 188 ? 10.834 10.637 -38.239 1.00 18.17 223 ALA B O 1
ATOM 5412 N N . GLY B 1 189 ? 10.722 12.642 -39.378 1.00 17.82 224 GLY B N 1
ATOM 5413 C CA . GLY B 1 189 ? 9.842 13.311 -38.405 1.00 18.59 224 GLY B CA 1
ATOM 5414 C C . GLY B 1 189 ? 8.376 13.248 -38.829 1.00 17.75 224 GLY B C 1
ATOM 5415 O O . GLY B 1 189 ? 8.130 13.347 -40.049 1.00 20.88 224 GLY B O 1
ATOM 5416 N N . ALA B 1 190 ? 7.480 13.033 -37.861 1.00 17.74 225 ALA B N 1
ATOM 5417 C CA . ALA B 1 190 ? 5.993 13.129 -37.932 1.00 18.48 225 ALA B CA 1
ATOM 5418 C C . ALA B 1 190 ? 5.503 12.543 -39.248 1.00 19.00 225 ALA B C 1
ATOM 5419 O O . ALA B 1 190 ? 4.872 13.214 -40.040 1.00 18.61 225 ALA B O 1
ATOM 5421 N N . PRO B 1 191 ? 5.897 11.307 -39.610 1.00 18.53 226 PRO B N 1
ATOM 5422 C CA . PRO B 1 191 ? 5.798 10.893 -41.003 1.00 17.71 226 PRO B CA 1
ATOM 5423 C C . PRO B 1 191 ? 4.360 10.652 -41.477 1.00 16.25 226 PRO B C 1
ATOM 5424 O O . PRO B 1 191 ? 3.568 10.070 -40.745 1.00 17.37 226 PRO B O 1
ATOM 5428 N N . ALA B 1 192 ? 4.104 11.087 -42.716 1.00 16.82 227 ALA B N 1
ATOM 5429 C CA . ALA B 1 192 ? 2.858 10.904 -43.489 1.00 16.25 227 ALA B CA 1
ATOM 5430 C C . ALA B 1 192 ? 2.835 9.479 -44.043 1.00 17.88 227 ALA B C 1
ATOM 5431 O O . ALA B 1 192 ? 2.306 9.262 -45.129 1.00 18.68 227 ALA B O 1
ATOM 5433 N N . MET B 1 193 ? 3.338 8.511 -43.255 1.00 18.45 228 MET B N 1
ATOM 5434 C CA . MET B 1 193 ? 3.275 7.073 -43.610 1.00 19.75 228 MET B CA 1
ATOM 5435 C C . MET B 1 193 ? 1.877 6.497 -43.319 1.00 20.35 228 MET B C 1
ATOM 5436 O O . MET B 1 193 ? 1.064 7.083 -42.557 1.00 19.34 228 MET B O 1
ATOM 5441 N N . ARG B 1 194 ? 1.614 5.291 -43.837 1.00 20.31 229 ARG B N 1
ATOM 5442 C CA . ARG B 1 194 ? 0.220 4.828 -43.998 1.00 17.90 229 ARG B CA 1
ATOM 5443 C C . ARG B 1 194 ? -0.507 5.930 -44.742 1.00 17.26 229 ARG B C 1
ATOM 5444 O O . ARG B 1 194 ? -1.572 6.352 -44.314 1.00 19.23 229 ARG B O 1
ATOM 5452 N N . PHE B 1 195 ? 0.084 6.392 -45.823 1.00 18.68 230 PHE B N 1
ATOM 5453 C CA . PHE B 1 195 ? -0.340 7.650 -46.470 1.00 16.85 230 PHE B CA 1
ATOM 5454 C C . PHE B 1 195 ? -1.778 7.585 -46.975 1.00 18.04 230 PHE B C 1
ATOM 5455 O O . PHE B 1 195 ? -2.474 8.596 -46.765 1.00 19.20 230 PHE B O 1
ATOM 5463 N N . ASN B 1 196 ? -2.217 6.493 -47.620 1.00 17.68 231 ASN B N 1
ATOM 5464 C CA . ASN B 1 196 ? -3.644 6.417 -48.018 1.00 19.64 231 ASN B CA 1
ATOM 5465 C C . ASN B 1 196 ? -4.533 6.430 -46.771 1.00 19.05 231 ASN B C 1
ATOM 5466 O O . ASN B 1 196 ? -5.543 7.132 -46.763 1.00 18.82 231 ASN B O 1
ATOM 5471 N N . GLY B 1 197 ? -4.193 5.690 -45.734 1.00 16.53 232 GLY B N 1
ATOM 5472 C CA . GLY B 1 197 ? -4.904 5.759 -44.445 1.00 16.49 232 GLY B CA 1
ATOM 5473 C C . GLY B 1 197 ? -4.969 7.174 -43.909 1.00 16.76 232 GLY B C 1
ATOM 5474 O O . GLY B 1 197 ? -6.036 7.580 -43.302 1.00 16.48 232 GLY B O 1
ATOM 5475 N N . LEU B 1 198 ? -3.871 7.907 -44.057 1.00 18.17 233 LEU B N 1
ATOM 5476 C CA . LEU B 1 198 ? -3.813 9.305 -43.562 1.00 18.38 233 LEU B CA 1
ATOM 5477 C C . LEU B 1 198 ? -4.786 10.200 -44.368 1.00 19.52 233 LEU B C 1
ATOM 5478 O O . LEU B 1 198 ? -5.460 11.094 -43.759 1.00 17.47 233 LEU B O 1
ATOM 5483 N N . GLN B 1 199 ? -4.778 10.057 -45.691 1.00 17.32 234 GLN B N 1
ATOM 5484 C CA . GLN B 1 199 ? -5.682 10.796 -46.593 1.00 17.41 234 GLN B CA 1
ATOM 5485 C C . GLN B 1 199 ? -7.152 10.462 -46.203 1.00 19.40 234 GLN B C 1
ATOM 5486 O O . GLN B 1 199 ? -7.979 11.398 -46.037 1.00 18.24 234 GLN B O 1
ATOM 5492 N N . SER B 1 200 ? -7.477 9.169 -46.029 1.00 19.32 235 SER B N 1
ATOM 5493 C CA . SER B 1 200 ? -8.789 8.684 -45.558 1.00 18.85 235 SER B CA 1
ATOM 5494 C C . SER B 1 200 ? -9.103 9.340 -44.225 1.00 18.20 235 SER B C 1
ATOM 5495 O O . SER B 1 200 ? -10.210 9.961 -44.078 1.00 19.67 235 SER B O 1
ATOM 5498 N N . ARG B 1 201 ? -8.169 9.282 -43.293 1.00 16.60 236 ARG B N 1
ATOM 5499 C CA . ARG B 1 201 ? -8.331 9.821 -41.918 1.00 16.95 236 ARG B CA 1
ATOM 5500 C C . ARG B 1 201 ? -8.598 11.329 -42.014 1.00 18.75 236 ARG B C 1
ATOM 5501 O O . ARG B 1 201 ? -9.510 11.829 -41.318 1.00 19.73 236 ARG B O 1
ATOM 5509 N N . SER B 1 202 ? -7.810 12.023 -42.816 1.00 20.54 237 SER B N 1
ATOM 5510 C CA . SER B 1 202 ? -7.834 13.513 -42.918 1.00 21.73 237 SER B CA 1
ATOM 5511 C C . SER B 1 202 ? -9.119 13.952 -43.620 1.00 20.14 237 SER B C 1
ATOM 5512 O O . SER B 1 202 ? -9.817 14.857 -43.074 1.00 20.08 237 SER B O 1
ATOM 5515 N N . GLY B 1 203 ? -9.482 13.279 -44.706 1.00 20.77 238 GLY B N 1
ATOM 5516 C CA . GLY B 1 203 ? -10.766 13.528 -45.405 1.00 22.72 238 GLY B CA 1
ATOM 5517 C C . GLY B 1 203 ? -11.999 13.188 -44.557 1.00 21.72 238 GLY B C 1
ATOM 5518 O O . GLY B 1 203 ? -13.082 13.840 -44.725 1.00 17.51 238 GLY B O 1
ATOM 5519 N N . SER B 1 204 ? -11.925 12.143 -43.706 1.00 19.77 239 SER B N 1
ATOM 5520 C CA . SER B 1 204 ? -13.083 11.660 -42.922 1.00 19.49 239 SER B CA 1
ATOM 5521 C C . SER B 1 204 ? -13.639 12.780 -42.035 1.00 18.34 239 SER B C 1
ATOM 5522 O O . SER B 1 204 ? -14.871 12.837 -41.818 1.00 19.32 239 SER B O 1
ATOM 5525 N N . PHE B 1 205 ? -12.792 13.669 -41.528 1.00 19.61 240 PHE B N 1
ATOM 5526 C CA . PHE B 1 205 ? -13.200 14.614 -40.462 1.00 19.64 240 PHE B CA 1
ATOM 5527 C C . PHE B 1 205 ? -14.340 15.528 -40.952 1.00 22.30 240 PHE B C 1
ATOM 5528 O O . PHE B 1 205 ? -15.297 15.746 -40.178 1.00 21.39 240 PHE B O 1
ATOM 5536 N N . TRP B 1 206 ? -14.235 16.070 -42.164 1.00 22.14 241 TRP B N 1
ATOM 5537 C CA . TRP B 1 206 ? -15.276 16.941 -42.755 1.00 23.40 241 TRP B CA 1
ATOM 5538 C C . TRP B 1 206 ? -16.618 16.180 -42.850 1.00 24.92 241 TRP B C 1
ATOM 5539 O O . TRP B 1 206 ? -17.684 16.811 -42.668 1.00 26.84 241 TRP B O 1
ATOM 5550 N N . GLY B 1 207 ? -16.586 14.884 -43.175 1.00 24.56 242 GLY B N 1
ATOM 5551 C CA . GLY B 1 207 ? -17.768 13.997 -43.233 1.00 22.53 242 GLY B CA 1
ATOM 5552 C C . GLY B 1 207 ? -18.330 13.808 -41.849 1.00 23.89 242 GLY B C 1
ATOM 5553 O O . GLY B 1 207 ? -19.543 13.835 -41.662 1.00 27.59 242 GLY B O 1
ATOM 5554 N N . ILE B 1 208 ? -17.464 13.746 -40.858 1.00 21.83 243 ILE B N 1
ATOM 5555 C CA . ILE B 1 208 ? -17.882 13.574 -39.443 1.00 22.80 243 ILE B CA 1
ATOM 5556 C C . ILE B 1 208 ? -18.511 14.880 -38.949 1.00 23.64 243 ILE B C 1
ATOM 5557 O O . ILE B 1 208 ? -19.567 14.837 -38.300 1.00 24.64 243 ILE B O 1
ATOM 5562 N N . THR B 1 209 ? -17.817 16.003 -39.139 1.00 24.66 244 THR B N 1
ATOM 5563 C CA . THR B 1 209 ? -18.242 17.297 -38.542 1.00 25.34 244 THR B CA 1
ATOM 5564 C C . THR B 1 209 ? -19.438 17.849 -39.344 1.00 26.39 244 THR B C 1
ATOM 5565 O O . THR B 1 209 ? -20.252 18.533 -38.777 1.00 27.03 244 THR B O 1
ATOM 5569 N N . GLY B 1 210 ? -19.504 17.575 -40.626 1.00 25.04 245 GLY B N 1
ATOM 5570 C CA . GLY B 1 210 ? -20.368 18.324 -41.544 1.00 29.07 245 GLY B CA 1
ATOM 5571 C C . GLY B 1 210 ? -19.884 19.764 -41.678 1.00 29.64 245 GLY B C 1
ATOM 5572 O O . GLY B 1 210 ? -18.897 20.160 -41.013 1.00 27.36 245 GLY B O 1
ATOM 5573 N N . PRO B 1 211 ? -20.558 20.566 -42.554 1.00 29.43 246 PRO B N 1
ATOM 5574 C CA . PRO B 1 211 ? -20.226 21.982 -42.756 1.00 31.17 246 PRO B CA 1
ATOM 5575 C C . PRO B 1 211 ? -20.547 22.862 -41.546 1.00 31.11 246 PRO B C 1
ATOM 5576 O O . PRO B 1 211 ? -21.158 22.396 -40.587 1.00 29.78 246 PRO B O 1
ATOM 5580 N N . PRO B 1 212 ? -20.066 24.132 -41.491 1.00 31.12 247 PRO B N 1
ATOM 5581 C CA . PRO B 1 212 ? -20.430 25.049 -40.402 1.00 33.09 247 PRO B CA 1
ATOM 5582 C C . PRO B 1 212 ? -21.967 25.189 -40.365 1.00 32.15 247 PRO B C 1
ATOM 5583 O O . PRO B 1 212 ? -22.632 25.013 -41.413 1.00 28.42 247 PRO B O 1
ATOM 5587 N N . GLY B 1 213 ? -22.507 25.208 -39.150 1.00 30.28 248 GLY B N 1
ATOM 5588 C CA . GLY B 1 213 ? -23.961 25.219 -38.944 1.00 36.37 248 GLY B CA 1
ATOM 5589 C C . GLY B 1 213 ? -24.601 23.842 -38.823 1.00 36.44 248 GLY B C 1
ATOM 5590 O O . GLY B 1 213 ? -25.698 23.837 -38.315 1.00 36.58 248 GLY B O 1
ATOM 5591 N N . ALA B 1 214 ? -24.008 22.724 -39.292 1.00 32.20 249 ALA B N 1
ATOM 5592 C CA . ALA B 1 214 ? -24.569 21.363 -39.064 1.00 32.04 249 ALA B CA 1
ATOM 5593 C C . ALA B 1 214 ? -24.543 21.102 -37.559 1.00 26.50 249 ALA B C 1
ATOM 5594 O O . ALA B 1 214 ? -23.735 21.675 -36.847 1.00 27.48 249 ALA B O 1
ATOM 5596 N N . PRO B 1 215 ? -25.474 20.299 -37.016 1.00 29.34 250 PRO B N 1
ATOM 5597 C CA . PRO B 1 215 ? -25.527 20.026 -35.569 1.00 30.21 250 PRO B CA 1
ATOM 5598 C C . PRO B 1 215 ? -24.278 19.286 -35.056 1.00 28.71 250 PRO B C 1
ATOM 5599 O O . PRO B 1 215 ? -23.989 19.364 -33.863 1.00 29.52 250 PRO B O 1
ATOM 5603 N N . THR B 1 216 ? -23.544 18.653 -35.973 1.00 27.21 251 THR B N 1
ATOM 5604 C CA . THR B 1 216 ? -22.351 17.814 -35.688 1.00 25.02 251 THR B CA 1
ATOM 5605 C C . THR B 1 216 ? -21.095 18.709 -35.680 1.00 29.41 251 THR B C 1
ATOM 5606 O O . THR B 1 216 ? -20.022 18.250 -35.258 1.00 26.60 251 THR B O 1
ATOM 5610 N N . HIS B 1 217 ? -21.188 19.967 -36.152 1.00 25.13 252 HIS B N 1
ATOM 5611 C CA . HIS B 1 217 ? -20.007 20.845 -36.351 1.00 25.69 252 HIS B CA 1
ATOM 5612 C C . HIS B 1 217 ? -19.595 21.490 -35.042 1.00 26.70 252 HIS B C 1
ATOM 5613 O O . HIS B 1 217 ? -20.494 21.918 -34.251 1.00 24.86 252 HIS B O 1
ATOM 5620 N N . LEU B 1 218 ? -18.282 21.613 -34.866 1.00 25.69 253 LEU B N 1
ATOM 5621 C CA . LEU B 1 218 ? -17.652 22.431 -33.805 1.00 26.75 253 LEU B CA 1
ATOM 5622 C C . LEU B 1 218 ? -16.914 23.584 -34.487 1.00 29.12 253 LEU B C 1
ATOM 5623 O O . LEU B 1 218 ? -16.179 23.374 -35.454 1.00 27.79 253 LEU B O 1
ATOM 5628 N N . SER B 1 219 ? -17.214 24.799 -34.030 1.00 28.45 254 SER B N 1
ATOM 5629 C CA . SER B 1 219 ? -16.503 26.034 -34.407 1.00 27.60 254 SER B CA 1
ATOM 5630 C C . SER B 1 219 ? -15.086 25.959 -33.851 1.00 26.17 254 SER B C 1
ATOM 5631 O O . SER B 1 219 ? -14.811 25.215 -32.918 1.00 26.19 254 SER B O 1
ATOM 5634 N N . PRO B 1 220 ? -14.160 26.779 -34.363 1.00 27.54 255 PRO B N 1
ATOM 5635 C CA . PRO B 1 220 ? -12.853 26.886 -33.735 1.00 28.51 255 PRO B CA 1
ATOM 5636 C C . PRO B 1 220 ? -12.937 27.083 -32.219 1.00 31.20 255 PRO B C 1
ATOM 5637 O O . PRO B 1 220 ? -12.176 26.471 -31.534 1.00 29.63 255 PRO B O 1
ATOM 5641 N N . GLU B 1 221 ? -13.816 27.948 -31.710 1.00 26.95 256 GLU B N 1
ATOM 5642 C CA . GLU B 1 221 ? -13.886 28.250 -30.252 1.00 29.00 256 GLU B CA 1
ATOM 5643 C C . GLU B 1 221 ? -14.364 27.001 -29.511 1.00 26.84 256 GLU B C 1
ATOM 5644 O O . GLU B 1 221 ? -13.945 26.767 -28.352 1.00 27.09 256 GLU B O 1
ATOM 5650 N N . GLU B 1 222 ? -15.292 26.263 -30.127 1.00 27.16 257 GLU B N 1
ATOM 5651 C CA . GLU B 1 222 ? -15.856 25.028 -29.546 1.00 26.67 257 GLU B CA 1
ATOM 5652 C C . GLU B 1 222 ? -14.706 24.024 -29.444 1.00 25.00 257 GLU B C 1
ATOM 5653 O O . GLU B 1 222 ? -14.561 23.397 -28.357 1.00 24.25 257 GLU B O 1
ATOM 5659 N N . TRP B 1 223 ? -13.882 23.893 -30.479 1.00 25.68 258 TRP B N 1
ATOM 5660 C CA . TRP B 1 223 ? -12.737 22.937 -30.366 1.00 23.58 258 TRP B CA 1
ATOM 5661 C C . TRP B 1 223 ? -11.788 23.399 -29.276 1.00 25.27 258 TRP B C 1
ATOM 5662 O O . TRP B 1 223 ? -11.260 22.569 -28.578 1.00 24.33 258 TRP B O 1
ATOM 5673 N N . ALA B 1 224 ? -11.560 24.714 -29.136 1.00 25.96 259 ALA B N 1
ATOM 5674 C CA . ALA B 1 224 ? -10.619 25.235 -28.125 1.00 27.57 259 ALA B CA 1
ATOM 5675 C C . ALA B 1 224 ? -11.173 24.871 -26.753 1.00 24.48 259 ALA B C 1
ATOM 5676 O O . ALA B 1 224 ? -10.397 24.600 -25.870 1.00 26.83 259 ALA B O 1
ATOM 5678 N N . MET B 1 225 ? -12.480 24.940 -26.594 1.00 26.39 260 MET B N 1
ATOM 5679 C CA . MET B 1 225 ? -13.172 24.545 -25.318 1.00 27.14 260 MET B CA 1
ATOM 5680 C C . MET B 1 225 ? -12.950 23.057 -25.007 1.00 27.95 260 MET B C 1
ATOM 5681 O O . MET B 1 225 ? -12.757 22.683 -23.810 1.00 24.32 260 MET B O 1
ATOM 5686 N N . VAL B 1 226 ? -13.072 22.215 -26.039 1.00 27.36 261 VAL B N 1
ATOM 5687 C CA . VAL B 1 226 ? -12.781 20.744 -25.904 1.00 25.04 261 VAL B CA 1
ATOM 5688 C C . VAL B 1 226 ? -11.345 20.595 -25.401 1.00 24.35 261 VAL B C 1
ATOM 5689 O O . VAL B 1 226 ? -11.127 19.877 -24.393 1.00 23.23 261 VAL B O 1
ATOM 5693 N N . GLN B 1 227 ? -10.392 21.275 -26.064 1.00 27.43 262 GLN B N 1
ATOM 5694 C CA . GLN B 1 227 ? -8.946 21.059 -25.795 1.00 25.40 262 GLN B CA 1
ATOM 5695 C C . GLN B 1 227 ? -8.718 21.482 -24.346 1.00 27.74 262 GLN B C 1
ATOM 5696 O O . GLN B 1 227 ? -7.928 20.850 -23.663 1.00 25.02 262 GLN B O 1
ATOM 5702 N N . LYS B 1 228 ? -9.360 22.564 -23.891 1.00 26.47 263 LYS B N 1
ATOM 5703 C CA . LYS B 1 228 ? -9.193 23.009 -22.492 1.00 28.26 263 LYS B CA 1
ATOM 5704 C C . LYS B 1 228 ? -9.707 21.928 -21.535 1.00 24.74 263 LYS B C 1
ATOM 5705 O O . LYS B 1 228 ? -9.084 21.670 -20.460 1.00 25.81 263 LYS B O 1
ATOM 5711 N N . ASN B 1 229 ? -10.820 21.290 -21.873 1.00 25.36 264 ASN B N 1
ATOM 5712 C CA . ASN B 1 229 ? -11.425 20.255 -21.007 1.00 24.16 264 ASN B CA 1
ATOM 5713 C C . ASN B 1 229 ? -10.575 18.962 -21.073 1.00 25.84 264 ASN B C 1
ATOM 5714 O O . ASN B 1 229 ? -10.474 18.236 -20.047 1.00 24.72 264 ASN B O 1
ATOM 5719 N N . VAL B 1 230 ? -9.982 18.663 -22.231 1.00 23.22 265 VAL B N 1
ATOM 5720 C CA . VAL B 1 230 ? -8.992 17.557 -22.307 1.00 21.61 265 VAL B CA 1
ATOM 5721 C C . VAL B 1 230 ? -7.936 17.748 -21.229 1.00 24.34 265 VAL B C 1
ATOM 5722 O O . VAL B 1 230 ? -7.565 16.773 -20.544 1.00 23.68 265 VAL B O 1
ATOM 5726 N N . LEU B 1 231 ? -7.387 18.952 -21.116 1.00 24.45 266 LEU B N 1
ATOM 5727 C CA . LEU B 1 231 ? -6.309 19.145 -20.122 1.00 24.79 266 LEU B CA 1
ATOM 5728 C C . LEU B 1 231 ? -6.869 18.893 -18.713 1.00 25.31 266 LEU B C 1
ATOM 5729 O O . LEU B 1 231 ? -6.166 18.316 -17.893 1.00 26.14 266 LEU B O 1
ATOM 5734 N N . VAL B 1 232 ? -8.098 19.334 -18.417 1.00 25.14 267 VAL B N 1
ATOM 5735 C CA . VAL B 1 232 ? -8.706 19.050 -17.081 1.00 27.21 267 VAL B CA 1
ATOM 5736 C C . VAL B 1 232 ? -8.683 17.541 -16.810 1.00 27.84 267 VAL B C 1
ATOM 5737 O O . VAL B 1 232 ? -8.291 17.119 -15.690 1.00 26.78 267 VAL B O 1
ATOM 5741 N N . GLN B 1 233 ? -9.164 16.749 -17.781 1.00 25.37 268 GLN B N 1
ATOM 5742 C CA . GLN B 1 233 ? -9.280 15.274 -17.634 1.00 23.78 268 GLN B CA 1
ATOM 5743 C C . GLN B 1 233 ? -7.916 14.570 -17.706 1.00 24.72 268 GLN B C 1
ATOM 5744 O O . GLN B 1 233 ? -7.736 13.580 -16.990 1.00 27.17 268 GLN B O 1
ATOM 5750 N N . CYS B 1 234 ? -6.998 15.023 -18.563 1.00 25.17 269 CYS B N 1
ATOM 5751 C CA . CYS B 1 234 ? -5.864 14.172 -19.024 1.00 24.04 269 CYS B CA 1
ATOM 5752 C C . CYS B 1 234 ? -4.475 14.745 -18.768 1.00 26.81 269 CYS B C 1
ATOM 5753 O O . CYS B 1 234 ? -3.471 13.997 -18.972 1.00 26.75 269 CYS B O 1
ATOM 5756 N N . ASP B 1 235 ? -4.362 15.991 -18.321 1.00 26.06 270 ASP B N 1
ATOM 5757 C CA . ASP B 1 235 ? -3.028 16.581 -18.140 1.00 26.80 270 ASP B CA 1
ATOM 5758 C C . ASP B 1 235 ? -2.542 16.188 -16.742 1.00 30.29 270 ASP B C 1
ATOM 5759 O O . ASP B 1 235 ? -1.950 15.102 -16.574 1.00 26.03 270 ASP B O 1
ATOM 5764 N N . GLU B 1 236 ? -2.777 17.021 -15.745 1.00 28.23 271 GLU B N 1
ATOM 5765 C CA . GLU B 1 236 ? -2.192 16.764 -14.419 1.00 29.83 271 GLU B CA 1
ATOM 5766 C C . GLU B 1 236 ? -2.637 15.434 -13.841 1.00 25.55 271 GLU B C 1
ATOM 5767 O O . GLU B 1 236 ? -1.836 14.747 -13.212 1.00 27.46 271 GLU B O 1
ATOM 5773 N N . PRO B 1 237 ? -3.905 15.009 -13.985 1.00 28.80 272 PRO B N 1
ATOM 5774 C CA . PRO B 1 237 ? -4.306 13.716 -13.430 1.00 27.80 272 PRO B CA 1
ATOM 5775 C C . PRO B 1 237 ? -3.543 12.514 -14.002 1.00 28.84 272 PRO B C 1
ATOM 5776 O O . PRO B 1 237 ? -3.486 11.533 -13.318 1.00 24.96 272 PRO B O 1
ATOM 5780 N N . LEU B 1 238 ? -2.956 12.608 -15.207 1.00 28.99 273 LEU B N 1
ATOM 5781 C CA . LEU B 1 238 ? -2.255 11.437 -15.831 1.00 28.12 273 LEU B CA 1
ATOM 5782 C C . LEU B 1 238 ? -0.730 11.576 -15.742 1.00 27.02 273 LEU B C 1
ATOM 5783 O O . LEU B 1 238 ? -0.110 10.559 -15.716 1.00 27.07 273 LEU B O 1
ATOM 5788 N N . ASP B 1 239 ? -0.140 12.772 -15.746 1.00 25.55 274 ASP B N 1
ATOM 5789 C CA . ASP B 1 239 ? 1.341 12.919 -15.695 1.00 26.69 274 ASP B CA 1
ATOM 5790 C C . ASP B 1 239 ? 1.789 13.796 -14.509 1.00 29.58 274 ASP B C 1
ATOM 5791 O O . ASP B 1 239 ? 3.014 13.937 -14.332 1.00 29.89 274 ASP B O 1
ATOM 5796 N N . GLY B 1 240 ? 0.869 14.311 -13.676 1.00 29.76 275 GLY B N 1
ATOM 5797 C CA . GLY B 1 240 ? 1.248 15.081 -12.481 1.00 28.27 275 GLY B CA 1
ATOM 5798 C C . GLY B 1 240 ? 1.629 16.533 -12.763 1.00 31.62 275 GLY B C 1
ATOM 5799 O O . GLY B 1 240 ? 1.768 17.296 -11.794 1.00 34.05 275 GLY B O 1
ATOM 5800 N N . VAL B 1 241 ? 1.778 16.959 -14.020 1.00 35.39 276 VAL B N 1
ATOM 5801 C CA . VAL B 1 241 ? 2.374 18.289 -14.312 1.00 30.78 276 VAL B CA 1
ATOM 5802 C C . VAL B 1 241 ? 1.383 19.129 -15.102 1.00 32.84 276 VAL B C 1
ATOM 5803 O O . VAL B 1 241 ? 1.091 18.786 -16.269 1.00 26.61 276 VAL B O 1
ATOM 5807 N N . ALA B 1 242 ? 0.862 20.194 -14.495 1.00 31.25 277 ALA B N 1
ATOM 5808 C CA . ALA B 1 242 ? -0.215 20.999 -15.120 1.00 30.38 277 ALA B CA 1
ATOM 5809 C C . ALA B 1 242 ? 0.442 21.997 -16.064 1.00 31.34 277 ALA B C 1
ATOM 5810 O O . ALA B 1 242 ? 0.405 23.189 -15.791 1.00 35.35 277 ALA B O 1
ATOM 5812 N N . ASP B 1 243 ? 1.065 21.513 -17.122 1.00 29.19 278 ASP B N 1
ATOM 5813 C CA . ASP B 1 243 ? 1.819 22.347 -18.088 1.00 27.39 278 ASP B CA 1
ATOM 5814 C C . ASP B 1 243 ? 1.076 22.467 -19.421 1.00 24.08 278 ASP B C 1
ATOM 5815 O O . ASP B 1 243 ? 1.612 23.094 -20.338 1.00 26.14 278 ASP B O 1
ATOM 5820 N N . GLY B 1 244 ? -0.120 21.911 -19.543 1.00 24.02 279 GLY B N 1
ATOM 5821 C CA . GLY B 1 244 ? -0.898 21.939 -20.795 1.00 25.26 279 GLY B CA 1
ATOM 5822 C C . GLY B 1 244 ? -0.416 20.918 -21.820 1.00 25.12 279 GLY B C 1
ATOM 5823 O O . GLY B 1 244 ? -0.755 21.050 -23.013 1.00 25.65 279 GLY B O 1
ATOM 5824 N N . ILE B 1 245 ? 0.412 19.978 -21.386 1.00 26.97 280 ILE B N 1
ATOM 5825 C CA . ILE B 1 245 ? 1.144 19.013 -22.264 1.00 25.55 280 ILE B CA 1
ATOM 5826 C C . ILE B 1 245 ? 0.837 17.625 -21.740 1.00 23.18 280 ILE B C 1
ATOM 5827 O O . ILE B 1 245 ? 1.157 17.352 -20.556 1.00 27.53 280 ILE B O 1
ATOM 5832 N N . LEU B 1 246 ? 0.285 16.763 -22.592 1.00 25.64 281 LEU B N 1
ATOM 5833 C CA . LEU B 1 246 ? 0.087 15.349 -22.245 1.00 22.33 281 LEU B CA 1
ATOM 5834 C C . LEU B 1 246 ? 1.415 14.638 -22.499 1.00 24.42 281 LEU B C 1
ATOM 5835 O O . LEU B 1 246 ? 1.837 14.542 -23.692 1.00 28.02 281 LEU B O 1
ATOM 5840 N N . GLU B 1 247 ? 2.093 14.197 -21.435 1.00 24.82 282 GLU B N 1
ATOM 5841 C CA . GLU B 1 247 ? 3.423 13.548 -21.582 1.00 22.93 282 GLU B CA 1
ATOM 5842 C C . GLU B 1 247 ? 3.261 12.201 -22.318 1.00 24.72 282 GLU B C 1
ATOM 5843 O O . GLU B 1 247 ? 4.146 11.828 -23.130 1.00 26.46 282 GLU B O 1
ATOM 5849 N N . ASP B 1 248 ? 2.147 11.515 -22.079 1.00 20.97 283 ASP B N 1
ATOM 5850 C CA . ASP B 1 248 ? 1.792 10.242 -22.751 1.00 22.15 283 ASP B CA 1
ATOM 5851 C C . ASP B 1 248 ? 0.298 10.225 -23.056 1.00 21.02 283 ASP B C 1
ATOM 5852 O O . ASP B 1 248 ? -0.492 9.806 -22.212 1.00 22.41 283 ASP B O 1
ATOM 5857 N N . PRO B 1 249 ? -0.116 10.671 -24.266 1.00 23.02 284 PRO B N 1
ATOM 5858 C CA . PRO B 1 249 ? -1.524 10.643 -24.680 1.00 23.81 284 PRO B CA 1
ATOM 5859 C C . PRO B 1 249 ? -2.177 9.263 -24.676 1.00 24.21 284 PRO B C 1
ATOM 5860 O O . PRO B 1 249 ? -3.426 9.179 -24.659 1.00 20.12 284 PRO B O 1
ATOM 5864 N N . ASN B 1 250 ? -1.366 8.194 -24.613 1.00 22.06 285 ASN B N 1
ATOM 5865 C CA . ASN B 1 250 ? -1.963 6.843 -24.607 1.00 24.66 285 ASN B CA 1
ATOM 5866 C C . ASN B 1 250 ? -2.774 6.577 -23.335 1.00 23.51 285 ASN B C 1
ATOM 5867 O O . ASN B 1 250 ? -3.574 5.645 -23.375 1.00 24.73 285 ASN B O 1
ATOM 5872 N N . LEU B 1 251 ? -2.574 7.356 -22.269 1.00 20.88 286 LEU B N 1
ATOM 5873 C CA . LEU B 1 251 ? -3.320 7.155 -21.009 1.00 22.03 286 LEU B CA 1
ATOM 5874 C C . LEU B 1 251 ? -4.646 7.918 -21.080 1.00 22.46 286 LEU B C 1
ATOM 5875 O O . LEU B 1 251 ? -5.464 7.713 -20.179 1.00 22.27 286 LEU B O 1
ATOM 5880 N N . CYS B 1 252 ? -4.806 8.789 -22.080 1.00 23.31 287 CYS B N 1
ATOM 5881 C CA . CYS B 1 252 ? -5.952 9.720 -22.220 1.00 22.60 287 CYS B CA 1
ATOM 5882 C C . CYS B 1 252 ? -7.044 9.094 -23.093 1.00 22.03 287 CYS B C 1
ATOM 5883 O O . CYS B 1 252 ? -6.908 9.038 -24.341 1.00 23.38 287 CYS B O 1
ATOM 5886 N N . GLN B 1 253 ? -8.188 8.858 -22.455 1.00 23.23 288 GLN B N 1
ATOM 5887 C CA . GLN B 1 253 ? -9.498 8.551 -23.105 1.00 25.66 288 GLN B CA 1
ATOM 5888 C C . GLN B 1 253 ? -10.470 9.660 -22.681 1.00 25.16 288 GLN B C 1
ATOM 5889 O O . GLN B 1 253 ? -10.913 9.677 -21.495 1.00 23.96 288 GLN B O 1
ATOM 5895 N N . TYR B 1 254 ? -10.672 10.597 -23.579 1.00 22.75 289 TYR B N 1
ATOM 5896 C CA . TYR B 1 254 ? -11.360 11.879 -23.257 1.00 24.82 289 TYR B CA 1
ATOM 5897 C C . TYR B 1 254 ? -12.869 11.600 -23.211 1.00 23.62 289 TYR B C 1
ATOM 5898 O O . TYR B 1 254 ? -13.368 10.845 -24.032 1.00 21.87 289 TYR B O 1
ATOM 5907 N N . ARG B 1 255 ? -13.567 12.181 -22.231 1.00 25.15 290 ARG B N 1
ATOM 5908 C CA . ARG B 1 255 ? -15.027 12.044 -22.027 1.00 27.19 290 ARG B CA 1
ATOM 5909 C C . ARG B 1 255 ? -15.682 13.392 -22.366 1.00 26.93 290 ARG B C 1
ATOM 5910 O O . ARG B 1 255 ? -15.781 14.291 -21.518 1.00 25.05 290 ARG B O 1
ATOM 5918 N N . PRO B 1 256 ? -16.121 13.613 -23.621 1.00 23.30 291 PRO B N 1
ATOM 5919 C CA . PRO B 1 256 ? -16.695 14.902 -24.000 1.00 26.77 291 PRO B CA 1
ATOM 5920 C C . PRO B 1 256 ? -18.061 15.172 -23.330 1.00 26.75 291 PRO B C 1
ATOM 5921 O O . PRO B 1 256 ? -18.530 16.328 -23.410 1.00 25.51 291 PRO B O 1
ATOM 5925 N N . GLU B 1 257 ? -18.674 14.140 -22.755 1.00 23.72 292 GLU B N 1
ATOM 5926 C CA . GLU B 1 257 ? -19.961 14.247 -22.002 1.00 26.77 292 GLU B CA 1
ATOM 5927 C C . GLU B 1 257 ? -19.748 15.149 -20.782 1.00 26.84 292 GLU B C 1
ATOM 5928 O O . GLU B 1 257 ? -20.741 15.703 -20.303 1.00 26.63 292 GLU B O 1
ATOM 5934 N N . ALA B 1 258 ? -18.506 15.413 -20.387 1.00 26.72 293 ALA B N 1
ATOM 5935 C CA . ALA B 1 258 ? -18.198 16.409 -19.337 1.00 28.32 293 ALA B CA 1
ATOM 5936 C C . ALA B 1 258 ? -18.721 17.785 -19.755 1.00 29.22 293 ALA B C 1
ATOM 5937 O O . ALA B 1 258 ? -18.974 18.597 -18.829 1.00 28.03 293 ALA B O 1
ATOM 5939 N N . LEU B 1 259 ? -18.873 18.050 -21.058 1.00 26.65 294 LEU B N 1
ATOM 5940 C CA . LEU B 1 259 ? -19.291 19.376 -21.596 1.00 30.14 294 LEU B CA 1
ATOM 5941 C C . LEU B 1 259 ? -20.756 19.411 -22.080 1.00 28.40 294 LEU B C 1
ATOM 5942 O O . LEU B 1 259 ? -21.111 20.389 -22.808 1.00 27.27 294 LEU B O 1
ATOM 5947 N N . VAL B 1 260 ? -21.556 18.391 -21.772 1.00 28.43 295 VAL B N 1
ATOM 5948 C CA . VAL B 1 260 ? -22.925 18.182 -22.331 1.00 30.49 295 VAL B CA 1
ATOM 5949 C C . VAL B 1 260 ? -23.813 19.400 -21.998 1.00 31.59 295 VAL B C 1
ATOM 5950 O O . VAL B 1 260 ? -23.808 19.829 -20.838 1.00 28.49 295 VAL B O 1
ATOM 5954 N N . CYS B 1 261 ? -24.499 19.922 -23.015 1.00 29.62 296 CYS B N 1
ATOM 5955 C CA . CYS B 1 261 ? -25.628 20.894 -22.872 1.00 34.35 296 CYS B CA 1
ATOM 5956 C C . CYS B 1 261 ? -26.797 20.182 -22.166 1.00 37.52 296 CYS B C 1
ATOM 5957 O O . CYS B 1 261 ? -27.147 20.707 -21.063 1.00 53.30 296 CYS B O 1
ATOM 5960 N N . THR B 1 266 ? -27.086 26.080 -25.708 1.00 74.63 301 THR B N 1
ATOM 5961 C CA . THR B 1 266 ? -26.038 25.913 -26.765 1.00 75.87 301 THR B CA 1
ATOM 5962 C C . THR B 1 266 ? -24.770 26.723 -26.398 1.00 71.48 301 THR B C 1
ATOM 5963 O O . THR B 1 266 ? -23.777 26.666 -27.168 1.00 75.16 301 THR B O 1
ATOM 5967 N N . LYS B 1 267 ? -24.742 27.346 -25.212 1.00 62.05 302 LYS B N 1
ATOM 5968 C CA . LYS B 1 267 ? -23.654 28.246 -24.743 1.00 61.53 302 LYS B CA 1
ATOM 5969 C C . LYS B 1 267 ? -22.572 27.460 -23.975 1.00 45.93 302 LYS B C 1
ATOM 5970 O O . LYS B 1 267 ? -22.864 26.942 -22.859 1.00 35.70 302 LYS B O 1
ATOM 5976 N N . ASN B 1 268 ? -21.338 27.465 -24.493 1.00 44.25 303 ASN B N 1
ATOM 5977 C CA . ASN B 1 268 ? -20.137 26.846 -23.863 1.00 48.21 303 ASN B CA 1
ATOM 5978 C C . ASN B 1 268 ? -20.468 25.414 -23.402 1.00 34.87 303 ASN B C 1
ATOM 5979 O O . ASN B 1 268 ? -20.202 25.024 -22.246 1.00 32.07 303 ASN B O 1
ATOM 5984 N N . CYS B 1 269 ? -21.065 24.633 -24.289 1.00 35.11 304 CYS B N 1
ATOM 5985 C CA . CYS B 1 269 ? -21.381 23.212 -24.001 1.00 33.26 304 CYS B CA 1
ATOM 5986 C C . CYS B 1 269 ? -21.451 22.495 -25.342 1.00 35.14 304 CYS B C 1
ATOM 5987 O O . CYS B 1 269 ? -21.481 23.210 -26.384 1.00 33.18 304 CYS B O 1
ATOM 5990 N N . LEU B 1 270 ? -21.403 21.153 -25.301 1.00 29.06 305 LEU B N 1
ATOM 5991 C CA . LEU B 1 270 ? -21.610 20.319 -26.496 1.00 29.22 305 LEU B CA 1
ATOM 5992 C C . LEU B 1 270 ? -22.998 19.651 -26.462 1.00 26.55 305 LEU B C 1
ATOM 5993 O O . LEU B 1 270 ? -23.419 19.109 -25.456 1.00 27.21 305 LEU B O 1
ATOM 5998 N N . THR B 1 271 ? -23.671 19.673 -27.586 1.00 26.30 306 THR B N 1
ATOM 5999 C CA . THR B 1 271 ? -24.888 18.875 -27.792 1.00 29.04 306 THR B CA 1
ATOM 6000 C C . THR B 1 271 ? -24.460 17.410 -28.032 1.00 33.14 306 THR B C 1
ATOM 6001 O O . THR B 1 271 ? -23.249 17.166 -28.273 1.00 28.94 306 THR B O 1
ATOM 6005 N N . GLY B 1 272 ? -25.422 16.482 -28.034 1.00 27.40 307 GLY B N 1
ATOM 6006 C CA . GLY B 1 272 ? -25.196 15.050 -28.317 1.00 29.02 307 GLY B CA 1
ATOM 6007 C C . GLY B 1 272 ? -24.511 14.853 -29.658 1.00 29.21 307 GLY B C 1
ATOM 6008 O O . GLY B 1 272 ? -23.564 14.070 -29.720 1.00 30.29 307 GLY B O 1
ATOM 6009 N N . PRO B 1 273 ? -24.978 15.489 -30.763 1.00 28.63 308 PRO B N 1
ATOM 6010 C CA . PRO B 1 273 ? -24.296 15.402 -32.056 1.00 29.34 308 PRO B CA 1
ATOM 6011 C C . PRO B 1 273 ? -22.837 15.892 -31.973 1.00 28.82 308 PRO B C 1
ATOM 6012 O O . PRO B 1 273 ? -21.993 15.264 -32.582 1.00 24.84 308 PRO B O 1
ATOM 6016 N N . GLN B 1 274 ? -22.552 16.946 -31.199 1.00 25.58 309 GLN B N 1
ATOM 6017 C CA . GLN B 1 274 ? -21.179 17.468 -31.057 1.00 25.87 309 GLN B CA 1
ATOM 6018 C C . GLN B 1 274 ? -20.344 16.484 -30.204 1.00 26.62 309 GLN B C 1
ATOM 6019 O O . GLN B 1 274 ? -19.150 16.290 -30.524 1.00 24.12 309 GLN B O 1
ATOM 6025 N N . ILE B 1 275 ? -20.929 15.873 -29.182 1.00 24.90 310 ILE B N 1
ATOM 6026 C CA . ILE B 1 275 ? -20.207 14.865 -28.369 1.00 26.21 310 ILE B CA 1
ATOM 6027 C C . ILE B 1 275 ? -19.821 13.705 -29.289 1.00 25.74 310 ILE B C 1
ATOM 6028 O O . ILE B 1 275 ? -18.697 13.212 -29.154 1.00 23.72 310 ILE B O 1
ATOM 6033 N N . GLU B 1 276 ? -20.748 13.251 -30.138 1.00 27.40 311 GLU B N 1
ATOM 6034 C CA . GLU B 1 276 ? -20.502 12.181 -31.135 1.00 29.25 311 GLU B CA 1
ATOM 6035 C C . GLU B 1 276 ? -19.303 12.566 -32.012 1.00 28.05 311 GLU B C 1
ATOM 6036 O O . GLU B 1 276 ? -18.405 11.681 -32.217 1.00 25.06 311 GLU B O 1
ATOM 6042 N N . THR B 1 277 ? -19.258 13.812 -32.482 1.00 23.83 312 THR B N 1
ATOM 6043 C CA . THR B 1 277 ? -18.206 14.302 -33.402 1.00 24.43 312 THR B CA 1
ATOM 6044 C C . THR B 1 277 ? -16.845 14.220 -32.698 1.00 24.79 312 THR B C 1
ATOM 6045 O O . THR B 1 277 ? -15.893 13.697 -33.305 1.00 23.15 312 THR B O 1
ATOM 6049 N N . VAL B 1 278 ? -16.792 14.647 -31.446 1.00 21.42 313 VAL B N 1
ATOM 6050 C CA . VAL B 1 278 ? -15.545 14.634 -30.656 1.00 23.93 313 VAL B CA 1
ATOM 6051 C C . VAL B 1 278 ? -15.112 13.180 -30.477 1.00 24.66 313 VAL B C 1
ATOM 6052 O O . VAL B 1 278 ? -13.898 12.925 -30.657 1.00 22.05 313 VAL B O 1
ATOM 6056 N N . ARG B 1 279 ? -16.043 12.285 -30.152 1.00 25.30 314 ARG B N 1
ATOM 6057 C CA . ARG B 1 279 ? -15.690 10.836 -29.953 1.00 23.39 314 ARG B CA 1
ATOM 6058 C C . ARG B 1 279 ? -15.143 10.233 -31.248 1.00 22.79 314 ARG B C 1
ATOM 6059 O O . ARG B 1 279 ? -14.287 9.328 -31.140 1.00 19.14 314 ARG B O 1
ATOM 6067 N N . LYS B 1 280 ? -15.597 10.684 -32.421 1.00 19.26 315 LYS B N 1
ATOM 6068 C CA . LYS B 1 280 ? -15.096 10.146 -33.710 1.00 22.27 315 LYS B CA 1
ATOM 6069 C C . LYS B 1 280 ? -13.726 10.761 -34.041 1.00 21.11 315 LYS B C 1
ATOM 6070 O O . LYS B 1 280 ? -12.829 10.072 -34.589 1.00 20.89 315 LYS B O 1
ATOM 6076 N N . VAL B 1 281 ? -13.549 12.047 -33.777 1.00 20.52 316 VAL B N 1
ATOM 6077 C CA . VAL B 1 281 ? -12.262 12.717 -34.062 1.00 19.93 316 VAL B CA 1
ATOM 6078 C C . VAL B 1 281 ? -11.178 12.123 -33.157 1.00 21.25 316 VAL B C 1
ATOM 6079 O O . VAL B 1 281 ? -10.115 11.823 -33.668 1.00 20.69 316 VAL B O 1
ATOM 6083 N N . PHE B 1 282 ? -11.472 11.892 -31.889 1.00 19.66 317 PHE B N 1
ATOM 6084 C CA . PHE B 1 282 ? -10.558 11.256 -30.936 1.00 19.53 317 PHE B CA 1
ATOM 6085 C C . PHE B 1 282 ? -10.774 9.732 -30.945 1.00 19.29 317 PHE B C 1
ATOM 6086 O O . PHE B 1 282 ? -10.515 9.082 -29.939 1.00 21.24 317 PHE B O 1
ATOM 6094 N N . GLY B 1 283 ? -11.272 9.194 -32.055 1.00 18.44 318 GLY B N 1
ATOM 6095 C CA . GLY B 1 283 ? -11.561 7.778 -32.252 1.00 20.01 318 GLY B CA 1
ATOM 6096 C C . GLY B 1 283 ? -10.954 7.239 -33.547 1.00 19.23 318 GLY B C 1
ATOM 6097 O O . GLY B 1 283 ? -10.629 7.964 -34.512 1.00 20.65 318 GLY B O 1
ATOM 6098 N N . PRO B 1 284 ? -10.766 5.902 -33.579 1.00 18.30 319 PRO B N 1
ATOM 6099 C CA . PRO B 1 284 ? -10.217 5.266 -34.768 1.00 18.16 319 PRO B CA 1
ATOM 6100 C C . PRO B 1 284 ? -11.165 5.350 -35.951 1.00 17.54 319 PRO B C 1
ATOM 6101 O O . PRO B 1 284 ? -12.372 5.477 -35.764 1.00 18.96 319 PRO B O 1
ATOM 6105 N N . LEU B 1 285 ? -10.604 5.135 -37.125 1.00 18.92 320 LEU B N 1
ATOM 6106 C CA . LEU B 1 285 ? -11.374 5.121 -38.369 1.00 18.60 320 LEU B CA 1
ATOM 6107 C C . LEU B 1 285 ? -11.353 3.692 -38.898 1.00 18.63 320 LEU B C 1
ATOM 6108 O O . LEU B 1 285 ? -10.268 3.124 -39.196 1.00 18.72 320 LEU B O 1
ATOM 6113 N N . TYR B 1 286 ? -12.523 3.094 -38.983 1.00 18.35 321 TYR B N 1
ATOM 6114 C CA . TYR B 1 286 ? -12.740 1.743 -39.543 1.00 18.63 321 TYR B CA 1
ATOM 6115 C C . TYR B 1 286 ? -13.608 1.885 -40.784 1.00 19.60 321 TYR B C 1
ATOM 6116 O O . TYR B 1 286 ? -14.257 2.909 -40.914 1.00 22.05 321 TYR B O 1
ATOM 6125 N N . GLY B 1 287 ? -13.595 0.898 -41.658 1.00 18.45 322 GLY B N 1
ATOM 6126 C CA . GLY B 1 287 ? -14.288 0.942 -42.947 1.00 19.84 322 GLY B CA 1
ATOM 6127 C C . GLY B 1 287 ? -15.054 -0.309 -43.303 1.00 20.10 322 GLY B C 1
ATOM 6128 O O . GLY B 1 287 ? -15.533 -1.021 -42.416 1.00 22.45 322 GLY B O 1
ATOM 6129 N N . ASN B 1 288 ? -15.112 -0.609 -44.594 1.00 19.78 323 ASN B N 1
ATOM 6130 C CA . ASN B 1 288 ? -15.900 -1.746 -45.117 1.00 21.79 323 ASN B CA 1
ATOM 6131 C C . ASN B 1 288 ? -15.450 -3.058 -44.431 1.00 22.39 323 ASN B C 1
ATOM 6132 O O . ASN B 1 288 ? -14.230 -3.281 -44.189 1.00 22.45 323 ASN B O 1
ATOM 6137 N N . ASN B 1 289 ? -16.407 -3.905 -44.102 1.00 24.83 324 ASN B N 1
ATOM 6138 C CA . ASN B 1 289 ? -16.120 -5.252 -43.547 1.00 25.55 324 ASN B CA 1
ATOM 6139 C C . ASN B 1 289 ? -15.342 -5.134 -42.244 1.00 22.58 324 ASN B C 1
ATOM 6140 O O . ASN B 1 289 ? -14.645 -6.072 -41.937 1.00 20.98 324 ASN B O 1
ATOM 6145 N N . GLY B 1 290 ? -15.448 -4.039 -41.508 1.00 21.73 325 GLY B N 1
ATOM 6146 C CA . GLY B 1 290 ? -14.766 -3.905 -40.212 1.00 22.25 325 GLY B CA 1
ATOM 6147 C C . GLY B 1 290 ? -13.272 -3.622 -40.331 1.00 22.08 325 GLY B C 1
ATOM 6148 O O . GLY B 1 290 ? -12.610 -3.685 -39.313 1.00 23.48 325 GLY B O 1
ATOM 6149 N N A THR B 1 291 ? -12.773 -3.332 -41.540 0.50 23.86 326 THR B N 1
ATOM 6150 N N B THR B 1 291 ? -12.762 -3.326 -41.532 0.50 22.98 326 THR B N 1
ATOM 6151 C CA A THR B 1 291 ? -11.335 -3.083 -41.830 0.50 23.37 326 THR B CA 1
ATOM 6152 C CA B THR B 1 291 ? -11.316 -3.128 -41.842 0.50 22.09 326 THR B CA 1
ATOM 6153 C C A THR B 1 291 ? -10.890 -1.866 -41.006 0.50 21.69 326 THR B C 1
ATOM 6154 C C B THR B 1 291 ? -10.823 -1.848 -41.147 0.50 21.08 326 THR B C 1
ATOM 6155 O O A THR B 1 291 ? -11.675 -0.905 -40.870 0.50 21.68 326 THR B O 1
ATOM 6156 O O B THR B 1 291 ? -11.478 -0.795 -41.326 0.50 20.83 326 THR B O 1
ATOM 6163 N N . TYR B 1 292 ? -9.684 -1.919 -40.436 1.00 21.28 327 TYR B N 1
ATOM 6164 C CA . TYR B 1 292 ? -9.042 -0.760 -39.748 1.00 23.14 327 TYR B CA 1
ATOM 6165 C C . TYR B 1 292 ? -8.340 0.152 -40.760 1.00 19.07 327 TYR B C 1
ATOM 6166 O O . TYR B 1 292 ? -7.572 -0.340 -41.610 1.00 19.29 327 TYR B O 1
ATOM 6175 N N . ILE B 1 293 ? -8.591 1.446 -40.685 1.00 18.31 328 ILE B N 1
ATOM 6176 C CA . ILE B 1 293 ? -8.027 2.438 -41.667 1.00 18.36 328 ILE B CA 1
ATOM 6177 C C . ILE B 1 293 ? -6.893 3.234 -40.997 1.00 17.10 328 ILE B C 1
ATOM 6178 O O . ILE B 1 293 ? -5.792 3.308 -41.581 1.00 17.64 328 ILE B O 1
ATOM 6183 N N . TYR B 1 294 ? -7.137 3.806 -39.817 1.00 16.86 329 TYR B N 1
ATOM 6184 C CA . TYR B 1 294 ? -6.146 4.737 -39.250 1.00 17.76 329 TYR B CA 1
ATOM 6185 C C . TYR B 1 294 ? -6.581 5.098 -37.856 1.00 17.60 329 TYR B C 1
ATOM 6186 O O . TYR B 1 294 ? -7.763 5.016 -37.531 1.00 18.95 329 TYR B O 1
ATOM 6195 N N . PRO B 1 295 ? -5.666 5.430 -36.927 1.00 16.88 330 PRO B N 1
ATOM 6196 C CA . PRO B 1 295 ? -6.113 5.711 -35.561 1.00 17.18 330 PRO B CA 1
ATOM 6197 C C . PRO B 1 295 ? -6.798 7.079 -35.406 1.00 19.08 330 PRO B C 1
ATOM 6198 O O . PRO B 1 295 ? -6.920 7.911 -36.339 1.00 19.30 330 PRO B O 1
ATOM 6202 N N . ARG B 1 296 ? -7.079 7.365 -34.162 1.00 17.42 331 ARG B N 1
ATOM 6203 C CA . ARG B 1 296 ? -7.555 8.685 -33.737 1.00 18.41 331 ARG B CA 1
ATOM 6204 C C . ARG B 1 296 ? -6.498 9.765 -33.933 1.00 19.04 331 ARG B C 1
ATOM 6205 O O . ARG B 1 296 ? -5.323 9.457 -34.022 1.00 19.60 331 ARG B O 1
ATOM 6213 N N . ILE B 1 297 ? -6.936 11.009 -33.953 1.00 20.05 332 ILE B N 1
ATOM 6214 C CA . ILE B 1 297 ? -6.132 12.175 -33.517 1.00 21.51 332 ILE B CA 1
ATOM 6215 C C . ILE B 1 297 ? -6.094 12.116 -32.009 1.00 17.91 332 ILE B C 1
ATOM 6216 O O . ILE B 1 297 ? -7.114 11.969 -31.389 1.00 20.03 332 ILE B O 1
ATOM 6221 N N . PRO B 1 298 ? -4.945 12.251 -31.356 1.00 20.74 333 PRO B N 1
ATOM 6222 C CA . PRO B 1 298 ? -4.932 12.174 -29.908 1.00 22.01 333 PRO B CA 1
ATOM 6223 C C . PRO B 1 298 ? -5.522 13.439 -29.302 1.00 22.35 333 PRO B C 1
ATOM 6224 O O . PRO B 1 298 ? -5.280 14.554 -29.765 1.00 22.17 333 PRO B O 1
ATOM 6228 N N . PRO B 1 299 ? -6.222 13.304 -28.170 1.00 21.53 334 PRO B N 1
ATOM 6229 C CA . PRO B 1 299 ? -6.580 14.459 -27.355 1.00 22.06 334 PRO B CA 1
ATOM 6230 C C . PRO B 1 299 ? -5.313 15.219 -26.996 1.00 21.36 334 PRO B C 1
ATOM 6231 O O . PRO B 1 299 ? -4.272 14.599 -26.847 1.00 21.96 334 PRO B O 1
ATOM 6235 N N . GLY B 1 300 ? -5.397 16.547 -26.945 1.00 23.79 335 GLY B N 1
ATOM 6236 C CA . GLY B 1 300 ? -4.247 17.374 -26.539 1.00 24.57 335 GLY B CA 1
ATOM 6237 C C . GLY B 1 300 ? -3.460 17.848 -27.745 1.00 24.05 335 GLY B C 1
ATOM 6238 O O . GLY B 1 300 ? -2.635 18.724 -27.577 1.00 27.93 335 GLY B O 1
ATOM 6239 N N . ALA B 1 301 ? -3.695 17.269 -28.921 1.00 22.83 336 ALA B N 1
ATOM 6240 C CA . ALA B 1 301 ? -2.887 17.516 -30.129 1.00 23.42 336 ALA B CA 1
ATOM 6241 C C . ALA B 1 301 ? -3.547 18.653 -30.923 1.00 23.41 336 ALA B C 1
ATOM 6242 O O . ALA B 1 301 ? -4.265 18.369 -31.884 1.00 22.56 336 ALA B O 1
ATOM 6244 N N . ASP B 1 302 ? -3.288 19.907 -30.534 1.00 23.41 337 ASP B N 1
ATOM 6245 C CA . ASP B 1 302 ? -4.008 21.109 -31.039 1.00 25.02 337 ASP B CA 1
ATOM 6246 C C . ASP B 1 302 ? -3.291 21.666 -32.281 1.00 23.37 337 ASP B C 1
ATOM 6247 O O . ASP B 1 302 ? -3.887 22.492 -32.997 1.00 24.06 337 ASP B O 1
ATOM 6252 N N . GLN B 1 303 ? -2.020 21.316 -32.508 1.00 23.44 338 GLN B N 1
ATOM 6253 C CA . GLN B 1 303 ? -1.128 22.049 -33.463 1.00 25.11 338 GLN B CA 1
ATOM 6254 C C . GLN B 1 303 ? -1.366 21.584 -34.898 1.00 23.90 338 GLN B C 1
ATOM 6255 O O . GLN B 1 303 ? -1.047 20.388 -35.217 1.00 26.80 338 GLN B O 1
ATOM 6261 N N . GLY B 1 304 ? -1.941 22.448 -35.735 1.00 19.75 339 GLY B N 1
ATOM 6262 C CA . GLY B 1 304 ? -2.334 22.078 -37.108 1.00 21.11 339 GLY B CA 1
ATOM 6263 C C . GLY B 1 304 ? -3.675 21.372 -37.164 1.00 21.87 339 GLY B C 1
ATOM 6264 O O . GLY B 1 304 ? -4.100 20.960 -38.310 1.00 22.11 339 GLY B O 1
ATOM 6265 N N . PHE B 1 305 ? -4.347 21.246 -36.001 1.00 21.65 340 PHE B N 1
ATOM 6266 C CA . PHE B 1 305 ? -5.648 20.547 -35.868 1.00 23.69 340 PHE B CA 1
ATOM 6267 C C . PHE B 1 305 ? -6.662 21.176 -36.816 1.00 26.43 340 PHE B C 1
ATOM 6268 O O . PHE B 1 305 ? -7.434 20.468 -37.475 1.00 23.74 340 PHE B O 1
ATOM 6276 N N . GLY B 1 306 ? -6.658 22.501 -36.859 1.00 25.73 341 GLY B N 1
ATOM 6277 C CA . GLY B 1 306 ? -7.596 23.296 -37.667 1.00 25.82 341 GLY B CA 1
ATOM 6278 C C . GLY B 1 306 ? -7.466 23.095 -39.159 1.00 26.89 341 GLY B C 1
ATOM 6279 O O . GLY B 1 306 ? -8.319 23.639 -39.870 1.00 25.91 341 GLY B O 1
ATOM 6280 N N . PHE B 1 307 ? -6.403 22.484 -39.678 1.00 23.92 342 PHE B N 1
ATOM 6281 C CA . PHE B 1 307 ? -6.180 22.476 -41.152 1.00 24.48 342 PHE B CA 1
ATOM 6282 C C . PHE B 1 307 ? -7.164 21.483 -41.812 1.00 24.99 342 PHE B C 1
ATOM 6283 O O . PHE B 1 307 ? -7.971 21.850 -42.725 1.00 26.25 342 PHE B O 1
ATOM 6291 N N . ALA B 1 308 ? -7.197 20.229 -41.367 1.00 22.04 343 ALA B N 1
ATOM 6292 C CA . ALA B 1 308 ? -8.174 19.225 -41.889 1.00 22.57 343 ALA B CA 1
ATOM 6293 C C . ALA B 1 308 ? -9.530 19.311 -41.185 1.00 23.09 343 ALA B C 1
ATOM 6294 O O . ALA B 1 308 ? -10.515 18.698 -41.692 1.00 23.54 343 ALA B O 1
ATOM 6296 N N . ILE B 1 309 ? -9.555 19.842 -39.962 1.00 23.68 344 ILE B N 1
ATOM 6297 C CA . ILE B 1 309 ? -10.777 19.888 -39.107 1.00 22.83 344 ILE B CA 1
ATOM 6298 C C . ILE B 1 309 ? -11.196 21.363 -38.930 1.00 28.35 344 ILE B C 1
ATOM 6299 O O . ILE B 1 309 ? -10.753 22.024 -37.924 1.00 24.99 344 ILE B O 1
ATOM 6304 N N . GLY B 1 310 ? -11.951 21.871 -39.895 1.00 24.15 345 GLY B N 1
ATOM 6305 C CA . GLY B 1 310 ? -12.250 23.317 -39.931 1.00 29.07 345 GLY B CA 1
ATOM 6306 C C . GLY B 1 310 ? -13.512 23.658 -40.706 1.00 25.70 345 GLY B C 1
ATOM 6307 O O . GLY B 1 310 ? -14.487 22.855 -40.705 1.00 22.21 345 GLY B O 1
ATOM 6308 N N . GLU B 1 311 ? -13.514 24.860 -41.302 1.00 27.70 346 GLU B N 1
ATOM 6309 C CA . GLU B 1 311 ? -14.749 25.532 -41.816 1.00 28.46 346 GLU B CA 1
ATOM 6310 C C . GLU B 1 311 ? -14.899 25.175 -43.287 1.00 29.81 346 GLU B C 1
ATOM 6311 O O . GLU B 1 311 ? -15.900 25.560 -43.889 1.00 33.41 346 GLU B O 1
ATOM 6317 N N . GLN B 1 312 ? -13.951 24.418 -43.852 1.00 25.40 347 GLN B N 1
ATOM 6318 C CA . GLN B 1 312 ? -14.118 23.960 -45.266 1.00 27.20 347 GLN B CA 1
ATOM 6319 C C . GLN B 1 312 ? -13.433 22.610 -45.376 1.00 29.60 347 GLN B C 1
ATOM 6320 O O . GLN B 1 312 ? -12.652 22.268 -44.481 1.00 23.52 347 GLN B O 1
ATOM 6326 N N . PRO B 1 313 ? -13.624 21.925 -46.517 1.00 28.56 348 PRO B N 1
ATOM 6327 C CA . PRO B 1 313 ? -12.968 20.655 -46.774 1.00 26.24 348 PRO B CA 1
ATOM 6328 C C . PRO B 1 313 ? -11.451 20.806 -46.772 1.00 25.82 348 PRO B C 1
ATOM 6329 O O . PRO B 1 313 ? -10.936 21.854 -47.105 1.00 21.84 348 PRO B O 1
ATOM 6333 N N . PHE B 1 314 ? -10.757 19.680 -46.527 1.00 21.91 349 PHE B N 1
ATOM 6334 C CA . PHE B 1 314 ? -9.292 19.585 -46.533 1.00 21.09 349 PHE B CA 1
ATOM 6335 C C . PHE B 1 314 ? -8.770 19.396 -47.959 1.00 20.99 349 PHE B C 1
ATOM 6336 O O . PHE B 1 314 ? -9.104 18.427 -48.634 1.00 22.38 349 PHE B O 1
ATOM 6344 N N . PRO B 1 315 ? -7.883 20.266 -48.473 1.00 23.16 350 PRO B N 1
ATOM 6345 C CA . PRO B 1 315 ? -7.415 20.111 -49.851 1.00 24.75 350 PRO B CA 1
ATOM 6346 C C . PRO B 1 315 ? -6.580 18.850 -50.158 1.00 22.61 350 PRO B C 1
ATOM 6347 O O . PRO B 1 315 ? -6.661 18.369 -51.274 1.00 23.24 350 PRO B O 1
ATOM 6351 N N . TYR B 1 316 ? -5.711 18.409 -49.225 1.00 22.64 351 TYR B N 1
ATOM 6352 C CA . TYR B 1 316 ? -4.731 17.322 -49.507 1.00 21.30 351 TYR B CA 1
ATOM 6353 C C . TYR B 1 316 ? -5.530 16.058 -49.828 1.00 20.69 351 TYR B C 1
ATOM 6354 O O . TYR B 1 316 ? -5.298 15.425 -50.881 1.00 20.29 351 TYR B O 1
ATOM 6363 N N . SER B 1 317 ? -6.481 15.704 -48.972 1.00 19.46 352 SER B N 1
ATOM 6364 C CA . SER B 1 317 ? -7.336 14.500 -49.157 1.00 19.85 352 SER B CA 1
ATOM 6365 C C . SER B 1 317 ? -8.314 14.672 -50.331 1.00 20.36 352 SER B C 1
ATOM 6366 O O . SER B 1 317 ? -8.442 13.746 -51.131 1.00 17.63 352 SER B O 1
ATOM 6369 N N . THR B 1 318 ? -8.861 15.881 -50.537 1.00 19.70 353 THR B N 1
ATOM 6370 C CA . THR B 1 318 ? -9.802 16.110 -51.633 1.00 20.02 353 THR B CA 1
ATOM 6371 C C . THR B 1 318 ? -9.055 15.914 -52.952 1.00 19.29 353 THR B C 1
ATOM 6372 O O . THR B 1 318 ? -9.608 15.224 -53.839 1.00 21.10 353 THR B O 1
ATOM 6376 N N . GLU B 1 319 ? -7.863 16.494 -53.087 1.00 20.59 354 GLU B N 1
ATOM 6377 C CA . GLU B 1 319 ? -7.064 16.410 -54.321 1.00 23.39 354 GLU B CA 1
ATOM 6378 C C . GLU B 1 319 ? -6.592 14.978 -54.524 1.00 22.46 354 GLU B C 1
ATOM 6379 O O . GLU B 1 319 ? -6.646 14.526 -55.668 1.00 20.22 354 GLU B O 1
ATOM 6385 N N . TRP B 1 320 ? -6.263 14.272 -53.436 1.00 20.48 355 TRP B N 1
ATOM 6386 C CA . TRP B 1 320 ? -5.839 12.854 -53.552 1.00 20.18 355 TRP B CA 1
ATOM 6387 C C . TRP B 1 320 ? -6.972 12.018 -54.173 1.00 19.17 355 TRP B C 1
ATOM 6388 O O . TRP B 1 320 ? -6.752 11.322 -55.219 1.00 19.47 355 TRP B O 1
ATOM 6399 N N . PHE B 1 321 ? -8.156 12.082 -53.586 1.00 20.65 356 PHE B N 1
ATOM 6400 C CA . PHE B 1 321 ? -9.309 11.269 -54.063 1.00 19.72 356 PHE B CA 1
ATOM 6401 C C . PHE B 1 321 ? -9.685 11.693 -55.486 1.00 21.21 356 PHE B C 1
ATOM 6402 O O . PHE B 1 321 ? -9.962 10.801 -56.354 1.00 23.65 356 PHE B O 1
ATOM 6410 N N . GLN B 1 322 ? -9.677 12.991 -55.759 1.00 22.65 357 GLN B N 1
ATOM 6411 C CA . GLN B 1 322 ? -10.027 13.525 -57.103 1.00 24.84 357 GLN B CA 1
ATOM 6412 C C . GLN B 1 322 ? -9.010 13.100 -58.157 1.00 24.25 357 GLN B C 1
ATOM 6413 O O . GLN B 1 322 ? -9.425 12.543 -59.182 1.00 24.38 357 GLN B O 1
ATOM 6419 N N . TYR B 1 323 ? -7.717 13.385 -57.961 1.00 21.98 358 TYR B N 1
ATOM 6420 C CA . TYR B 1 323 ? -6.737 13.340 -59.081 1.00 23.61 358 TYR B CA 1
ATOM 6421 C C . TYR B 1 323 ? -5.997 12.002 -59.157 1.00 24.36 358 TYR B C 1
ATOM 6422 O O . TYR B 1 323 ? -5.561 11.658 -60.244 1.00 22.60 358 TYR B O 1
ATOM 6431 N N . VAL B 1 324 ? -5.957 11.235 -58.059 1.00 23.36 359 VAL B N 1
ATOM 6432 C CA . VAL B 1 324 ? -5.058 10.046 -57.982 1.00 22.37 359 VAL B CA 1
ATOM 6433 C C . VAL B 1 324 ? -5.867 8.753 -57.795 1.00 22.81 359 VAL B C 1
ATOM 6434 O O . VAL B 1 324 ? -5.466 7.750 -58.382 1.00 22.84 359 VAL B O 1
ATOM 6438 N N . ILE B 1 325 ? -6.905 8.731 -56.953 1.00 23.37 360 ILE B N 1
ATOM 6439 C CA . ILE B 1 325 ? -7.586 7.463 -56.564 1.00 21.81 360 ILE B CA 1
ATOM 6440 C C . ILE B 1 325 ? -8.761 7.223 -57.530 1.00 23.04 360 ILE B C 1
ATOM 6441 O O . ILE B 1 325 ? -8.790 6.160 -58.197 1.00 23.28 360 ILE B O 1
ATOM 6446 N N . TRP B 1 326 ? -9.670 8.191 -57.625 1.00 24.64 361 TRP B N 1
ATOM 6447 C CA . TRP B 1 326 ? -10.900 8.082 -58.444 1.00 24.50 361 TRP B CA 1
ATOM 6448 C C . TRP B 1 326 ? -10.734 8.701 -59.834 1.00 27.03 361 TRP B C 1
ATOM 6449 O O . TRP B 1 326 ? -11.500 8.309 -60.714 1.00 25.50 361 TRP B O 1
ATOM 6460 N N . ASN B 1 327 ? -9.750 9.568 -60.061 1.00 24.50 362 ASN B N 1
ATOM 6461 C CA . ASN B 1 327 ? -9.475 10.146 -61.419 1.00 27.00 362 ASN B CA 1
ATOM 6462 C C . ASN B 1 327 ? -10.758 10.841 -61.890 1.00 28.65 362 ASN B C 1
ATOM 6463 O O . ASN B 1 327 ? -11.171 10.633 -63.003 1.00 27.27 362 ASN B O 1
ATOM 6468 N N . ASP B 1 328 ? -11.379 11.553 -60.969 1.00 27.41 363 ASP B N 1
ATOM 6469 C CA . ASP B 1 328 ? -12.688 12.223 -61.143 1.00 29.75 363 ASP B CA 1
ATOM 6470 C C . ASP B 1 328 ? -12.561 13.592 -60.487 1.00 29.23 363 ASP B C 1
ATOM 6471 O O . ASP B 1 328 ? -12.635 13.694 -59.221 1.00 26.27 363 ASP B O 1
ATOM 6476 N N . THR B 1 329 ? -12.473 14.642 -61.304 1.00 30.76 364 THR B N 1
ATOM 6477 C CA . THR B 1 329 ? -12.338 16.031 -60.785 1.00 35.68 364 THR B CA 1
ATOM 6478 C C . THR B 1 329 ? -13.608 16.466 -60.039 1.00 30.11 364 THR B C 1
ATOM 6479 O O . THR B 1 329 ? -13.516 17.443 -59.300 1.00 30.67 364 THR B O 1
ATOM 6483 N N . LYS B 1 330 ? -14.741 15.781 -60.223 1.00 29.74 365 LYS B N 1
ATOM 6484 C CA . LYS B 1 330 ? -16.022 16.107 -59.547 1.00 32.41 365 LYS B CA 1
ATOM 6485 C C . LYS B 1 330 ? -16.190 15.335 -58.231 1.00 32.00 365 LYS B C 1
ATOM 6486 O O . LYS B 1 330 ? -17.263 15.431 -57.640 1.00 29.12 365 LYS B O 1
ATOM 6492 N N . TRP B 1 331 ? -15.226 14.515 -57.808 1.00 28.25 366 TRP B N 1
ATOM 6493 C CA . TRP B 1 331 ? -15.433 13.745 -56.571 1.00 25.10 366 TRP B CA 1
ATOM 6494 C C . TRP B 1 331 ? -15.711 14.713 -55.447 1.00 24.16 366 TRP B C 1
ATOM 6495 O O . TRP B 1 331 ? -15.030 15.746 -55.364 1.00 24.04 366 TRP B O 1
ATOM 6506 N N . ASP B 1 332 ? -16.702 14.404 -54.623 1.00 24.25 367 ASP B N 1
ATOM 6507 C CA . ASP B 1 332 ? -17.257 15.315 -53.609 1.00 25.72 367 ASP B CA 1
ATOM 6508 C C . ASP B 1 332 ? -16.756 14.960 -52.222 1.00 24.99 367 ASP B C 1
ATOM 6509 O O . ASP B 1 332 ? -17.088 13.886 -51.694 1.00 26.60 367 ASP B O 1
ATOM 6514 N N . PRO B 1 333 ? -16.001 15.867 -51.565 1.00 25.46 368 PRO B N 1
ATOM 6515 C CA . PRO B 1 333 ? -15.491 15.629 -50.216 1.00 26.38 368 PRO B CA 1
ATOM 6516 C C . PRO B 1 333 ? -16.575 15.540 -49.154 1.00 26.71 368 PRO B C 1
ATOM 6517 O O . PRO B 1 333 ? -16.316 14.997 -48.083 1.00 25.48 368 PRO B O 1
ATOM 6521 N N . ASN B 1 334 ? -17.769 16.089 -49.429 1.00 27.16 369 ASN B N 1
ATOM 6522 C CA . ASN B 1 334 ? -18.882 16.037 -48.445 1.00 28.91 369 ASN B CA 1
ATOM 6523 C C . ASN B 1 334 ? -19.357 14.601 -48.194 1.00 27.00 369 ASN B C 1
ATOM 6524 O O . ASN B 1 334 ? -19.800 14.349 -47.039 1.00 26.35 369 ASN B O 1
ATOM 6529 N N . THR B 1 335 ? -19.313 13.726 -49.203 1.00 24.94 370 THR B N 1
ATOM 6530 C CA . THR B 1 335 ? -19.848 12.338 -49.147 1.00 29.98 370 THR B CA 1
ATOM 6531 C C . THR B 1 335 ? -18.727 11.290 -48.994 1.00 28.34 370 THR B C 1
ATOM 6532 O O . THR B 1 335 ? -18.982 10.127 -49.277 1.00 27.95 370 THR B O 1
ATOM 6536 N N . ILE B 1 336 ? -17.546 11.680 -48.525 1.00 23.17 371 ILE B N 1
ATOM 6537 C CA . ILE B 1 336 ? -16.441 10.730 -48.189 1.00 22.87 371 ILE B CA 1
ATOM 6538 C C . ILE B 1 336 ? -16.985 9.610 -47.296 1.00 23.02 371 ILE B C 1
ATOM 6539 O O . ILE B 1 336 ? -17.788 9.859 -46.386 1.00 23.44 371 ILE B O 1
ATOM 6544 N N . GLY B 1 337 ? -16.560 8.395 -47.566 1.00 24.95 372 GLY B N 1
ATOM 6545 C CA . GLY B 1 337 ? -16.957 7.244 -46.751 1.00 22.97 372 GLY B CA 1
ATOM 6546 C C . GLY B 1 337 ? -16.035 6.049 -46.979 1.00 22.10 372 GLY B C 1
ATOM 6547 O O . GLY B 1 337 ? -14.998 6.104 -47.685 1.00 21.76 372 GLY B O 1
ATOM 6548 N N . PRO B 1 338 ? -16.442 4.925 -46.358 1.00 23.16 373 PRO B N 1
ATOM 6549 C CA . PRO B 1 338 ? -15.686 3.682 -46.428 1.00 22.90 373 PRO B CA 1
ATOM 6550 C C . PRO B 1 338 ? -15.326 3.227 -47.846 1.00 23.25 373 PRO B C 1
ATOM 6551 O O . PRO B 1 338 ? -14.283 2.647 -47.975 1.00 23.01 373 PRO B O 1
ATOM 6555 N N . ASN B 1 339 ? -16.185 3.415 -48.846 1.00 20.74 374 ASN B N 1
ATOM 6556 C CA . ASN B 1 339 ? -15.817 3.024 -50.233 1.00 22.35 374 ASN B CA 1
ATOM 6557 C C . ASN B 1 339 ? -14.585 3.810 -50.704 1.00 19.42 374 ASN B C 1
ATOM 6558 O O . ASN B 1 339 ? -13.860 3.288 -51.529 1.00 20.09 374 ASN B O 1
ATOM 6563 N N . ASP B 1 340 ? -14.419 5.050 -50.273 1.00 20.49 375 ASP B N 1
ATOM 6564 C CA . ASP B 1 340 ? -13.219 5.861 -50.616 1.00 20.26 375 ASP B CA 1
ATOM 6565 C C . ASP B 1 340 ? -11.974 5.264 -49.930 1.00 20.35 375 ASP B C 1
ATOM 6566 O O . ASP B 1 340 ? -10.942 5.097 -50.589 1.00 19.76 375 ASP B O 1
ATOM 6571 N N . TYR B 1 341 ? -12.056 4.997 -48.636 1.00 18.35 376 TYR B N 1
ATOM 6572 C CA . TYR B 1 341 ? -10.916 4.475 -47.860 1.00 20.51 376 TYR B CA 1
ATOM 6573 C C . TYR B 1 341 ? -10.458 3.170 -48.494 1.00 21.03 376 TYR B C 1
ATOM 6574 O O . TYR B 1 341 ? -9.248 2.941 -48.585 1.00 18.41 376 TYR B O 1
ATOM 6583 N N . GLN B 1 342 ? -11.411 2.317 -48.852 1.00 19.95 377 GLN B N 1
ATOM 6584 C CA . GLN B 1 342 ? -11.104 1.012 -49.479 1.00 21.03 377 GLN B CA 1
ATOM 6585 C C . GLN B 1 342 ? -10.466 1.225 -50.856 1.00 18.71 377 GLN B C 1
ATOM 6586 O O . GLN B 1 342 ? -9.415 0.589 -51.128 1.00 21.46 377 GLN B O 1
ATOM 6592 N N . LYS B 1 343 ? -10.976 2.161 -51.659 1.00 19.37 378 LYS B N 1
ATOM 6593 C CA . LYS B 1 343 ? -10.386 2.397 -52.987 1.00 18.53 378 LYS B CA 1
ATOM 6594 C C . LYS B 1 343 ? -8.943 2.906 -52.806 1.00 19.42 378 LYS B C 1
ATOM 6595 O O . LYS B 1 343 ? -8.044 2.429 -53.523 1.00 17.99 378 LYS B O 1
ATOM 6601 N N . ALA B 1 344 ? -8.690 3.857 -51.901 1.00 18.78 379 ALA B N 1
ATOM 6602 C CA . ALA B 1 344 ? -7.335 4.411 -51.745 1.00 18.12 379 ALA B CA 1
ATOM 6603 C C . ALA B 1 344 ? -6.353 3.309 -51.340 1.00 19.23 379 ALA B C 1
ATOM 6604 O O . ALA B 1 344 ? -5.295 3.287 -51.859 1.00 20.60 379 ALA B O 1
ATOM 6606 N N A SER B 1 345 ? -6.717 2.414 -50.414 0.50 18.98 380 SER B N 1
ATOM 6607 N N B SER B 1 345 ? -6.728 2.413 -50.431 0.50 20.13 380 SER B N 1
ATOM 6608 C CA A SER B 1 345 ? -5.849 1.289 -49.969 0.50 16.80 380 SER B CA 1
ATOM 6609 C CA B SER B 1 345 ? -5.845 1.315 -49.967 0.50 18.44 380 SER B CA 1
ATOM 6610 C C A SER B 1 345 ? -5.566 0.353 -51.149 0.50 17.52 380 SER B C 1
ATOM 6611 C C B SER B 1 345 ? -5.585 0.330 -51.117 0.50 18.48 380 SER B C 1
ATOM 6612 O O A SER B 1 345 ? -4.458 -0.216 -51.221 0.50 17.55 380 SER B O 1
ATOM 6613 O O B SER B 1 345 ? -4.491 -0.265 -51.163 0.50 18.39 380 SER B O 1
ATOM 6618 N N . GLU B 1 346 ? -6.549 0.135 -52.018 1.00 19.22 381 GLU B N 1
ATOM 6619 C CA . GLU B 1 346 ? -6.396 -0.817 -53.141 1.00 21.68 381 GLU B CA 1
ATOM 6620 C C . GLU B 1 346 ? -5.633 -0.174 -54.289 1.00 19.79 381 GLU B C 1
ATOM 6621 O O . GLU B 1 346 ? -4.941 -0.870 -55.021 1.00 22.59 381 GLU B O 1
ATOM 6627 N N . VAL B 1 347 ? -5.719 1.129 -54.502 1.00 22.13 382 VAL B N 1
ATOM 6628 C CA . VAL B 1 347 ? -5.004 1.743 -55.658 1.00 20.51 382 VAL B CA 1
ATOM 6629 C C . VAL B 1 347 ? -3.523 1.943 -55.293 1.00 18.85 382 VAL B C 1
ATOM 6630 O O . VAL B 1 347 ? -2.644 1.592 -56.093 1.00 20.80 382 VAL B O 1
ATOM 6634 N N . ASN B 1 348 ? -3.280 2.615 -54.180 1.00 20.34 383 ASN B N 1
ATOM 6635 C CA . ASN B 1 348 ? -1.989 2.685 -53.449 1.00 20.06 383 ASN B CA 1
ATOM 6636 C C . ASN B 1 348 ? -0.856 2.929 -54.428 1.00 19.37 383 ASN B C 1
ATOM 6637 O O . ASN B 1 348 ? 0.064 2.134 -54.476 1.00 18.32 383 ASN B O 1
ATOM 6642 N N . PRO B 1 349 ? -0.850 4.070 -55.169 1.00 21.42 384 PRO B N 1
ATOM 6643 C CA . PRO B 1 349 ? 0.099 4.292 -56.259 1.00 21.27 384 PRO B CA 1
ATOM 6644 C C . PRO B 1 349 ? 1.561 4.130 -55.829 1.00 19.76 384 PRO B C 1
ATOM 6645 O O . PRO B 1 349 ? 1.982 4.785 -54.881 1.00 18.16 384 PRO B O 1
ATOM 6649 N N . PHE B 1 350 ? 2.306 3.249 -56.528 1.00 20.99 385 PHE B N 1
ATOM 6650 C CA . PHE B 1 350 ? 3.743 3.002 -56.254 1.00 18.73 385 PHE B CA 1
ATOM 6651 C C . PHE B 1 350 ? 3.972 2.708 -54.756 1.00 19.32 385 PHE B C 1
ATOM 6652 O O . PHE B 1 350 ? 5.064 3.008 -54.218 1.00 20.25 385 PHE B O 1
ATOM 6660 N N . ASN B 1 351 ? 2.986 2.115 -54.086 1.00 19.09 386 ASN B N 1
ATOM 6661 C CA . ASN B 1 351 ? 3.073 1.778 -52.647 1.00 17.87 386 ASN B CA 1
ATOM 6662 C C . ASN B 1 351 ? 3.406 3.040 -51.842 1.00 19.37 386 ASN B C 1
ATOM 6663 O O . ASN B 1 351 ? 4.199 2.968 -50.900 1.00 17.81 386 ASN B O 1
ATOM 6668 N N . VAL B 1 352 ? 2.720 4.142 -52.127 1.00 17.06 387 VAL B N 1
ATOM 6669 C CA . VAL B 1 352 ? 2.808 5.358 -51.294 1.00 16.34 387 VAL B CA 1
ATOM 6670 C C . VAL B 1 352 ? 2.347 5.041 -49.857 1.00 15.91 387 VAL B C 1
ATOM 6671 O O . VAL B 1 352 ? 2.718 5.788 -48.967 1.00 16.36 387 VAL B O 1
ATOM 6675 N N . GLU B 1 353 ? 1.566 3.984 -49.632 1.00 15.18 388 GLU B N 1
ATOM 6676 C CA . GLU B 1 353 ? 1.182 3.608 -48.254 1.00 16.27 388 GLU B CA 1
ATOM 6677 C C . GLU B 1 353 ? 2.431 3.695 -47.356 1.00 15.76 388 GLU B C 1
ATOM 6678 O O . GLU B 1 353 ? 2.263 4.151 -46.225 1.00 17.06 388 GLU B O 1
ATOM 6684 N N . THR B 1 354 ? 3.601 3.263 -47.833 1.00 15.97 389 THR B N 1
ATOM 6685 C CA . THR B 1 354 ? 4.876 3.348 -47.073 1.00 16.77 389 THR B CA 1
ATOM 6686 C C . THR B 1 354 ? 4.662 2.709 -45.684 1.00 17.13 389 THR B C 1
ATOM 6687 O O . THR B 1 354 ? 5.040 3.334 -44.620 1.00 17.65 389 THR B O 1
ATOM 6691 N N . TRP B 1 355 ? 4.130 1.476 -45.676 1.00 16.12 390 TRP B N 1
ATOM 6692 C CA . TRP B 1 355 ? 3.751 0.773 -44.423 1.00 17.22 390 TRP B CA 1
ATOM 6693 C C . TRP B 1 355 ? 4.476 -0.593 -44.330 1.00 17.49 390 TRP B C 1
ATOM 6694 O O . TRP B 1 355 ? 3.995 -1.432 -43.557 1.00 19.69 390 TRP B O 1
ATOM 6705 N N . GLU B 1 356 ? 5.538 -0.813 -45.101 1.00 19.05 391 GLU B N 1
ATOM 6706 C CA . GLU B 1 356 ? 6.360 -2.060 -45.066 1.00 18.37 391 GLU B CA 1
ATOM 6707 C C . GLU B 1 356 ? 7.015 -2.184 -43.692 1.00 17.57 391 GLU B C 1
ATOM 6708 O O . GLU B 1 356 ? 7.830 -1.312 -43.317 1.00 17.38 391 GLU B O 1
ATOM 6714 N N . GLY B 1 357 ? 6.715 -3.278 -42.982 1.00 19.08 392 GLY B N 1
ATOM 6715 C CA . GLY B 1 357 ? 7.242 -3.550 -41.626 1.00 19.24 392 GLY B CA 1
ATOM 6716 C C . GLY B 1 357 ? 8.619 -4.207 -41.642 1.00 20.33 392 GLY B C 1
ATOM 6717 O O . GLY B 1 357 ? 9.258 -4.293 -40.586 1.00 20.01 392 GLY B O 1
ATOM 6718 N N . ASP B 1 358 ? 9.045 -4.733 -42.785 1.00 18.94 393 ASP B N 1
ATOM 6719 C CA . ASP B 1 358 ? 10.282 -5.552 -42.818 1.00 19.17 393 ASP B CA 1
ATOM 6720 C C . ASP B 1 358 ? 11.463 -4.693 -43.245 1.00 21.53 393 ASP B C 1
ATOM 6721 O O . ASP B 1 358 ? 11.668 -4.493 -44.431 1.00 18.72 393 ASP B O 1
ATOM 6726 N N . LEU B 1 359 ? 12.243 -4.255 -42.252 1.00 19.41 394 LEU B N 1
ATOM 6727 C CA . LEU B 1 359 ? 13.393 -3.361 -42.494 1.00 19.56 394 LEU B CA 1
ATOM 6728 C C . LEU B 1 359 ? 14.691 -4.204 -42.541 1.00 20.19 394 LEU B C 1
ATOM 6729 O O . LEU B 1 359 ? 15.755 -3.628 -42.247 1.00 18.73 394 LEU B O 1
ATOM 6734 N N . SER B 1 360 ? 14.614 -5.488 -42.887 1.00 20.84 395 SER B N 1
ATOM 6735 C CA . SER B 1 360 ? 15.796 -6.408 -42.854 1.00 20.57 395 SER B CA 1
ATOM 6736 C C . SER B 1 360 ? 16.960 -5.817 -43.642 1.00 22.25 395 SER B C 1
ATOM 6737 O O . SER B 1 360 ? 18.100 -5.901 -43.195 1.00 22.56 395 SER B O 1
ATOM 6740 N N . LYS B 1 361 ? 16.726 -5.283 -44.842 1.00 21.28 396 LYS B N 1
ATOM 6741 C CA . LYS B 1 361 ? 17.905 -4.897 -45.665 1.00 22.67 396 LYS B CA 1
ATOM 6742 C C . LYS B 1 361 ? 18.590 -3.690 -45.022 1.00 22.22 396 LYS B C 1
ATOM 6743 O O . LYS B 1 361 ? 19.840 -3.608 -45.003 1.00 20.93 396 LYS B O 1
ATOM 6749 N N . PHE B 1 362 ? 17.795 -2.710 -44.603 1.00 20.65 397 PHE B N 1
ATOM 6750 C CA . PHE B 1 362 ? 18.310 -1.475 -43.987 1.00 20.21 397 PHE B CA 1
ATOM 6751 C C . PHE B 1 362 ? 19.102 -1.918 -42.755 1.00 21.83 397 PHE B C 1
ATOM 6752 O O . PHE B 1 362 ? 20.215 -1.408 -42.533 1.00 22.99 397 PHE B O 1
ATOM 6760 N N . ARG B 1 363 ? 18.522 -2.795 -41.943 1.00 20.34 398 ARG B N 1
ATOM 6761 C CA . ARG B 1 363 ? 19.204 -3.280 -40.718 1.00 21.62 398 ARG B CA 1
ATOM 6762 C C . ARG B 1 363 ? 20.542 -3.949 -41.071 1.00 19.93 398 ARG B C 1
ATOM 6763 O O . ARG B 1 363 ? 21.597 -3.551 -40.531 1.00 20.83 398 ARG B O 1
ATOM 6771 N N . LYS B 1 364 ? 20.510 -4.873 -42.026 1.00 21.96 399 LYS B N 1
ATOM 6772 C CA . LYS B 1 364 ? 21.665 -5.772 -42.338 1.00 23.19 399 LYS B CA 1
ATOM 6773 C C . LYS B 1 364 ? 22.824 -4.913 -42.882 1.00 25.77 399 LYS B C 1
ATOM 6774 O O . LYS B 1 364 ? 23.956 -5.162 -42.538 1.00 26.54 399 LYS B O 1
ATOM 6780 N N . ARG B 1 365 ? 22.563 -3.843 -43.645 1.00 24.82 400 ARG B N 1
ATOM 6781 C CA . ARG B 1 365 ? 23.679 -3.072 -44.208 1.00 24.17 400 ARG B CA 1
ATOM 6782 C C . ARG B 1 365 ? 24.305 -2.164 -43.140 1.00 22.75 400 ARG B C 1
ATOM 6783 O O . ARG B 1 365 ? 25.411 -1.659 -43.414 1.00 24.98 400 ARG B O 1
ATOM 6791 N N . GLY B 1 366 ? 23.689 -1.976 -41.977 1.00 18.82 401 GLY B N 1
ATOM 6792 C CA . GLY B 1 366 ? 24.253 -1.155 -40.895 1.00 18.86 401 GLY B CA 1
ATOM 6793 C C . GLY B 1 366 ? 23.685 0.247 -40.857 1.00 20.19 401 GLY B C 1
ATOM 6794 O O . GLY B 1 366 ? 24.265 1.092 -40.163 1.00 22.17 401 GLY B O 1
ATOM 6795 N N . SER B 1 367 ? 22.585 0.531 -41.568 1.00 18.56 402 SER B N 1
ATOM 6796 C CA . SER B 1 367 ? 21.994 1.898 -41.550 1.00 19.48 402 SER B CA 1
ATOM 6797 C C . SER B 1 367 ? 21.180 2.099 -40.266 1.00 19.34 402 SER B C 1
ATOM 6798 O O . SER B 1 367 ? 20.752 1.088 -39.668 1.00 20.00 402 SER B O 1
ATOM 6801 N N . LYS B 1 368 ? 21.014 3.351 -39.834 1.00 19.27 403 LYS B N 1
ATOM 6802 C CA . LYS B 1 368 ? 20.295 3.762 -38.618 1.00 17.87 403 LYS B CA 1
ATOM 6803 C C . LYS B 1 368 ? 19.190 4.760 -39.002 1.00 20.02 403 LYS B C 1
ATOM 6804 O O . LYS B 1 368 ? 19.408 5.619 -39.872 1.00 18.27 403 LYS B O 1
ATOM 6810 N N . ILE B 1 369 ? 18.072 4.670 -38.308 1.00 19.82 404 ILE B N 1
ATOM 6811 C CA . ILE B 1 369 ? 16.914 5.582 -38.502 1.00 17.44 404 ILE B CA 1
ATOM 6812 C C . ILE B 1 369 ? 16.442 6.106 -37.149 1.00 19.66 404 ILE B C 1
ATOM 6813 O O . ILE B 1 369 ? 16.138 5.306 -36.214 1.00 18.60 404 ILE B O 1
ATOM 6818 N N . ILE B 1 370 ? 16.421 7.437 -37.051 1.00 16.81 405 ILE B N 1
ATOM 6819 C CA . ILE B 1 370 ? 15.783 8.158 -35.917 1.00 19.02 405 ILE B CA 1
ATOM 6820 C C . ILE B 1 370 ? 14.428 8.661 -36.382 1.00 17.37 405 ILE B C 1
ATOM 6821 O O . ILE B 1 370 ? 14.365 9.545 -37.273 1.00 20.12 405 ILE B O 1
ATOM 6826 N N . HIS B 1 371 ? 13.399 8.006 -35.895 1.00 18.29 406 HIS B N 1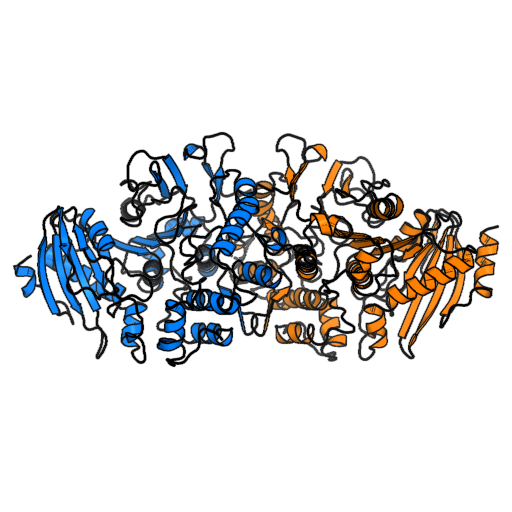
ATOM 6827 C CA . HIS B 1 371 ? 11.976 8.353 -36.131 1.00 17.39 406 HIS B CA 1
ATOM 6828 C C . HIS B 1 371 ? 11.546 9.220 -34.953 1.00 18.46 406 HIS B C 1
ATOM 6829 O O . HIS B 1 371 ? 11.864 8.902 -33.814 1.00 19.92 406 HIS B O 1
ATOM 6836 N N . TRP B 1 372 ? 10.806 10.280 -35.196 1.00 19.08 407 TRP B N 1
ATOM 6837 C CA . TRP B 1 372 ? 10.315 11.090 -34.053 1.00 17.84 407 TRP B CA 1
ATOM 6838 C C . TRP B 1 372 ? 8.945 11.653 -34.452 1.00 17.39 407 TRP B C 1
ATOM 6839 O O . TRP B 1 372 ? 8.628 11.763 -35.661 1.00 16.61 407 TRP B O 1
ATOM 6850 N N . HIS B 1 373 ? 8.186 12.042 -33.464 1.00 16.70 408 HIS B N 1
ATOM 6851 C CA . HIS B 1 373 ? 6.842 12.634 -33.690 1.00 17.61 408 HIS B CA 1
ATOM 6852 C C . HIS B 1 373 ? 6.527 13.528 -32.488 1.00 19.20 408 HIS B C 1
ATOM 6853 O O . HIS B 1 373 ? 6.782 13.114 -31.320 1.00 20.38 408 HIS B O 1
ATOM 6860 N N . GLY B 1 374 ? 5.923 14.683 -32.789 1.00 18.01 409 GLY B N 1
ATOM 6861 C CA . GLY B 1 374 ? 5.450 15.621 -31.760 1.00 19.82 409 GLY B CA 1
ATOM 6862 C C . GLY B 1 374 ? 4.116 15.142 -31.225 1.00 19.72 409 GLY B C 1
ATOM 6863 O O . GLY B 1 374 ? 3.186 14.788 -32.051 1.00 19.82 409 GLY B O 1
ATOM 6864 N N . LEU B 1 375 ? 3.997 15.028 -29.900 1.00 20.18 410 LEU B N 1
ATOM 6865 C CA . LEU B 1 375 ? 2.748 14.504 -29.312 1.00 20.59 410 LEU B CA 1
ATOM 6866 C C . LEU B 1 375 ? 1.602 15.559 -29.367 1.00 21.89 410 LEU B C 1
ATOM 6867 O O . LEU B 1 375 ? 0.417 15.151 -29.154 1.00 20.47 410 LEU B O 1
ATOM 6872 N N . GLU B 1 376 ? 1.913 16.802 -29.711 1.00 21.22 411 GLU B N 1
ATOM 6873 C CA . GLU B 1 376 ? 0.896 17.888 -29.841 1.00 22.84 411 GLU B CA 1
ATOM 6874 C C . GLU B 1 376 ? 0.542 18.086 -31.313 1.00 23.06 411 GLU B C 1
ATOM 6875 O O . GLU B 1 376 ? -0.256 19.010 -31.633 1.00 24.01 411 GLU B O 1
ATOM 6881 N N . ASP B 1 377 ? 1.002 17.197 -32.193 1.00 23.11 412 ASP B N 1
ATOM 6882 C CA . ASP B 1 377 ? 0.728 17.267 -33.658 1.00 21.67 412 ASP B CA 1
ATOM 6883 C C . ASP B 1 377 ? -0.724 16.832 -33.939 1.00 21.99 412 ASP B C 1
ATOM 6884 O O . ASP B 1 377 ? -1.046 15.636 -33.854 1.00 19.49 412 ASP B O 1
ATOM 6889 N N . GLY B 1 378 ? -1.573 17.758 -34.382 1.00 21.35 413 GLY B N 1
ATOM 6890 C CA . GLY B 1 378 ? -2.976 17.488 -34.722 1.00 19.83 413 GLY B CA 1
ATOM 6891 C C . GLY B 1 378 ? -3.171 17.418 -36.218 1.00 18.89 413 GLY B C 1
ATOM 6892 O O . GLY B 1 378 ? -4.296 17.201 -36.647 1.00 22.68 413 GLY B O 1
ATOM 6893 N N . LEU B 1 379 ? -2.111 17.502 -37.004 1.00 18.82 414 LEU B N 1
ATOM 6894 C CA . LEU B 1 379 ? -2.243 17.358 -38.480 1.00 19.42 414 LEU B CA 1
ATOM 6895 C C . LEU B 1 379 ? -1.873 15.930 -38.870 1.00 20.28 414 LEU B C 1
ATOM 6896 O O . LEU B 1 379 ? -2.560 15.373 -39.714 1.00 21.53 414 LEU B O 1
ATOM 6901 N N . ILE B 1 380 ? -0.816 15.357 -38.285 1.00 19.19 415 ILE B N 1
ATOM 6902 C CA . ILE B 1 380 ? -0.512 13.897 -38.428 1.00 18.75 415 ILE B CA 1
ATOM 6903 C C . ILE B 1 380 ? -0.468 13.267 -37.042 1.00 18.80 415 ILE B C 1
ATOM 6904 O O . ILE B 1 380 ? 0.319 13.687 -36.244 1.00 17.10 415 ILE B O 1
ATOM 6909 N N . SER B 1 381 ? -1.419 12.375 -36.771 1.00 18.57 416 SER B N 1
ATOM 6910 C CA . SER B 1 381 ? -1.532 11.661 -35.475 1.00 17.56 416 SER B CA 1
ATOM 6911 C C . SER B 1 381 ? -0.222 10.986 -35.058 1.00 18.29 416 SER B C 1
ATOM 6912 O O . SER B 1 381 ? 0.227 10.056 -35.739 1.00 17.63 416 SER B O 1
ATOM 6915 N N . SER B 1 382 ? 0.318 11.347 -33.906 1.00 20.40 417 SER B N 1
ATOM 6916 C CA . SER B 1 382 ? 1.494 10.633 -33.326 1.00 19.82 417 SER B CA 1
ATOM 6917 C C . SER B 1 382 ? 1.127 9.160 -33.072 1.00 19.10 417 SER B C 1
ATOM 6918 O O . SER B 1 382 ? 2.035 8.290 -33.039 1.00 19.62 417 SER B O 1
ATOM 6921 N N . ASP B 1 383 ? -0.149 8.854 -32.913 1.00 19.19 418 ASP B N 1
ATOM 6922 C CA . ASP B 1 383 ? -0.559 7.444 -32.670 1.00 19.79 418 ASP B CA 1
ATOM 6923 C C . ASP B 1 383 ? -0.200 6.554 -33.864 1.00 18.86 418 ASP B C 1
ATOM 6924 O O . ASP B 1 383 ? 0.079 5.354 -33.652 1.00 20.31 418 ASP B O 1
ATOM 6929 N N . ASN B 1 384 ? -0.171 7.084 -35.072 1.00 16.98 419 ASN B N 1
ATOM 6930 C CA . ASN B 1 384 ? 0.177 6.271 -36.254 1.00 16.74 419 ASN B CA 1
ATOM 6931 C C . ASN B 1 384 ? 1.655 5.859 -36.176 1.00 17.06 419 ASN B C 1
ATOM 6932 O O . ASN B 1 384 ? 2.031 4.746 -36.678 1.00 17.02 419 ASN B O 1
ATOM 6937 N N . SER B 1 385 ? 2.509 6.739 -35.644 1.00 17.94 420 SER B N 1
ATOM 6938 C CA . SER B 1 385 ? 3.964 6.458 -35.576 1.00 16.75 420 SER B CA 1
ATOM 6939 C C . SER B 1 385 ? 4.199 5.287 -34.603 1.00 18.17 420 SER B C 1
ATOM 6940 O O . SER B 1 385 ? 4.998 4.389 -34.954 1.00 20.06 420 SER B O 1
ATOM 6943 N N A MET B 1 386 ? 3.535 5.325 -33.443 0.50 18.58 421 MET B N 1
ATOM 6944 N N B MET B 1 386 ? 3.518 5.247 -33.446 0.50 18.86 421 MET B N 1
ATOM 6945 C CA A MET B 1 386 ? 3.480 4.231 -32.437 0.50 19.53 421 MET B CA 1
ATOM 6946 C CA B MET B 1 386 ? 3.671 4.121 -32.474 0.50 19.74 421 MET B CA 1
ATOM 6947 C C A MET B 1 386 ? 3.117 2.932 -33.153 0.50 19.93 421 MET B C 1
ATOM 6948 C C B MET B 1 386 ? 3.087 2.855 -33.106 0.50 20.37 421 MET B C 1
ATOM 6949 O O A MET B 1 386 ? 3.793 1.880 -32.940 0.50 18.08 421 MET B O 1
ATOM 6950 O O B MET B 1 386 ? 3.622 1.726 -32.813 0.50 18.02 421 MET B O 1
ATOM 6959 N N . GLU B 1 387 ? 2.030 2.979 -33.928 1.00 19.55 422 GLU B N 1
ATOM 6960 C CA . GLU B 1 387 ? 1.506 1.753 -34.605 1.00 20.83 422 GLU B CA 1
ATOM 6961 C C . GLU B 1 387 ? 2.564 1.214 -35.574 1.00 20.08 422 GLU B C 1
ATOM 6962 O O . GLU B 1 387 ? 2.661 -0.011 -35.718 1.00 19.39 422 GLU B O 1
ATOM 6968 N N . TYR B 1 388 ? 3.275 2.087 -36.270 1.00 20.21 423 TYR B N 1
ATOM 6969 C CA . TYR B 1 388 ? 4.302 1.620 -37.229 1.00 18.71 423 TYR B CA 1
ATOM 6970 C C . TYR B 1 388 ? 5.397 0.888 -36.441 1.00 19.25 423 TYR B C 1
ATOM 6971 O O . TYR B 1 388 ? 5.790 -0.232 -36.865 1.00 17.45 423 TYR B O 1
ATOM 6980 N N . TYR B 1 389 ? 5.877 1.457 -35.337 1.00 16.26 424 TYR B N 1
ATOM 6981 C CA . TYR B 1 389 ? 6.929 0.799 -34.520 1.00 20.08 424 TYR B CA 1
ATOM 6982 C C . TYR B 1 389 ? 6.511 -0.641 -34.182 1.00 18.88 424 TYR B C 1
ATOM 6983 O O . TYR B 1 389 ? 7.303 -1.613 -34.460 1.00 17.37 424 TYR B O 1
ATOM 6992 N N . ASN B 1 390 ? 5.304 -0.789 -33.640 1.00 17.60 425 ASN B N 1
ATOM 6993 C CA . ASN B 1 390 ? 4.746 -2.105 -33.211 1.00 17.64 425 ASN B CA 1
ATOM 6994 C C . ASN B 1 390 ? 4.578 -3.026 -34.424 1.00 18.91 425 ASN B C 1
ATOM 6995 O O . ASN B 1 390 ? 4.853 -4.259 -34.294 1.00 18.00 425 ASN B O 1
ATOM 7000 N N . HIS B 1 391 ? 4.261 -2.486 -35.581 1.00 17.34 426 HIS B N 1
ATOM 7001 C CA . HIS B 1 391 ? 4.147 -3.260 -36.836 1.00 19.13 426 HIS B CA 1
ATOM 7002 C C . HIS B 1 391 ? 5.537 -3.787 -37.187 1.00 19.93 426 HIS B C 1
ATOM 7003 O O . HIS B 1 391 ? 5.631 -4.958 -37.648 1.00 19.10 426 HIS B O 1
ATOM 7010 N N . VAL B 1 392 ? 6.584 -2.961 -37.039 1.00 18.72 427 VAL B N 1
ATOM 7011 C CA . VAL B 1 392 ? 7.946 -3.383 -37.430 1.00 19.22 427 VAL B CA 1
ATOM 7012 C C . VAL B 1 392 ? 8.361 -4.475 -36.427 1.00 18.09 427 VAL B C 1
ATOM 7013 O O . VAL B 1 392 ? 8.872 -5.531 -36.869 1.00 17.25 427 VAL B O 1
ATOM 7017 N N . SER B 1 393 ? 8.123 -4.254 -35.137 1.00 17.71 428 SER B N 1
ATOM 7018 C CA . SER B 1 393 ? 8.476 -5.214 -34.066 1.00 19.03 428 SER B CA 1
ATOM 7019 C C . SER B 1 393 ? 7.888 -6.590 -34.411 1.00 20.49 428 SER B C 1
ATOM 7020 O O . SER B 1 393 ? 8.622 -7.606 -34.354 1.00 17.44 428 SER B O 1
ATOM 7023 N N . ALA B 1 394 ? 6.606 -6.643 -34.745 1.00 18.75 429 ALA B N 1
ATOM 7024 C CA . ALA B 1 394 ? 5.904 -7.902 -35.009 1.00 17.83 429 ALA B CA 1
ATOM 7025 C C . ALA B 1 394 ? 6.399 -8.488 -36.324 1.00 20.25 429 ALA B C 1
ATOM 7026 O O . ALA B 1 394 ? 6.634 -9.681 -36.360 1.00 17.54 429 ALA B O 1
ATOM 7028 N N . THR B 1 395 ? 6.506 -7.696 -37.383 1.00 18.10 430 THR B N 1
ATOM 7029 C CA . THR B 1 395 ? 6.881 -8.202 -38.737 1.00 19.15 430 THR B CA 1
ATOM 7030 C C . THR B 1 395 ? 8.283 -8.848 -38.683 1.00 20.60 430 THR B C 1
ATOM 7031 O O . THR B 1 395 ? 8.519 -9.924 -39.345 1.00 20.51 430 THR B O 1
ATOM 7035 N N . MET B 1 396 ? 9.198 -8.231 -37.945 1.00 18.48 431 MET B N 1
ATOM 7036 C CA . MET B 1 396 ? 10.638 -8.603 -37.882 1.00 19.15 431 MET B CA 1
ATOM 7037 C C . MET B 1 396 ? 10.913 -9.565 -36.720 1.00 19.12 431 MET B C 1
ATOM 7038 O O . MET B 1 396 ? 12.051 -10.040 -36.612 1.00 21.26 431 MET B O 1
ATOM 7043 N N . GLY B 1 397 ? 9.929 -9.810 -35.851 1.00 19.09 432 GLY B N 1
ATOM 7044 C CA . GLY B 1 397 ? 10.148 -10.586 -34.620 1.00 21.91 432 GLY B CA 1
ATOM 7045 C C . GLY B 1 397 ? 11.302 -10.031 -33.813 1.00 21.47 432 GLY B C 1
ATOM 7046 O O . GLY B 1 397 ? 12.244 -10.766 -33.494 1.00 21.30 432 GLY B O 1
ATOM 7047 N N . LEU B 1 398 ? 11.316 -8.728 -33.605 1.00 20.31 433 LEU B N 1
ATOM 7048 C CA . LEU B 1 398 ? 12.400 -8.059 -32.861 1.00 20.37 433 LEU B CA 1
ATOM 7049 C C . LEU B 1 398 ? 11.788 -7.326 -31.675 1.00 20.95 433 LEU B C 1
ATOM 7050 O O . LEU B 1 398 ? 10.841 -6.512 -31.877 1.00 23.74 433 LEU B O 1
ATOM 7055 N N . SER B 1 399 ? 12.300 -7.563 -30.475 1.00 24.28 434 SER B N 1
ATOM 7056 C CA . SER B 1 399 ? 11.907 -6.792 -29.258 1.00 23.43 434 SER B CA 1
ATOM 7057 C C . SER B 1 399 ? 12.367 -5.345 -29.437 1.00 21.37 434 SER B C 1
ATOM 7058 O O . SER B 1 399 ? 13.169 -5.088 -30.375 1.00 18.83 434 SER B O 1
ATOM 7061 N N . ASN B 1 400 ? 11.982 -4.462 -28.511 1.00 19.32 435 ASN B N 1
ATOM 7062 C CA . ASN B 1 400 ? 12.390 -3.036 -28.556 1.00 21.87 435 ASN B CA 1
ATOM 7063 C C . ASN B 1 400 ? 13.897 -2.939 -28.363 1.00 22.38 435 ASN B C 1
ATOM 7064 O O . ASN B 1 400 ? 14.502 -2.082 -29.045 1.00 20.95 435 ASN B O 1
ATOM 7069 N N . THR B 1 401 ? 14.522 -3.827 -27.569 1.00 21.90 436 THR B N 1
ATOM 7070 C CA . THR B 1 401 ? 15.998 -3.745 -27.321 1.00 21.85 436 THR B CA 1
ATOM 7071 C C . THR B 1 401 ? 16.714 -4.156 -28.615 1.00 20.57 436 THR B C 1
ATOM 7072 O O . THR B 1 401 ? 17.734 -3.613 -28.886 1.00 24.36 436 THR B O 1
ATOM 7076 N N . GLU B 1 402 ? 16.173 -5.063 -29.426 1.00 19.98 437 GLU B N 1
ATOM 7077 C CA . GLU B 1 402 ? 16.800 -5.400 -30.720 1.00 22.38 437 GLU B CA 1
ATOM 7078 C C . GLU B 1 402 ? 16.553 -4.277 -31.739 1.00 21.96 437 GLU B C 1
ATOM 7079 O O . GLU B 1 402 ? 17.490 -3.969 -32.498 1.00 19.44 437 GLU B O 1
ATOM 7085 N N . LEU B 1 403 ? 15.331 -3.747 -31.851 1.00 20.75 438 LEU B N 1
ATOM 7086 C CA . LEU B 1 403 ? 15.075 -2.588 -32.757 1.00 21.02 438 LEU B CA 1
ATOM 7087 C C . LEU B 1 403 ? 16.023 -1.447 -32.368 1.00 20.72 438 LEU B C 1
ATOM 7088 O O . LEU B 1 403 ? 16.470 -0.729 -33.280 1.00 19.53 438 LEU B O 1
ATOM 7093 N N . ASP B 1 404 ? 16.289 -1.274 -31.070 1.00 19.28 439 ASP B N 1
ATOM 7094 C CA . ASP B 1 404 ? 17.181 -0.195 -30.547 1.00 21.11 439 ASP B CA 1
ATOM 7095 C C . ASP B 1 404 ? 18.545 -0.161 -31.272 1.00 20.98 439 ASP B C 1
ATOM 7096 O O . ASP B 1 404 ? 19.199 0.905 -31.345 1.00 19.84 439 ASP B O 1
ATOM 7101 N N . GLU B 1 405 ? 19.012 -1.294 -31.772 1.00 21.42 440 GLU B N 1
ATOM 7102 C CA . GLU B 1 405 ? 20.277 -1.358 -32.528 1.00 21.18 440 GLU B CA 1
ATOM 7103 C C . GLU B 1 405 ? 20.240 -0.514 -33.817 1.00 21.97 440 GLU B C 1
ATOM 7104 O O . GLU B 1 405 ? 21.366 -0.127 -34.260 1.00 19.32 440 GLU B O 1
ATOM 7110 N N . PHE B 1 406 ? 19.080 -0.267 -34.432 1.00 18.36 441 PHE B N 1
ATOM 7111 C CA . PHE B 1 406 ? 19.058 0.412 -35.750 1.00 18.80 441 PHE B CA 1
ATOM 7112 C C . PHE B 1 406 ? 17.872 1.353 -35.955 1.00 20.03 441 PHE B C 1
ATOM 7113 O O . PHE B 1 406 ? 17.999 2.192 -36.878 1.00 20.28 441 PHE B O 1
ATOM 7121 N N . TYR B 1 407 ? 16.831 1.280 -35.106 1.00 18.61 442 TYR B N 1
ATOM 7122 C CA . TYR B 1 407 ? 15.565 2.023 -35.322 1.00 18.78 442 TYR B CA 1
ATOM 7123 C C . TYR B 1 407 ? 15.061 2.479 -33.961 1.00 17.10 442 TYR B C 1
ATOM 7124 O O . TYR B 1 407 ? 14.721 1.633 -33.107 1.00 21.25 442 TYR B O 1
ATOM 7133 N N . ARG B 1 408 ? 15.155 3.777 -33.705 1.00 18.94 443 ARG B N 1
ATOM 7134 C CA . ARG B 1 408 ? 14.569 4.293 -32.459 1.00 17.69 443 ARG B CA 1
ATOM 7135 C C . ARG B 1 408 ? 13.511 5.321 -32.851 1.00 18.59 443 ARG B C 1
ATOM 7136 O O . ARG B 1 408 ? 13.764 6.109 -33.784 1.00 18.03 443 ARG B O 1
ATOM 7144 N N . TYR B 1 409 ? 12.418 5.330 -32.115 1.00 20.69 444 TYR B N 1
ATOM 7145 C CA . TYR B 1 409 ? 11.270 6.271 -32.303 1.00 20.03 444 TYR B CA 1
ATOM 7146 C C . TYR B 1 409 ? 11.106 7.114 -31.044 1.00 20.21 444 TYR B C 1
ATOM 7147 O O . TYR B 1 409 ? 10.905 6.564 -29.911 1.00 16.86 444 TYR B O 1
ATOM 7156 N N . PHE B 1 410 ? 11.226 8.438 -31.201 1.00 21.82 445 PHE B N 1
ATOM 7157 C CA . PHE B 1 410 ? 11.165 9.378 -30.050 1.00 21.25 445 PHE B CA 1
ATOM 7158 C C . PHE B 1 410 ? 9.821 10.109 -30.075 1.00 21.04 445 PHE B C 1
ATOM 7159 O O . PHE B 1 410 ? 9.375 10.619 -31.139 1.00 20.05 445 PHE B O 1
ATOM 7167 N N . ARG B 1 411 ? 9.188 10.075 -28.905 1.00 19.57 446 ARG B N 1
ATOM 7168 C CA . ARG B 1 411 ? 7.924 10.751 -28.639 1.00 20.03 446 ARG B CA 1
ATOM 7169 C C . ARG B 1 411 ? 8.273 12.070 -27.923 1.00 22.11 446 ARG B C 1
ATOM 7170 O O . ARG B 1 411 ? 8.670 12.032 -26.754 1.00 20.66 446 ARG B O 1
ATOM 7178 N N . VAL B 1 412 ? 8.004 13.190 -28.601 1.00 21.09 447 VAL B N 1
ATOM 7179 C CA . VAL B 1 412 ? 8.399 14.558 -28.189 1.00 22.32 447 VAL B CA 1
ATOM 7180 C C . VAL B 1 412 ? 7.138 15.276 -27.697 1.00 21.61 447 VAL B C 1
ATOM 7181 O O . VAL B 1 412 ? 6.299 15.661 -28.502 1.00 20.21 447 VAL B O 1
ATOM 7185 N N . SER B 1 413 ? 6.976 15.282 -26.374 1.00 24.09 448 SER B N 1
ATOM 7186 C CA . SER B 1 413 ? 5.866 15.921 -25.648 1.00 22.27 448 SER B CA 1
ATOM 7187 C C . SER B 1 413 ? 5.931 17.436 -25.894 1.00 24.05 448 SER B C 1
ATOM 7188 O O . SER B 1 413 ? 7.026 17.961 -26.062 1.00 23.74 448 SER B O 1
ATOM 7191 N N . GLY B 1 414 ? 4.775 18.045 -26.092 1.00 22.98 449 GLY B N 1
ATOM 7192 C CA . GLY B 1 414 ? 4.628 19.505 -26.225 1.00 22.74 449 GLY B CA 1
ATOM 7193 C C . GLY B 1 414 ? 5.322 20.006 -27.468 1.00 21.88 449 GLY B C 1
ATOM 7194 O O . GLY B 1 414 ? 5.656 21.171 -27.521 1.00 23.21 449 GLY B O 1
ATOM 7195 N N . CYS B 1 415 ? 5.412 19.175 -28.508 1.00 20.84 450 CYS B N 1
ATOM 7196 C CA . CYS B 1 415 ? 5.940 19.584 -29.819 1.00 19.87 450 CYS B CA 1
ATOM 7197 C C . CYS B 1 415 ? 4.821 19.404 -30.817 1.00 20.09 450 CYS B C 1
ATOM 7198 O O . CYS B 1 415 ? 4.135 18.328 -30.804 1.00 21.90 450 CYS B O 1
ATOM 7201 N N . GLY B 1 416 ? 4.688 20.362 -31.716 1.00 20.28 451 GLY B N 1
ATOM 7202 C CA . GLY B 1 416 ? 3.619 20.355 -32.721 1.00 18.91 451 GLY B CA 1
ATOM 7203 C C . GLY B 1 416 ? 4.088 19.702 -33.990 1.00 19.38 451 GLY B C 1
ATOM 7204 O O . GLY B 1 416 ? 4.928 18.824 -33.928 1.00 22.26 451 GLY B O 1
ATOM 7205 N N . HIS B 1 417 ? 3.561 20.164 -35.116 1.00 21.16 452 HIS B N 1
ATOM 7206 C CA . HIS B 1 417 ? 3.805 19.573 -36.446 1.00 22.52 452 HIS B CA 1
ATOM 7207 C C . HIS B 1 417 ? 5.130 20.073 -37.019 1.00 22.91 452 HIS B C 1
ATOM 7208 O O . HIS B 1 417 ? 5.094 21.102 -37.659 1.00 24.34 452 HIS B O 1
ATOM 7215 N N . CYS B 1 418 ? 6.230 19.313 -36.830 1.00 22.49 453 CYS B N 1
ATOM 7216 C CA . CYS B 1 418 ? 7.620 19.576 -37.300 1.00 23.35 453 CYS B CA 1
ATOM 7217 C C . CYS B 1 418 ? 8.298 20.701 -36.498 1.00 25.63 453 CYS B C 1
ATOM 7218 O O . CYS B 1 418 ? 9.569 20.802 -36.523 1.00 24.58 453 CYS B O 1
ATOM 7221 N N . SER B 1 419 ? 7.520 21.546 -35.812 1.00 24.84 454 SER B N 1
ATOM 7222 C CA . SER B 1 419 ? 8.045 22.694 -35.032 1.00 24.88 454 SER B CA 1
ATOM 7223 C C . SER B 1 419 ? 6.895 23.228 -34.189 1.00 28.05 454 SER B C 1
ATOM 7224 O O . SER B 1 419 ? 5.773 22.691 -34.325 1.00 26.88 454 SER B O 1
ATOM 7227 N N . GLY B 1 420 ? 7.141 24.212 -33.332 1.00 26.57 455 GLY B N 1
ATOM 7228 C CA . GLY B 1 420 ? 6.021 24.777 -32.573 1.00 23.86 455 GLY B CA 1
ATOM 7229 C C . GLY B 1 420 ? 5.558 23.882 -31.439 1.00 26.96 455 GLY B C 1
ATOM 7230 O O . GLY B 1 420 ? 6.197 22.825 -31.160 1.00 27.12 455 GLY B O 1
ATOM 7231 N N . GLY B 1 421 ? 4.474 24.301 -30.801 1.00 24.91 456 GLY B N 1
ATOM 7232 C CA . GLY B 1 421 ? 3.914 23.701 -29.584 1.00 25.39 456 GLY B CA 1
ATOM 7233 C C . GLY B 1 421 ? 4.465 24.372 -28.337 1.00 24.31 456 GLY B C 1
ATOM 7234 O O . GLY B 1 421 ? 5.273 25.252 -28.469 1.00 26.10 456 GLY B O 1
ATOM 7235 N N . ILE B 1 422 ? 4.004 24.007 -27.147 1.00 23.62 457 ILE B N 1
ATOM 7236 C CA . ILE B 1 422 ? 4.159 24.856 -25.930 1.00 26.55 457 ILE B CA 1
ATOM 7237 C C . ILE B 1 422 ? 5.120 24.187 -24.956 1.00 28.88 457 ILE B C 1
ATOM 7238 O O . ILE B 1 422 ? 5.335 24.735 -23.862 1.00 31.90 457 ILE B O 1
ATOM 7243 N N . GLY B 1 423 ? 5.717 23.058 -25.346 1.00 28.51 458 GLY B N 1
ATOM 7244 C CA . GLY B 1 423 ? 6.645 22.313 -24.473 1.00 26.23 458 GLY B CA 1
ATOM 7245 C C . GLY B 1 423 ? 8.107 22.561 -24.813 1.00 25.82 458 GLY B C 1
ATOM 7246 O O . GLY B 1 423 ? 8.423 23.577 -25.519 1.00 24.25 458 GLY B O 1
ATOM 7247 N N . ALA B 1 424 ? 8.976 21.658 -24.326 1.00 24.38 459 ALA B N 1
ATOM 7248 C CA . ALA B 1 424 ? 10.410 21.613 -24.637 1.00 24.57 459 ALA B CA 1
ATOM 7249 C C . ALA B 1 424 ? 10.565 20.999 -26.037 1.00 24.48 459 ALA B C 1
ATOM 7250 O O . ALA B 1 424 ? 11.049 19.891 -26.162 1.00 23.82 459 ALA B O 1
ATOM 7252 N N . ASN B 1 425 ? 10.175 21.750 -27.058 1.00 23.11 460 ASN B N 1
ATOM 7253 C CA . ASN B 1 425 ? 9.871 21.223 -28.408 1.00 25.42 460 ASN B CA 1
ATOM 7254 C C . ASN B 1 425 ? 11.096 21.285 -29.326 1.00 28.34 460 ASN B C 1
ATOM 7255 O O . ASN B 1 425 ? 11.106 20.542 -30.318 1.00 25.20 460 ASN B O 1
ATOM 7260 N N . ARG B 1 426 ? 12.049 22.191 -29.081 1.00 21.76 461 ARG B N 1
ATOM 7261 C CA . ARG B 1 426 ? 13.152 22.455 -30.018 1.00 25.90 461 ARG B CA 1
ATOM 7262 C C . ARG B 1 426 ? 14.212 21.349 -29.932 1.00 24.62 461 ARG B C 1
ATOM 7263 O O . ARG B 1 426 ? 15.073 21.378 -29.019 1.00 25.85 461 ARG B O 1
ATOM 7271 N N . ILE B 1 427 ? 14.150 20.390 -30.860 1.00 24.14 462 ILE B N 1
ATOM 7272 C CA . ILE B 1 427 ? 15.038 19.188 -30.863 1.00 20.99 462 ILE B CA 1
ATOM 7273 C C . ILE B 1 427 ? 16.041 19.264 -32.026 1.00 21.48 462 ILE B C 1
ATOM 7274 O O . ILE B 1 427 ? 16.854 18.363 -32.118 1.00 22.85 462 ILE B O 1
ATOM 7279 N N . GLY B 1 428 ? 15.993 20.268 -32.912 1.00 20.53 463 GLY B N 1
ATOM 7280 C CA . GLY B 1 428 ? 16.993 20.460 -33.986 1.00 23.18 463 GLY B CA 1
ATOM 7281 C C . GLY B 1 428 ? 16.684 19.729 -35.281 1.00 22.85 463 GLY B C 1
ATOM 7282 O O . GLY B 1 428 ? 17.613 19.490 -36.075 1.00 23.03 463 GLY B O 1
ATOM 7283 N N . ASN B 1 429 ? 15.440 19.373 -35.542 1.00 20.29 464 ASN B N 1
ATOM 7284 C CA . ASN B 1 429 ? 15.211 18.671 -36.813 1.00 19.73 464 ASN B CA 1
ATOM 7285 C C . ASN B 1 429 ? 15.264 19.667 -38.000 1.00 20.75 464 ASN B C 1
ATOM 7286 O O . ASN B 1 429 ? 15.261 19.232 -39.137 1.00 18.66 464 ASN B O 1
ATOM 7291 N N . ASN B 1 430 ? 15.101 20.950 -37.735 1.00 20.82 465 ASN B N 1
ATOM 7292 C CA . ASN B 1 430 ? 15.141 22.014 -38.770 1.00 23.41 465 ASN B CA 1
ATOM 7293 C C . ASN B 1 430 ? 15.386 23.345 -38.067 1.00 25.07 465 ASN B C 1
ATOM 7294 O O . ASN B 1 430 ? 15.483 23.366 -36.784 1.00 23.46 465 ASN B O 1
ATOM 7299 N N . ARG B 1 431 ? 15.497 24.428 -38.860 1.00 25.30 466 ARG B N 1
ATOM 7300 C CA . ARG B 1 431 ? 15.827 25.754 -38.274 1.00 26.37 466 ARG B CA 1
ATOM 7301 C C . ARG B 1 431 ? 14.674 26.227 -37.395 1.00 24.04 466 ARG B C 1
ATOM 7302 O O . ARG B 1 431 ? 14.936 26.809 -36.320 1.00 26.13 466 ARG B O 1
ATOM 7310 N N . ALA B 1 432 ? 13.439 26.024 -37.829 1.00 23.32 467 ALA B N 1
ATOM 7311 C CA . ALA B 1 432 ? 12.241 26.484 -37.119 1.00 23.71 467 ALA B CA 1
ATOM 7312 C C . ALA B 1 432 ? 12.183 25.801 -35.752 1.00 23.79 467 ALA B C 1
ATOM 7313 O O . ALA B 1 432 ? 11.540 26.340 -34.878 1.00 25.56 467 ALA B O 1
ATOM 7315 N N . AS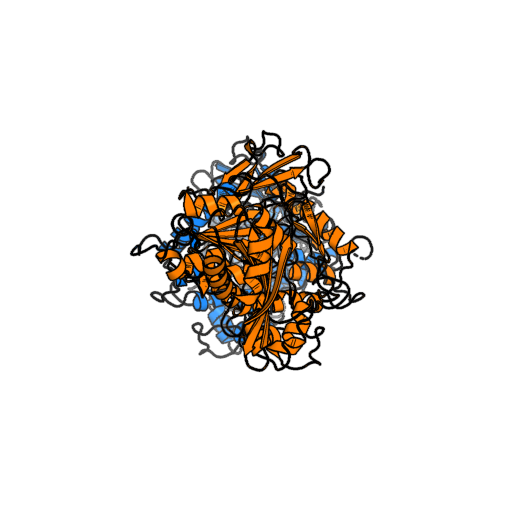N B 1 433 ? 12.782 24.626 -35.592 1.00 23.91 468 ASN B N 1
ATOM 7316 C CA . ASN B 1 433 ? 12.694 23.858 -34.340 1.00 20.84 468 ASN B CA 1
ATOM 7317 C C . ASN B 1 433 ? 14.092 23.683 -33.773 1.00 23.08 468 ASN B C 1
ATOM 7318 O O . ASN B 1 433 ? 14.287 22.722 -33.037 1.00 22.88 468 ASN B O 1
ATOM 7323 N N . LEU B 1 434 ? 15.008 24.635 -34.042 1.00 23.35 469 LEU B N 1
ATOM 7324 C CA . LEU B 1 434 ? 16.410 24.531 -33.602 1.00 23.57 469 LEU B CA 1
ATOM 7325 C C . LEU B 1 434 ? 16.531 24.932 -32.128 1.00 25.30 469 LEU B C 1
ATOM 7326 O O . LEU B 1 434 ? 16.066 26.027 -31.776 1.00 24.92 469 LEU B O 1
ATOM 7331 N N . GLY B 1 435 ? 17.178 24.075 -31.336 1.00 23.56 470 GLY B N 1
ATOM 7332 C CA . GLY B 1 435 ? 17.560 24.333 -29.948 1.00 27.26 470 GLY B CA 1
ATOM 7333 C C . GLY B 1 435 ? 19.077 24.410 -29.881 1.00 32.19 470 GLY B C 1
ATOM 7334 O O . GLY B 1 435 ? 19.681 25.270 -30.588 1.00 28.65 470 GLY B O 1
ATOM 7335 N N . GLY B 1 436 ? 19.704 23.482 -29.176 1.00 28.88 471 GLY B N 1
ATOM 7336 C CA . GLY B 1 436 ? 21.180 23.387 -29.143 1.00 30.09 471 GLY B CA 1
ATOM 7337 C C . GLY B 1 436 ? 21.832 22.862 -30.436 1.00 32.93 471 GLY B C 1
ATOM 7338 O O . GLY B 1 436 ? 21.121 22.426 -31.395 1.00 26.06 471 GLY B O 1
ATOM 7339 N N . LYS B 1 437 ? 23.174 22.802 -30.443 1.00 28.58 472 LYS B N 1
ATOM 7340 C CA . LYS B 1 437 ? 23.976 22.249 -31.574 1.00 31.11 472 LYS B CA 1
ATOM 7341 C C . LYS B 1 437 ? 24.977 21.216 -31.054 1.00 28.86 472 LYS B C 1
ATOM 7342 O O . LYS B 1 437 ? 26.112 21.167 -31.563 1.00 30.02 472 LYS B O 1
ATOM 7348 N N . GLU B 1 438 ? 24.553 20.416 -30.084 1.00 31.57 473 GLU B N 1
ATOM 7349 C CA . GLU B 1 438 ? 25.236 19.193 -29.590 1.00 31.08 473 GLU B CA 1
ATOM 7350 C C . GLU B 1 438 ? 24.411 17.949 -29.996 1.00 28.50 473 GLU B C 1
ATOM 7351 O O . GLU B 1 438 ? 23.171 18.043 -30.161 1.00 26.59 473 GLU B O 1
ATOM 7357 N N . ALA B 1 439 ? 25.029 16.789 -30.066 1.00 29.04 474 ALA B N 1
ATOM 7358 C CA . ALA B 1 439 ? 24.334 15.530 -30.448 1.00 29.63 474 ALA B CA 1
ATOM 7359 C C . ALA B 1 439 ? 23.176 15.286 -29.465 1.00 30.06 474 ALA B C 1
ATOM 7360 O O . ALA B 1 439 ? 22.097 14.844 -29.908 1.00 29.53 474 ALA B O 1
ATOM 7362 N N . LYS B 1 440 ? 23.355 15.602 -28.180 1.00 29.25 475 LYS B N 1
ATOM 7363 C CA . LYS B 1 440 ? 22.335 15.275 -27.154 1.00 32.65 475 LYS B CA 1
ATOM 7364 C C . LYS B 1 440 ? 21.065 16.103 -27.368 1.00 27.66 475 LYS B C 1
ATOM 7365 O O . LYS B 1 440 ? 20.005 15.640 -26.923 1.00 26.17 475 LYS B O 1
ATOM 7371 N N . ASN B 1 441 ? 21.121 17.279 -28.003 1.00 25.63 476 ASN B N 1
ATOM 7372 C CA . ASN B 1 441 ? 19.947 18.182 -28.092 1.00 26.69 476 ASN B CA 1
ATOM 7373 C C . ASN B 1 441 ? 19.705 18.612 -29.544 1.00 21.23 476 ASN B C 1
ATOM 7374 O O . ASN B 1 441 ? 18.868 19.499 -29.762 1.00 23.02 476 ASN B O 1
ATOM 7379 N N . ASN B 1 442 ? 20.340 17.954 -30.495 1.00 23.28 477 ASN B N 1
ATOM 7380 C CA . ASN B 1 442 ? 20.193 18.264 -31.934 1.00 22.23 477 ASN B CA 1
ATOM 7381 C C . ASN B 1 442 ? 20.073 16.933 -32.668 1.00 21.27 477 ASN B C 1
ATOM 7382 O O . ASN B 1 442 ? 21.049 16.184 -32.697 1.00 19.60 477 ASN B O 1
ATOM 7387 N N . VAL B 1 443 ? 18.871 16.623 -33.168 1.00 19.99 478 VAL B N 1
ATOM 7388 C CA . VAL B 1 443 ? 18.588 15.247 -33.665 1.00 22.61 478 VAL B CA 1
ATOM 7389 C C . VAL B 1 443 ? 19.437 14.986 -34.909 1.00 21.37 478 VAL B C 1
ATOM 7390 O O . VAL B 1 443 ? 19.842 13.847 -35.091 1.00 20.39 478 VAL B O 1
ATOM 7394 N N . LEU B 1 444 ? 19.741 15.972 -35.763 1.00 22.97 479 LEU B N 1
ATOM 7395 C CA . LEU B 1 444 ? 20.619 15.694 -36.938 1.00 19.79 479 LEU B CA 1
ATOM 7396 C C . LEU B 1 444 ? 22.010 15.323 -36.429 1.00 21.93 479 LEU B C 1
ATOM 7397 O O . LEU B 1 444 ? 22.600 14.322 -36.903 1.00 20.21 479 LEU B O 1
ATOM 7402 N N . LEU B 1 445 ? 22.502 16.026 -35.417 1.00 23.40 480 LEU B N 1
ATOM 7403 C CA . LEU B 1 445 ? 23.839 15.705 -34.867 1.00 23.24 480 LEU B CA 1
ATOM 7404 C C . LEU B 1 445 ? 23.810 14.333 -34.145 1.00 21.54 480 LEU B C 1
ATOM 7405 O O . LEU B 1 445 ? 24.832 13.645 -34.158 1.00 23.02 480 LEU B O 1
ATOM 7410 N N . ALA B 1 446 ? 22.697 13.953 -33.518 1.00 21.95 481 ALA B N 1
ATOM 7411 C CA . ALA B 1 446 ? 22.522 12.651 -32.815 1.00 22.88 481 ALA B CA 1
ATOM 7412 C C . ALA B 1 446 ? 22.594 11.540 -33.860 1.00 23.42 481 ALA B C 1
ATOM 7413 O O . ALA B 1 446 ? 23.201 10.502 -33.588 1.00 21.72 481 ALA B O 1
ATOM 7415 N N . LEU B 1 447 ? 22.070 11.797 -35.065 1.00 20.61 482 LEU B N 1
ATOM 7416 C CA . LEU B 1 447 ? 22.129 10.768 -36.133 1.00 21.98 482 LEU B CA 1
ATOM 7417 C C . LEU B 1 447 ? 23.582 10.554 -36.549 1.00 21.08 482 LEU B C 1
ATOM 7418 O O . LEU B 1 447 ? 23.967 9.430 -36.828 1.00 20.62 482 LEU B O 1
ATOM 7423 N N . VAL B 1 448 ? 24.316 11.642 -36.771 1.00 21.91 483 VAL B N 1
ATOM 7424 C CA . VAL B 1 448 ? 25.736 11.547 -37.165 1.00 21.90 483 VAL B CA 1
ATOM 7425 C C . VAL B 1 448 ? 26.500 10.776 -36.087 1.00 21.27 483 VAL B C 1
ATOM 7426 O O . VAL B 1 448 ? 27.321 9.900 -36.439 1.00 22.58 483 VAL B O 1
ATOM 7430 N N . LYS B 1 449 ? 26.290 11.090 -34.828 1.00 21.75 484 LYS B N 1
ATOM 7431 C CA . LYS B 1 449 ? 26.994 10.408 -33.712 1.00 23.90 484 LYS B CA 1
ATOM 7432 C C . LYS B 1 449 ? 26.666 8.911 -33.684 1.00 25.29 484 LYS B C 1
ATOM 7433 O O . LYS B 1 449 ? 27.562 8.062 -33.436 1.00 24.58 484 LYS B O 1
ATOM 7439 N N . TRP B 1 450 ? 25.417 8.549 -33.969 1.00 24.12 485 TRP B N 1
ATOM 7440 C CA . TRP B 1 450 ? 25.004 7.134 -34.005 1.00 22.84 485 TRP B CA 1
ATOM 7441 C C . TRP B 1 450 ? 25.718 6.476 -35.169 1.00 20.23 485 TRP B C 1
ATOM 7442 O O . TRP B 1 450 ? 26.370 5.437 -34.978 1.00 21.69 485 TRP B O 1
ATOM 7453 N N . VAL B 1 451 ? 25.677 7.096 -36.333 1.00 20.00 486 VAL B N 1
ATOM 7454 C CA . VAL B 1 451 ? 26.216 6.457 -37.561 1.00 18.66 486 VAL B CA 1
ATOM 7455 C C . VAL B 1 451 ? 27.753 6.371 -37.489 1.00 22.46 486 VAL B C 1
ATOM 7456 O O . VAL B 1 451 ? 28.330 5.337 -37.893 1.00 20.03 486 VAL B O 1
ATOM 7460 N N . GLU B 1 452 ? 28.421 7.403 -36.980 1.00 22.26 487 GLU B N 1
ATOM 7461 C CA . GLU B 1 452 ? 29.890 7.559 -37.166 1.00 22.45 487 GLU B CA 1
ATOM 7462 C C . GLU B 1 452 ? 30.610 7.139 -35.894 1.00 23.37 487 GLU B C 1
ATOM 7463 O O . GLU B 1 45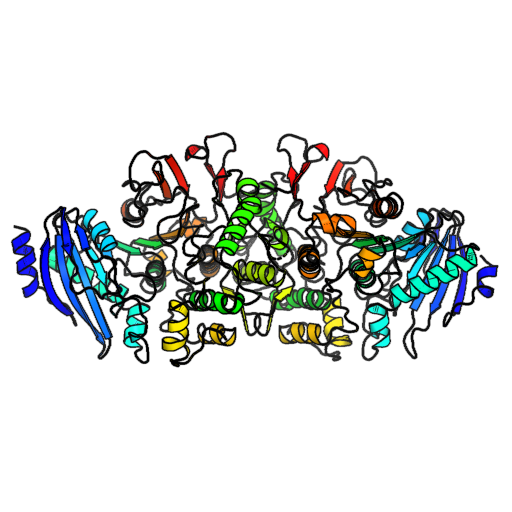2 ? 31.677 6.642 -36.022 1.00 25.03 487 GLU B O 1
ATOM 7469 N N . GLU B 1 453 ? 30.069 7.372 -34.719 1.00 23.48 488 GLU B N 1
ATOM 7470 C CA . GLU B 1 453 ? 30.727 7.019 -33.451 1.00 27.12 488 GLU B CA 1
ATOM 7471 C C . GLU B 1 453 ? 30.095 5.765 -32.837 1.00 29.45 488 GLU B C 1
ATOM 7472 O O . GLU B 1 453 ? 30.517 5.458 -31.719 1.00 32.46 488 GLU B O 1
ATOM 7478 N N . GLY B 1 454 ? 29.041 5.191 -33.442 1.00 25.65 489 GLY B N 1
ATOM 7479 C CA . GLY B 1 454 ? 28.318 3.990 -32.946 1.00 24.87 489 GLY B CA 1
ATOM 7480 C C . GLY B 1 454 ? 27.637 4.235 -31.611 1.00 25.02 489 GLY B C 1
ATOM 7481 O O . GLY B 1 454 ? 27.469 3.306 -30.822 1.00 30.89 489 GLY B O 1
ATOM 7482 N N . GLN B 1 455 ? 27.291 5.457 -31.297 1.00 25.68 490 GLN B N 1
ATOM 7483 C CA . GLN B 1 455 ? 26.669 5.803 -29.985 1.00 28.26 490 GLN B CA 1
ATOM 7484 C C . GLN B 1 455 ? 25.221 6.289 -30.219 1.00 26.20 490 GLN B C 1
ATOM 7485 O O . GLN B 1 455 ? 25.007 7.422 -30.650 1.00 25.27 490 GLN B O 1
ATOM 7491 N N . ALA B 1 456 ? 24.254 5.423 -29.945 1.00 26.09 491 ALA B N 1
ATOM 7492 C CA . ALA B 1 456 ? 22.834 5.684 -30.240 1.00 25.54 491 ALA B CA 1
ATOM 7493 C C . ALA B 1 456 ? 22.272 6.712 -29.269 1.00 24.40 491 ALA B C 1
ATOM 7494 O O . ALA B 1 456 ? 22.698 6.808 -28.124 1.00 25.05 491 ALA B O 1
ATOM 7496 N N . PRO B 1 457 ? 21.230 7.482 -29.681 1.00 24.09 492 PRO B N 1
ATOM 7497 C CA . PRO B 1 457 ? 20.565 8.397 -28.756 1.00 21.10 492 PRO B CA 1
ATOM 7498 C C . PRO B 1 457 ? 19.671 7.596 -27.798 1.00 24.87 492 PRO B C 1
ATOM 7499 O O . PRO B 1 457 ? 18.792 6.843 -28.293 1.00 22.00 492 PRO B O 1
ATOM 7503 N N . GLU B 1 458 ? 19.895 7.741 -26.482 1.00 23.38 493 GLU B N 1
ATOM 7504 C CA . GLU B 1 458 ? 19.045 7.110 -25.430 1.00 26.13 493 GLU B CA 1
ATOM 7505 C C . GLU B 1 458 ? 17.728 7.893 -25.393 1.00 26.22 493 GLU B C 1
ATOM 7506 O O . GLU B 1 458 ? 16.647 7.280 -25.363 1.00 27.05 493 GLU B O 1
ATOM 7512 N N . THR B 1 459 ? 17.860 9.214 -25.441 1.00 24.79 494 THR B N 1
ATOM 7513 C CA . THR B 1 459 ? 16.807 10.257 -25.462 1.00 23.18 494 THR B CA 1
ATOM 7514 C C . THR B 1 459 ? 17.176 11.269 -26.552 1.00 21.42 494 THR B C 1
ATOM 7515 O O . THR B 1 459 ? 18.295 11.248 -27.025 1.00 20.22 494 THR B O 1
ATOM 7519 N N . ILE B 1 460 ? 16.269 12.183 -26.877 1.00 22.60 495 ILE B N 1
ATOM 7520 C CA . ILE B 1 460 ? 16.594 13.406 -27.653 1.00 23.52 495 ILE B CA 1
ATOM 7521 C C . ILE B 1 460 ? 16.138 14.607 -26.824 1.00 24.53 495 ILE B C 1
ATOM 7522 O O . ILE B 1 460 ? 14.979 14.630 -26.384 1.00 25.08 495 ILE B O 1
ATOM 7527 N N . THR B 1 461 ? 17.033 15.547 -26.527 1.00 24.66 496 THR B N 1
ATOM 7528 C CA . THR B 1 461 ? 16.689 16.716 -25.663 1.00 27.27 496 THR B CA 1
ATOM 7529 C C . THR B 1 461 ? 15.999 17.764 -26.531 1.00 25.20 496 THR B C 1
ATOM 7530 O O . THR B 1 461 ? 16.438 17.988 -27.667 1.00 26.07 496 THR B O 1
ATOM 7534 N N . GLY B 1 462 ? 14.868 18.269 -26.044 1.00 25.01 497 GLY B N 1
ATOM 7535 C CA . GLY B 1 462 ? 14.188 19.470 -26.549 1.00 25.07 497 GLY B CA 1
ATOM 7536 C C . GLY B 1 462 ? 14.232 20.590 -25.508 1.00 24.38 497 GLY B C 1
ATOM 7537 O O . GLY B 1 462 ? 14.289 20.302 -24.273 1.00 24.02 497 GLY B O 1
ATOM 7538 N N . VAL B 1 463 ? 14.196 21.824 -25.992 1.00 26.27 498 VAL B N 1
ATOM 7539 C CA . VAL B 1 463 ? 14.168 23.035 -25.118 1.00 27.73 498 VAL B CA 1
ATOM 7540 C C . VAL B 1 463 ? 13.065 23.971 -25.584 1.00 29.61 498 VAL B C 1
ATOM 7541 O O . VAL B 1 463 ? 12.671 23.975 -26.785 1.00 24.13 498 VAL B O 1
ATOM 7545 N N . ARG B 1 464 ? 12.635 24.784 -24.617 1.00 27.72 499 ARG B N 1
ATOM 7546 C CA . ARG B 1 464 ? 11.859 25.992 -24.838 1.00 29.09 499 ARG B CA 1
ATOM 7547 C C . ARG B 1 464 ? 12.674 27.111 -24.201 1.00 29.73 499 ARG B C 1
ATOM 7548 O O . ARG B 1 464 ? 13.114 26.925 -23.024 1.00 27.78 499 ARG B O 1
ATOM 7556 N N . TYR B 1 465 ? 12.817 28.214 -24.930 1.00 31.72 500 TYR B N 1
ATOM 7557 C CA . TYR B 1 465 ? 13.480 29.440 -24.421 1.00 33.12 500 TYR B CA 1
ATOM 7558 C C . TYR B 1 465 ? 12.448 30.308 -23.698 1.00 34.19 500 TYR B C 1
ATOM 7559 O O . TYR B 1 465 ? 11.215 30.169 -23.891 1.00 34.73 500 TYR B O 1
ATOM 7568 N N . VAL B 1 466 ? 12.939 31.231 -22.864 1.00 36.58 501 VAL B N 1
ATOM 7569 C CA . VAL B 1 466 ? 12.062 32.190 -22.118 1.00 36.26 501 VAL B CA 1
ATOM 7570 C C . VAL B 1 466 ? 11.108 32.854 -23.113 1.00 33.66 501 VAL B C 1
ATOM 7571 O O . VAL B 1 466 ? 11.550 33.188 -24.229 1.00 35.02 501 VAL B O 1
ATOM 7575 N N . ASN B 1 467 ? 9.835 32.997 -22.730 1.00 44.46 502 ASN B N 1
ATOM 7576 C CA . ASN B 1 467 ? 8.741 33.601 -23.551 1.00 49.43 502 ASN B CA 1
ATOM 7577 C C . ASN B 1 467 ? 8.479 32.799 -24.833 1.00 49.50 502 ASN B C 1
ATOM 7578 O O . ASN B 1 467 ? 7.739 33.295 -25.690 1.00 46.75 502 ASN B O 1
ATOM 7583 N N . GLY B 1 468 ? 9.011 31.581 -24.947 1.00 48.07 503 GLY B N 1
ATOM 7584 C CA . GLY B 1 468 ? 8.897 30.781 -26.176 1.00 42.59 503 GLY B CA 1
ATOM 7585 C C . GLY B 1 468 ? 9.537 31.474 -27.360 1.00 36.78 503 GLY B C 1
ATOM 7586 O O . GLY B 1 468 ? 9.010 31.330 -28.478 1.00 38.07 503 GLY B O 1
ATOM 7587 N N . ALA B 1 469 ? 10.617 32.216 -27.133 1.00 37.11 504 ALA B N 1
ATOM 7588 C CA . ALA B 1 469 ? 11.357 32.923 -28.203 1.00 37.97 504 ALA B CA 1
ATOM 7589 C C . ALA B 1 469 ? 12.209 31.911 -28.978 1.00 35.61 504 ALA B C 1
ATOM 7590 O O . ALA B 1 469 ? 12.297 30.743 -28.524 1.00 34.33 504 ALA B O 1
ATOM 7592 N N . THR B 1 470 ? 12.807 32.360 -30.088 1.00 36.00 505 THR B N 1
ATOM 7593 C CA A THR B 1 470 ? 13.623 31.561 -31.040 0.50 36.46 505 THR B CA 1
ATOM 7594 C CA B THR B 1 470 ? 13.605 31.521 -31.017 0.50 33.92 505 THR B CA 1
ATOM 7595 C C . THR B 1 470 ? 14.979 31.248 -30.402 1.00 36.41 505 THR B C 1
ATOM 7596 O O . THR B 1 470 ? 15.587 30.230 -30.776 1.00 40.47 505 THR B O 1
ATOM 7603 N N . THR B 1 471 ? 15.441 32.104 -29.486 1.00 35.71 506 THR B N 1
ATOM 7604 C CA A THR B 1 471 ? 16.732 31.853 -28.786 0.50 37.37 506 THR B CA 1
ATOM 7605 C CA B THR B 1 471 ? 16.792 32.042 -28.868 0.50 34.87 506 THR B CA 1
ATOM 7606 C C . THR B 1 471 ? 16.686 32.494 -27.410 1.00 36.56 506 THR B C 1
ATOM 7607 O O . THR B 1 471 ? 15.599 32.965 -27.052 1.00 37.39 506 THR B O 1
ATOM 7614 N N . GLY B 1 472 ? 17.790 32.404 -26.662 1.00 36.20 507 GLY B N 1
ATOM 7615 C CA . GLY B 1 472 ? 17.838 33.007 -25.320 1.00 38.69 507 GLY B CA 1
ATOM 7616 C C . GLY B 1 472 ? 18.107 32.004 -24.216 1.00 35.75 507 GLY B C 1
ATOM 7617 O O . GLY B 1 472 ? 18.737 30.949 -24.445 1.00 35.53 507 GLY B O 1
ATOM 7618 N N . LYS B 1 473 ? 17.710 32.353 -23.005 1.00 33.81 508 LYS B N 1
ATOM 7619 C CA . LYS B 1 473 ? 17.906 31.450 -21.850 1.00 36.86 508 LYS B CA 1
ATOM 7620 C C . LYS B 1 473 ? 16.883 30.291 -21.953 1.00 33.61 508 LYS B C 1
ATOM 7621 O O . LYS B 1 473 ? 15.766 30.510 -22.380 1.00 32.15 508 LYS B O 1
ATOM 7627 N N . VAL B 1 474 ? 17.295 29.101 -21.554 1.00 38.75 509 VAL B N 1
ATOM 7628 C CA . VAL B 1 474 ? 16.441 27.892 -21.526 1.00 35.15 509 VAL B CA 1
ATOM 7629 C C . VAL B 1 474 ? 15.455 28.054 -20.371 1.00 33.73 509 VAL B C 1
ATOM 7630 O O . VAL B 1 474 ? 15.914 28.229 -19.248 1.00 38.64 509 VAL B O 1
ATOM 7634 N N . GLU B 1 475 ? 14.147 27.969 -20.654 1.00 31.06 510 GLU B N 1
ATOM 7635 C CA . GLU B 1 475 ? 13.074 28.018 -19.634 1.00 31.41 510 GLU B CA 1
ATOM 7636 C C . GLU B 1 475 ? 12.672 26.584 -19.242 1.00 34.56 510 GLU B C 1
ATOM 7637 O O . GLU B 1 475 ? 12.340 26.361 -18.055 1.00 31.22 510 GLU B O 1
ATOM 7643 N N . VAL B 1 476 ? 12.664 25.662 -20.224 1.00 28.96 511 VAL B N 1
ATOM 7644 C CA . VAL B 1 476 ? 12.211 24.246 -20.087 1.00 30.57 511 VAL B CA 1
ATOM 7645 C C . VAL B 1 476 ? 13.139 23.381 -20.923 1.00 27.43 511 VAL B C 1
ATOM 7646 O O . VAL B 1 476 ? 13.335 23.684 -22.127 1.00 28.55 511 VAL B O 1
ATOM 7650 N N . GLU B 1 477 ? 13.665 22.326 -20.320 1.00 29.31 512 GLU B N 1
ATOM 7651 C CA . GLU B 1 477 ? 14.473 21.343 -21.066 1.00 29.06 512 GLU B CA 1
ATOM 7652 C C . GLU B 1 477 ? 13.997 19.946 -20.671 1.00 29.25 512 GLU B C 1
ATOM 7653 O O . GLU B 1 477 ? 13.787 19.697 -19.440 1.00 26.43 512 GLU B O 1
ATOM 7659 N N . ARG B 1 478 ? 13.879 19.052 -21.660 1.00 27.72 513 ARG B N 1
ATOM 7660 C CA . ARG B 1 478 ? 13.339 17.683 -21.385 1.00 26.96 513 ARG B CA 1
ATOM 7661 C C . ARG B 1 478 ? 14.024 16.655 -22.269 1.00 25.71 513 ARG B C 1
ATOM 7662 O O . ARG B 1 478 ? 14.182 16.923 -23.481 1.00 22.72 513 ARG B O 1
ATOM 7670 N N . ARG B 1 479 ? 14.514 15.556 -21.674 1.00 23.06 514 ARG B N 1
ATOM 7671 C CA . ARG B 1 479 ? 15.062 14.439 -22.448 1.00 26.42 514 ARG B CA 1
ATOM 7672 C C . ARG B 1 479 ? 13.853 13.600 -22.891 1.00 25.50 514 ARG B C 1
ATOM 7673 O O . ARG B 1 479 ? 13.355 12.857 -22.084 1.00 24.06 514 ARG B O 1
ATOM 7681 N N . HIS B 1 480 ? 13.425 13.734 -24.139 1.00 27.18 515 HIS B N 1
ATOM 7682 C CA . HIS B 1 480 ? 12.239 12.983 -24.649 1.00 25.82 515 HIS B CA 1
ATOM 7683 C C . HIS B 1 480 ? 12.605 11.509 -24.835 1.00 23.65 515 HIS B C 1
ATOM 7684 O O . HIS B 1 480 ? 13.691 11.212 -25.347 1.00 23.07 515 HIS B O 1
ATOM 7691 N N . CYS B 1 481 ? 11.684 10.614 -24.473 1.00 22.43 516 CYS B N 1
ATOM 7692 C CA . CYS B 1 481 ? 11.926 9.149 -24.425 1.00 23.86 516 CYS B CA 1
ATOM 7693 C C . CYS B 1 481 ? 11.722 8.469 -25.774 1.00 22.91 516 CYS B C 1
ATOM 7694 O O . CYS B 1 481 ? 10.809 8.816 -26.518 1.00 20.96 516 CYS B O 1
ATOM 7697 N N . ARG B 1 482 ? 12.483 7.409 -25.988 1.00 22.46 517 ARG B N 1
ATOM 7698 C CA . ARG B 1 482 ? 12.253 6.496 -27.124 1.00 21.09 517 ARG B CA 1
ATOM 7699 C C . ARG B 1 482 ? 11.152 5.525 -26.749 1.00 23.26 517 ARG B C 1
ATOM 7700 O O . ARG B 1 482 ? 11.046 5.044 -25.572 1.00 20.89 517 ARG B O 1
ATOM 7708 N N . TYR B 1 483 ? 10.358 5.224 -27.741 1.00 21.37 518 TYR B N 1
ATOM 7709 C CA . TYR B 1 483 ? 9.247 4.269 -27.561 1.00 20.37 518 TYR B CA 1
ATOM 7710 C C . TYR B 1 483 ? 9.863 2.895 -27.278 1.00 22.43 518 TYR B C 1
ATOM 7711 O O . TYR B 1 483 ? 10.835 2.498 -27.949 1.00 22.95 518 TYR B O 1
ATOM 7720 N N . PRO B 1 484 ? 9.277 2.073 -26.378 1.00 18.88 519 PRO B N 1
ATOM 7721 C CA . PRO B 1 484 ? 8.023 2.364 -25.670 1.00 20.68 519 PRO B CA 1
ATOM 7722 C C . PRO B 1 484 ? 8.175 2.941 -24.247 1.00 22.17 519 PRO B C 1
ATOM 7723 O O . PRO B 1 484 ? 7.263 2.795 -23.417 1.00 20.47 519 PRO B O 1
ATOM 7727 N N . TYR B 1 485 ? 9.284 3.633 -23.967 1.00 22.68 520 TYR B N 1
ATOM 7728 C CA . TYR B 1 485 ? 9.469 4.269 -22.634 1.00 24.63 520 TYR B CA 1
ATOM 7729 C C . TYR B 1 485 ? 8.431 5.397 -22.476 1.00 25.31 520 TYR B C 1
ATOM 7730 O O . TYR B 1 485 ? 8.046 6.072 -23.469 1.00 24.42 520 TYR B O 1
ATOM 7739 N N . ARG B 1 486 ? 8.053 5.676 -21.237 1.00 22.55 521 ARG B N 1
ATOM 7740 C CA . ARG B 1 486 ? 7.166 6.806 -20.859 1.00 22.52 521 ARG B CA 1
ATOM 7741 C C . ARG B 1 486 ? 7.994 7.784 -20.015 1.00 22.02 521 ARG B C 1
ATOM 7742 O O . ARG B 1 486 ? 8.771 7.330 -19.161 1.00 22.59 521 ARG B O 1
ATOM 7750 N N . ASN B 1 487 ? 7.829 9.089 -20.228 1.00 24.25 522 ASN B N 1
ATOM 7751 C CA . ASN B 1 487 ? 8.535 10.098 -19.402 1.00 23.99 522 ASN B CA 1
ATOM 7752 C C . ASN B 1 487 ? 7.731 10.309 -18.135 1.00 23.55 522 ASN B C 1
ATOM 7753 O O . ASN B 1 487 ? 6.570 10.674 -18.250 1.00 26.04 522 ASN B O 1
ATOM 7758 N N . VAL B 1 488 ? 8.351 10.045 -16.993 1.00 24.69 523 VAL B N 1
ATOM 7759 C CA . VAL B 1 488 ? 7.700 10.105 -15.664 1.00 24.66 523 VAL B CA 1
ATOM 7760 C C . VAL B 1 488 ? 8.358 11.176 -14.790 1.00 25.15 523 VAL B C 1
ATOM 7761 O O . VAL B 1 488 ? 9.563 11.081 -14.540 1.00 27.46 523 VAL B O 1
ATOM 7765 N N . TRP B 1 489 ? 7.568 12.136 -14.322 1.00 28.28 524 TRP B N 1
ATOM 7766 C CA . TRP B 1 489 ? 7.988 13.173 -13.339 1.00 28.61 524 TRP B CA 1
ATOM 7767 C C . TRP B 1 489 ? 8.280 12.506 -11.988 1.00 31.95 524 TRP B C 1
ATOM 7768 O O . TRP B 1 489 ? 7.525 11.626 -11.565 1.00 33.24 524 TRP B O 1
ATOM 7779 N N . ASP B 1 490 ? 9.376 12.872 -11.333 1.00 31.67 525 ASP B N 1
ATOM 7780 C CA . ASP B 1 490 ? 9.771 12.265 -10.034 1.00 31.72 525 ASP B CA 1
ATOM 7781 C C . ASP B 1 490 ? 8.910 12.794 -8.876 1.00 32.46 525 ASP B C 1
ATOM 7782 O O . ASP B 1 490 ? 8.987 12.177 -7.802 1.00 35.32 525 ASP B O 1
ATOM 7787 N N . ARG B 1 491 ? 8.071 13.810 -9.099 1.00 36.11 526 ARG B N 1
ATOM 7788 C CA . ARG B 1 491 ? 7.108 14.357 -8.092 1.00 42.78 526 ARG B CA 1
ATOM 7789 C C . ARG B 1 491 ? 7.829 15.253 -7.081 1.00 41.33 526 ARG B C 1
ATOM 7790 O O . ARG B 1 491 ? 7.209 15.562 -6.093 1.00 46.42 526 ARG B O 1
ATOM 7798 N N . LYS B 1 492 ? 9.094 15.596 -7.288 1.00 41.67 527 LYS B N 1
ATOM 7799 C CA . LYS B 1 492 ? 9.922 16.354 -6.315 1.00 44.92 527 LYS B CA 1
ATOM 7800 C C . LYS B 1 492 ? 10.516 17.591 -6.984 1.00 42.83 527 LYS B C 1
ATOM 7801 O O . LYS B 1 492 ? 10.342 18.696 -6.477 1.00 44.06 527 LYS B O 1
ATOM 7807 N N . GLY B 1 493 ? 11.205 17.399 -8.102 1.00 39.33 528 GLY B N 1
ATOM 7808 C CA . GLY B 1 493 ? 12.025 18.453 -8.722 1.00 38.08 528 GLY B CA 1
ATOM 7809 C C . GLY B 1 493 ? 11.165 19.400 -9.526 1.00 34.55 528 GLY B C 1
ATOM 7810 O O . GLY B 1 493 ? 10.043 19.044 -9.925 1.00 33.74 528 GLY B O 1
ATOM 7811 N N . ASN B 1 494 ? 11.709 20.561 -9.788 1.00 33.87 529 ASN B N 1
ATOM 7812 C CA . ASN B 1 494 ? 11.170 21.526 -10.770 1.00 36.48 529 ASN B CA 1
ATOM 7813 C C . ASN B 1 494 ? 10.891 20.777 -12.085 1.00 33.60 529 ASN B C 1
ATOM 7814 O O . ASN B 1 494 ? 11.810 20.201 -12.657 1.00 31.08 529 ASN B O 1
ATOM 7819 N N . TYR B 1 495 ? 9.641 20.761 -12.539 1.00 35.73 530 TYR B N 1
ATOM 7820 C CA . TYR B 1 495 ? 9.242 20.029 -13.765 1.00 36.37 530 TYR B CA 1
ATOM 7821 C C . TYR B 1 495 ? 9.991 20.614 -14.982 1.00 36.48 530 TYR B C 1
ATOM 7822 O O . TYR B 1 495 ? 10.135 19.894 -15.984 1.00 31.53 530 TYR B O 1
ATOM 7831 N N . LYS B 1 496 ? 10.542 21.839 -14.909 1.00 33.06 531 LYS B N 1
ATOM 7832 C CA . LYS B 1 496 ? 11.200 22.484 -16.089 1.00 36.31 531 LYS B CA 1
ATOM 7833 C C . LYS B 1 496 ? 12.643 22.008 -16.262 1.00 30.97 531 LYS B C 1
ATOM 7834 O O . LYS B 1 496 ? 13.251 22.243 -17.368 1.00 30.81 531 LYS B O 1
ATOM 7840 N N . ASN B 1 497 ? 13.156 21.340 -15.227 1.00 30.16 532 ASN B N 1
ATOM 7841 C CA . ASN B 1 497 ? 14.533 20.804 -15.149 1.00 32.09 532 ASN B CA 1
ATOM 7842 C C . ASN B 1 497 ? 14.514 19.375 -15.689 1.00 31.22 532 ASN B C 1
ATOM 7843 O O . ASN B 1 497 ? 13.779 18.559 -15.160 1.00 31.93 532 ASN B O 1
ATOM 7848 N N . PRO B 1 498 ? 15.330 18.996 -16.693 1.00 34.01 533 PRO B N 1
ATOM 7849 C CA . PRO B 1 498 ? 15.248 17.636 -17.252 1.00 33.38 533 PRO B CA 1
ATOM 7850 C C . PRO B 1 498 ? 15.582 16.517 -16.253 1.00 34.82 533 PRO B C 1
ATOM 7851 O O . PRO B 1 498 ? 15.093 15.432 -16.431 1.00 29.93 533 PRO B O 1
ATOM 7855 N N . ASP B 1 499 ? 16.358 16.808 -15.202 1.00 36.52 534 ASP B N 1
ATOM 7856 C CA . ASP B 1 499 ? 16.755 15.834 -14.137 1.00 34.96 534 ASP B CA 1
ATOM 7857 C C . ASP B 1 499 ? 15.582 15.423 -13.223 1.00 31.65 534 ASP B C 1
ATOM 7858 O O . ASP B 1 499 ? 15.767 14.423 -12.502 1.00 34.49 534 ASP B O 1
ATOM 7863 N N . SER B 1 500 ? 14.452 16.122 -13.259 1.00 31.29 535 SER B N 1
ATOM 7864 C CA . SER B 1 500 ? 13.211 15.821 -12.498 1.00 33.69 535 SER B CA 1
ATOM 7865 C C . SER B 1 500 ? 12.378 14.741 -13.212 1.00 30.56 535 SER B C 1
ATOM 7866 O O . SER B 1 500 ? 11.360 14.374 -12.693 1.00 30.18 535 SER B O 1
ATOM 7869 N N . TRP B 1 501 ? 12.763 14.326 -14.408 1.00 30.77 536 TRP B N 1
ATOM 7870 C CA . TRP B 1 501 ? 12.063 13.287 -15.204 1.00 31.07 536 TRP B CA 1
ATOM 7871 C C . TRP B 1 501 ? 12.971 12.082 -15.464 1.00 32.10 536 TRP B C 1
ATOM 7872 O O . TRP B 1 501 ? 14.185 12.231 -15.394 1.00 34.42 536 TRP B O 1
ATOM 7883 N N . LYS B 1 502 ? 12.383 10.918 -15.763 1.00 27.10 537 LYS B N 1
ATOM 7884 C CA . LYS B 1 502 ? 13.078 9.656 -16.030 1.00 31.03 537 LYS B CA 1
ATOM 7885 C C . LYS B 1 502 ? 12.247 8.907 -17.070 1.00 29.90 537 LYS B C 1
ATOM 7886 O O . LYS B 1 502 ? 11.034 8.819 -16.866 1.00 28.54 537 LYS B O 1
ATOM 7892 N N . CYS B 1 503 ? 12.871 8.445 -18.144 1.00 26.04 538 CYS B N 1
ATOM 7893 C CA . CYS B 1 503 ? 12.266 7.525 -19.132 1.00 24.91 538 CYS B CA 1
ATOM 7894 C C . CYS B 1 503 ? 12.069 6.156 -18.453 1.00 29.46 538 CYS B C 1
ATOM 7895 O O . CYS B 1 503 ? 13.024 5.613 -17.945 1.00 27.69 538 CYS B O 1
ATOM 7898 N N . GLU B 1 504 ? 10.829 5.645 -18.379 1.00 27.14 539 GLU B N 1
ATOM 7899 C CA . GLU B 1 504 ? 10.514 4.399 -17.643 1.00 27.71 539 GLU B CA 1
ATOM 7900 C C . GLU B 1 504 ? 9.922 3.367 -18.593 1.00 27.78 539 GLU B C 1
ATOM 7901 O O . GLU B 1 504 ? 9.084 3.718 -19.445 1.00 24.45 539 GLU B O 1
ATOM 7907 N N . LEU B 1 505 ? 10.336 2.124 -18.392 1.00 26.14 540 LEU B N 1
ATOM 7908 C CA . LEU B 1 505 ? 9.825 0.948 -19.110 1.00 28.96 540 LEU B CA 1
ATOM 7909 C C . LEU B 1 505 ? 9.856 -0.185 -18.084 1.00 33.17 540 LEU B C 1
ATOM 7910 O O . LEU B 1 505 ? 10.892 -0.801 -17.878 1.00 29.52 540 LEU B O 1
ATOM 7915 N N . PRO B 1 506 ? 8.780 -0.338 -17.284 1.00 39.22 541 PRO B N 1
ATOM 7916 C CA . PRO B 1 506 ? 8.724 -1.333 -16.213 1.00 41.97 541 PRO B CA 1
ATOM 7917 C C . PRO B 1 506 ? 8.847 -2.731 -16.804 1.00 43.23 541 PRO B C 1
ATOM 7918 O O . PRO B 1 506 ? 8.185 -2.962 -17.796 1.00 44.09 541 PRO B O 1
ATOM 7922 N N . LEU B 1 507 ? 9.673 -3.593 -16.197 1.00 41.59 542 LEU B N 1
ATOM 7923 C CA . LEU B 1 507 ? 9.845 -4.994 -16.663 1.00 45.03 542 LEU B CA 1
ATOM 7924 C C . LEU B 1 507 ? 9.280 -6.011 -15.655 1.00 40.93 542 LEU B C 1
ATOM 7925 O O . LEU B 1 507 ? 9.055 -7.152 -16.084 1.00 38.13 542 LEU B O 1
ATOM 7930 N N . GLU B 1 508 ? 8.993 -5.631 -14.404 1.00 42.67 543 GLU B N 1
ATOM 7931 C CA . GLU B 1 508 ? 8.441 -6.595 -13.398 1.00 49.50 543 GLU B CA 1
ATOM 7932 C C . GLU B 1 508 ? 7.190 -6.017 -12.725 1.00 49.10 543 GLU B C 1
ATOM 7933 O O . GLU B 1 508 ? 7.057 -4.788 -12.805 1.00 44.39 543 GLU B O 1
#

B-factor: mean 30.74, std 11.54, range [14.52, 97.19]

Secondary structure (DSSP, 8-state):
-TTHHHH---TTEEEEE--EE-TT-EEE-TTS-TT-S-SEEE-SS-EEEEEEEEEEETTEEEEEEEEEESS--S-EEE----TT-----HHHHHHHHHTT-EEEEE-TTSSSS--GGGTT-HHHHHIIIIIHHHHHHHHHHHHHHHHHSS--S-EEEEEETHHHHHHHHHHHH-TTS-SEEEEES---SHHHHHHHHHHHHHHH-STTSTT---HHHHHHHHHHHHHHHSHHHHS--SS--S-GGG----GGGGB--TT--SSSB-HHHHHHHHHHTS-EE-GGG-EEE-PPPTT--BTHHHHSSSS--HHHHHHIIIIIS--TT--GGG--HHHHHHHHHH-GGGTT------HHHHHTT-EEEEEEETTBTTTTHHHHHHHHHHHHHHHT--HHHHTTTEEEEEETT--SSS--SSS-B-SSSSTT---SSGGG-HHHHHHHHHHH----SEEEEEEEGGG-SSSSEEEEEEEEBTT-EEEE-SSS-TTSGGGEEEE----/-HHHHHHHHHHH---TTEEEEEEEEE-TT-EEE-TTS-TT-S-SEEE-SS-EEEEEEEEEEETTEEEEEEEEEESS--S-EEE----TT-----HHHHHHHHHTT-EEEEE-TTSSSS--GGGTT-HHHHHIIIIIHHHHHHHHHHHHHHHHHSS--S-EEEEEETHHHHHHHHHHHH-TTS-SEEEEES---SHHHHHHHHHHHHHHH-STTSTT---HHHHHHHHHHHHHHHSHHHHS--SS--S-GGG----GGGGB--TTSB-HHHHHHHHHHTS-EE-GGG-EEE-PPPTT--BTHHHHSSSS--HHHHHHIIIIIS--TT--GGG--HHHHHHHHHH-GGGTT------HHHHHHT-EEEEEEETTBTTTTHHHHHHHHHHHHHHHT--HHHHTTTEEEEEETT--SSS--SSS-B-SSSGGG---SSGGG-HHHHHHHHHHH----SEEEEEEEGGG-SSSSEEEEEEEEBTT-EEEE-SSS-TTSGGGEEEE----

Organism: NCBI:txid327505

Solvent-accessible surface area: 36841 Å² total; per-residue (Å²): 50,90,46,18,76,102,74,7,150,11,85,102,26,108,17,128,77,21,48,111,0,66,59,51,96,77,3,74,10,116,135,29,63,111,70,2,103,30,105,39,7,72,0,90,41,63,4,5,22,0,6,0,59,2,63,27,24,147,141,4,55,1,40,0,4,0,0,1,1,73,125,36,63,8,55,0,0,2,3,3,1,23,17,2,8,1,14,5,51,11,52,12,0,0,10,0,0,28,47,7,2,0,0,1,2,9,9,0,3,13,91,1,59,41,0,84,47,3,77,169,26,75,20,9,6,32,0,1,0,46,46,0,11,43,25,2,0,71,10,0,45,61,0,0,109,91,58,54,71,140,130,18,89,71,2,0,0,2,5,16,9,5,0,0,0,4,0,0,7,1,2,20,50,48,16,99,13,1,22,0,1,0,0,0,0,0,2,0,32,6,1,5,13,4,1,2,3,6,2,3,21,39,33,4,13,72,67,82,26,100,42,15,2,33,78,130,51,16,58,37,0,22,144,22,0,56,32,34,5,5,97,49,31,15,20,7,76,25,22,11,14,8,10,3,24,13,0,88,12,20,1,5,47,25,10,17,31,206,75,80,113,158,132,7,0,61,22,52,13,4,104,1,0,102,114,0,20,8,50,19,36,0,20,97,18,70,84,15,0,6,26,2,0,1,14,0,64,56,36,12,50,78,5,6,13,68,100,43,6,64,54,2,17,30,0,0,24,31,12,4,93,81,54,73,167,31,57,24,92,105,18,14,36,104,12,11,77,77,0,56,111,57,35,16,79,51,0,26,0,42,76,5,80,2,54,149,1,101,185,98,39,0,38,0,0,0,0,0,0,9,12,0,3,25,9,1,4,11,0,0,33,45,0,1,8,57,0,0,23,70,34,27,10,29,18,86,73,0,10,120,1,0,29,1,0,17,0,2,2,0,0,47,15,32,32,11,82,0,0,8,31,0,0,5,23,60,64,0,38,11,24,136,94,25,127,18,2,0,0,37,5,0,14,78,8,24,74,115,54,99,32,14,127,34,4,3,0,10,46,22,72,143,36,45,101,96,52,159,60,62,13,45,1,88,2,4,27,13,18,48,56,13,42,46,63,133,176,24,96,69,76,64,17,102,4,19,133,26,58,48,52,148,199,148,34,35,65,94,0,67,42,14,81,110,80,6,138,11,80,107,27,110,13,127,73,10,63,51,0,62,64,51,100,80,5,78,10,117,142,32,68,114,66,1,99,26,104,43,8,89,0,87,41,54,0,0,20,0,5,0,70,2,66,27,22,145,133,4,56,1,39,0,4,0,0,0,1,46,124,38,65,7,54,0,0,2,2,3,2,22,14,2,7,1,13,4,48,12,52,12,0,0,9,0,0,29,43,7,2,0,0,1,2,9,8,0,3,15,90,1,59,44,0,82,45,3,66,159,25,76,20,10,7,34,0,0,0,51,44,0,9,42,26,2,0,71,7,0,42,57,0,0,116,98,10,39,70,132,135,21,86,67,2,0,0,2,4,14,12,4,0,0,0,4,0,0,8,1,1,22,50,48,19,102,12,2,31,0,0,0,0,0,0,0,2,0,31,5,0,4,13,5,1,2,4,6,2,4,19,38,31,4,12,72,65,80,29,99,39,13,2,33,80,129,41,15,62,36,0,22,149,22,0,56,27,34,5,6,90,46,29,15,21,5,81,24,18,9,11,9,10,3,26,12,0,89,12,21,0,4,46,26,17,61,144,173,119,18,0,43,17,50,15,3,109,2,0,100,114,0,19,7,49,18,36,0,18,98,20,69,83,15,0,6,22,2,0,0,13,0,59,50,36,12,50,83,6,6,13,66,99,45,6,62,52,2,18,29,0,0,25,33,13,5,90,90,62,70,182,30,59,24,93,106,18,13,33,104,12,11,72,71,0,56,112,58,34,17,80,47,0,26,0,42,78,4,78,2,55,156,1,79,191,100,42,1,41,0,0,0,0,0,0,9,9,0,4,26,6,0,3,13,0,0,28,47,0,1,9,60,0,0,25,68,32,18,8,29,14,91,42,0,11,101,3,0,26,0,0,18,0,2,1,0,0,44,17,31,34,16,83,1,0,10,31,0,0,5,22,59,63,0,40,11,21,135,97,26,129,18,2,1,0,40,5,0,13,72,9,27,68,110,63,94,32,14,129,35,5,7,0,7,56,21,55,135,37,46,102,100,51,156,63,54,11,41,1,94,1,4,26,13,18,48,57,12,40,50,59,129,177,26,98,70,77,65,19,103,4,18,139,30,66,52,49,142,190